Protein AF-0000000071984874 (afdb_homodimer)

pLDDT: mean 82.09, std 21.35, range [17.53, 97.88]

Sequence (1200 aa):
MAGIDLVTAKKVEKQVERGTRLKRLREREDSDIARLTERAEIPSQSSSSSSSPVSTTSSPARGFRSQRKKLKQSPSISVKDLNLISTWDREKLSVRQATSTFAATAQVLGMDIGSMAVSKSTVHRARIAGREQAAEKIVELRNQEIPERLVLHWDGKLLPSLSGDMEVRIAVLLTGEDDAEFLLGVPASSDSTGRNVAAVVLKEVDEAGVRDKIIAFCFDTTASNTGMVQGACIRIEQELGRSLLWLACRHHVHEVILKDVFEASLSSSSGPDIGIFKLLRDRWSFVDSSQRETVETSEDLVEFFATNDTASKLKDDALAFLKEALMSKNHPRENYEELLRLSYLFLSGEGPAKPFRRPGALHQARWMAKAIYCLKLQMLKSQLSLTGREKAGVERVALFVALVYCKQWHEAPISVKAPLNDVLFLEILKTYPDQTVAKAAEQALRRHLWYVSEENAGLAFFDSRIDVEEKKQMVKALDKPASKKELKRLEGKKMTTSSSLSSFVTSKTRSFFQKLDADEGFLAKDPALWEEDDRFKDARKRALGLRVVNDAAERGIALVQRYLGSTKSAAQEKYLLQLVHHHRKLVGREKKEDLQKKAFMAGIDLVTAKKVEKQVERGTRLKRLREREDSDIARLTERAEIPSQSSSSSSSPVSTTSSPARGFRSQRKKLKQSPSISVKDLNLISTWDREKLSVRQATSTFAATAQVLGMDIGSMAVSKSTVHRARIAGREQAAEKIVELRNQEIPERLVLHWDGKLLPSLSGDMEVRIAVLLTGEDDAEFLLGVPASSDSTGRNVAAVVLKEVDEAGVRDKIIAFCFDTTASNTGMVQGACIRIEQELGRSLLWLACRHHVHEVILKDVFEASLSSSSGPDIGIFKLLRDRWSFVDSSQRETVETSEDLVEFFATNDTASKLKDDALAFLKEALMSKNHPRENYEELLRLSYLFLSGEGPAKPFRRPGALHQARWMAKAIYCLKLQMLKSQLSLTGREKAGVERVALFVALVYCKQWHEAPISVKAPLNDVLFLEILKTYPDQTVAKAAEQALRRHLWYVSEENAGLAFFDSRIDVEEKKQMVKALDKPASKKELKRLEGKKMTTSSSLSSFVTSKTRSFFQKLDADEGFLAKDPALWEEDDRFKDARKRALGLRVVNDAAERGIALVQRYLGSTKSAAQEKYLLQLVHHHRKLVGREKKEDLQKKAF

Foldseek 3Di:
DDPPPVPVVVVVVVVVVVVVVVVVVVVVVVVVVVVVVVPVVPPPPPPPPPPPPDPPPPDPPPPPPPPPPPPPPDPQPALLDLQLLLVCLLVLPALVRSLVVVVVVCVVVPHDVVPHPGDSVRNVVSNLVSLVVLLVVLLVVCVVPPDLAKAKFKDWDWDQALVRRTWIWMWIWIFAFPGDIATLFTDTFRDLALQRNLVVNVVSCVVSVNLNSYAEYEYAPDCRQPPPPGHVVVSNCVVSPHDHAYQYALLNLLLQLLVLLLCLQQNDDPDQDPVVLVQCLVCVVVFDQVQWAACVNDPVSVVVLVVDVLLVVLLVVLLVVLVVVQVVVDDPDPLLNLLSLLLNVNSVHDDDRDGDDRQDDRGSSCCSSVLSSLSSCQTRVVVGDDDPSRNRSSVSSNSCSSRQSSVSNSCSFFLLCLLVSLLVSLLSLVSPPDVSSSVSSLVSSQVPAQCLAQANLLSPLLDPVDDQVLNLLLLVQLDAADDPDPDSGDHSVPDDNPDDSSNRYYVNNVVNCVSLVQDCVLSPDRSVCLVVDPSSVVSSSRSRSDGSHNVSNVVLVVLCNVCRNSDDDSVSSRSSSSSSVQLPVQAPDPDPVRVPDGSD/DDPPPVPVVVVVVVVVVVVVVVVVVVVVVVVVVVVVVVPVPPVPPPPPPPPPPDDDDDDPPPPPPPPPPPPPPPPQPALLDLQLLLVCLLVLHALVRSLVVVLVVCVVVPHDVVPHPGDSVRNVVSNLVSLVVLLVVLLVVCVVPPDLAKEKFKDWDWDQALVRRTWIWMWIWIFAFPGDIATLFTDTFRDLALQRNLVVNVVSCVVSVNLNSYAEYEYAPDCRQPPPPGHVVVSNCVVSPHDHAYQYALLNLLLQLLVLLLCLQQNDDPDLDPVVLVQCLVCVVVFDQVQWAACVNDPVSVVVLVVDVLLVVLLVVLLVVLVVVQVVVDDPDPLLNLLSLLLNVRSVHDDDRDGDDRQDDRGSSDCSSVLSSLSSCQGRVVVGDDDPSRNRSSVSSNSCSSRQSSVSNVCSFFLLCLLVSLLVSLLSLVSPPDVSSSVSSLVSSQVAAQCLAQANLLSPLLDPPDDQVLNLLLLVQLDAADDPDPDSGDHSVPDDNPDDSSNRYYVNNVVNCVSLVQDCVLSPDRSVCLVVDPSSVVSSSRSRSDGSHNVSNVVLVVLCNVCRNSDDDPVSSRSSSSSSVQLPVQAPDDDPVRVPDGSD

Radius of gyration: 37.87 Å; Cα contacts (8 Å, |Δi|>4): 1620; chains: 2; bounding box: 103×115×102 Å

Structure (mmCIF, N/CA/C/O backbone):
data_AF-0000000071984874-model_v1
#
loop_
_entity.id
_entity.type
_entity.pdbx_description
1 polymer 'Cc8K15.2-like protein'
#
loop_
_atom_site.group_PDB
_atom_site.id
_atom_site.type_symbol
_atom_site.label_atom_id
_atom_site.label_alt_id
_atom_site.label_comp_id
_atom_site.label_asym_id
_atom_site.label_entity_id
_atom_site.label_seq_id
_atom_site.pdbx_PDB_ins_code
_atom_site.Cartn_x
_atom_site.Cartn_y
_atom_site.Cartn_z
_atom_site.occupancy
_atom_site.B_iso_or_equiv
_atom_site.auth_seq_id
_atom_site.auth_comp_id
_atom_site.auth_asym_id
_atom_site.auth_atom_id
_atom_site.pdbx_PDB_model_num
ATOM 1 N N . MET A 1 1 ? 9.469 -42.438 19.969 1 21.84 1 MET A N 1
ATOM 2 C CA . MET A 1 1 ? 8.195 -42.125 20.625 1 21.84 1 MET A CA 1
ATOM 3 C C . MET A 1 1 ? 8.336 -40.969 21.609 1 21.84 1 MET A C 1
ATOM 5 O O . MET A 1 1 ? 8.609 -41.188 22.781 1 21.84 1 MET A O 1
ATOM 9 N N . ALA A 1 2 ? 8.969 -39.906 21.047 1 27.22 2 ALA A N 1
ATOM 10 C CA . ALA A 1 2 ? 9.594 -38.781 21.703 1 27.22 2 ALA A CA 1
ATOM 11 C C . ALA A 1 2 ? 8.57 -37.969 22.484 1 27.22 2 ALA A C 1
ATOM 13 O O . ALA A 1 2 ? 7.422 -37.812 22.047 1 27.22 2 ALA A O 1
ATOM 14 N N . GLY A 1 3 ? 8.656 -38.062 23.781 1 28.64 3 GLY A N 1
ATOM 15 C CA . GLY A 1 3 ? 7.883 -37.469 24.859 1 28.64 3 GLY A CA 1
ATOM 16 C C . GLY A 1 3 ? 7.582 -36 24.641 1 28.64 3 GLY A C 1
ATOM 17 O O . GLY A 1 3 ? 8.492 -35.219 24.375 1 28.64 3 GLY A O 1
ATOM 18 N N . ILE A 1 4 ? 6.352 -35.812 24.047 1 33 4 ILE A N 1
ATOM 19 C CA . ILE A 1 4 ? 5.609 -34.562 23.781 1 33 4 ILE A CA 1
ATOM 20 C C . ILE A 1 4 ? 5.621 -33.688 25.031 1 33 4 ILE A C 1
ATOM 22 O O . ILE A 1 4 ? 5.125 -34.094 26.078 1 33 4 ILE A O 1
ATOM 26 N N . ASP A 1 5 ? 6.715 -32.969 25.125 1 34.09 5 ASP A N 1
ATOM 27 C CA . ASP A 1 5 ? 6.852 -32.219 26.359 1 34.09 5 ASP A CA 1
ATOM 28 C C . ASP A 1 5 ? 5.543 -31.516 26.703 1 34.09 5 ASP A C 1
ATOM 30 O O . ASP A 1 5 ? 4.91 -30.891 25.859 1 34.09 5 ASP A O 1
ATOM 34 N N . LEU A 1 6 ? 4.75 -31.891 27.75 1 38.03 6 LEU A N 1
ATOM 35 C CA . LEU A 1 6 ? 3.463 -31.594 28.375 1 38.03 6 LEU A CA 1
ATOM 36 C C . LEU A 1 6 ? 3.264 -30.094 28.531 1 38.03 6 LEU A C 1
ATOM 38 O O . LEU A 1 6 ? 2.146 -29.594 28.391 1 38.03 6 LEU A O 1
ATOM 42 N N . VAL A 1 7 ? 4.387 -29.406 28.75 1 40.31 7 VAL A N 1
ATOM 43 C CA . VAL A 1 7 ? 4.227 -28.031 29.219 1 40.31 7 VAL A CA 1
ATOM 44 C C . VAL A 1 7 ? 3.814 -27.141 28.047 1 40.31 7 VAL A C 1
ATOM 46 O O . VAL A 1 7 ? 2.904 -26.312 28.172 1 40.31 7 VAL A O 1
ATOM 49 N N . THR A 1 8 ? 4.453 -27.312 26.938 1 38.38 8 THR A N 1
ATOM 50 C CA . THR A 1 8 ? 4.188 -26.484 25.766 1 38.38 8 THR A CA 1
ATOM 51 C C . THR A 1 8 ? 2.818 -26.812 25.172 1 38.38 8 THR A C 1
ATOM 53 O O . THR A 1 8 ? 2.178 -25.953 24.578 1 38.38 8 THR A O 1
ATOM 56 N N . ALA A 1 9 ? 2.244 -28 25.359 1 40.56 9 ALA A N 1
ATOM 57 C CA . ALA A 1 9 ? 0.902 -28.406 24.953 1 40.56 9 ALA A CA 1
ATOM 58 C C . ALA A 1 9 ? -0.162 -27.594 25.703 1 40.56 9 ALA A C 1
ATOM 60 O O . ALA A 1 9 ? -1.155 -27.172 25.109 1 40.56 9 ALA A O 1
ATOM 61 N N . LYS A 1 10 ? 0.079 -27.312 26.953 1 43.75 10 LYS A N 1
ATOM 62 C CA . LYS A 1 10 ? -0.886 -26.594 27.797 1 43.75 10 LYS A CA 1
ATOM 63 C C . LYS A 1 10 ? -1 -25.141 27.375 1 43.75 10 LYS A C 1
ATOM 65 O O . LYS A 1 10 ? -2.09 -24.562 27.406 1 43.75 10 LYS A O 1
ATOM 70 N N . LYS A 1 11 ? 0.144 -24.547 26.969 1 43.69 11 LYS A N 1
ATOM 71 C CA . LYS A 1 11 ? 0.11 -23.141 26.594 1 43.69 11 LYS A CA 1
ATOM 72 C C . LYS A 1 11 ? -0.64 -22.938 25.281 1 43.69 11 LYS A C 1
ATOM 74 O O . LYS A 1 11 ? -1.42 -22 25.156 1 43.69 11 LYS A O 1
ATOM 79 N N . VAL A 1 12 ? -0.533 -23.875 24.344 1 41.84 12 VAL A N 1
ATOM 80 C CA . VAL A 1 12 ? -1.27 -23.812 23.078 1 41.84 12 VAL A CA 1
ATOM 81 C C . VAL A 1 12 ? -2.754 -24.062 23.344 1 41.84 12 VAL A C 1
ATOM 83 O O . VAL A 1 12 ? -3.611 -23.391 22.766 1 41.84 12 VAL A O 1
ATOM 86 N N . GLU A 1 13 ? -3.133 -24.891 24.266 1 44.94 13 GLU A N 1
ATOM 87 C CA . GLU A 1 13 ? -4.523 -25.141 24.625 1 44.94 13 GLU A CA 1
ATOM 88 C C . GLU A 1 13 ? -5.184 -23.906 25.203 1 44.94 13 GLU A C 1
ATOM 90 O O . GLU A 1 13 ? -6.32 -23.578 24.859 1 44.94 13 GLU A O 1
ATOM 95 N N . LYS A 1 14 ? -4.434 -23.172 26.031 1 47.44 14 LYS A N 1
ATOM 96 C CA . LYS A 1 14 ? -5.016 -21.984 26.641 1 47.44 14 LYS A CA 1
ATOM 97 C C . LYS A 1 14 ? -5.238 -20.891 25.609 1 47.44 14 LYS A C 1
ATOM 99 O O . LYS A 1 14 ? -6.227 -20.156 25.672 1 47.44 14 LYS A O 1
ATOM 104 N N . GLN A 1 15 ? -4.34 -20.812 24.703 1 45.12 15 GLN A N 1
ATOM 105 C CA . GLN A 1 15 ? -4.512 -19.812 23.656 1 45.12 15 GLN A CA 1
ATOM 106 C C . GLN A 1 15 ? -5.648 -20.188 22.703 1 45.12 15 GLN A C 1
ATOM 108 O O . GLN A 1 15 ? -6.438 -19.328 22.312 1 45.12 15 GLN A O 1
ATOM 113 N N . VAL A 1 16 ? -5.883 -21.438 22.359 1 45.66 16 VAL A N 1
ATOM 114 C CA . VAL A 1 16 ? -7.035 -21.922 21.609 1 45.66 16 VAL A CA 1
ATOM 115 C C . VAL A 1 16 ? -8.305 -21.75 22.438 1 45.66 16 VAL A C 1
ATOM 117 O O . VAL A 1 16 ? -9.336 -21.312 21.922 1 45.66 16 VAL A O 1
ATOM 120 N N . GLU A 1 17 ? -8.273 -22 23.75 1 46.44 17 GLU A N 1
ATOM 121 C CA . GLU A 1 17 ? -9.438 -21.797 24.609 1 46.44 17 GLU A CA 1
ATOM 122 C C . GLU A 1 17 ? -9.82 -20.312 24.672 1 46.44 17 GLU A C 1
ATOM 124 O O . GLU A 1 17 ? -11.008 -19.984 24.625 1 46.44 17 GLU A O 1
ATOM 129 N N . ARG A 1 18 ? -8.805 -19.438 24.781 1 45.62 18 ARG A N 1
ATOM 130 C CA . ARG A 1 18 ? -9.109 -18.016 24.812 1 45.62 18 ARG A CA 1
ATOM 131 C C . ARG A 1 18 ? -9.703 -17.562 23.469 1 45.62 18 ARG A C 1
ATOM 133 O O . ARG A 1 18 ? -10.648 -16.766 23.453 1 45.62 18 ARG A O 1
ATOM 140 N N . GLY A 1 19 ? -9.273 -18.109 22.406 1 40.03 19 GLY A N 1
ATOM 141 C CA . GLY A 1 19 ? -9.852 -17.812 21.109 1 40.03 19 GLY A CA 1
ATOM 142 C C . GLY A 1 19 ? -11.25 -18.391 20.938 1 40.03 19 GLY A C 1
ATOM 143 O O . GLY A 1 19 ? -12.133 -17.734 20.391 1 40.03 19 GLY A O 1
ATOM 144 N N . THR A 1 20 ? -11.492 -19.547 21.422 1 47.06 20 THR A N 1
ATOM 145 C CA . THR A 1 20 ? -12.82 -20.141 21.375 1 47.06 20 THR A CA 1
ATOM 146 C C . THR A 1 20 ? -13.773 -19.391 22.297 1 47.06 20 THR A C 1
ATOM 148 O O . THR A 1 20 ? -14.945 -19.203 21.969 1 47.06 20 THR A O 1
ATOM 151 N N . ARG A 1 21 ? -13.32 -18.953 23.516 1 42.84 21 ARG A N 1
ATOM 152 C CA . ARG A 1 21 ? -14.18 -18.188 24.391 1 42.84 21 ARG A CA 1
ATOM 153 C C . ARG A 1 21 ? -14.531 -16.828 23.781 1 42.84 21 ARG A C 1
ATOM 155 O O . ARG A 1 21 ? -15.672 -16.391 23.844 1 42.84 21 ARG A O 1
ATOM 162 N N . LEU A 1 22 ? -13.609 -16.234 23.156 1 41.69 22 LEU A N 1
ATOM 163 C CA . LEU A 1 22 ? -13.906 -14.961 22.5 1 41.69 22 LEU A CA 1
ATOM 164 C C . LEU A 1 22 ? -14.836 -15.172 21.312 1 41.69 22 LEU A C 1
ATOM 166 O O . LEU A 1 22 ? -15.758 -14.383 21.078 1 41.69 22 LEU A O 1
ATOM 170 N N . LYS A 1 23 ? -14.82 -16.328 20.609 1 41.91 23 LYS A N 1
ATOM 171 C CA . LYS A 1 23 ? -15.781 -16.672 19.562 1 41.91 23 LYS A CA 1
ATOM 172 C C . LYS A 1 23 ? -17.156 -16.969 20.172 1 41.91 23 LYS A C 1
ATOM 174 O O . LYS A 1 23 ? -18.172 -16.516 19.641 1 41.91 23 LYS A O 1
ATOM 179 N N . ARG A 1 24 ? -17.219 -17.703 21.219 1 45.06 24 ARG A N 1
ATOM 180 C CA . ARG A 1 24 ? -18.5 -18 21.812 1 45.06 24 ARG A CA 1
ATOM 181 C C . ARG A 1 24 ? -19.172 -16.719 22.344 1 45.06 24 ARG A C 1
ATOM 183 O O . ARG A 1 24 ? -20.375 -16.562 22.25 1 45.06 24 ARG A O 1
ATOM 190 N N . LEU A 1 25 ? -18.391 -15.812 22.891 1 43 25 LEU A N 1
ATOM 191 C CA . LEU A 1 25 ? -18.969 -14.562 23.359 1 43 25 LEU A CA 1
ATOM 192 C C . LEU A 1 25 ? -19.453 -13.719 22.188 1 43 25 LEU A C 1
ATOM 194 O O . LEU A 1 25 ? -20.547 -13.141 22.234 1 43 25 LEU A O 1
ATOM 198 N N . ARG A 1 26 ? -18.812 -13.844 21.062 1 40.53 26 ARG A N 1
ATOM 199 C CA . ARG A 1 26 ? -19.281 -13.141 19.875 1 40.53 26 ARG A CA 1
ATOM 200 C C . ARG A 1 26 ? -20.516 -13.812 19.297 1 40.53 26 ARG A C 1
ATOM 202 O O . ARG A 1 26 ? -21.453 -13.141 18.875 1 40.53 26 ARG A O 1
ATOM 209 N N . GLU A 1 27 ? -20.578 -15.062 19.266 1 43.62 27 GLU A N 1
ATOM 210 C CA . GLU A 1 27 ? -21.781 -15.781 18.812 1 43.62 27 GLU A CA 1
ATOM 211 C C . GLU A 1 27 ? -22.969 -15.453 19.703 1 43.62 27 GLU A C 1
ATOM 213 O O . GLU A 1 27 ? -24.094 -15.305 19.203 1 43.62 27 GLU A O 1
ATOM 218 N N . ARG A 1 28 ? -22.781 -15.352 21 1 42.75 28 ARG A N 1
ATOM 219 C CA . ARG A 1 28 ? -23.906 -14.992 21.875 1 42.75 28 ARG A CA 1
ATOM 220 C C . ARG A 1 28 ? -24.328 -13.555 21.641 1 42.75 28 ARG A C 1
ATOM 222 O O . ARG A 1 28 ? -25.531 -13.258 21.609 1 42.75 28 ARG A O 1
ATOM 229 N N . GLU A 1 29 ? -23.375 -12.719 21.406 1 38.5 29 GLU A N 1
ATOM 230 C CA . GLU A 1 29 ? -23.719 -11.32 21.188 1 38.5 29 GLU A CA 1
ATOM 231 C C . GLU A 1 29 ? -24.328 -11.117 19.797 1 38.5 29 GLU A C 1
ATOM 233 O O . GLU A 1 29 ? -25.312 -10.383 19.656 1 38.5 29 GLU A O 1
ATOM 238 N N . ASP A 1 30 ? -23.922 -11.859 18.828 1 37.34 30 ASP A N 1
ATOM 239 C CA . ASP A 1 30 ? -24.578 -11.836 17.531 1 37.34 30 ASP A CA 1
ATOM 240 C C . ASP A 1 30 ? -25.984 -12.422 17.609 1 37.34 30 ASP A C 1
ATOM 242 O O . ASP A 1 30 ? -26.906 -11.922 16.969 1 37.34 30 ASP A O 1
ATOM 246 N N . SER A 1 31 ? -26.203 -13.398 18.391 1 39.19 31 SER A N 1
ATOM 247 C CA . SER A 1 31 ? -27.562 -13.914 18.562 1 39.19 31 SER A CA 1
ATOM 248 C C . SER A 1 31 ? -28.453 -12.906 19.266 1 39.19 31 SER A C 1
ATOM 250 O O . SER A 1 31 ? -29.625 -12.742 18.922 1 39.19 31 SER A O 1
ATOM 252 N N . ASP A 1 32 ? -27.891 -12.195 20.266 1 36.44 32 ASP A N 1
ATOM 253 C CA . ASP A 1 32 ? -28.719 -11.227 20.969 1 36.44 32 ASP A CA 1
ATOM 254 C C . ASP A 1 32 ? -28.969 -9.984 20.109 1 36.44 32 ASP A C 1
ATOM 256 O O . ASP A 1 32 ? -30.062 -9.43 20.109 1 36.44 32 ASP A O 1
ATOM 260 N N . ILE A 1 33 ? -28.031 -9.578 19.375 1 32.69 33 ILE A N 1
ATOM 261 C CA . ILE A 1 33 ? -28.25 -8.43 18.5 1 32.69 33 ILE A CA 1
ATOM 262 C C . ILE A 1 33 ? -29.172 -8.82 17.359 1 32.69 33 ILE A C 1
ATOM 264 O O . ILE A 1 33 ? -30.031 -8.047 16.953 1 32.69 33 ILE A O 1
ATOM 268 N N . ALA A 1 34 ? -29.125 -10.062 16.859 1 31.3 34 ALA A N 1
ATOM 269 C CA . ALA A 1 34 ? -30.125 -10.461 15.867 1 31.3 34 ALA A CA 1
ATOM 270 C C . ALA A 1 34 ? -31.531 -10.297 16.422 1 31.3 34 ALA A C 1
ATOM 272 O O . ALA A 1 34 ? -32.438 -9.898 15.703 1 31.3 34 ALA A O 1
ATOM 273 N N . ARG A 1 35 ? -31.734 -10.555 17.672 1 32.22 35 ARG A N 1
ATOM 274 C CA . ARG A 1 35 ? -33.094 -10.438 18.25 1 32.22 35 ARG A CA 1
ATOM 275 C C . ARG A 1 35 ? -33.531 -8.977 18.297 1 32.22 35 ARG A C 1
ATOM 277 O O . ARG A 1 35 ? -34.688 -8.672 18.078 1 32.22 35 ARG A O 1
ATOM 284 N N . LEU A 1 36 ? -32.562 -8.117 18.75 1 28.44 36 LEU A N 1
ATOM 285 C CA . LEU A 1 36 ? -33.031 -6.754 18.938 1 28.44 36 LEU A CA 1
ATOM 286 C C . LEU A 1 36 ? -33.281 -6.07 17.594 1 28.44 36 LEU A C 1
ATOM 288 O O . LEU A 1 36 ? -34.219 -5.277 17.438 1 28.44 36 LEU A O 1
ATOM 292 N N . THR A 1 37 ? -32.5 -6.398 16.562 1 26.14 37 THR A N 1
ATOM 293 C CA . THR A 1 37 ? -32.75 -5.719 15.305 1 26.14 37 THR A CA 1
ATOM 294 C C . THR A 1 37 ? -34.062 -6.23 14.68 1 26.14 37 THR A C 1
ATOM 296 O O . THR A 1 37 ? -34.562 -5.652 13.711 1 26.14 37 THR A O 1
ATOM 299 N N . GLU A 1 38 ? -34.594 -7.41 15.047 1 26.81 38 GLU A N 1
ATOM 300 C CA . GLU A 1 38 ? -35.906 -7.781 14.508 1 26.81 38 GLU A CA 1
ATOM 301 C C . GLU A 1 38 ? -36.969 -6.742 14.867 1 26.81 38 GLU A C 1
ATOM 303 O O . GLU A 1 38 ? -37.844 -6.453 14.062 1 26.81 38 GLU A O 1
ATOM 308 N N . ARG A 1 39 ? -37 -6.395 16.203 1 24.59 39 ARG A N 1
ATOM 309 C CA . ARG A 1 39 ? -38.25 -5.715 16.609 1 24.59 39 ARG A CA 1
ATOM 310 C C . ARG A 1 39 ? -38.312 -4.305 16.031 1 24.59 39 ARG A C 1
ATOM 312 O O . ARG A 1 39 ? -39.344 -3.662 16.062 1 24.59 39 ARG A O 1
ATOM 319 N N . ALA A 1 40 ? -37.188 -3.615 15.969 1 23.25 40 ALA A N 1
ATOM 320 C CA . ALA A 1 40 ? -37.438 -2.189 15.773 1 23.25 40 ALA A CA 1
ATOM 321 C C . ALA A 1 40 ? -37.938 -1.901 14.352 1 23.25 40 ALA A C 1
ATOM 323 O O . ALA A 1 40 ? -37.156 -1.425 13.516 1 23.25 40 ALA A O 1
ATOM 324 N N . GLU A 1 41 ? -38.5 -2.984 13.633 1 21.66 41 GLU A N 1
ATOM 325 C CA . GLU A 1 41 ? -39.188 -2.74 12.367 1 21.66 41 GLU A CA 1
ATOM 326 C C . GLU A 1 41 ? -40.312 -1.728 12.539 1 21.66 41 GLU A C 1
ATOM 328 O O . GLU A 1 41 ? -41.406 -2.068 13.031 1 21.66 41 GLU A O 1
ATOM 333 N N . ILE A 1 42 ? -40.062 -0.592 13.219 1 20.69 42 ILE A N 1
ATOM 334 C CA . ILE A 1 42 ? -41.25 0.249 13.32 1 20.69 42 ILE A CA 1
ATOM 335 C C . ILE A 1 42 ? -41.875 0.438 11.938 1 20.69 42 ILE A C 1
ATOM 337 O O . ILE A 1 42 ? -41.188 0.792 10.984 1 20.69 42 ILE A O 1
ATOM 341 N N . PRO A 1 43 ? -43.062 -0.109 11.742 1 19.78 43 PRO A N 1
ATOM 342 C CA . PRO A 1 43 ? -43.938 -0.054 10.586 1 19.78 43 PRO A CA 1
ATOM 343 C C . PRO A 1 43 ? -44.25 1.375 10.133 1 19.78 43 PRO A C 1
ATOM 345 O O . PRO A 1 43 ? -44.781 2.17 10.906 1 19.78 43 PRO A O 1
ATOM 348 N N . SER A 1 44 ? -43.188 2.227 9.828 1 19.17 44 SER A N 1
ATOM 349 C CA . SER A 1 44 ? -43.688 3.545 9.422 1 19.17 44 SER A CA 1
ATOM 350 C C . SER A 1 44 ? -44.844 3.432 8.453 1 19.17 44 SER A C 1
ATOM 352 O O . SER A 1 44 ? -44.75 2.764 7.422 1 19.17 44 SER A O 1
ATOM 354 N N . GLN A 1 45 ? -46.062 3.402 8.977 1 17.92 45 GLN A N 1
ATOM 355 C CA . GLN A 1 45 ? -47.406 3.426 8.406 1 17.92 45 GLN A CA 1
ATOM 356 C C . GLN A 1 45 ? -47.562 4.555 7.391 1 17.92 45 GLN A C 1
ATOM 358 O O . GLN A 1 45 ? -47.438 5.73 7.738 1 17.92 45 GLN A O 1
ATOM 363 N N . SER A 1 46 ? -46.875 4.449 6.23 1 18.52 46 SER A N 1
ATOM 364 C CA . SER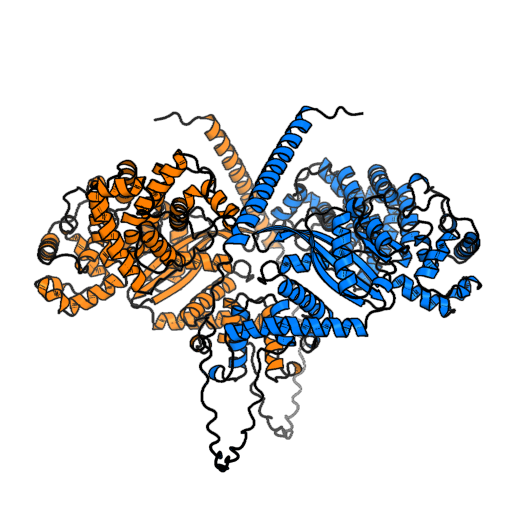 A 1 46 ? -47.156 5.371 5.133 1 18.52 46 SER A CA 1
ATOM 365 C C . SER A 1 46 ? -48.656 5.477 4.859 1 18.52 46 SER A C 1
ATOM 367 O O . SER A 1 46 ? -49.312 4.461 4.641 1 18.52 46 SER A O 1
ATOM 369 N N . SER A 1 47 ? -49.312 6.434 5.559 1 17.64 47 SER A N 1
ATOM 370 C CA . SER A 1 47 ? -50.719 6.785 5.391 1 17.64 47 SER A CA 1
ATOM 371 C C . SER A 1 47 ? -51.062 6.996 3.92 1 17.64 47 SER A C 1
ATOM 373 O O . SER A 1 47 ? -50.312 7.633 3.186 1 17.64 47 SER A O 1
ATOM 375 N N . SER A 1 48 ? -51.875 6.113 3.32 1 18.61 48 SER A N 1
ATOM 376 C CA . SER A 1 48 ? -52.469 5.832 2.023 1 18.61 48 SER A CA 1
ATOM 377 C C . SER A 1 48 ? -53.375 6.98 1.573 1 18.61 48 SER A C 1
ATOM 379 O O . SER A 1 48 ? -54.062 6.867 0.563 1 18.61 48 SER A O 1
ATOM 381 N N . SER A 1 49 ? -53.156 8.328 1.966 1 17.83 49 SER A N 1
ATOM 382 C CA . SER A 1 49 ? -54.375 9.078 1.674 1 17.83 49 SER A CA 1
ATOM 383 C C . SER A 1 49 ? -54.719 9.047 0.184 1 17.83 49 SER A C 1
ATOM 385 O O . SER A 1 49 ? -53.812 9.148 -0.653 1 17.83 49 SER A O 1
ATOM 387 N N . SER A 1 50 ? -55.906 8.5 -0.23 1 18.59 50 SER A N 1
ATOM 388 C CA . SER A 1 50 ? -56.688 8.109 -1.397 1 18.59 50 SER A CA 1
ATOM 389 C C . SER A 1 50 ? -57.125 9.328 -2.215 1 18.59 50 SER A C 1
ATOM 391 O O . SER A 1 50 ? -57.844 9.195 -3.199 1 18.59 50 SER A O 1
ATOM 393 N N . SER A 1 51 ? -56.5 10.578 -2.098 1 18.52 51 SER A N 1
ATOM 394 C CA . SER A 1 51 ? -57.438 11.555 -2.633 1 18.52 51 SER A CA 1
ATOM 395 C C . SER A 1 51 ? -57.719 11.305 -4.113 1 18.52 51 SER A C 1
ATOM 397 O O . SER A 1 51 ? -56.844 10.867 -4.848 1 18.52 51 SER A O 1
ATOM 399 N N . SER A 1 52 ? -59.031 11.203 -4.504 1 19.67 52 SER A N 1
ATOM 400 C CA . SER A 1 52 ? -59.875 10.867 -5.652 1 19.67 52 SER A CA 1
ATOM 401 C C . SER A 1 52 ? -59.719 11.883 -6.777 1 19.67 52 SER A C 1
ATOM 403 O O . SER A 1 52 ? -60.375 11.781 -7.816 1 19.67 52 SER A O 1
ATOM 405 N N . PRO A 1 53 ? -58.469 12.398 -7.113 1 20.17 53 PRO A N 1
ATOM 406 C CA . PRO A 1 53 ? -58.719 13.562 -7.969 1 20.17 53 PRO A CA 1
ATOM 407 C C . PRO A 1 53 ? -59.562 13.219 -9.203 1 20.17 53 PRO A C 1
ATOM 409 O O . PRO A 1 53 ? -59.594 12.062 -9.633 1 20.17 53 PRO A O 1
ATOM 412 N N . VAL A 1 54 ? -60.562 14.086 -9.516 1 20.95 54 VAL A N 1
ATOM 413 C CA . VAL A 1 54 ? -61.688 14.273 -10.461 1 20.95 54 VAL A CA 1
ATOM 414 C C . VAL A 1 54 ? -61.125 14.25 -11.891 1 20.95 54 VAL A C 1
ATOM 416 O O . VAL A 1 54 ? -60 14.703 -12.148 1 20.95 54 VAL A O 1
ATOM 419 N N . SER A 1 55 ? -61.812 13.445 -12.828 1 20.23 55 SER A N 1
ATOM 420 C CA . SER A 1 55 ? -61.719 12.867 -14.164 1 20.23 55 SER A CA 1
ATOM 421 C C . SER A 1 55 ? -61.75 13.945 -15.242 1 20.23 55 SER A C 1
ATOM 423 O O . SER A 1 55 ? -61.719 13.641 -16.438 1 20.23 55 SER A O 1
ATOM 425 N N . THR A 1 56 ? -61.531 15.312 -14.883 1 21.27 56 THR A N 1
ATOM 426 C CA . THR A 1 56 ? -62.156 16.125 -15.93 1 21.27 56 THR A CA 1
ATOM 427 C C . THR A 1 56 ? -61.5 15.859 -17.281 1 21.27 56 THR A C 1
ATOM 429 O O . THR A 1 56 ? -60.281 15.711 -17.359 1 21.27 56 THR A O 1
ATOM 432 N N . THR A 1 57 ? -62.281 15.492 -18.359 1 21.47 57 THR A N 1
ATOM 433 C CA . THR A 1 57 ? -62.25 14.953 -19.719 1 21.47 57 THR A CA 1
ATOM 434 C C . THR A 1 57 ? -61.625 15.953 -20.688 1 21.47 57 THR A C 1
ATOM 436 O O . THR A 1 57 ? -61.469 15.656 -21.875 1 21.47 57 THR A O 1
ATOM 439 N N . SER A 1 58 ? -61.062 17.156 -20.203 1 21.05 58 SER A N 1
ATOM 440 C CA . SER A 1 58 ? -61.156 18.156 -21.266 1 21.05 58 SER A CA 1
ATOM 441 C C . SER A 1 58 ? -60.312 17.766 -22.469 1 21.05 58 SER A C 1
ATOM 443 O O . SER A 1 58 ? -59.312 17.031 -22.328 1 21.05 58 SER A O 1
ATOM 445 N N . SER A 1 59 ? -60.875 17.969 -23.719 1 22.75 59 SER A N 1
ATOM 446 C CA . SER A 1 59 ? -60.594 17.656 -25.109 1 22.75 59 SER A CA 1
ATOM 447 C C . SER A 1 59 ? -59.312 18.281 -25.578 1 22.75 59 SER A C 1
ATOM 449 O O . SER A 1 59 ? -59.156 19.5 -25.547 1 22.75 59 SER A O 1
ATOM 451 N N . PRO A 1 60 ? -58.156 17.625 -25.234 1 22.11 60 PRO A N 1
ATOM 452 C CA . PRO A 1 60 ? -56.875 18.344 -25.391 1 22.11 60 PRO A CA 1
ATOM 453 C C . PRO A 1 60 ? -56.625 18.75 -26.844 1 22.11 60 PRO A C 1
ATOM 455 O O . PRO A 1 60 ? -56.906 17.984 -27.766 1 22.11 60 PRO A O 1
ATOM 458 N N . ALA A 1 61 ? -56.906 20.062 -27.125 1 23.05 61 ALA A N 1
ATOM 459 C CA . ALA A 1 61 ? -56.688 20.766 -28.391 1 23.05 61 ALA A CA 1
ATOM 460 C C . ALA A 1 61 ? -55.375 20.359 -29.031 1 23.05 61 ALA A C 1
ATOM 462 O O . ALA A 1 61 ? -54.375 20.125 -28.344 1 23.05 61 ALA A O 1
ATOM 463 N N . ARG A 1 62 ? -55.312 19.875 -30.281 1 25.69 62 ARG A N 1
ATOM 464 C CA . ARG A 1 62 ? -54.375 19.297 -31.25 1 25.69 62 ARG A CA 1
ATOM 465 C C . ARG A 1 62 ? -53.156 20.172 -31.438 1 25.69 62 ARG A C 1
ATOM 467 O O . ARG A 1 62 ? -53.188 21.125 -32.219 1 25.69 62 ARG A O 1
ATOM 474 N N . GLY A 1 63 ? -52.688 20.844 -30.344 1 21.53 63 GLY A N 1
ATOM 475 C CA . GLY A 1 63 ? -51.719 21.906 -30.609 1 21.53 63 GLY A CA 1
ATOM 476 C C . GLY A 1 63 ? -50.531 21.453 -31.422 1 21.53 63 GLY A C 1
ATOM 477 O O . GLY A 1 63 ? -50.156 20.281 -31.391 1 21.53 63 GLY A O 1
ATOM 478 N N . PHE A 1 64 ? -50.219 22.172 -32.625 1 22.77 64 PHE A N 1
ATOM 479 C CA . PHE A 1 64 ? -49.25 22.062 -33.688 1 22.77 64 PHE A CA 1
ATOM 480 C C . PHE A 1 64 ? -47.844 21.891 -33.094 1 22.77 64 PHE A C 1
ATOM 482 O O . PHE A 1 64 ? -47.344 22.766 -32.375 1 22.77 64 PHE A O 1
ATOM 489 N N . ARG A 1 65 ? -47.531 20.688 -32.75 1 24.52 65 ARG A N 1
ATOM 490 C CA . ARG A 1 65 ? -46.25 20.25 -32.219 1 24.52 65 ARG A CA 1
ATOM 491 C C . ARG A 1 65 ? -45.125 20.609 -33.188 1 24.52 65 ARG A C 1
ATOM 493 O O . ARG A 1 65 ? -45.031 20.062 -34.281 1 24.52 65 ARG A O 1
ATOM 500 N N . SER A 1 66 ? -44.812 21.922 -33.312 1 23.86 66 SER A N 1
ATOM 501 C CA . SER A 1 66 ? -43.719 22.297 -34.188 1 23.86 66 SER A CA 1
ATOM 502 C C . SER A 1 66 ? -42.531 21.344 -34.031 1 23.86 66 SER A C 1
ATOM 504 O O . SER A 1 66 ? -42.219 20.891 -32.938 1 23.86 66 SER A O 1
ATOM 506 N N . GLN A 1 67 ? -42.312 20.594 -35.094 1 25.14 67 GLN A N 1
ATOM 507 C CA . GLN A 1 67 ? -41.25 19.625 -35.281 1 25.14 67 GLN A CA 1
ATOM 508 C C . GLN A 1 67 ? -39.875 20.203 -34.906 1 25.14 67 GLN A C 1
ATOM 510 O O . GLN A 1 67 ? -39.312 20.969 -35.656 1 25.14 67 GLN A O 1
ATOM 515 N N . ARG A 1 68 ? -39.719 20.672 -33.781 1 28.22 68 ARG A N 1
ATOM 516 C CA . ARG A 1 68 ? -38.375 21.156 -33.469 1 28.22 68 ARG A CA 1
ATOM 517 C C . ARG A 1 68 ? -37.312 20.156 -33.969 1 28.22 68 ARG A C 1
ATOM 519 O O . ARG A 1 68 ? -37.375 18.969 -33.625 1 28.22 68 ARG A O 1
ATOM 526 N N . LYS A 1 69 ? -36.688 20.375 -35.062 1 28.38 69 LYS A N 1
ATOM 527 C CA . LYS A 1 69 ? -35.562 19.688 -35.719 1 28.38 69 LYS A CA 1
ATOM 528 C C . LYS A 1 69 ? -34.625 19.109 -34.656 1 28.38 69 LYS A C 1
ATOM 530 O O . LYS A 1 69 ? -34.156 19.828 -33.781 1 28.38 69 LYS A O 1
ATOM 535 N N . LYS A 1 70 ? -34.688 17.922 -34.5 1 30.78 70 LYS A N 1
ATOM 536 C CA . LYS A 1 70 ? -33.812 17.094 -33.656 1 30.78 70 LYS A CA 1
ATOM 537 C C . LYS A 1 70 ? -32.344 17.391 -33.938 1 30.78 70 LYS A C 1
ATOM 539 O O . LYS A 1 70 ? -31.828 17.094 -35 1 30.78 70 LYS A O 1
ATOM 544 N N . LEU A 1 71 ? -31.875 18.562 -33.719 1 29.41 71 LEU A N 1
ATOM 545 C CA . LEU A 1 71 ? -30.453 18.797 -33.938 1 29.41 71 LEU A CA 1
ATOM 546 C C . LEU A 1 71 ? -29.641 17.562 -33.594 1 29.41 71 LEU A C 1
ATOM 548 O O . LEU A 1 71 ? -29.906 16.906 -32.562 1 29.41 71 LEU A O 1
ATOM 552 N N . LYS A 1 72 ? -29.016 16.922 -34.562 1 32.38 72 LYS A N 1
ATOM 553 C CA . LYS A 1 72 ? -28.109 15.781 -34.5 1 32.38 72 LYS A CA 1
ATOM 554 C C . LYS A 1 72 ? -27.281 15.797 -33.219 1 32.38 72 LYS A C 1
ATOM 556 O O . LYS A 1 72 ? -26.547 16.75 -32.969 1 32.38 72 LYS A O 1
ATOM 561 N N . GLN A 1 73 ? -27.797 15.328 -32.188 1 33.97 73 GLN A N 1
ATOM 562 C CA . GLN A 1 73 ? -27.156 15.227 -30.891 1 33.97 73 GLN A CA 1
ATOM 563 C C . GLN A 1 73 ? -25.719 14.742 -31.016 1 33.97 73 GLN A C 1
ATOM 565 O O . GLN A 1 73 ? -25.438 13.797 -31.75 1 33.97 73 GLN A O 1
ATOM 570 N N . SER A 1 74 ? -24.781 15.555 -31.156 1 38.62 74 SER A N 1
ATOM 571 C CA . SER A 1 74 ? -23.375 15.195 -31.172 1 38.62 74 SER A CA 1
ATOM 572 C C . SER A 1 74 ? -23.125 13.875 -30.453 1 38.62 74 SER A C 1
ATOM 574 O O . SER A 1 74 ? -23.781 13.57 -29.453 1 38.62 74 SER A O 1
ATOM 576 N N . PRO A 1 75 ? -22.656 12.828 -31.062 1 41.62 75 PRO A N 1
ATOM 577 C CA . PRO A 1 75 ? -22.438 11.523 -30.453 1 41.62 75 PRO A CA 1
ATOM 578 C C . PRO A 1 75 ? -22.016 11.625 -28.984 1 41.62 75 PRO A C 1
ATOM 580 O O . PRO A 1 75 ? -21.094 12.375 -28.656 1 41.62 75 PRO A O 1
ATOM 583 N N . SER A 1 76 ? -22.859 11.609 -28.031 1 48.38 76 SER A N 1
ATOM 584 C CA . SER A 1 76 ? -22.703 11.719 -26.594 1 48.38 76 SER A CA 1
ATOM 585 C C . SER A 1 76 ? -21.5 10.93 -26.094 1 48.38 76 SER A C 1
ATOM 587 O O . SER A 1 76 ? -21.469 9.703 -26.203 1 48.38 76 SER A O 1
ATOM 589 N N . ILE A 1 77 ? -20.312 11.289 -26.344 1 56.34 77 ILE A N 1
ATOM 590 C CA . ILE A 1 77 ? -19.047 10.828 -25.766 1 56.34 77 ILE A CA 1
ATOM 591 C C . ILE A 1 77 ? -19.281 10.398 -24.328 1 56.34 77 ILE A C 1
ATOM 593 O O . ILE A 1 77 ? -19.672 11.211 -23.484 1 56.34 77 ILE A O 1
ATOM 597 N N . SER A 1 78 ? -19.734 8.961 -24.031 1 69.62 78 SER A N 1
ATOM 598 C CA . SER A 1 78 ? -20.312 8.562 -22.75 1 69.62 78 SER A CA 1
ATOM 599 C C . SER A 1 78 ? -19.297 7.797 -21.906 1 69.62 78 SER A C 1
ATOM 601 O O . SER A 1 78 ? -18.531 6.988 -22.422 1 69.62 78 SER A O 1
ATOM 603 N N . VAL A 1 79 ? -18.906 8.141 -20.781 1 83.38 79 VAL A N 1
ATOM 604 C CA . VAL A 1 79 ? -18.172 7.473 -19.703 1 83.38 79 VAL A CA 1
ATOM 605 C C . VAL A 1 79 ? -18.766 6.082 -19.469 1 83.38 79 VAL A C 1
ATOM 607 O O . VAL A 1 79 ? -18.172 5.27 -18.75 1 83.38 79 VAL A O 1
ATOM 610 N N . LYS A 1 80 ? -19.734 5.645 -20.453 1 87.5 80 LYS A N 1
ATOM 611 C CA . LYS A 1 80 ? -20.422 4.375 -20.234 1 87.5 80 LYS A CA 1
ATOM 612 C C . LYS A 1 80 ? -19.828 3.273 -21.109 1 87.5 80 LYS A C 1
ATOM 614 O O . LYS A 1 80 ? -20.312 2.137 -21.078 1 87.5 80 LYS A O 1
ATOM 619 N N . ASP A 1 81 ? -18.828 3.566 -21.781 1 92 81 ASP A N 1
ATOM 620 C CA . ASP A 1 81 ? -18.188 2.562 -22.625 1 92 81 ASP A CA 1
ATOM 621 C C . ASP A 1 81 ? -17.578 1.449 -21.781 1 92 81 ASP A C 1
ATOM 623 O O . ASP A 1 81 ? -16.812 1.72 -20.844 1 92 81 ASP A O 1
ATOM 627 N N . LEU A 1 82 ? -17.859 0.234 -22.156 1 93.12 82 LEU A N 1
ATOM 628 C CA . LEU A 1 82 ? -17.453 -0.911 -21.344 1 93.12 82 LEU A CA 1
ATOM 629 C C . LEU A 1 82 ? -15.945 -1.102 -21.375 1 93.12 82 LEU A C 1
ATOM 631 O O . LEU A 1 82 ? -15.344 -1.525 -20.391 1 93.12 82 LEU A O 1
ATOM 635 N N . ASN A 1 83 ? -15.406 -0.847 -22.5 1 92.44 83 ASN A N 1
ATOM 636 C CA . ASN A 1 83 ? -13.961 -1.007 -22.594 1 92.44 83 ASN A CA 1
ATOM 637 C C . ASN A 1 83 ? -13.227 0.031 -21.75 1 92.44 83 ASN A C 1
ATOM 639 O O . ASN A 1 83 ? -12.188 -0.266 -21.172 1 92.44 83 ASN A O 1
ATOM 643 N N . LEU A 1 84 ? -13.75 1.193 -21.719 1 94.25 84 LEU A N 1
ATOM 644 C CA . LEU A 1 84 ? -13.188 2.238 -20.875 1 94.25 84 LEU A CA 1
ATOM 645 C C . LEU A 1 84 ? -13.305 1.869 -19.406 1 94.25 84 LEU A C 1
ATOM 647 O O . LEU A 1 84 ? -12.328 1.971 -18.641 1 94.25 84 LEU A O 1
ATOM 651 N N . ILE A 1 85 ? -14.414 1.441 -19 1 94.94 85 ILE A N 1
ATOM 652 C CA . ILE A 1 85 ? -14.664 1.044 -17.625 1 94.94 85 ILE A CA 1
ATOM 653 C C . ILE A 1 85 ? -13.758 -0.123 -17.25 1 94.94 85 ILE A C 1
ATOM 655 O O . ILE A 1 85 ? -13.188 -0.146 -16.156 1 94.94 85 ILE A O 1
ATOM 659 N N . SER A 1 86 ? -13.602 -1.072 -18.172 1 94.75 86 SER A N 1
ATOM 660 C CA . SER A 1 86 ? -12.734 -2.223 -17.938 1 94.75 86 SER A CA 1
ATOM 661 C C . SER A 1 86 ? -11.289 -1.789 -17.703 1 94.75 86 SER A C 1
ATOM 663 O O . SER A 1 86 ? -10.586 -2.359 -16.875 1 94.75 86 SER A O 1
ATOM 665 N N . THR A 1 87 ? -10.914 -0.848 -18.469 1 94 87 THR A N 1
ATOM 666 C CA . THR A 1 87 ? -9.555 -0.34 -18.312 1 94 87 THR A CA 1
ATOM 667 C C . THR A 1 87 ? -9.367 0.328 -16.953 1 94 87 THR A C 1
ATOM 669 O O . THR A 1 87 ? -8.352 0.125 -16.297 1 94 87 THR A O 1
ATOM 672 N N . TRP A 1 88 ? -10.352 1.16 -16.594 1 95.19 88 TRP A N 1
ATOM 673 C CA . TRP A 1 88 ? -10.297 1.819 -15.289 1 95.19 88 TRP A CA 1
ATOM 674 C C . TRP A 1 88 ? -10.188 0.796 -14.164 1 95.19 88 TRP A C 1
ATOM 676 O O . TRP A 1 88 ? -9.391 0.967 -13.242 1 95.19 88 TRP A O 1
ATOM 686 N N . ASP A 1 89 ? -10.914 -0.211 -14.195 1 94.44 89 ASP A N 1
ATOM 687 C CA . ASP A 1 89 ? -10.938 -1.23 -13.156 1 94.44 89 ASP A CA 1
ATOM 688 C C . ASP A 1 89 ? -9.656 -2.062 -13.172 1 94.44 89 ASP A C 1
ATOM 690 O O . ASP A 1 89 ? -9.094 -2.369 -12.117 1 94.44 89 ASP A O 1
ATOM 694 N N . ARG A 1 90 ? -9.227 -2.473 -14.352 1 93.88 90 ARG A N 1
ATOM 695 C CA . ARG A 1 90 ? -7.992 -3.24 -14.477 1 93.88 90 ARG A CA 1
ATOM 696 C C . ARG A 1 90 ? -6.816 -2.486 -13.859 1 93.88 90 ARG A C 1
ATOM 698 O O . ARG A 1 90 ? -5.977 -3.082 -13.18 1 93.88 90 ARG A O 1
ATOM 705 N N . GLU A 1 91 ? -6.824 -1.197 -14.172 1 93.19 91 GLU A N 1
ATOM 706 C CA . GLU A 1 91 ? -5.723 -0.372 -13.688 1 93.19 91 GLU A CA 1
ATOM 707 C C . GLU A 1 91 ? -5.961 0.086 -12.25 1 93.19 91 GLU A C 1
ATOM 709 O O . GLU A 1 91 ? -5.168 0.851 -11.703 1 93.19 91 GLU A O 1
ATOM 714 N N . LYS A 1 92 ? -7.035 -0.321 -11.664 1 93.19 92 LYS A N 1
ATOM 715 C CA . LYS A 1 92 ? -7.383 -0.052 -10.273 1 93.19 92 LYS A CA 1
ATOM 716 C C . LYS A 1 92 ? -7.453 1.448 -10 1 93.19 92 LYS A C 1
ATOM 718 O O . LYS A 1 92 ? -6.934 1.929 -8.992 1 93.19 92 LYS A O 1
ATOM 723 N N . LEU A 1 93 ? -8.016 2.166 -10.891 1 93.81 93 LEU A N 1
ATOM 724 C CA . LEU A 1 93 ? -8.211 3.598 -10.68 1 93.81 93 LEU A CA 1
ATOM 725 C C . LEU A 1 93 ? -9.406 3.857 -9.773 1 93.81 93 LEU A C 1
ATOM 727 O O . LEU A 1 93 ? -10.438 3.199 -9.898 1 93.81 93 LEU A O 1
ATOM 731 N N . SER A 1 94 ? -9.227 4.789 -8.805 1 91.25 94 SER A N 1
ATOM 732 C CA . SER A 1 94 ? -10.383 5.254 -8.047 1 91.25 94 SER A CA 1
ATOM 733 C C . SER A 1 94 ? -11.344 6.047 -8.938 1 91.25 94 SER A C 1
ATOM 735 O O . SER A 1 94 ? -10.992 6.418 -10.055 1 91.25 94 SER A O 1
ATOM 737 N N . VAL A 1 95 ? -12.516 6.238 -8.406 1 91.25 95 VAL A N 1
ATOM 738 C CA . VAL A 1 95 ? -13.492 7.012 -9.164 1 91.25 95 VAL A CA 1
ATOM 739 C C . VAL A 1 95 ? -12.953 8.414 -9.43 1 91.25 95 VAL A C 1
ATOM 741 O O . VAL A 1 95 ? -13.117 8.953 -10.531 1 91.25 95 VAL A O 1
ATOM 744 N N . ARG A 1 96 ? -12.32 8.961 -8.5 1 89.06 96 ARG A N 1
ATOM 745 C CA . ARG A 1 96 ? -11.75 10.297 -8.641 1 89.06 96 ARG A CA 1
ATOM 746 C C . ARG A 1 96 ? -10.633 10.305 -9.672 1 89.06 96 ARG A C 1
ATOM 748 O O . ARG A 1 96 ? -10.555 11.211 -10.508 1 89.06 96 ARG A O 1
ATOM 755 N N . GLN A 1 97 ? -9.797 9.328 -9.617 1 92.44 97 GLN A N 1
ATOM 756 C CA . GLN A 1 97 ? -8.703 9.219 -10.578 1 92.44 97 GLN A CA 1
ATOM 757 C C . GLN A 1 97 ? -9.227 9.07 -12 1 92.44 97 GLN A C 1
ATOM 759 O O . GLN A 1 97 ? -8.734 9.719 -12.922 1 92.44 97 GLN A O 1
ATOM 764 N N . ALA A 1 98 ? -10.211 8.211 -12.078 1 93.56 98 ALA A N 1
ATOM 765 C CA . ALA A 1 98 ? -10.805 7.98 -13.398 1 93.56 98 ALA A CA 1
ATOM 766 C C . ALA A 1 98 ? -11.414 9.258 -13.953 1 93.56 98 ALA A C 1
ATOM 768 O O . ALA A 1 98 ? -11.227 9.586 -15.125 1 93.56 98 ALA A O 1
ATOM 769 N N . THR A 1 99 ? -12.086 10.031 -13.109 1 92 99 THR A N 1
ATOM 770 C CA . THR A 1 99 ? -12.758 11.258 -13.531 1 92 99 THR A CA 1
ATOM 771 C C . THR A 1 99 ? -11.742 12.32 -13.938 1 92 99 THR A C 1
ATOM 773 O O . THR A 1 99 ? -11.867 12.93 -15 1 92 99 THR A O 1
ATOM 776 N N . SER A 1 100 ? -10.734 12.5 -13.109 1 91.81 100 SER A N 1
ATOM 777 C CA . SER A 1 100 ? -9.734 13.531 -13.367 1 91.81 100 SER A CA 1
ATOM 778 C C . SER A 1 100 ? -8.914 13.211 -14.617 1 91.81 100 SER A C 1
ATOM 780 O O . SER A 1 100 ? -8.633 14.102 -15.422 1 91.81 100 SER A O 1
ATOM 782 N N . THR A 1 101 ? -8.547 11.961 -14.773 1 92.44 101 THR A N 1
ATOM 783 C CA . THR A 1 101 ? -7.738 11.562 -15.922 1 92.44 101 THR A CA 1
ATOM 784 C C . THR A 1 101 ? -8.562 11.633 -17.203 1 92.44 101 THR A C 1
ATOM 786 O O . THR A 1 101 ? -8.047 12.031 -18.25 1 92.44 101 THR A O 1
ATOM 789 N N . PHE A 1 102 ? -9.805 11.234 -17.141 1 92.62 102 PHE A N 1
ATOM 790 C CA . PHE A 1 102 ? -10.68 11.32 -18.297 1 92.62 102 PHE A CA 1
ATOM 791 C C . PHE A 1 102 ? -10.844 12.766 -18.75 1 92.62 102 PHE A C 1
ATOM 793 O O . PHE A 1 102 ? -10.719 13.07 -19.938 1 92.62 102 PHE A O 1
ATOM 800 N N . ALA A 1 103 ? -11.117 13.633 -17.781 1 90.75 103 ALA A N 1
ATOM 801 C CA . ALA A 1 103 ? -11.328 15.047 -18.078 1 90.75 103 ALA A CA 1
ATOM 802 C C . ALA A 1 103 ? -10.078 15.672 -18.688 1 90.75 103 ALA A C 1
ATOM 804 O O . ALA A 1 103 ? -10.164 16.391 -19.688 1 90.75 103 ALA A O 1
ATOM 805 N N . ALA A 1 104 ? -8.93 15.391 -18.109 1 91.38 104 ALA A N 1
ATOM 806 C CA . ALA A 1 104 ? -7.676 15.953 -18.609 1 91.38 104 ALA A CA 1
ATOM 807 C C . ALA A 1 104 ? -7.379 15.469 -20.016 1 91.38 104 ALA A C 1
ATOM 809 O O . ALA A 1 104 ? -6.926 16.25 -20.875 1 91.38 104 ALA A O 1
ATOM 810 N N . THR A 1 105 ? -7.613 14.172 -20.25 1 92.38 105 THR A N 1
ATOM 811 C CA . THR A 1 105 ? -7.375 13.617 -21.578 1 92.38 105 THR A CA 1
ATOM 812 C C . THR A 1 105 ? -8.328 14.227 -22.594 1 92.38 105 THR A C 1
ATOM 814 O O . THR A 1 105 ? -7.914 14.586 -23.703 1 92.38 105 THR A O 1
ATOM 817 N N . ALA A 1 106 ? -9.57 14.328 -22.219 1 91.12 106 ALA A N 1
ATOM 818 C CA . ALA A 1 106 ? -10.57 14.914 -23.109 1 91.12 106 ALA A CA 1
ATOM 819 C C . ALA A 1 106 ? -10.195 16.344 -23.484 1 91.12 106 ALA A C 1
ATOM 821 O O . ALA A 1 106 ? -10.32 16.75 -24.641 1 91.12 106 ALA A O 1
ATOM 822 N N . GLN A 1 107 ? -9.75 17.062 -22.531 1 89.06 107 GLN A N 1
ATOM 823 C CA . GLN A 1 107 ? -9.367 18.453 -22.766 1 89.06 107 GLN A CA 1
ATOM 824 C C . GLN A 1 107 ? -8.203 18.547 -23.75 1 89.06 107 GLN A C 1
ATOM 826 O O . GLN A 1 107 ? -8.203 19.391 -24.641 1 89.06 107 GLN A O 1
ATOM 831 N N . VAL A 1 108 ? -7.27 17.703 -23.562 1 89.69 108 VAL A N 1
ATOM 832 C CA . VAL A 1 108 ? -6.086 17.719 -24.422 1 89.69 108 VAL A CA 1
ATOM 833 C C . VAL A 1 108 ? -6.465 17.312 -25.844 1 89.69 108 VAL A C 1
ATOM 835 O O . VAL A 1 108 ? -5.855 17.766 -26.812 1 89.69 108 VAL A O 1
ATOM 838 N N . LEU A 1 109 ? -7.457 16.5 -25.906 1 89.19 109 LEU A N 1
ATOM 839 C CA . LEU A 1 109 ? -7.902 16.031 -27.219 1 89.19 109 LEU A CA 1
ATOM 840 C C . LEU A 1 109 ? -8.891 17.016 -27.844 1 89.19 109 LEU A C 1
ATOM 842 O O . LEU A 1 109 ? -9.461 16.734 -28.891 1 89.19 109 LEU A O 1
ATOM 846 N N . GLY A 1 110 ? -9.109 18.109 -27.203 1 85.31 110 GLY A N 1
ATOM 847 C CA . GLY A 1 110 ? -9.867 19.203 -27.797 1 85.31 110 GLY A CA 1
ATOM 848 C C . GLY A 1 110 ? -11.344 19.156 -27.469 1 85.31 110 GLY A C 1
ATOM 849 O O . GLY A 1 110 ? -12.148 19.844 -28.094 1 85.31 110 GLY A O 1
ATOM 850 N N . MET A 1 111 ? -11.68 18.359 -26.547 1 87.25 111 MET A N 1
ATOM 851 C CA . MET A 1 111 ? -13.094 18.25 -26.172 1 87.25 111 MET A CA 1
ATOM 852 C C . MET A 1 111 ? -13.43 19.219 -25.047 1 87.25 111 MET A C 1
ATOM 854 O O . MET A 1 111 ? -12.586 19.516 -24.203 1 87.25 111 MET A O 1
ATOM 858 N N . ASP A 1 112 ? -14.609 19.672 -25.062 1 84.06 112 ASP A N 1
ATOM 859 C CA . ASP A 1 112 ? -15.094 20.547 -24.016 1 84.06 112 ASP A CA 1
ATOM 860 C C . ASP A 1 112 ? -15.766 19.766 -22.891 1 84.06 112 ASP A C 1
ATOM 862 O O . ASP A 1 112 ? -16.844 19.203 -23.078 1 84.06 112 ASP A O 1
ATOM 866 N N . ILE A 1 113 ? -15.172 19.828 -21.75 1 83.31 113 ILE A N 1
ATOM 867 C CA . ILE A 1 113 ? -15.648 19.062 -20.609 1 83.31 113 ILE A CA 1
ATOM 868 C C . ILE A 1 113 ? -16.969 19.641 -20.125 1 83.31 113 ILE A C 1
ATOM 870 O O . ILE A 1 113 ? -17.812 18.906 -19.594 1 83.31 113 ILE A O 1
ATOM 874 N N . GLY A 1 114 ? -17.125 20.906 -20.297 1 80.62 114 GLY A N 1
ATOM 875 C CA . GLY A 1 114 ? -18.359 21.547 -19.875 1 80.62 114 GLY A CA 1
ATOM 876 C C . GLY A 1 114 ? -19.578 20.969 -20.547 1 80.62 114 GLY A C 1
ATOM 877 O O . GLY A 1 114 ? -20.656 20.891 -19.938 1 80.62 114 GLY A O 1
ATOM 878 N N . SER A 1 115 ? -19.391 20.422 -21.734 1 81.5 115 SER A N 1
ATOM 879 C CA . SER A 1 115 ? -20.516 19.906 -22.5 1 81.5 115 SER A CA 1
ATOM 880 C C . SER A 1 115 ? -20.672 18.406 -22.312 1 81.5 115 SER A C 1
ATOM 882 O O . SER A 1 115 ? -21.625 17.797 -22.797 1 81.5 115 SER A O 1
ATOM 884 N N . MET A 1 116 ? -19.781 17.922 -21.578 1 83.44 116 MET A N 1
ATOM 885 C CA . MET A 1 116 ? -19.797 16.484 -21.375 1 83.44 116 MET A CA 1
ATOM 886 C C . MET A 1 116 ? -20.391 16.125 -20.016 1 83.44 116 MET A C 1
ATOM 888 O O . MET A 1 116 ? -20.281 16.891 -19.062 1 83.44 116 MET A O 1
ATOM 892 N N . ALA A 1 117 ? -21.078 15.023 -19.953 1 81.62 117 ALA A N 1
ATOM 893 C CA . ALA A 1 117 ? -21.578 14.508 -18.688 1 81.62 117 ALA A CA 1
ATOM 894 C C . ALA A 1 117 ? -20.484 13.75 -17.938 1 81.62 117 ALA A C 1
ATOM 896 O O . ALA A 1 117 ? -20.469 12.516 -17.953 1 81.62 117 ALA A O 1
ATOM 897 N N . VAL A 1 118 ? -19.609 14.508 -17.406 1 84.75 118 VAL A N 1
ATOM 898 C CA . VAL A 1 118 ? -18.5 13.875 -16.688 1 84.75 118 VAL A CA 1
ATOM 899 C C . VAL A 1 118 ? -18.406 14.445 -15.273 1 84.75 118 VAL A C 1
ATOM 901 O O . VAL A 1 118 ? -18.188 15.648 -15.102 1 84.75 118 VAL A O 1
ATOM 904 N N . SER A 1 119 ? -18.812 13.695 -14.328 1 86.12 119 SER A N 1
ATOM 905 C CA . SER A 1 119 ? -18.656 14.008 -12.906 1 86.12 119 SER A CA 1
ATOM 906 C C . SER A 1 119 ? -18.312 12.766 -12.102 1 86.12 119 SER A C 1
ATOM 908 O O . SER A 1 119 ? -18.406 11.641 -12.609 1 86.12 119 SER A O 1
ATOM 910 N N . LYS A 1 120 ? -17.875 13.008 -10.945 1 88.19 120 LYS A N 1
ATOM 911 C CA . LYS A 1 120 ? -17.562 11.875 -10.07 1 88.19 120 LYS A CA 1
ATOM 912 C C . LYS A 1 120 ? -18.75 10.945 -9.922 1 88.19 120 LYS A C 1
ATOM 914 O O . LYS A 1 120 ? -18.609 9.719 -10.023 1 88.19 120 LYS A O 1
ATOM 919 N N . SER A 1 121 ? -19.906 11.539 -9.766 1 88.19 121 SER A N 1
ATOM 920 C CA . SER A 1 121 ? -21.125 10.758 -9.578 1 88.19 121 SER A CA 1
ATOM 921 C C . SER A 1 121 ? -21.5 10 -10.852 1 88.19 121 SER A C 1
ATOM 923 O O . SER A 1 121 ? -21.906 8.844 -10.797 1 88.19 121 SER A O 1
ATOM 925 N N . THR A 1 122 ? -21.328 10.648 -11.961 1 88.44 122 THR A N 1
ATOM 926 C CA . THR A 1 122 ? -21.656 10.016 -13.234 1 88.44 122 THR A CA 1
ATOM 927 C C . THR A 1 122 ? -20.703 8.844 -13.508 1 88.44 122 THR A C 1
ATOM 929 O O . THR A 1 122 ? -21.141 7.781 -13.953 1 88.44 122 THR A O 1
ATOM 932 N N . VAL A 1 123 ? -19.438 9.055 -13.32 1 91.38 123 VAL A N 1
ATOM 933 C CA . VAL A 1 123 ? -18.438 8.016 -13.539 1 91.38 123 VAL A CA 1
ATOM 934 C C . VAL A 1 123 ? -18.703 6.852 -12.578 1 91.38 123 VAL A C 1
ATOM 936 O O . VAL A 1 123 ? -18.578 5.684 -12.969 1 91.38 123 VAL A O 1
ATOM 939 N N . HIS A 1 124 ? -19.016 7.18 -11.367 1 92.69 124 HIS A N 1
ATOM 940 C CA . HIS A 1 124 ? -19.312 6.156 -10.367 1 92.69 124 HIS A CA 1
ATOM 941 C C . HIS A 1 124 ? -20.484 5.281 -10.812 1 92.69 124 HIS A C 1
ATOM 943 O O . HIS A 1 124 ? -20.391 4.051 -10.773 1 92.69 124 HIS A O 1
ATOM 949 N N . ARG A 1 125 ? -21.547 5.859 -11.281 1 92.31 125 ARG A N 1
ATOM 950 C CA . ARG A 1 125 ? -22.734 5.129 -11.727 1 92.31 125 ARG A CA 1
ATOM 951 C C . ARG A 1 125 ? -22.438 4.316 -12.984 1 92.31 125 ARG A C 1
ATOM 953 O O . ARG A 1 125 ? -22.891 3.18 -13.117 1 92.31 125 ARG A O 1
ATOM 960 N N . ALA A 1 126 ? -21.75 4.965 -13.844 1 93.44 126 ALA A N 1
ATOM 961 C CA . ALA A 1 126 ? -21.391 4.277 -15.078 1 93.44 126 ALA A CA 1
ATOM 962 C C . ALA A 1 126 ? -20.562 3.023 -14.781 1 93.44 126 ALA A C 1
ATOM 964 O O . ALA A 1 126 ? -20.766 1.985 -15.422 1 93.44 126 ALA A O 1
ATOM 965 N N . ARG A 1 127 ? -19.672 3.084 -13.844 1 93.81 127 ARG A N 1
ATOM 966 C CA . ARG A 1 127 ? -18.812 1.957 -13.492 1 93.81 127 ARG A CA 1
ATOM 967 C C . ARG A 1 127 ? -19.625 0.825 -12.867 1 93.81 127 ARG A C 1
ATOM 969 O O . ARG A 1 127 ? -19.422 -0.346 -13.195 1 93.81 127 ARG A O 1
ATOM 976 N N . ILE A 1 128 ? -20.531 1.18 -12.008 1 94.5 128 ILE A N 1
ATOM 977 C CA . ILE A 1 128 ? -21.359 0.177 -11.359 1 94.5 128 ILE A CA 1
ATOM 978 C C . ILE A 1 128 ? -22.219 -0.535 -12.406 1 94.5 128 ILE A C 1
ATOM 980 O O . ILE A 1 128 ? -22.234 -1.767 -12.477 1 94.5 128 ILE A O 1
ATOM 984 N N . ALA A 1 129 ? -22.859 0.244 -13.219 1 94.62 129 ALA A N 1
ATOM 985 C CA . ALA A 1 129 ? -23.719 -0.312 -14.266 1 94.62 129 ALA A CA 1
ATOM 986 C C . ALA A 1 129 ? -22.891 -1.065 -15.305 1 94.62 129 ALA A C 1
ATOM 988 O O . ALA A 1 129 ? -23.297 -2.115 -15.797 1 94.62 129 ALA A O 1
ATOM 989 N N . GLY A 1 130 ? -21.781 -0.486 -15.625 1 95.12 130 GLY A N 1
ATOM 990 C CA . GLY A 1 130 ? -20.906 -1.107 -16.609 1 95.12 130 GLY A CA 1
ATOM 991 C C . GLY A 1 130 ? -20.391 -2.463 -16.172 1 95.12 130 GLY A C 1
ATOM 992 O O . GLY A 1 130 ? -20.297 -3.387 -16.984 1 95.12 130 GLY A O 1
ATOM 993 N N . ARG A 1 131 ? -20.078 -2.613 -14.938 1 94.38 131 ARG A N 1
ATOM 994 C CA . ARG A 1 131 ? -19.594 -3.887 -14.406 1 94.38 131 ARG A CA 1
ATOM 995 C C . ARG A 1 131 ? -20.672 -4.961 -14.508 1 94.38 131 ARG A C 1
ATOM 997 O O . ARG A 1 131 ? -20.391 -6.102 -14.875 1 94.38 131 ARG A O 1
ATOM 1004 N N . GLU A 1 132 ? -21.844 -4.582 -14.18 1 94.31 132 GLU A N 1
ATOM 1005 C CA . GLU A 1 132 ? -22.953 -5.516 -14.266 1 94.31 132 GLU A CA 1
ATOM 1006 C C . GLU A 1 132 ? -23.203 -5.953 -15.711 1 94.31 132 GLU A C 1
ATOM 1008 O O . GLU A 1 132 ? -23.375 -7.145 -15.977 1 94.31 132 GLU A O 1
ATOM 1013 N N . GLN A 1 133 ? -23.188 -4.996 -16.562 1 94.94 133 GLN A N 1
ATOM 1014 C CA . GLN A 1 133 ? -23.375 -5.293 -17.984 1 94.94 133 GLN A CA 1
ATOM 1015 C C . GLN A 1 133 ? -22.266 -6.18 -18.516 1 94.94 133 GLN A C 1
ATOM 1017 O O . GLN A 1 133 ? -22.516 -7.113 -19.281 1 94.94 133 GLN A O 1
ATOM 1022 N N . ALA A 1 134 ? -21.078 -5.816 -18.172 1 94.75 134 ALA A N 1
ATOM 1023 C CA . ALA A 1 134 ? -19.922 -6.602 -18.609 1 94.75 134 ALA A CA 1
ATOM 1024 C C . ALA A 1 134 ? -20 -8.039 -18.094 1 94.75 134 ALA A C 1
ATOM 1026 O O . ALA A 1 134 ? -19.672 -8.984 -18.812 1 94.75 134 ALA A O 1
ATOM 1027 N N . ALA A 1 135 ? -20.406 -8.195 -16.875 1 92.62 135 ALA A N 1
ATOM 1028 C CA . ALA A 1 135 ? -20.547 -9.523 -16.281 1 92.62 135 ALA A CA 1
ATOM 1029 C C . ALA A 1 135 ? -21.562 -10.359 -17.062 1 92.62 135 ALA A C 1
ATOM 1031 O O . ALA A 1 135 ? -21.344 -11.547 -17.297 1 92.62 135 ALA A O 1
ATOM 1032 N N . GLU A 1 136 ? -22.625 -9.75 -17.422 1 92.88 136 GLU A N 1
ATOM 1033 C CA . GLU A 1 136 ? -23.641 -10.438 -18.219 1 92.88 136 GLU A CA 1
ATOM 1034 C C . GLU A 1 136 ? -23.094 -10.859 -19.578 1 92.88 136 GLU A C 1
ATOM 1036 O O . GLU A 1 136 ? -23.328 -11.984 -20.031 1 92.88 136 GLU A O 1
ATOM 1041 N N . LYS A 1 137 ? -22.406 -9.992 -20.125 1 93.38 137 LYS A N 1
ATOM 1042 C CA . LYS A 1 137 ? -21.828 -10.297 -21.438 1 93.38 137 LYS A CA 1
ATOM 1043 C C . LYS A 1 137 ? -20.797 -11.406 -21.328 1 93.38 137 LYS A C 1
ATOM 1045 O O . LYS A 1 137 ? -20.672 -12.242 -22.234 1 93.38 137 LYS A O 1
ATOM 1050 N N . ILE A 1 138 ? -20.047 -11.383 -20.297 1 92.06 138 ILE A N 1
ATOM 1051 C CA . ILE A 1 138 ? -19.016 -12.391 -20.094 1 92.06 138 ILE A CA 1
ATOM 1052 C C . ILE A 1 138 ? -19.656 -13.766 -19.922 1 92.06 138 ILE A C 1
ATOM 1054 O O . ILE A 1 138 ? -19.172 -14.758 -20.453 1 92.06 138 ILE A O 1
ATOM 1058 N N . VAL A 1 139 ? -20.734 -13.805 -19.203 1 90.38 139 VAL A N 1
ATOM 1059 C CA . VAL A 1 139 ? -21.453 -15.055 -19.016 1 90.38 139 VAL A CA 1
ATOM 1060 C C . VAL A 1 139 ? -22 -15.539 -20.359 1 90.38 139 VAL A C 1
ATOM 1062 O O . VAL A 1 139 ? -21.922 -16.734 -20.672 1 90.38 139 VAL A O 1
ATOM 1065 N N . GLU A 1 140 ? -22.438 -14.656 -21.141 1 90.69 140 GLU A N 1
ATOM 1066 C CA . GLU A 1 140 ? -22.953 -15.008 -22.469 1 90.69 140 GLU A CA 1
ATOM 1067 C C . GLU A 1 140 ? -21.844 -15.555 -23.359 1 90.69 140 GLU A C 1
ATOM 1069 O O . GLU A 1 140 ? -22.016 -16.562 -24.031 1 90.69 140 GLU A O 1
ATOM 1074 N N . LEU A 1 141 ? -20.766 -14.875 -23.312 1 88 141 LEU A N 1
ATOM 1075 C CA . LEU A 1 141 ? -19.625 -15.297 -24.109 1 88 141 LEU A CA 1
ATOM 1076 C C . LEU A 1 141 ? -19.109 -16.656 -23.625 1 88 141 LEU A C 1
ATOM 1078 O O . LEU A 1 141 ? -18.75 -17.5 -24.453 1 88 141 LEU A O 1
ATOM 1082 N N . ARG A 1 142 ? -19.062 -16.859 -22.391 1 86.75 142 ARG A N 1
ATOM 1083 C CA . ARG A 1 142 ? -18.641 -18.141 -21.812 1 86.75 142 ARG A CA 1
ATOM 1084 C C . ARG A 1 142 ? -19.547 -19.281 -22.281 1 86.75 142 ARG A C 1
ATOM 1086 O O . ARG A 1 142 ? -19.078 -20.328 -22.703 1 86.75 142 ARG A O 1
ATOM 1093 N N . ASN A 1 143 ? -20.812 -19.047 -22.25 1 88.06 143 ASN A N 1
ATOM 1094 C CA . ASN A 1 143 ? -21.766 -20.078 -22.609 1 88.06 143 ASN A CA 1
ATOM 1095 C C . ASN A 1 143 ? -21.641 -20.469 -24.078 1 88.06 143 ASN A C 1
ATOM 1097 O O . ASN A 1 143 ? -21.906 -21.625 -24.453 1 88.06 143 ASN A O 1
ATOM 1101 N N . GLN A 1 144 ? -21.156 -19.578 -24.781 1 87.31 144 GLN A N 1
ATOM 1102 C CA . GLN A 1 144 ? -21 -19.844 -26.203 1 87.31 144 GLN A CA 1
ATOM 1103 C C . GLN A 1 144 ? -19.688 -20.578 -26.484 1 87.31 144 GLN A C 1
ATOM 1105 O O . GLN A 1 144 ? -19.625 -21.422 -27.391 1 87.31 144 GLN A O 1
ATOM 1110 N N . GLU A 1 145 ? -18.719 -20.312 -25.656 1 85.75 145 GLU A N 1
ATOM 1111 C CA . GLU A 1 145 ? -17.375 -20.766 -26 1 85.75 145 GLU A CA 1
ATOM 1112 C C . GLU A 1 145 ? -16.906 -21.844 -25.031 1 85.75 145 GLU A C 1
ATOM 1114 O O . GLU A 1 145 ? -15.852 -22.453 -25.234 1 85.75 145 GLU A O 1
ATOM 1119 N N . ILE A 1 146 ? -17.656 -22.203 -24.109 1 88.62 146 ILE A N 1
ATOM 1120 C CA . ILE A 1 146 ? -17.172 -23.094 -23.047 1 88.62 146 ILE A CA 1
ATOM 1121 C C . ILE A 1 146 ? -16.984 -24.5 -23.594 1 88.62 146 ILE A C 1
ATOM 1123 O O . ILE A 1 146 ? -17.859 -25.031 -24.266 1 88.62 146 ILE A O 1
ATOM 1127 N N . PRO A 1 147 ? -15.844 -25.062 -23.391 1 91.38 147 PRO A N 1
ATOM 1128 C CA . PRO A 1 147 ? -15.578 -26.422 -23.859 1 91.38 147 PRO A CA 1
ATOM 1129 C C . PRO A 1 147 ? -16.453 -27.469 -23.156 1 91.38 147 PRO A C 1
ATOM 1131 O O . PRO A 1 147 ? -17.031 -27.188 -22.109 1 91.38 147 PRO A O 1
ATOM 1134 N N . GLU A 1 148 ? -16.469 -28.609 -23.766 1 91.38 148 GLU A N 1
ATOM 1135 C CA . GLU A 1 148 ? -17.312 -29.688 -23.25 1 91.38 148 GLU A CA 1
ATOM 1136 C C . GLU A 1 148 ? -16.656 -30.391 -22.078 1 91.38 148 GLU A C 1
ATOM 1138 O O . GLU A 1 148 ? -17.328 -31.078 -21.297 1 91.38 148 GLU A O 1
ATOM 1143 N N . ARG A 1 149 ? -15.469 -30.281 -22 1 94.5 149 ARG A N 1
ATOM 1144 C CA . ARG A 1 149 ? -14.703 -30.922 -20.922 1 94.5 149 ARG A CA 1
ATOM 1145 C C . ARG A 1 149 ? -13.93 -29.875 -20.125 1 94.5 149 ARG A C 1
ATOM 1147 O O . ARG A 1 149 ? -13.062 -29.188 -20.656 1 94.5 149 ARG A O 1
ATOM 1154 N N . LEU A 1 150 ? -14.211 -29.844 -18.812 1 96.06 150 LEU A N 1
ATOM 1155 C CA . LEU A 1 150 ? -13.648 -28.781 -18 1 96.06 150 LEU A CA 1
ATOM 1156 C C . LEU A 1 150 ? -12.898 -29.375 -16.797 1 96.06 150 LEU A C 1
ATOM 1158 O O . LEU A 1 150 ? -13.242 -30.438 -16.312 1 96.06 150 LEU A O 1
ATOM 1162 N N . VAL A 1 151 ? -11.844 -28.688 -16.438 1 97.75 151 VAL A N 1
ATOM 1163 C CA . VAL A 1 151 ? -11.133 -28.953 -15.195 1 97.75 151 VAL A CA 1
ATOM 1164 C C . VAL A 1 151 ? -11.477 -27.875 -14.156 1 97.75 151 VAL A C 1
ATOM 1166 O O . VAL A 1 151 ? -11.336 -26.688 -14.422 1 97.75 151 VAL A O 1
ATOM 1169 N N . LEU A 1 152 ? -11.93 -28.297 -13.023 1 97.81 152 LEU A N 1
ATOM 1170 C CA . LEU A 1 152 ? -12.312 -27.391 -11.938 1 97.81 152 LEU A CA 1
ATOM 1171 C C . LEU A 1 152 ? -11.125 -27.125 -11.023 1 97.81 152 LEU A C 1
ATOM 1173 O O . LEU A 1 152 ? -10.445 -28.047 -10.578 1 97.81 152 LEU A O 1
ATOM 1177 N N . HIS A 1 153 ? -10.844 -25.875 -10.828 1 97.88 153 HIS A N 1
ATOM 1178 C CA . HIS A 1 153 ? -9.758 -25.438 -9.953 1 97.88 153 HIS A CA 1
ATOM 1179 C C . HIS A 1 153 ? -10.297 -24.656 -8.766 1 97.88 153 HIS A C 1
ATOM 1181 O O . HIS A 1 153 ? -11.242 -23.875 -8.906 1 97.88 153 HIS A O 1
ATOM 1187 N N . TRP A 1 154 ? -9.648 -24.781 -7.574 1 97.06 154 TRP A N 1
ATOM 1188 C CA . TRP A 1 154 ? -9.945 -23.891 -6.461 1 97.06 154 TRP A CA 1
ATOM 1189 C C . TRP A 1 154 ? -8.727 -23.734 -5.559 1 97.06 154 TRP A C 1
ATOM 1191 O O . TRP A 1 154 ? -7.828 -24.562 -5.562 1 97.06 154 TRP A O 1
ATOM 1201 N N . ASP A 1 155 ? -8.586 -22.625 -4.977 1 93.81 155 ASP A N 1
ATOM 1202 C CA . ASP A 1 155 ? -7.559 -22.297 -3.994 1 93.81 155 ASP A CA 1
ATOM 1203 C C . ASP A 1 155 ? -8.078 -21.281 -2.967 1 93.81 155 ASP A C 1
ATOM 1205 O O . ASP A 1 155 ? -8.852 -20.391 -3.307 1 93.81 155 ASP A O 1
ATOM 1209 N N . GLY A 1 156 ? -7.707 -21.562 -1.69 1 91.06 156 GLY A N 1
ATOM 1210 C CA . GLY A 1 156 ? -8.188 -20.688 -0.627 1 91.06 156 GLY A CA 1
ATOM 1211 C C . GLY A 1 156 ? -7.082 -19.922 0.066 1 91.06 156 GLY A C 1
ATOM 1212 O O . GLY A 1 156 ? -5.949 -20.406 0.153 1 91.06 156 GLY A O 1
ATOM 1213 N N . LYS A 1 157 ? -7.418 -18.719 0.492 1 89.12 157 LYS A N 1
ATOM 1214 C CA . LYS A 1 157 ? -6.488 -17.891 1.268 1 89.12 157 LYS A CA 1
ATOM 1215 C C . LYS A 1 157 ? -7.23 -17.031 2.283 1 89.12 157 LYS A C 1
ATOM 1217 O O . LYS A 1 157 ? -8.352 -16.594 2.027 1 89.12 157 LYS A O 1
ATOM 1222 N N . LEU A 1 158 ? -6.609 -16.922 3.383 1 88.81 158 LEU A N 1
ATOM 1223 C CA . LEU A 1 158 ? -7.148 -16.016 4.398 1 88.81 158 LEU A CA 1
ATOM 1224 C C . LEU A 1 158 ? -6.863 -14.562 4.047 1 88.81 158 LEU A C 1
ATOM 1226 O O . LEU A 1 158 ? -5.703 -14.172 3.885 1 88.81 158 LEU A O 1
ATOM 1230 N N . LEU A 1 159 ? -7.926 -13.75 3.908 1 86.88 159 LEU A N 1
ATOM 1231 C CA . LEU A 1 159 ? -7.797 -12.352 3.533 1 86.88 159 LEU A CA 1
ATOM 1232 C C . LEU A 1 159 ? -8.703 -11.477 4.391 1 86.88 159 LEU A C 1
ATOM 1234 O O . LEU A 1 159 ? -9.703 -11.953 4.938 1 86.88 159 LEU A O 1
ATOM 1238 N N . PRO A 1 160 ? -8.305 -10.148 4.539 1 81 160 PRO A N 1
ATOM 1239 C CA . PRO A 1 160 ? -9.203 -9.25 5.27 1 81 160 PRO A CA 1
ATOM 1240 C C . PRO A 1 160 ? -10.5 -8.961 4.508 1 81 160 PRO A C 1
ATOM 1242 O O . PRO A 1 160 ? -10.477 -8.828 3.279 1 81 160 PRO A O 1
ATOM 1245 N N . SER A 1 161 ? -11.508 -8.977 5.199 1 76 161 SER A N 1
ATOM 1246 C CA . SER A 1 161 ? -12.812 -8.641 4.629 1 76 161 SER A CA 1
ATOM 1247 C C . SER A 1 161 ? -12.984 -7.133 4.5 1 76 161 SER A C 1
ATOM 1249 O O . SER A 1 161 ? -12.102 -6.363 4.891 1 76 161 SER A O 1
ATOM 1251 N N . LEU A 1 162 ? -14.102 -6.719 3.918 1 66.44 162 LEU A N 1
ATOM 1252 C CA . LEU A 1 162 ? -14.453 -5.309 3.803 1 66.44 162 LEU A CA 1
ATOM 1253 C C . LEU A 1 162 ? -14.617 -4.676 5.18 1 66.44 162 LEU A C 1
ATOM 1255 O O . LEU A 1 162 ? -14.383 -3.475 5.344 1 66.44 162 LEU A O 1
ATOM 1259 N N . SER A 1 163 ? -15.031 -5.5 6.156 1 63.53 163 SER A N 1
ATOM 1260 C CA . SER A 1 163 ? -15.234 -5.023 7.523 1 63.53 163 SER A CA 1
ATOM 1261 C C . SER A 1 163 ? -13.93 -5.066 8.32 1 63.53 163 SER A C 1
ATOM 1263 O O . SER A 1 163 ? -13.883 -4.598 9.461 1 63.53 163 SER A O 1
ATOM 1265 N N . GLY A 1 164 ? -12.859 -5.547 7.707 1 66.69 164 GLY A N 1
ATOM 1266 C CA . GLY A 1 164 ? -11.57 -5.617 8.383 1 66.69 164 GLY A CA 1
ATOM 1267 C C . GLY A 1 164 ? -11.281 -6.984 8.969 1 66.69 164 GLY A C 1
ATOM 1268 O O . GLY A 1 164 ? -10.133 -7.305 9.273 1 66.69 164 GLY A O 1
ATOM 1269 N N . ASP A 1 165 ? -12.273 -7.75 9.133 1 72.75 165 ASP A N 1
ATOM 1270 C CA . ASP A 1 165 ? -12.078 -9.094 9.68 1 72.75 165 ASP A CA 1
ATOM 1271 C C . ASP A 1 165 ? -11.453 -10.016 8.641 1 72.75 165 ASP A C 1
ATOM 1273 O O . ASP A 1 165 ? -11.586 -9.797 7.434 1 72.75 165 ASP A O 1
ATOM 1277 N N . MET A 1 166 ? -10.781 -11.008 9.172 1 83.56 166 MET A N 1
ATOM 1278 C CA . MET A 1 166 ? -10.156 -11.961 8.266 1 83.56 166 MET A CA 1
ATOM 1279 C C . MET A 1 166 ? -11.172 -13 7.793 1 83.56 166 MET A C 1
ATOM 1281 O O . MET A 1 166 ? -11.984 -13.484 8.578 1 83.56 166 MET A O 1
ATOM 1285 N N . GLU A 1 167 ? -11.234 -13.219 6.613 1 86.25 167 GLU A N 1
ATOM 1286 C CA . GLU A 1 167 ? -12.109 -14.227 6.031 1 86.25 167 GLU A CA 1
ATOM 1287 C C . GLU A 1 167 ? -11.367 -15.062 4.984 1 86.25 167 GLU A C 1
ATOM 1289 O O . GLU A 1 167 ? -10.375 -14.609 4.418 1 86.25 167 GLU A O 1
ATOM 1294 N N . VAL A 1 168 ? -11.883 -16.344 4.855 1 91.06 168 VAL A N 1
ATOM 1295 C CA . VAL A 1 168 ? -11.297 -17.219 3.842 1 91.06 168 VAL A CA 1
ATOM 1296 C C . VAL A 1 168 ? -11.961 -16.969 2.49 1 91.06 168 VAL A C 1
ATOM 1298 O O . VAL A 1 168 ? -13.188 -17 2.373 1 91.06 168 VAL A O 1
ATOM 1301 N N . ARG A 1 169 ? -11.102 -16.641 1.563 1 92.56 169 ARG A N 1
ATOM 1302 C CA . ARG A 1 169 ? -11.57 -16.484 0.192 1 92.56 169 ARG A CA 1
ATOM 1303 C C . ARG A 1 169 ? -11.133 -17.641 -0.684 1 92.56 169 ARG A C 1
ATOM 1305 O O . ARG A 1 169 ? -9.992 -18.109 -0.598 1 92.56 169 ARG A O 1
ATOM 1312 N N . ILE A 1 170 ? -12.062 -18.141 -1.488 1 94.75 170 ILE A N 1
ATOM 1313 C CA . ILE A 1 170 ? -11.773 -19.297 -2.342 1 94.75 170 ILE A CA 1
ATOM 1314 C C . ILE A 1 170 ? -11.961 -18.906 -3.807 1 94.75 170 ILE A C 1
ATOM 1316 O O . ILE A 1 170 ? -13.07 -18.578 -4.238 1 94.75 170 ILE A O 1
ATOM 1320 N N . ALA A 1 171 ? -10.875 -18.969 -4.531 1 95.38 171 ALA A N 1
ATOM 1321 C CA . ALA A 1 171 ? -10.969 -18.734 -5.969 1 95.38 171 ALA A CA 1
ATOM 1322 C C . ALA A 1 171 ? -11.43 -20 -6.699 1 95.38 171 ALA A C 1
ATOM 1324 O O . ALA A 1 171 ? -10.891 -21.078 -6.473 1 95.38 171 ALA A O 1
ATOM 1325 N N . VAL A 1 172 ? -12.406 -19.875 -7.48 1 96.44 172 VAL A N 1
ATOM 1326 C CA . VAL A 1 172 ? -12.945 -20.984 -8.25 1 96.44 172 VAL A CA 1
ATOM 1327 C C . VAL A 1 172 ? -12.828 -20.688 -9.742 1 96.44 172 VAL A C 1
ATOM 1329 O O . VAL A 1 172 ? -13.367 -19.688 -10.227 1 96.44 172 VAL A O 1
ATOM 1332 N N . LEU A 1 173 ? -12.148 -21.562 -10.445 1 96.12 173 LEU A N 1
ATOM 1333 C CA . LEU A 1 173 ? -11.906 -21.344 -11.867 1 96.12 173 LEU A CA 1
ATOM 1334 C C . LEU A 1 173 ? -12.164 -22.625 -12.664 1 96.12 173 LEU A C 1
ATOM 1336 O O . LEU A 1 173 ? -12.133 -23.719 -12.109 1 96.12 173 LEU A O 1
ATOM 1340 N N . LEU A 1 174 ? -12.445 -22.406 -13.914 1 95.31 174 LEU A N 1
ATOM 1341 C CA . LEU A 1 174 ? -12.578 -23.484 -14.891 1 95.31 174 LEU A CA 1
ATOM 1342 C C . LEU A 1 174 ? -11.562 -23.344 -16.016 1 95.31 174 LEU A C 1
ATOM 1344 O O . LEU A 1 174 ? -11.297 -22.219 -16.469 1 95.31 174 LEU A O 1
ATOM 1348 N N . THR A 1 175 ? -10.969 -24.469 -16.344 1 95.62 175 THR A N 1
ATOM 1349 C CA . THR A 1 175 ? -10.102 -24.484 -17.516 1 95.62 175 THR A CA 1
ATOM 1350 C C . THR A 1 175 ? -10.5 -25.609 -18.469 1 95.62 175 THR A C 1
ATOM 1352 O O . THR A 1 175 ? -11.227 -26.531 -18.078 1 95.62 175 THR A O 1
ATOM 1355 N N . GLY A 1 176 ? -10.141 -25.438 -19.719 1 92.31 176 GLY A N 1
ATOM 1356 C CA . GLY A 1 176 ? -10.461 -26.422 -20.734 1 92.31 176 GLY A CA 1
ATOM 1357 C C . GLY A 1 176 ? -9.523 -26.391 -21.922 1 92.31 176 GLY A C 1
ATOM 1358 O O . GLY A 1 176 ? -8.414 -25.859 -21.828 1 92.31 176 GLY A O 1
ATOM 1359 N N . GLU A 1 177 ? -9.969 -27.047 -22.953 1 89.62 177 GLU A N 1
ATOM 1360 C CA . GLU A 1 177 ? -9.188 -27.125 -24.172 1 89.62 177 GLU A CA 1
ATOM 1361 C C . GLU A 1 177 ? -8.945 -25.75 -24.766 1 89.62 177 GLU A C 1
ATOM 1363 O O . GLU A 1 177 ? -9.68 -24.797 -24.469 1 89.62 177 GLU A O 1
ATOM 1368 N N . ASP A 1 178 ? -7.832 -25.594 -25.5 1 85.38 178 ASP A N 1
ATOM 1369 C CA . ASP A 1 178 ? -7.477 -24.375 -26.234 1 85.38 178 ASP A CA 1
ATOM 1370 C C . ASP A 1 178 ? -7.277 -23.203 -25.281 1 85.38 178 ASP A C 1
ATOM 1372 O O . ASP A 1 178 ? -7.777 -22.094 -25.531 1 85.38 178 ASP A O 1
ATOM 1376 N N . ASP A 1 179 ? -6.785 -23.453 -24.172 1 84.69 179 ASP A N 1
ATOM 1377 C CA . ASP A 1 179 ? -6.371 -22.453 -23.172 1 84.69 179 ASP A CA 1
ATOM 1378 C C . ASP A 1 179 ? -7.57 -21.672 -22.656 1 84.69 179 ASP A C 1
ATOM 1380 O O . ASP A 1 179 ? -7.441 -20.5 -22.297 1 84.69 179 ASP A O 1
ATOM 1384 N N . ALA A 1 180 ? -8.727 -22.328 -22.656 1 90.38 180 ALA A N 1
ATOM 1385 C CA . ALA A 1 180 ? -9.922 -21.703 -22.078 1 90.38 180 ALA A CA 1
ATOM 1386 C C . ALA A 1 180 ? -9.789 -21.578 -20.562 1 90.38 180 ALA A C 1
ATOM 1388 O O . ALA A 1 180 ? -9.359 -22.531 -19.891 1 90.38 180 ALA A O 1
ATOM 1389 N N . GLU A 1 181 ? -9.992 -20.453 -20.062 1 92.31 181 GLU A N 1
ATOM 1390 C CA . GLU A 1 181 ? -9.945 -20.172 -18.641 1 92.31 181 GLU A CA 1
ATOM 1391 C C . GLU A 1 181 ? -11.047 -19.203 -18.219 1 92.31 181 GLU A C 1
ATOM 1393 O O . GLU A 1 181 ? -11.211 -18.156 -18.844 1 92.31 181 GLU A O 1
ATOM 1398 N N . PHE A 1 182 ? -11.82 -19.609 -17.234 1 92 182 PHE A N 1
ATOM 1399 C CA . PHE A 1 182 ? -12.93 -18.781 -16.797 1 92 182 PHE A CA 1
ATOM 1400 C C . PHE A 1 182 ? -12.93 -18.656 -15.273 1 92 182 PHE A C 1
ATOM 1402 O O . PHE A 1 182 ? -12.93 -19.656 -14.555 1 92 182 PHE A O 1
ATOM 1409 N N . LEU A 1 183 ? -12.914 -17.5 -14.828 1 93.44 183 LEU A N 1
ATOM 1410 C CA . LEU A 1 183 ? -13.07 -17.266 -13.398 1 93.44 183 LEU A CA 1
ATOM 1411 C C . LEU A 1 183 ? -14.547 -17.219 -13.016 1 93.44 183 LEU A C 1
ATOM 1413 O O . LEU A 1 183 ? -15.297 -16.375 -13.5 1 93.44 183 LEU A O 1
ATOM 1417 N N . LEU A 1 184 ? -14.953 -18.109 -12.211 1 92.81 184 LEU A N 1
ATOM 1418 C CA . LEU A 1 184 ? -16.344 -18.141 -11.781 1 92.81 184 LEU A CA 1
ATOM 1419 C C . LEU A 1 184 ? -16.578 -17.141 -10.641 1 92.81 184 LEU A C 1
ATOM 1421 O O . LEU A 1 184 ? -17.578 -16.422 -10.641 1 92.81 184 LEU A O 1
ATOM 1425 N N . GLY A 1 185 ? -15.688 -17.078 -9.703 1 91.38 185 GLY A N 1
ATOM 1426 C CA . GLY A 1 185 ? -15.781 -16.156 -8.586 1 91.38 185 GLY A CA 1
ATOM 1427 C C . GLY A 1 185 ? -14.766 -16.438 -7.496 1 91.38 185 GLY A C 1
ATOM 1428 O O . GLY A 1 185 ? -13.969 -17.375 -7.602 1 91.38 185 GLY A O 1
ATOM 1429 N N . VAL A 1 186 ? -14.703 -15.578 -6.543 1 92.25 186 VAL A N 1
ATOM 1430 C CA . VAL A 1 186 ? -13.859 -15.742 -5.359 1 92.25 186 VAL A CA 1
ATOM 1431 C C . VAL A 1 186 ? -14.688 -15.5 -4.102 1 92.25 186 VAL A C 1
ATOM 1433 O O . VAL A 1 186 ? -14.438 -14.555 -3.35 1 92.25 186 VAL A O 1
ATOM 1436 N N . PRO A 1 187 ? -15.539 -16.406 -3.863 1 91.19 187 PRO A N 1
ATOM 1437 C CA . PRO A 1 187 ? -16.453 -16.234 -2.73 1 91.19 187 PRO A CA 1
ATOM 1438 C C . PRO A 1 187 ? -15.758 -16.391 -1.382 1 91.19 187 PRO A C 1
ATOM 1440 O O . PRO A 1 187 ? -14.656 -16.938 -1.311 1 91.19 187 PRO A O 1
ATOM 1443 N N . ALA A 1 188 ? -16.453 -15.828 -0.388 1 89.19 188 ALA A N 1
ATOM 1444 C CA . ALA A 1 188 ? -15.984 -15.984 0.987 1 89.19 188 ALA A CA 1
ATOM 1445 C C . ALA A 1 188 ? -16.484 -17.297 1.59 1 89.19 188 ALA A C 1
ATOM 1447 O O . ALA A 1 188 ? -17.562 -17.766 1.236 1 89.19 188 ALA A O 1
ATOM 1448 N N . SER A 1 189 ? -15.625 -17.906 2.316 1 89 189 SER A N 1
ATOM 1449 C CA . SER A 1 189 ? -15.992 -19.109 3.057 1 89 189 SER A CA 1
ATOM 1450 C C . SER A 1 189 ? -15.852 -18.891 4.559 1 89 189 SER A C 1
ATOM 1452 O O . SER A 1 189 ? -15.023 -18.094 5.004 1 89 189 SER A O 1
ATOM 1454 N N . SER A 1 190 ? -16.703 -19.5 5.336 1 81.75 190 SER A N 1
ATOM 1455 C CA . SER A 1 190 ? -16.656 -19.391 6.789 1 81.75 190 SER A CA 1
ATOM 1456 C C . SER A 1 190 ? -15.344 -19.953 7.348 1 81.75 190 SER A C 1
ATOM 1458 O O . SER A 1 190 ? -14.773 -19.391 8.281 1 81.75 190 SER A O 1
ATOM 1460 N N . ASP A 1 191 ? -14.969 -21.078 6.781 1 84.38 191 ASP A N 1
ATOM 1461 C CA . ASP A 1 191 ? -13.688 -21.656 7.172 1 84.38 191 ASP A CA 1
ATOM 1462 C C . ASP A 1 191 ? -13.055 -22.422 6.012 1 84.38 191 ASP A C 1
ATOM 1464 O O . ASP A 1 191 ? -13.562 -22.391 4.891 1 84.38 191 ASP A O 1
ATOM 1468 N N . SER A 1 192 ? -11.953 -23.031 6.34 1 85.56 192 SER A N 1
ATOM 1469 C CA . SER A 1 192 ? -11.18 -23.703 5.297 1 85.56 192 SER A CA 1
ATOM 1470 C C . SER A 1 192 ? -11.375 -25.203 5.348 1 85.56 192 SER A C 1
ATOM 1472 O O . SER A 1 192 ? -10.555 -25.969 4.816 1 85.56 192 SER A O 1
ATOM 1474 N N . THR A 1 193 ? -12.461 -25.656 5.965 1 88.81 193 THR A N 1
ATOM 1475 C CA . THR A 1 193 ? -12.719 -27.094 6.035 1 88.81 193 THR A CA 1
ATOM 1476 C C . THR A 1 193 ? -13.164 -27.625 4.68 1 88.81 193 THR A C 1
ATOM 1478 O O . THR A 1 193 ? -13.766 -26.906 3.885 1 88.81 193 THR A O 1
ATOM 1481 N N . GLY A 1 194 ? -12.906 -28.938 4.508 1 91.88 194 GLY A N 1
ATOM 1482 C CA . GLY A 1 194 ? -13.273 -29.578 3.252 1 91.88 194 GLY A CA 1
ATOM 1483 C C . GLY A 1 194 ? -14.75 -29.453 2.93 1 91.88 194 GLY A C 1
ATOM 1484 O O . GLY A 1 194 ? -15.117 -29.219 1.775 1 91.88 194 GLY A O 1
ATOM 1485 N N . ARG A 1 195 ? -15.547 -29.531 3.896 1 92 195 ARG A N 1
ATOM 1486 C CA . ARG A 1 195 ? -16.984 -29.453 3.707 1 92 195 ARG A CA 1
ATOM 1487 C C . ARG A 1 195 ? -17.406 -28.062 3.205 1 92 195 ARG A C 1
ATOM 1489 O O . ARG A 1 195 ? -18.156 -27.953 2.242 1 92 195 ARG A O 1
ATOM 1496 N N . ASN A 1 196 ? -16.906 -27.094 3.848 1 93.19 196 ASN A N 1
ATOM 1497 C CA . ASN A 1 196 ? -17.281 -25.734 3.48 1 93.19 196 ASN A CA 1
ATOM 1498 C C . ASN A 1 196 ? -16.703 -25.328 2.131 1 93.19 196 ASN A C 1
ATOM 1500 O O . ASN A 1 196 ? -17.359 -24.641 1.341 1 93.19 196 ASN A O 1
ATOM 1504 N N . VAL A 1 197 ? -15.484 -25.75 1.922 1 94.94 197 VAL A N 1
ATOM 1505 C CA . VAL A 1 197 ? -14.859 -25.484 0.632 1 94.94 197 VAL A CA 1
ATOM 1506 C C . VAL A 1 197 ? -15.672 -26.125 -0.486 1 94.94 197 VAL A C 1
ATOM 1508 O O . VAL A 1 197 ? -15.969 -25.484 -1.497 1 94.94 197 VAL A O 1
ATOM 1511 N N . ALA A 1 198 ? -16.047 -27.344 -0.253 1 95.94 198 ALA A N 1
ATOM 1512 C CA . ALA A 1 198 ? -16.844 -28.062 -1.25 1 95.94 198 ALA A CA 1
ATOM 1513 C C . ALA A 1 198 ? -18.172 -27.344 -1.512 1 95.94 198 ALA A C 1
ATOM 1515 O O . ALA A 1 198 ? -18.594 -27.219 -2.662 1 95.94 198 ALA A O 1
ATOM 1516 N N . ALA A 1 199 ? -18.75 -26.891 -0.488 1 95.62 199 ALA A N 1
ATOM 1517 C CA . ALA A 1 199 ? -20.047 -26.219 -0.614 1 95.62 199 ALA A CA 1
ATOM 1518 C C . ALA A 1 199 ? -19.922 -24.938 -1.43 1 95.62 199 ALA A C 1
ATOM 1520 O O . ALA A 1 199 ? -20.75 -24.656 -2.297 1 95.62 199 ALA A O 1
ATOM 1521 N N . VAL A 1 200 ? -18.938 -24.188 -1.126 1 95.19 200 VAL A N 1
ATOM 1522 C CA . VAL A 1 200 ? -18.719 -22.906 -1.794 1 95.19 200 VAL A CA 1
ATOM 1523 C C . VAL A 1 200 ? -18.391 -23.141 -3.268 1 95.19 200 VAL A C 1
ATOM 1525 O O . VAL A 1 200 ? -18.906 -22.453 -4.145 1 95.19 200 VAL A O 1
ATOM 1528 N N . VAL A 1 201 ? -17.547 -24.094 -3.547 1 96.69 201 VAL A N 1
ATOM 1529 C CA . VAL A 1 201 ? -17.125 -24.422 -4.91 1 96.69 201 VAL A CA 1
ATOM 1530 C C . VAL A 1 201 ? -18.344 -24.875 -5.719 1 96.69 201 VAL A C 1
ATOM 1532 O O . VAL A 1 201 ? -18.562 -24.422 -6.84 1 96.69 201 VAL A O 1
ATOM 1535 N N . LEU A 1 202 ? -19.156 -25.734 -5.121 1 96.81 202 LEU A N 1
ATOM 1536 C CA . LEU A 1 202 ? -20.312 -26.297 -5.82 1 96.81 202 LEU A CA 1
ATOM 1537 C C . LEU A 1 202 ? -21.359 -25.219 -6.078 1 96.81 202 LEU A C 1
ATOM 1539 O O . LEU A 1 202 ? -22.047 -25.25 -7.102 1 96.81 202 LEU A O 1
ATOM 1543 N N . LYS A 1 203 ? -21.438 -24.328 -5.168 1 95.75 203 LYS A N 1
ATOM 1544 C CA . LYS A 1 203 ? -22.359 -23.234 -5.375 1 95.75 203 LYS A CA 1
ATOM 1545 C C . LYS A 1 203 ? -22 -22.438 -6.621 1 95.75 203 LYS A C 1
ATOM 1547 O O . LYS A 1 203 ? -22.875 -22.094 -7.426 1 95.75 203 LYS A O 1
ATOM 1552 N N . GLU A 1 204 ? -20.766 -22.125 -6.797 1 94.12 204 GLU A N 1
ATOM 1553 C CA . GLU A 1 204 ? -20.297 -21.375 -7.965 1 94.12 204 GLU A CA 1
ATOM 1554 C C . GLU A 1 204 ? -20.5 -22.188 -9.242 1 94.12 204 GLU A C 1
ATOM 1556 O O . GLU A 1 204 ? -20.875 -21.625 -10.281 1 94.12 204 GLU A O 1
ATOM 1561 N N . VAL A 1 205 ? -20.266 -23.453 -9.164 1 95.88 205 VAL A N 1
ATOM 1562 C CA . VAL A 1 205 ? -20.422 -24.344 -10.312 1 95.88 205 VAL A CA 1
ATOM 1563 C C . VAL A 1 205 ? -21.906 -24.406 -10.719 1 95.88 205 VAL A C 1
ATOM 1565 O O . VAL A 1 205 ? -22.219 -24.359 -11.906 1 95.88 205 VAL A O 1
ATOM 1568 N N . ASP A 1 206 ? -22.766 -24.5 -9.758 1 95.69 206 ASP A N 1
ATOM 1569 C CA . ASP A 1 206 ? -24.203 -24.562 -10.008 1 95.69 206 ASP A CA 1
ATOM 1570 C C . ASP A 1 206 ? -24.719 -23.266 -10.625 1 95.69 206 ASP A C 1
ATOM 1572 O O . ASP A 1 206 ? -25.516 -23.281 -11.562 1 95.69 206 ASP A O 1
ATOM 1576 N N . GLU A 1 207 ? -24.203 -22.203 -10.109 1 91.56 207 GLU A N 1
ATOM 1577 C CA . GLU A 1 207 ? -24.594 -20.906 -10.648 1 91.56 207 GLU A CA 1
ATOM 1578 C C . GLU A 1 207 ? -24.156 -20.75 -12.102 1 91.56 207 GLU A C 1
ATOM 1580 O O . GLU A 1 207 ? -24.844 -20.109 -12.898 1 91.56 207 GLU A O 1
ATOM 1585 N N . ALA A 1 208 ? -23.062 -21.344 -12.438 1 91.88 208 ALA A N 1
ATOM 1586 C CA . ALA A 1 208 ? -22.531 -21.266 -13.797 1 91.88 208 ALA A CA 1
ATOM 1587 C C . ALA A 1 208 ? -23.203 -22.266 -14.719 1 91.88 208 ALA A C 1
ATOM 1589 O O . ALA A 1 208 ? -23.109 -22.172 -15.945 1 91.88 208 ALA A O 1
ATOM 1590 N N . GLY A 1 209 ? -23.828 -23.281 -14.195 1 91.56 209 GLY A N 1
ATOM 1591 C CA . GLY A 1 209 ? -24.531 -24.281 -14.977 1 91.56 209 GLY A CA 1
ATOM 1592 C C . GLY A 1 209 ? -23.594 -25.203 -15.75 1 91.56 209 GLY A C 1
ATOM 1593 O O . GLY A 1 209 ? -23.875 -25.531 -16.906 1 91.56 209 GLY A O 1
ATOM 1594 N N . VAL A 1 210 ? -22.5 -25.594 -15.141 1 93.56 210 VAL A N 1
ATOM 1595 C CA . VAL A 1 210 ? -21.5 -26.359 -15.891 1 93.56 210 VAL A CA 1
ATOM 1596 C C . VAL A 1 210 ? -21.234 -27.688 -15.18 1 93.56 210 VAL A C 1
ATOM 1598 O O . VAL A 1 210 ? -20.172 -28.297 -15.375 1 93.56 210 VAL A O 1
ATOM 1601 N N . ARG A 1 211 ? -22.078 -28.172 -14.414 1 94.06 211 ARG A N 1
ATOM 1602 C CA . ARG A 1 211 ? -21.906 -29.375 -13.602 1 94.06 211 ARG A CA 1
ATOM 1603 C C . ARG A 1 211 ? -21.531 -30.578 -14.469 1 94.06 211 ARG A C 1
ATOM 1605 O O . ARG A 1 211 ? -20.656 -31.359 -14.117 1 94.06 211 ARG A O 1
ATOM 1612 N N . ASP A 1 212 ? -22.156 -30.656 -15.523 1 92.94 212 ASP A N 1
ATOM 1613 C CA . ASP A 1 212 ? -22.062 -31.859 -16.344 1 92.94 212 ASP A CA 1
ATOM 1614 C C . ASP A 1 212 ? -20.797 -31.828 -17.219 1 92.94 212 ASP A C 1
ATOM 1616 O O . ASP A 1 212 ? -20.375 -32.844 -17.75 1 92.94 212 ASP A O 1
ATOM 1620 N N . LYS A 1 213 ? -20.188 -30.75 -17.25 1 94.69 213 LYS A N 1
ATOM 1621 C CA . LYS A 1 213 ? -19.047 -30.609 -18.141 1 94.69 213 LYS A CA 1
ATOM 1622 C C . LYS A 1 213 ? -17.734 -30.812 -17.391 1 94.69 213 LYS A C 1
ATOM 1624 O O . LYS A 1 213 ? -16.672 -30.891 -18 1 94.69 213 LYS A O 1
ATOM 1629 N N . ILE A 1 214 ? -17.812 -30.953 -16.109 1 96.62 214 ILE A N 1
ATOM 1630 C CA . ILE A 1 214 ? -16.609 -31.109 -15.297 1 96.62 214 ILE A CA 1
ATOM 1631 C C . ILE A 1 214 ? -16.156 -32.562 -15.32 1 96.62 214 ILE A C 1
ATOM 1633 O O . ILE A 1 214 ? -16.906 -33.469 -14.93 1 96.62 214 ILE A O 1
ATOM 1637 N N . ILE A 1 215 ? -14.898 -32.781 -15.75 1 96.81 215 ILE A N 1
ATOM 1638 C CA . ILE A 1 215 ? -14.438 -34.188 -15.844 1 96.81 215 ILE A CA 1
ATOM 1639 C C . ILE A 1 215 ? -13.273 -34.406 -14.883 1 96.81 215 ILE A C 1
ATOM 1641 O O . ILE A 1 215 ? -12.891 -35.531 -14.617 1 96.81 215 ILE A O 1
ATOM 1645 N N . ALA A 1 216 ? -12.688 -33.312 -14.422 1 97.06 216 ALA A N 1
ATOM 1646 C CA . ALA A 1 216 ? -11.516 -33.406 -13.547 1 97.06 216 ALA A CA 1
ATOM 1647 C C . ALA A 1 216 ? -11.453 -32.219 -12.594 1 97.06 216 ALA A C 1
ATOM 1649 O O . ALA A 1 216 ? -12.133 -31.219 -12.797 1 97.06 216 ALA A O 1
ATOM 1650 N N . PHE A 1 217 ? -10.75 -32.312 -11.523 1 95.06 217 PHE A N 1
ATOM 1651 C CA . PHE A 1 217 ? -10.422 -31.141 -10.711 1 95.06 217 PHE A CA 1
ATOM 1652 C C . PHE A 1 217 ? -8.93 -31.094 -10.414 1 95.06 217 PHE A C 1
ATOM 1654 O O . PHE A 1 217 ? -8.266 -32.125 -10.375 1 95.06 217 PHE A O 1
ATOM 1661 N N . CYS A 1 218 ? -8.398 -29.984 -10.352 1 97.31 218 CYS A N 1
ATOM 1662 C CA . CYS A 1 218 ? -7.016 -29.688 -10 1 97.31 218 CYS A CA 1
ATOM 1663 C C . CYS A 1 218 ? -6.941 -28.906 -8.695 1 97.31 218 CYS A C 1
ATOM 1665 O O . CYS A 1 218 ? -7.602 -27.875 -8.547 1 97.31 218 CYS A O 1
ATOM 1667 N N . PHE A 1 219 ? -6.172 -29.359 -7.758 1 95.25 219 PHE A N 1
ATOM 1668 C CA . PHE A 1 219 ? -6.18 -28.828 -6.398 1 95.25 219 PHE A CA 1
ATOM 1669 C C . PHE A 1 219 ? -4.801 -28.969 -5.758 1 95.25 219 PHE A C 1
ATOM 1671 O O . PHE A 1 219 ? -3.969 -29.75 -6.227 1 95.25 219 PHE A O 1
ATOM 1678 N N . ASP A 1 220 ? -4.566 -28.188 -4.727 1 93.69 220 ASP A N 1
ATOM 1679 C CA . ASP A 1 220 ? -3.375 -28.375 -3.908 1 93.69 220 ASP A CA 1
ATOM 1680 C C . ASP A 1 220 ? -3.521 -29.609 -3.012 1 93.69 220 ASP A C 1
ATOM 1682 O O . ASP A 1 220 ? -4.629 -29.938 -2.588 1 93.69 220 ASP A O 1
ATOM 1686 N N . THR A 1 221 ? -2.484 -30.234 -2.674 1 92.88 221 THR A N 1
ATOM 1687 C CA . THR A 1 221 ? -2.543 -31.547 -2.037 1 92.88 221 THR A CA 1
ATOM 1688 C C . THR A 1 221 ? -2.613 -31.422 -0.52 1 92.88 221 THR A C 1
ATOM 1690 O O . THR A 1 221 ? -2.057 -32.25 0.209 1 92.88 221 THR A O 1
ATOM 1693 N N . THR A 1 222 ? -3.25 -30.438 -0.044 1 89.38 222 THR A N 1
ATOM 1694 C CA . THR A 1 222 ? -3.432 -30.266 1.394 1 89.38 222 THR A CA 1
ATOM 1695 C C . THR A 1 222 ? -4.469 -31.25 1.929 1 89.38 222 THR A C 1
ATOM 1697 O O . THR A 1 222 ? -5.273 -31.797 1.165 1 89.38 222 THR A O 1
ATOM 1700 N N . ALA A 1 223 ? -4.438 -31.469 3.213 1 88.31 223 ALA A N 1
ATOM 1701 C CA . ALA A 1 223 ? -5.363 -32.406 3.846 1 88.31 223 ALA A CA 1
ATOM 1702 C C . ALA A 1 223 ? -6.809 -31.938 3.686 1 88.31 223 ALA A C 1
ATOM 1704 O O . ALA A 1 223 ? -7.719 -32.75 3.543 1 88.31 223 ALA A O 1
ATOM 1705 N N . SER A 1 224 ? -7.012 -30.672 3.645 1 90.19 224 SER A N 1
ATOM 1706 C CA . SER A 1 224 ? -8.352 -30.125 3.494 1 90.19 224 SER A CA 1
ATOM 1707 C C . SER A 1 224 ? -8.945 -30.469 2.133 1 90.19 224 SER A C 1
ATOM 1709 O O . SER A 1 224 ? -10.164 -30.594 1.992 1 90.19 224 SER A O 1
ATOM 1711 N N . ASN A 1 225 ? -8.109 -30.672 1.186 1 93.19 225 ASN A N 1
ATOM 1712 C CA . ASN A 1 225 ? -8.578 -31 -0.154 1 93.19 225 ASN A CA 1
ATOM 1713 C C . ASN A 1 225 ? -8.641 -32.531 -0.371 1 93.19 225 ASN A C 1
ATOM 1715 O O . ASN A 1 225 ? -9.609 -33.031 -0.939 1 93.19 225 ASN A O 1
ATOM 1719 N N . THR A 1 226 ? -7.648 -33.25 0.168 1 90.94 226 THR A N 1
ATOM 1720 C CA . THR A 1 226 ? -7.473 -34.625 -0.269 1 90.94 226 THR A CA 1
ATOM 1721 C C . THR A 1 226 ? -7.855 -35.594 0.843 1 90.94 226 THR A C 1
ATOM 1723 O O . THR A 1 226 ? -7.723 -36.812 0.684 1 90.94 226 THR A O 1
ATOM 1726 N N . GLY A 1 227 ? -8.344 -35.125 1.926 1 86.62 227 GLY A N 1
ATOM 1727 C CA . GLY A 1 227 ? -8.758 -36.031 2.986 1 86.62 227 GLY A CA 1
ATOM 1728 C C . GLY A 1 227 ? -9.727 -37.094 2.514 1 86.62 227 GLY A C 1
ATOM 1729 O O . GLY A 1 227 ? -10.594 -36.844 1.679 1 86.62 227 GLY A O 1
ATOM 1730 N N . MET A 1 228 ? -9.641 -38.281 3.035 1 82.75 228 MET A N 1
ATOM 1731 C CA . MET A 1 228 ? -10.367 -39.438 2.545 1 82.75 228 MET A CA 1
ATOM 1732 C C . MET A 1 228 ? -11.844 -39.375 2.922 1 82.75 228 MET A C 1
ATOM 1734 O O . MET A 1 228 ? -12.688 -39.938 2.236 1 82.75 228 MET A O 1
ATOM 1738 N N . VAL A 1 229 ? -12.078 -38.688 3.924 1 83.31 229 VAL A N 1
ATOM 1739 C CA . VAL A 1 229 ? -13.461 -38.688 4.395 1 83.31 229 VAL A CA 1
ATOM 1740 C C . VAL A 1 229 ? -14.078 -37.312 4.242 1 83.31 229 VAL A C 1
ATOM 1742 O O . VAL A 1 229 ? -15.156 -37.156 3.654 1 83.31 229 VAL A O 1
ATOM 1745 N N . GLN A 1 230 ? -13.297 -36.344 4.617 1 88.5 230 GLN A N 1
ATOM 1746 C CA . GLN A 1 230 ? -13.898 -35.031 4.707 1 88.5 230 GLN A CA 1
ATOM 1747 C C . GLN A 1 230 ? -13.211 -34.031 3.76 1 88.5 230 GLN A C 1
ATOM 1749 O O . GLN A 1 230 ? -13.5 -32.844 3.785 1 88.5 230 GLN A O 1
ATOM 1754 N N . GLY A 1 231 ? -12.352 -34.562 2.92 1 92.38 231 GLY A N 1
ATOM 1755 C CA . GLY A 1 231 ? -11.664 -33.688 2 1 92.38 231 GLY A CA 1
ATOM 1756 C C . GLY A 1 231 ? -12.586 -33.062 0.966 1 92.38 231 GLY A C 1
ATOM 1757 O O . GLY A 1 231 ? -13.602 -33.656 0.597 1 92.38 231 GLY A O 1
ATOM 1758 N N . ALA A 1 232 ? -12.32 -31.891 0.496 1 95 232 ALA A N 1
ATOM 1759 C CA . ALA A 1 232 ? -13.141 -31.172 -0.476 1 95 232 ALA A CA 1
ATOM 1760 C C . ALA A 1 232 ? -13.344 -31.984 -1.742 1 95 232 ALA A C 1
ATOM 1762 O O . ALA A 1 232 ? -14.438 -32.031 -2.307 1 95 232 ALA A O 1
ATOM 1763 N N . CYS A 1 233 ? -12.336 -32.719 -2.188 1 94.94 233 CYS A N 1
ATOM 1764 C CA . CYS A 1 233 ? -12.391 -33.5 -3.418 1 94.94 233 CYS A CA 1
ATOM 1765 C C . CYS A 1 233 ? -13.461 -34.594 -3.324 1 94.94 233 CYS A C 1
ATOM 1767 O O . CYS A 1 233 ? -14.281 -34.75 -4.23 1 94.94 233 CYS A O 1
ATOM 1769 N N . ILE A 1 234 ? -13.445 -35.312 -2.258 1 93.75 234 ILE A N 1
ATOM 1770 C CA . ILE A 1 234 ? -14.383 -36.406 -2.092 1 93.75 234 ILE A CA 1
ATOM 1771 C C . ILE A 1 234 ? -15.805 -35.844 -1.992 1 93.75 234 ILE A C 1
ATOM 1773 O O . ILE A 1 234 ? -16.734 -36.438 -2.561 1 93.75 234 ILE A O 1
ATOM 1777 N N . ARG A 1 235 ? -15.945 -34.781 -1.35 1 94.94 235 ARG A N 1
ATOM 1778 C CA . ARG A 1 235 ? -17.266 -34.188 -1.169 1 94.94 235 ARG A CA 1
ATOM 1779 C C . ARG A 1 235 ? -17.812 -33.656 -2.49 1 94.94 235 ARG A C 1
ATOM 1781 O O . ARG A 1 235 ? -19 -33.812 -2.783 1 94.94 235 ARG A O 1
ATOM 1788 N N . ILE A 1 236 ? -16.984 -33.062 -3.23 1 95.19 236 ILE A N 1
ATOM 1789 C CA . ILE A 1 236 ? -17.406 -32.531 -4.527 1 95.19 236 ILE A CA 1
ATOM 1790 C C . ILE A 1 236 ? -17.812 -33.688 -5.438 1 95.19 236 ILE A C 1
ATOM 1792 O O . ILE A 1 236 ? -18.844 -33.625 -6.102 1 95.19 236 ILE A O 1
ATOM 1796 N N . GLU A 1 237 ? -17.016 -34.688 -5.441 1 93.69 237 GLU A N 1
ATOM 1797 C CA . GLU A 1 237 ? -17.297 -35.875 -6.258 1 93.69 237 GLU A CA 1
ATOM 1798 C C . GLU A 1 237 ? -18.625 -36.531 -5.848 1 93.69 237 GLU A C 1
ATOM 1800 O O . GLU A 1 237 ? -19.406 -36.938 -6.703 1 93.69 237 GLU A O 1
ATOM 1805 N N . GLN A 1 238 ? -18.859 -36.625 -4.609 1 93 238 GLN A N 1
ATOM 1806 C CA . GLN A 1 238 ? -20.094 -37.219 -4.094 1 93 238 GLN A CA 1
ATOM 1807 C C . GLN A 1 238 ? -21.297 -36.375 -4.5 1 93 238 GLN A C 1
ATOM 1809 O O . GLN A 1 238 ? -22.328 -36.906 -4.91 1 93 238 GLN A O 1
ATOM 1814 N N . GLU A 1 239 ? -21.156 -35.156 -4.391 1 93.38 239 GLU A N 1
ATOM 1815 C CA . GLU A 1 239 ? -22.266 -34.25 -4.711 1 93.38 239 GLU A CA 1
ATOM 1816 C C . GLU A 1 239 ? -22.531 -34.25 -6.211 1 93.38 239 GLU A C 1
ATOM 1818 O O . GLU A 1 239 ? -23.688 -34.031 -6.629 1 93.38 239 GLU A O 1
ATOM 1823 N N . LEU A 1 240 ? -21.5 -34.344 -6.984 1 93.88 240 LEU A N 1
ATOM 1824 C CA . LEU A 1 240 ? -21.688 -34.375 -8.43 1 93.88 240 LEU A CA 1
ATOM 1825 C C . LEU A 1 240 ? -22.219 -35.75 -8.875 1 93.88 240 LEU A C 1
ATOM 1827 O O . LEU A 1 240 ? -22.781 -35.875 -9.969 1 93.88 240 LEU A O 1
ATOM 1831 N N . GLY A 1 241 ? -22.016 -36.781 -8.156 1 91.56 241 GLY A N 1
ATOM 1832 C CA . GLY A 1 241 ? -22.594 -38.094 -8.398 1 91.56 241 GLY A CA 1
ATOM 1833 C C . GLY A 1 241 ? -21.828 -38.906 -9.438 1 91.56 241 GLY A C 1
ATOM 1834 O O . GLY A 1 241 ? -22.391 -39.781 -10.102 1 91.56 241 GLY A O 1
ATOM 1835 N N . ARG A 1 242 ? -20.656 -38.531 -9.703 1 91.56 242 ARG A N 1
ATOM 1836 C CA . ARG A 1 242 ? -19.828 -39.281 -10.648 1 91.56 242 ARG A CA 1
ATOM 1837 C C . ARG A 1 242 ? -18.344 -39.156 -10.289 1 91.56 242 ARG A C 1
ATOM 1839 O O . ARG A 1 242 ? -17.938 -38.25 -9.602 1 91.56 242 ARG A O 1
ATOM 1846 N N . SER A 1 243 ? -17.609 -40.156 -10.711 1 91.75 243 SER A N 1
ATOM 1847 C CA . SER A 1 243 ? -16.172 -40.156 -10.477 1 91.75 243 SER A CA 1
ATOM 1848 C C . SER A 1 243 ? -15.445 -39.219 -11.43 1 91.75 243 SER A C 1
ATOM 1850 O O . SER A 1 243 ? -15.758 -39.188 -12.617 1 91.75 243 SER A O 1
ATOM 1852 N N . LEU A 1 244 ? -14.516 -38.438 -10.852 1 95.12 244 LEU A N 1
ATOM 1853 C CA . LEU A 1 244 ? -13.75 -37.5 -11.641 1 95.12 244 LEU A CA 1
ATOM 1854 C C . LEU A 1 244 ? -12.258 -37.812 -11.586 1 95.12 244 LEU A C 1
ATOM 1856 O O . LEU A 1 244 ? -11.82 -38.594 -10.742 1 95.12 244 LEU A O 1
ATOM 1860 N N . LEU A 1 245 ? -11.523 -37.25 -12.516 1 96 245 LEU A N 1
ATOM 1861 C CA . LEU A 1 245 ? -10.07 -37.344 -12.469 1 96 245 LEU A CA 1
ATOM 1862 C C . LEU A 1 245 ? -9.492 -36.406 -11.414 1 96 245 LEU A C 1
ATOM 1864 O O . LEU A 1 245 ? -9.859 -35.219 -11.352 1 96 245 LEU A O 1
ATOM 1868 N N . TRP A 1 246 ? -8.625 -36.938 -10.602 1 96.19 246 TRP A N 1
ATOM 1869 C CA . TRP A 1 246 ? -7.934 -36.125 -9.602 1 96.19 246 TRP A CA 1
ATOM 1870 C C . TRP A 1 246 ? -6.562 -35.688 -10.109 1 96.19 246 TRP A C 1
ATOM 1872 O O . TRP A 1 246 ? -5.621 -36.5 -10.125 1 96.19 246 TRP A O 1
ATOM 1882 N N . LEU A 1 247 ? -6.516 -34.5 -10.453 1 97.25 247 LEU A N 1
ATOM 1883 C CA . LEU A 1 247 ? -5.262 -33.969 -10.977 1 97.25 247 LEU A CA 1
ATOM 1884 C C . LEU A 1 247 ? -4.59 -33.062 -9.945 1 97.25 247 LEU A C 1
ATOM 1886 O O . LEU A 1 247 ? -4.695 -31.828 -10.031 1 97.25 247 LEU A O 1
ATOM 1890 N N . ALA A 1 248 ? -3.861 -33.656 -9.094 1 96.94 248 ALA A N 1
ATOM 1891 C CA . ALA A 1 248 ? -3.172 -32.906 -8.047 1 96.94 248 ALA A CA 1
ATOM 1892 C C . ALA A 1 248 ? -2.18 -31.922 -8.656 1 96.94 248 ALA A C 1
ATOM 1894 O O . ALA A 1 248 ? -1.468 -32.25 -9.609 1 96.94 248 ALA A O 1
ATOM 1895 N N . CYS A 1 249 ? -2.182 -30.75 -8.086 1 97.19 249 CYS A N 1
ATOM 1896 C CA . CYS A 1 249 ? -1.31 -29.703 -8.625 1 97.19 249 CYS A CA 1
ATOM 1897 C C . CYS A 1 249 ? 0.153 -30.125 -8.539 1 97.19 249 CYS A C 1
ATOM 1899 O O . CYS A 1 249 ? 0.706 -30.25 -7.441 1 97.19 249 CYS A O 1
ATOM 1901 N N . ARG A 1 250 ? 0.79 -30.234 -9.617 1 97.19 250 ARG A N 1
ATOM 1902 C CA . ARG A 1 250 ? 2.174 -30.703 -9.664 1 97.19 250 ARG A CA 1
ATOM 1903 C C . ARG A 1 250 ? 3.123 -29.625 -9.133 1 97.19 250 ARG A C 1
ATOM 1905 O O . ARG A 1 250 ? 4.156 -29.953 -8.539 1 97.19 250 ARG A O 1
ATOM 1912 N N . HIS A 1 251 ? 2.779 -28.391 -9.367 1 95 251 HIS A N 1
ATOM 1913 C CA . HIS A 1 251 ? 3.596 -27.328 -8.789 1 95 251 HIS A CA 1
ATOM 1914 C C . HIS A 1 251 ? 3.59 -27.391 -7.266 1 95 251 HIS A C 1
ATOM 1916 O O . HIS A 1 251 ? 4.625 -27.172 -6.629 1 95 251 HIS A O 1
ATOM 1922 N N . HIS A 1 252 ? 2.457 -27.625 -6.738 1 94.56 252 HIS A N 1
ATOM 1923 C CA . HIS A 1 252 ? 2.375 -27.766 -5.289 1 94.56 252 HIS A CA 1
ATOM 1924 C C . HIS A 1 252 ? 3.229 -28.938 -4.805 1 94.56 252 HIS A C 1
ATOM 1926 O O . HIS A 1 252 ? 3.932 -28.812 -3.797 1 94.56 252 HIS A O 1
ATOM 1932 N N . VAL A 1 253 ? 3.191 -30.016 -5.484 1 95.62 253 VAL A N 1
ATOM 1933 C CA . VAL A 1 253 ? 3.975 -31.188 -5.129 1 95.62 253 VAL A CA 1
ATOM 1934 C C . VAL A 1 253 ? 5.461 -30.844 -5.152 1 95.62 253 VAL A C 1
ATOM 1936 O O . VAL A 1 253 ? 6.195 -31.172 -4.215 1 95.62 253 VAL A O 1
ATOM 1939 N N . HIS A 1 254 ? 5.852 -30.219 -6.188 1 95.94 254 HIS A N 1
ATOM 1940 C CA . HIS A 1 254 ? 7.27 -29.891 -6.312 1 95.94 254 HIS A CA 1
ATOM 1941 C C . HIS A 1 254 ? 7.684 -28.844 -5.281 1 95.94 254 HIS A C 1
ATOM 1943 O O . HIS A 1 254 ? 8.852 -28.797 -4.879 1 95.94 254 HIS A O 1
ATOM 1949 N N . GLU A 1 255 ? 6.77 -27.984 -4.875 1 94.56 255 GLU A N 1
ATOM 1950 C CA . GLU A 1 255 ? 7.066 -27.078 -3.768 1 94.56 255 GLU A CA 1
ATOM 1951 C C . GLU A 1 255 ? 7.312 -27.859 -2.475 1 94.56 255 GLU A C 1
ATOM 1953 O O . GLU A 1 255 ? 8.219 -27.531 -1.71 1 94.56 255 GLU A O 1
ATOM 1958 N N . VAL A 1 256 ? 6.543 -28.859 -2.238 1 94.12 256 VAL A N 1
ATOM 1959 C CA . VAL A 1 256 ? 6.695 -29.688 -1.048 1 94.12 256 VAL A CA 1
ATOM 1960 C C . VAL A 1 256 ? 8.039 -30.406 -1.092 1 94.12 256 VAL A C 1
ATOM 1962 O O . VAL A 1 256 ? 8.734 -30.5 -0.078 1 94.12 256 VAL A O 1
ATOM 1965 N N . ILE A 1 257 ? 8.383 -30.891 -2.225 1 96.12 257 ILE A N 1
ATOM 1966 C CA . ILE A 1 257 ? 9.656 -31.594 -2.389 1 96.12 257 ILE A CA 1
ATOM 1967 C C . ILE A 1 257 ? 10.812 -30.656 -2.062 1 96.12 257 ILE A C 1
ATOM 1969 O O . ILE A 1 257 ? 11.703 -31 -1.292 1 96.12 257 ILE A O 1
ATOM 1973 N N . LEU A 1 258 ? 10.742 -29.5 -2.656 1 95.44 258 LEU A N 1
ATOM 1974 C CA . LEU A 1 258 ? 11.812 -28.547 -2.412 1 95.44 258 LEU A CA 1
ATOM 1975 C C . LEU A 1 258 ? 11.852 -28.141 -0.943 1 95.44 258 LEU A C 1
ATOM 1977 O O . LEU A 1 258 ? 12.93 -27.906 -0.386 1 95.44 258 LEU A O 1
ATOM 1981 N N . LYS A 1 259 ? 10.719 -27.969 -0.34 1 93.06 259 LYS A N 1
ATOM 1982 C CA . LYS A 1 259 ? 10.648 -27.672 1.086 1 93.06 259 LYS A CA 1
ATOM 1983 C C . LYS A 1 259 ? 11.391 -28.719 1.91 1 93.06 259 LYS A C 1
ATOM 1985 O O . LYS A 1 259 ? 12.203 -28.391 2.773 1 93.06 259 LYS A O 1
ATOM 1990 N N . ASP A 1 260 ? 11.125 -29.953 1.642 1 94.25 260 ASP A N 1
ATOM 1991 C CA . ASP A 1 260 ? 11.742 -31.047 2.393 1 94.25 260 ASP A CA 1
ATOM 1992 C C . ASP A 1 260 ? 13.25 -31.078 2.166 1 94.25 260 ASP A C 1
ATOM 1994 O O . ASP A 1 260 ? 14.016 -31.344 3.096 1 94.25 260 ASP A O 1
ATOM 1998 N N . VAL A 1 261 ? 13.641 -30.812 0.979 1 95.62 261 VAL A N 1
ATOM 1999 C CA . VAL A 1 261 ? 15.062 -30.766 0.663 1 95.62 261 VAL A CA 1
ATOM 2000 C C . VAL A 1 261 ? 15.727 -29.625 1.418 1 95.62 261 VAL A C 1
ATOM 2002 O O . VAL A 1 261 ? 16.812 -29.781 1.973 1 95.62 261 VAL A O 1
ATOM 2005 N N . PHE A 1 262 ? 15.062 -28.516 1.398 1 92.19 262 PHE A N 1
ATOM 2006 C CA . PHE A 1 262 ? 15.578 -27.328 2.092 1 92.19 262 PHE A CA 1
ATOM 2007 C C . PHE A 1 262 ? 15.711 -27.594 3.586 1 92.19 262 PHE A C 1
ATOM 2009 O O . PHE A 1 262 ? 16.734 -27.281 4.191 1 92.19 262 PHE A O 1
ATOM 2016 N N . GLU A 1 263 ? 14.711 -28.172 4.133 1 90.44 263 GLU A N 1
ATOM 2017 C CA . GLU A 1 263 ? 14.703 -28.453 5.57 1 90.44 263 GLU A CA 1
ATOM 2018 C C . GLU A 1 263 ? 15.766 -29.469 5.945 1 90.44 263 GLU A C 1
ATOM 2020 O O . GLU A 1 263 ? 16.359 -29.391 7.016 1 90.44 263 GLU A O 1
ATOM 2025 N N . ALA A 1 264 ? 15.977 -30.406 5.098 1 93.06 264 ALA A N 1
ATOM 2026 C CA . ALA A 1 264 ? 17 -31.422 5.336 1 93.06 264 ALA A CA 1
ATOM 2027 C C . ALA A 1 264 ? 18.406 -30.828 5.238 1 93.06 264 ALA A C 1
ATOM 2029 O O . ALA A 1 264 ? 19.328 -31.297 5.891 1 93.06 264 ALA A O 1
ATOM 2030 N N . SER A 1 265 ? 18.516 -29.766 4.438 1 91.81 265 SER A N 1
ATOM 2031 C CA . SER A 1 265 ? 19.828 -29.188 4.164 1 91.81 265 SER A CA 1
ATOM 2032 C C . SER A 1 265 ? 20.141 -28.016 5.105 1 91.81 265 SER A C 1
ATOM 2034 O O . SER A 1 265 ? 21.281 -27.844 5.52 1 91.81 265 SER A O 1
ATOM 2036 N N . LEU A 1 266 ? 19.234 -26.984 5.352 1 85.25 266 LEU A N 1
ATOM 2037 C CA . LEU A 1 266 ? 19.469 -25.766 6.094 1 85.25 266 LEU A CA 1
ATOM 2038 C C . LEU A 1 266 ? 18.672 -25.75 7.391 1 85.25 266 LEU A C 1
ATOM 2040 O O . LEU A 1 266 ? 18.75 -24.781 8.164 1 85.25 266 LEU A O 1
ATOM 2044 N N . SER A 1 267 ? 18.25 -26.75 7.934 1 69.25 267 SER A N 1
ATOM 2045 C CA . SER A 1 267 ? 17.438 -26.875 9.148 1 69.25 267 SER A CA 1
ATOM 2046 C C . SER A 1 267 ? 16.188 -26 9.078 1 69.25 267 SER A C 1
ATOM 2048 O O . SER A 1 267 ? 16.156 -25.031 8.305 1 69.25 267 SER A O 1
ATOM 2050 N N . SER A 1 268 ? 15.234 -26.312 9.883 1 62.62 268 SER A N 1
ATOM 2051 C CA . SER A 1 268 ? 13.898 -25.734 9.852 1 62.62 268 SER A CA 1
ATOM 2052 C C . SER A 1 268 ? 13.922 -24.281 10.32 1 62.62 268 SER A C 1
ATOM 2054 O O . SER A 1 268 ? 14.633 -23.938 11.266 1 62.62 268 SER A O 1
ATOM 2056 N N . SER A 1 269 ? 13.742 -23.312 9.359 1 54.81 269 SER A N 1
ATOM 2057 C CA . SER A 1 269 ? 13.664 -21.906 9.75 1 54.81 269 SER A CA 1
ATOM 2058 C C . SER A 1 269 ? 12.383 -21.609 10.516 1 54.81 269 SER A C 1
ATOM 2060 O O . SER A 1 269 ? 11.289 -22 10.094 1 54.81 269 SER A O 1
ATOM 2062 N N . SER A 1 270 ? 12.469 -21.484 11.805 1 49.69 270 SER A N 1
ATOM 2063 C CA . SER A 1 270 ? 11.289 -21.188 12.617 1 49.69 270 SER A CA 1
ATOM 2064 C C . SER A 1 270 ? 10.609 -19.906 12.156 1 49.69 270 SER A C 1
ATOM 2066 O O . SER A 1 270 ? 9.453 -19.641 12.523 1 49.69 270 SER A O 1
ATOM 2068 N N . GLY A 1 271 ? 11.266 -18.891 11.523 1 50.38 271 GLY A N 1
ATOM 2069 C CA . GLY A 1 271 ? 10.609 -17.641 11.219 1 50.38 271 GLY A CA 1
ATOM 2070 C C . GLY A 1 271 ? 10.438 -17.391 9.734 1 50.38 271 GLY A C 1
ATOM 2071 O O . GLY A 1 271 ? 10.984 -18.125 8.914 1 50.38 271 GLY A O 1
ATOM 2072 N N . PRO A 1 272 ? 9.484 -16.594 9.414 1 51.38 272 PRO A N 1
ATOM 2073 C CA . PRO A 1 272 ? 9.156 -16.312 8.016 1 51.38 272 PRO A CA 1
ATOM 2074 C C . PRO A 1 272 ? 10.375 -15.906 7.184 1 51.38 272 PRO A C 1
ATOM 2076 O O . PRO A 1 272 ? 10.422 -16.172 5.984 1 51.38 272 PRO A O 1
ATOM 2079 N N . ASP A 1 273 ? 11.25 -15.211 7.785 1 56.53 273 ASP A N 1
ATOM 2080 C CA . ASP A 1 273 ? 12.422 -14.742 7.059 1 56.53 273 ASP A CA 1
ATOM 2081 C C . ASP A 1 273 ? 13.641 -15.609 7.352 1 56.53 273 ASP A C 1
ATOM 2083 O O . ASP A 1 273 ? 14.07 -15.719 8.5 1 56.53 273 ASP A O 1
ATOM 2087 N N . ILE A 1 274 ? 13.898 -16.531 6.398 1 69.25 274 ILE A N 1
ATOM 2088 C CA . ILE A 1 274 ? 15.156 -17.266 6.48 1 69.25 274 ILE A CA 1
ATOM 2089 C C . ILE A 1 274 ? 16.328 -16.297 6.543 1 69.25 274 ILE A C 1
ATOM 2091 O O . ILE A 1 274 ? 16.516 -15.469 5.641 1 69.25 274 ILE A O 1
ATOM 2095 N N . GLY A 1 275 ? 16.953 -16.188 7.68 1 77.12 275 GLY A N 1
ATOM 2096 C CA . GLY A 1 275 ? 18 -15.227 8 1 77.12 275 GLY A CA 1
ATOM 2097 C C . GLY A 1 275 ? 18.969 -14.984 6.855 1 77.12 275 GLY A C 1
ATOM 2098 O O . GLY A 1 275 ? 19.312 -13.844 6.551 1 77.12 275 GLY A O 1
ATOM 2099 N N . ILE A 1 276 ? 19.266 -16.094 6.211 1 83.88 276 ILE A N 1
ATOM 2100 C CA . ILE A 1 276 ? 20.281 -15.969 5.168 1 83.88 276 ILE A CA 1
ATOM 2101 C C . ILE A 1 276 ? 19.719 -15.211 3.973 1 83.88 276 ILE A C 1
ATOM 2103 O O . ILE A 1 276 ? 20.438 -14.484 3.287 1 83.88 276 ILE A O 1
ATOM 2107 N N . PHE A 1 277 ? 18.453 -15.391 3.744 1 86.19 277 PHE A N 1
ATOM 2108 C CA . PHE A 1 277 ? 17.828 -14.688 2.629 1 86.19 277 PHE A CA 1
ATOM 2109 C C . PHE A 1 277 ? 17.703 -13.195 2.93 1 86.19 277 PHE A C 1
ATOM 2111 O O . PHE A 1 277 ? 17.891 -12.359 2.047 1 86.19 277 PHE A O 1
ATOM 2118 N N . LYS A 1 278 ? 17.312 -12.93 4.133 1 81.56 278 LYS A N 1
ATOM 2119 C CA . LYS A 1 278 ? 17.266 -11.531 4.562 1 81.56 278 LYS A CA 1
ATOM 2120 C C . LYS A 1 278 ? 18.625 -10.859 4.422 1 81.56 278 LYS A C 1
ATOM 2122 O O . LYS A 1 278 ? 18.719 -9.703 4.023 1 81.56 278 LYS A O 1
ATOM 2127 N N . LEU A 1 279 ? 19.656 -11.57 4.781 1 84.19 279 LEU A N 1
ATOM 2128 C CA . LEU A 1 279 ? 21.016 -11.062 4.656 1 84.19 279 LEU A CA 1
ATOM 2129 C C . LEU A 1 279 ? 21.312 -10.68 3.211 1 84.19 279 LEU A C 1
ATOM 2131 O O . LEU A 1 279 ? 21.891 -9.617 2.953 1 84.19 279 LEU A O 1
ATOM 2135 N N . LEU A 1 280 ? 20.984 -11.562 2.312 1 86.75 280 LEU A N 1
ATOM 2136 C CA . LEU A 1 280 ? 21.219 -11.281 0.9 1 86.75 280 LEU A CA 1
ATOM 2137 C C . LEU A 1 280 ? 20.453 -10.047 0.453 1 86.75 280 LEU A C 1
ATOM 2139 O O . LEU A 1 280 ? 21 -9.211 -0.279 1 86.75 280 LEU A O 1
ATOM 2143 N N . ARG A 1 281 ? 19.203 -9.961 0.832 1 83.38 281 ARG A N 1
ATOM 2144 C CA . ARG A 1 281 ? 18.375 -8.828 0.447 1 83.38 281 ARG A CA 1
ATOM 2145 C C . ARG A 1 281 ? 18.938 -7.523 0.993 1 83.38 281 ARG A C 1
ATOM 2147 O O . ARG A 1 281 ? 19.016 -6.523 0.277 1 83.38 281 ARG A O 1
ATOM 2154 N N . ASP A 1 282 ? 19.312 -7.543 2.195 1 77.5 282 ASP A N 1
ATOM 2155 C CA . ASP A 1 282 ? 19.797 -6.344 2.873 1 77.5 282 ASP A CA 1
ATOM 2156 C C . ASP A 1 282 ? 21.156 -5.91 2.318 1 77.5 282 ASP A C 1
ATOM 2158 O O . ASP A 1 282 ? 21.453 -4.719 2.26 1 77.5 282 ASP A O 1
ATOM 2162 N N . ARG A 1 283 ? 21.969 -6.879 1.878 1 82.38 283 ARG A N 1
ATOM 2163 C CA . ARG A 1 283 ? 23.328 -6.582 1.436 1 82.38 283 ARG A CA 1
ATOM 2164 C C . ARG A 1 283 ? 23.406 -6.527 -0.086 1 82.38 283 ARG A C 1
ATOM 2166 O O . ARG A 1 283 ? 24.5 -6.531 -0.655 1 82.38 283 ARG A O 1
ATOM 2173 N N . TRP A 1 284 ? 22.281 -6.508 -0.699 1 85.06 284 TRP A N 1
ATOM 2174 C CA . TRP A 1 284 ? 22.25 -6.629 -2.152 1 85.06 284 TRP A CA 1
ATOM 2175 C C . TRP A 1 284 ? 23.016 -5.488 -2.811 1 85.06 284 TRP A C 1
ATOM 2177 O O . TRP A 1 284 ? 23.688 -5.684 -3.826 1 85.06 284 TRP A O 1
ATOM 2187 N N . SER A 1 285 ? 22.922 -4.293 -2.242 1 76.44 285 SER A N 1
ATOM 2188 C CA . SER A 1 285 ? 23.562 -3.121 -2.836 1 76.44 285 SER A CA 1
ATOM 2189 C C . SER A 1 285 ? 25.078 -3.197 -2.734 1 76.44 285 SER A C 1
ATOM 2191 O O . SER A 1 285 ? 25.797 -2.516 -3.473 1 76.44 285 SER A O 1
ATOM 2193 N N . PHE A 1 286 ? 25.578 -4.102 -1.938 1 79.56 286 PHE A N 1
ATOM 2194 C CA . PHE A 1 286 ? 27.016 -4.199 -1.705 1 79.56 286 PHE A CA 1
ATOM 2195 C C . PHE A 1 286 ? 27.609 -5.379 -2.461 1 79.56 286 PHE A C 1
ATOM 2197 O O . PHE A 1 286 ? 28.828 -5.547 -2.502 1 79.56 286 PHE A O 1
ATOM 2204 N N . VAL A 1 287 ? 26.75 -6.137 -3.035 1 83.5 287 VAL A N 1
ATOM 2205 C CA . VAL A 1 287 ? 27.203 -7.352 -3.697 1 83.5 287 VAL A CA 1
ATOM 2206 C C . VAL A 1 287 ? 27.484 -7.062 -5.168 1 83.5 287 VAL A C 1
ATOM 2208 O O . VAL A 1 287 ? 26.75 -6.332 -5.824 1 83.5 287 VAL A O 1
ATOM 2211 N N . ASP A 1 288 ? 28.609 -7.477 -5.609 1 83.19 288 ASP A N 1
ATOM 2212 C CA . ASP A 1 288 ? 28.969 -7.395 -7.02 1 83.19 288 ASP A CA 1
ATOM 2213 C C . ASP A 1 288 ? 28.578 -8.672 -7.762 1 83.19 288 ASP A C 1
ATOM 2215 O O . ASP A 1 288 ? 29.25 -9.695 -7.652 1 83.19 288 ASP A O 1
ATOM 2219 N N . SER A 1 289 ? 27.641 -8.57 -8.57 1 81.31 289 SER A N 1
ATOM 2220 C CA . SER A 1 289 ? 27.078 -9.727 -9.258 1 81.31 289 SER A CA 1
ATOM 2221 C C . SER A 1 289 ? 28.031 -10.234 -10.344 1 81.31 289 SER A C 1
ATOM 2223 O O . SER A 1 289 ? 27.875 -11.367 -10.82 1 81.31 289 SER A O 1
ATOM 2225 N N . SER A 1 290 ? 29 -9.477 -10.648 1 81.31 290 SER A N 1
ATOM 2226 C CA . SER A 1 290 ? 29.953 -9.891 -11.672 1 81.31 290 SER A CA 1
ATOM 2227 C C . SER A 1 290 ? 30.969 -10.891 -11.117 1 81.31 290 SER A C 1
ATOM 2229 O O . SER A 1 290 ? 31.547 -11.68 -11.867 1 81.31 290 SER A O 1
ATOM 2231 N N . GLN A 1 291 ? 31.188 -10.844 -9.844 1 85.38 291 GLN A N 1
ATOM 2232 C CA . GLN A 1 291 ? 32.094 -11.781 -9.203 1 85.38 291 GLN A CA 1
ATOM 2233 C C . GLN A 1 291 ? 31.344 -13.016 -8.695 1 85.38 291 GLN A C 1
ATOM 2235 O O . GLN A 1 291 ? 31.438 -13.359 -7.512 1 85.38 291 GLN A O 1
ATOM 2240 N N . ARG A 1 292 ? 30.688 -13.656 -9.586 1 89.31 292 ARG A N 1
ATOM 2241 C CA . ARG A 1 292 ? 29.906 -14.828 -9.227 1 89.31 292 ARG A CA 1
ATOM 2242 C C . ARG A 1 292 ? 30.719 -16.109 -9.367 1 89.31 292 ARG A C 1
ATOM 2244 O O . ARG A 1 292 ? 31.578 -16.203 -10.234 1 89.31 292 ARG A O 1
ATOM 2251 N N . GLU A 1 293 ? 30.422 -17.047 -8.508 1 91.19 293 GLU A N 1
ATOM 2252 C CA . GLU A 1 293 ? 31.047 -18.359 -8.531 1 91.19 293 GLU A CA 1
ATOM 2253 C C . GLU A 1 293 ? 30.156 -19.391 -9.227 1 91.19 293 GLU A C 1
ATOM 2255 O O . GLU A 1 293 ? 28.953 -19.469 -8.945 1 91.19 293 GLU A O 1
ATOM 2260 N N . THR A 1 294 ? 30.734 -20.094 -10.172 1 93.62 294 THR A N 1
ATOM 2261 C CA . THR A 1 294 ? 30.031 -21.156 -10.875 1 93.62 294 THR A CA 1
ATOM 2262 C C . THR A 1 294 ? 30.719 -22.5 -10.625 1 93.62 294 THR A C 1
ATOM 2264 O O . THR A 1 294 ? 31.719 -22.562 -9.906 1 93.62 294 THR A O 1
ATOM 2267 N N . VAL A 1 295 ? 30.141 -23.531 -11.141 1 94.31 295 VAL A N 1
ATOM 2268 C CA . VAL A 1 295 ? 30.688 -24.875 -10.953 1 94.31 295 VAL A CA 1
ATOM 2269 C C . VAL A 1 295 ? 32.125 -24.938 -11.469 1 94.31 295 VAL A C 1
ATOM 2271 O O . VAL A 1 295 ? 32.969 -25.609 -10.875 1 94.31 295 VAL A O 1
ATOM 2274 N N . GLU A 1 296 ? 32.5 -24.125 -12.477 1 91.12 296 GLU A N 1
ATOM 2275 C CA . GLU A 1 296 ? 33.812 -24.156 -13.078 1 91.12 296 GLU A CA 1
ATOM 2276 C C . GLU A 1 296 ? 34.812 -23.281 -12.312 1 91.12 296 GLU A C 1
ATOM 2278 O O . GLU A 1 296 ? 36.031 -23.5 -12.375 1 91.12 296 GLU A O 1
ATOM 2283 N N . THR A 1 297 ? 34.281 -22.344 -11.641 1 91.69 297 THR A N 1
ATOM 2284 C CA . THR A 1 297 ? 35.156 -21.406 -10.953 1 91.69 297 THR A CA 1
ATOM 2285 C C . THR A 1 297 ? 35.375 -21.844 -9.508 1 91.69 297 THR A C 1
ATOM 2287 O O . THR A 1 297 ? 36.281 -21.344 -8.836 1 91.69 297 THR A O 1
ATOM 2290 N N . SER A 1 298 ? 34.562 -22.734 -9.023 1 91.19 298 SER A N 1
ATOM 2291 C CA . SER A 1 298 ? 34.719 -23.25 -7.672 1 91.19 298 SER A CA 1
ATOM 2292 C C . SER A 1 298 ? 35.562 -24.531 -7.664 1 91.19 298 SER A C 1
ATOM 2294 O O . SER A 1 298 ? 35.125 -25.547 -8.227 1 91.19 298 SER A O 1
ATOM 2296 N N . GLU A 1 299 ? 36.594 -24.547 -6.957 1 89.94 299 GLU A N 1
ATOM 2297 C CA . GLU A 1 299 ? 37.5 -25.688 -6.922 1 89.94 299 GLU A CA 1
ATOM 2298 C C . GLU A 1 299 ? 36.812 -26.922 -6.348 1 89.94 299 GLU A C 1
ATOM 2300 O O . GLU A 1 299 ? 36.969 -28.031 -6.871 1 89.94 299 GLU A O 1
ATOM 2305 N N . ASP A 1 300 ? 36.094 -26.703 -5.352 1 91.25 300 ASP A N 1
ATOM 2306 C CA . ASP A 1 300 ? 35.406 -27.812 -4.688 1 91.25 300 ASP A CA 1
ATOM 2307 C C . ASP A 1 300 ? 34.375 -28.453 -5.613 1 91.25 300 ASP A C 1
ATOM 2309 O O . ASP A 1 300 ? 34.219 -29.672 -5.637 1 91.25 300 ASP A O 1
ATOM 2313 N N . LEU A 1 301 ? 33.719 -27.672 -6.383 1 94.69 301 LEU A N 1
ATOM 2314 C CA . LEU A 1 301 ? 32.688 -28.188 -7.262 1 94.69 301 LEU A CA 1
ATOM 2315 C C . LEU A 1 301 ? 33.281 -28.859 -8.492 1 94.69 301 LEU A C 1
ATOM 2317 O O . LEU A 1 301 ? 32.75 -29.844 -9 1 94.69 301 LEU A O 1
ATOM 2321 N N . VAL A 1 302 ? 34.375 -28.359 -8.922 1 94.44 302 VAL A N 1
ATOM 2322 C CA . VAL A 1 302 ? 35.094 -28.984 -10.039 1 94.44 302 VAL A CA 1
ATOM 2323 C C . VAL A 1 302 ? 35.5 -30.391 -9.656 1 94.44 302 VAL A C 1
ATOM 2325 O O . VAL A 1 302 ? 35.312 -31.344 -10.422 1 94.44 302 VAL A O 1
ATOM 2328 N N . GLU A 1 303 ? 36.031 -30.469 -8.523 1 93.81 303 GLU A N 1
ATOM 2329 C CA . GLU A 1 303 ? 36.469 -31.766 -8.023 1 93.81 303 GLU A CA 1
ATOM 2330 C C . GLU A 1 303 ? 35.281 -32.719 -7.84 1 93.81 303 GLU A C 1
ATOM 2332 O O . GLU A 1 303 ? 35.344 -33.906 -8.141 1 93.81 303 GLU A O 1
ATOM 2337 N N . PHE A 1 304 ? 34.219 -32.156 -7.398 1 94 304 PHE A N 1
ATOM 2338 C CA . PHE A 1 304 ? 33 -32.938 -7.164 1 94 304 PHE A CA 1
ATOM 2339 C C . PHE A 1 304 ? 32.5 -33.562 -8.461 1 94 304 PHE A C 1
ATOM 2341 O O . PHE A 1 304 ? 32.188 -34.75 -8.516 1 94 304 PHE A O 1
ATOM 2348 N N . PHE A 1 305 ? 32.438 -32.844 -9.523 1 95.12 305 PHE A N 1
ATOM 2349 C CA . PHE A 1 305 ? 31.891 -33.344 -10.789 1 95.12 305 PHE A CA 1
ATOM 2350 C C . PHE A 1 305 ? 32.906 -34.188 -11.516 1 95.12 305 PHE A C 1
ATOM 2352 O O . PHE A 1 305 ? 32.562 -35.062 -12.305 1 95.12 305 PHE A O 1
ATOM 2359 N N . ALA A 1 306 ? 34.188 -34 -11.188 1 93.5 306 ALA A N 1
ATOM 2360 C CA . ALA A 1 306 ? 35.25 -34.812 -11.789 1 93.5 306 ALA A CA 1
ATOM 2361 C C . ALA A 1 306 ? 35.281 -36.219 -11.18 1 93.5 306 ALA A C 1
ATOM 2363 O O . ALA A 1 306 ? 35.562 -37.188 -11.867 1 93.5 306 ALA A O 1
ATOM 2364 N N . THR A 1 307 ? 34.938 -36.312 -9.945 1 94.12 307 THR A N 1
ATOM 2365 C CA . THR A 1 307 ? 35.062 -37.594 -9.219 1 94.12 307 THR A CA 1
ATOM 2366 C C . THR A 1 307 ? 33.75 -38.344 -9.219 1 94.12 307 THR A C 1
ATOM 2368 O O . THR A 1 307 ? 33.719 -39.531 -8.875 1 94.12 307 THR A O 1
ATOM 2371 N N . ASN A 1 308 ? 32.75 -37.719 -9.562 1 94.56 308 ASN A N 1
ATOM 2372 C CA . ASN A 1 308 ? 31.438 -38.344 -9.539 1 94.56 308 ASN A CA 1
ATOM 2373 C C . ASN A 1 308 ? 30.828 -38.406 -10.938 1 94.56 308 ASN A C 1
ATOM 2375 O O . ASN A 1 308 ? 30.219 -37.469 -11.406 1 94.56 308 ASN A O 1
ATOM 2379 N N . ASP A 1 309 ? 30.734 -39.594 -11.445 1 93.31 309 ASP A N 1
ATOM 2380 C CA . ASP A 1 309 ? 30.281 -39.781 -12.812 1 93.31 309 ASP A CA 1
ATOM 2381 C C . ASP A 1 309 ? 28.781 -39.5 -12.938 1 93.31 309 ASP A C 1
ATOM 2383 O O . ASP A 1 309 ? 28.344 -38.938 -13.93 1 93.31 309 ASP A O 1
ATOM 2387 N N . THR A 1 310 ? 28.125 -39.906 -11.945 1 94.69 310 THR A N 1
ATOM 2388 C CA . THR A 1 310 ? 26.688 -39.656 -11.953 1 94.69 310 THR A CA 1
ATOM 2389 C C . THR A 1 310 ? 26.375 -38.188 -11.953 1 94.69 310 THR A C 1
ATOM 2391 O O . THR A 1 310 ? 25.5 -37.719 -12.695 1 94.69 310 THR A O 1
ATOM 2394 N N . ALA A 1 311 ? 27.078 -37.469 -11.141 1 95.69 311 ALA A N 1
ATOM 2395 C CA . ALA A 1 311 ? 26.875 -36.031 -11.07 1 95.69 311 ALA A CA 1
ATOM 2396 C C . ALA A 1 311 ? 27.219 -35.375 -12.391 1 95.69 311 ALA A C 1
ATOM 2398 O O . ALA A 1 311 ? 26.547 -34.438 -12.82 1 95.69 311 ALA A O 1
ATOM 2399 N N . SER A 1 312 ? 28.203 -35.812 -13 1 96.12 312 SER A N 1
ATOM 2400 C CA . SER A 1 312 ? 28.641 -35.25 -14.273 1 96.12 312 SER A CA 1
ATOM 2401 C C . SER A 1 312 ? 27.594 -35.5 -15.367 1 96.12 312 SER A C 1
ATOM 2403 O O . SER A 1 312 ? 27.312 -34.625 -16.172 1 96.12 312 SER A O 1
ATOM 2405 N N . LYS A 1 313 ? 27.078 -36.594 -15.32 1 96.06 313 LYS A N 1
ATOM 2406 C CA . LYS A 1 313 ? 26.031 -36.938 -16.297 1 96.06 313 LYS A CA 1
ATOM 2407 C C . LYS A 1 313 ? 24.797 -36.062 -16.078 1 96.06 313 LYS A C 1
ATOM 2409 O O . LYS A 1 313 ? 24.203 -35.562 -17.047 1 96.06 313 LYS A O 1
ATOM 2414 N N . LEU A 1 314 ? 24.453 -35.969 -14.867 1 96.75 314 LEU A N 1
ATOM 2415 C CA . LEU A 1 314 ? 23.297 -35.156 -14.539 1 96.75 314 LEU A CA 1
ATOM 2416 C C . LEU A 1 314 ? 23.531 -33.719 -14.969 1 96.75 314 LEU A C 1
ATOM 2418 O O . LEU A 1 314 ? 22.594 -33.031 -15.414 1 96.75 314 LEU A O 1
ATOM 2422 N N . LYS A 1 315 ? 24.734 -33.219 -14.758 1 97.06 315 LYS A N 1
ATOM 2423 C CA . LYS A 1 315 ? 25.078 -31.875 -15.164 1 97.06 315 LYS A CA 1
ATOM 2424 C C . LYS A 1 315 ? 24.922 -31.688 -16.672 1 97.06 315 LYS A C 1
ATOM 2426 O O . LYS A 1 315 ? 24.328 -30.703 -17.109 1 97.06 315 LYS A O 1
ATOM 2431 N N . ASP A 1 316 ? 25.344 -32.625 -17.422 1 96.31 316 ASP A N 1
ATOM 2432 C CA . ASP A 1 316 ? 25.234 -32.562 -18.875 1 96.31 316 ASP A CA 1
ATOM 2433 C C . ASP A 1 316 ? 23.781 -32.594 -19.328 1 96.31 316 ASP A C 1
ATOM 2435 O O . ASP A 1 316 ? 23.391 -31.812 -20.203 1 96.31 316 ASP A O 1
ATOM 2439 N N . ASP A 1 317 ? 23.094 -33.469 -18.672 1 96.19 317 ASP A N 1
ATOM 2440 C CA . ASP A 1 317 ? 21.672 -33.531 -19 1 96.19 317 ASP A CA 1
ATOM 2441 C C . ASP A 1 317 ? 20.953 -32.25 -18.641 1 96.19 317 ASP A C 1
ATOM 2443 O O . ASP A 1 317 ? 20.109 -31.766 -19.406 1 96.19 317 ASP A O 1
ATOM 2447 N N . ALA A 1 318 ? 21.266 -31.734 -17.516 1 97.19 318 ALA A N 1
ATOM 2448 C CA . ALA A 1 318 ? 20.656 -30.5 -17.062 1 97.19 318 ALA A CA 1
ATOM 2449 C C . ALA A 1 318 ? 21 -29.344 -17.984 1 97.19 318 ALA A C 1
ATOM 2451 O O . ALA A 1 318 ? 20.141 -28.531 -18.344 1 97.19 318 ALA A O 1
ATOM 2452 N N . LEU A 1 319 ? 22.25 -29.234 -18.375 1 96.62 319 LEU A N 1
ATOM 2453 C CA . LEU A 1 319 ? 22.688 -28.156 -19.266 1 96.62 319 LEU A CA 1
ATOM 2454 C C . LEU A 1 319 ? 21.969 -28.234 -20.609 1 96.62 319 LEU A C 1
ATOM 2456 O O . LEU A 1 319 ? 21.578 -27.203 -21.156 1 96.62 319 LEU A O 1
ATOM 2460 N N . ALA A 1 320 ? 21.828 -29.453 -21.062 1 95.56 320 ALA A N 1
ATOM 2461 C CA . ALA A 1 320 ? 21.125 -29.641 -22.328 1 95.56 320 ALA A CA 1
ATOM 2462 C C . ALA A 1 320 ? 19.688 -29.172 -22.234 1 95.56 320 ALA A C 1
ATOM 2464 O O . ALA A 1 320 ? 19.188 -28.469 -23.109 1 95.56 320 ALA A O 1
ATOM 2465 N N . PHE A 1 321 ? 19.109 -29.562 -21.25 1 94.62 321 PHE A N 1
ATOM 2466 C CA . PHE A 1 321 ? 17.719 -29.172 -21.031 1 94.62 321 PHE A CA 1
ATOM 2467 C C . PHE A 1 321 ? 17.594 -27.656 -20.875 1 94.62 321 PHE A C 1
ATOM 2469 O O . PHE A 1 321 ? 16.719 -27.031 -21.484 1 94.62 321 PHE A O 1
ATOM 2476 N N . LEU A 1 322 ? 18.406 -27.125 -19.984 1 94.94 322 LEU A N 1
ATOM 2477 C CA . LEU A 1 322 ? 18.328 -25.703 -19.688 1 94.94 322 LEU A CA 1
ATOM 2478 C C . LEU A 1 322 ? 18.562 -24.859 -20.938 1 94.94 322 LEU A C 1
ATOM 2480 O O . LEU A 1 322 ? 17.891 -23.859 -21.156 1 94.94 322 LEU A O 1
ATOM 2484 N N . LYS A 1 323 ? 19.469 -25.266 -21.734 1 93.19 323 LYS A N 1
ATOM 2485 C CA . LYS A 1 323 ? 19.734 -24.578 -22.984 1 93.19 323 LYS A CA 1
ATOM 2486 C C . LYS A 1 323 ? 18.5 -24.562 -23.891 1 93.19 323 LYS A C 1
ATOM 2488 O O . LYS A 1 323 ? 18.125 -23.516 -24.422 1 93.19 323 LYS A O 1
ATOM 2493 N N . GLU A 1 324 ? 17.875 -25.656 -23.922 1 92.38 324 GLU A N 1
ATOM 2494 C CA . GLU A 1 324 ? 16.672 -25.781 -24.75 1 92.38 324 GLU A CA 1
ATOM 2495 C C . GLU A 1 324 ? 15.516 -24.969 -24.172 1 92.38 324 GLU A C 1
ATOM 2497 O O . GLU A 1 324 ? 14.797 -24.297 -24.922 1 92.38 324 GLU A O 1
ATOM 2502 N N . ALA A 1 325 ? 15.336 -25.109 -22.922 1 91.94 325 ALA A N 1
ATOM 2503 C CA . ALA A 1 325 ? 14.242 -24.422 -22.25 1 91.94 325 ALA A CA 1
ATOM 2504 C C . ALA A 1 325 ? 14.391 -22.906 -22.391 1 91.94 325 ALA A C 1
ATOM 2506 O O . ALA A 1 325 ? 13.406 -22.188 -22.547 1 91.94 325 ALA A O 1
ATOM 2507 N N . LEU A 1 326 ? 15.57 -22.391 -22.297 1 89.62 326 LEU A N 1
ATOM 2508 C CA . LEU A 1 326 ? 15.828 -20.969 -22.391 1 89.62 326 LEU A CA 1
ATOM 2509 C C . LEU A 1 326 ? 15.656 -20.469 -23.812 1 89.62 326 LEU A C 1
ATOM 2511 O O . LEU A 1 326 ? 15.289 -19.297 -24.031 1 89.62 326 LEU A O 1
ATOM 2515 N N . MET A 1 327 ? 15.82 -21.281 -24.75 1 85.62 327 MET A N 1
ATOM 2516 C CA . MET A 1 327 ? 15.672 -20.906 -26.156 1 85.62 327 MET A CA 1
ATOM 2517 C C . MET A 1 327 ? 14.195 -20.828 -26.547 1 85.62 327 MET A C 1
ATOM 2519 O O . MET A 1 327 ? 13.828 -20.094 -27.453 1 85.62 327 MET A O 1
ATOM 2523 N N . SER A 1 328 ? 13.352 -21.609 -25.938 1 79.38 328 SER A N 1
ATOM 2524 C CA . SER A 1 328 ? 11.93 -21.656 -26.281 1 79.38 328 SER A CA 1
ATOM 2525 C C . SER A 1 328 ? 11.234 -20.359 -25.891 1 79.38 328 SER A C 1
ATOM 2527 O O . SER A 1 328 ? 10.172 -20.031 -26.438 1 79.38 328 SER A O 1
ATOM 2529 N N . LYS A 1 329 ? 11.734 -19.25 -25.531 1 66.69 329 LYS A N 1
ATOM 2530 C CA . LYS A 1 329 ? 11.383 -17.859 -25.219 1 66.69 329 LYS A CA 1
ATOM 2531 C C . LYS A 1 329 ? 9.992 -17.781 -24.594 1 66.69 329 LYS A C 1
ATOM 2533 O O . LYS A 1 329 ? 9.531 -16.688 -24.25 1 66.69 329 LYS A O 1
ATOM 2538 N N . ASN A 1 330 ? 9.164 -18.828 -24.406 1 68.62 330 ASN A N 1
ATOM 2539 C CA . ASN A 1 330 ? 7.797 -18.688 -23.906 1 68.62 330 ASN A CA 1
ATOM 2540 C C . ASN A 1 330 ? 7.703 -19.062 -22.422 1 68.62 330 ASN A C 1
ATOM 2542 O O . ASN A 1 330 ? 7.426 -20.219 -22.094 1 68.62 330 ASN A O 1
ATOM 2546 N N . HIS A 1 331 ? 8.031 -18.078 -21.625 1 75.75 331 HIS A N 1
ATOM 2547 C CA . HIS A 1 331 ? 7.902 -18.328 -20.188 1 75.75 331 HIS A CA 1
ATOM 2548 C C . HIS A 1 331 ? 6.695 -17.609 -19.609 1 75.75 331 HIS A C 1
ATOM 2550 O O . HIS A 1 331 ? 6.488 -16.422 -19.859 1 75.75 331 HIS A O 1
ATOM 2556 N N . PRO A 1 332 ? 5.941 -18.453 -18.891 1 68.88 332 PRO A N 1
ATOM 2557 C CA . PRO A 1 332 ? 4.723 -17.859 -18.344 1 68.88 332 PRO A CA 1
ATOM 2558 C C . PRO A 1 332 ? 5.004 -16.75 -17.328 1 68.88 332 PRO A C 1
ATOM 2560 O O . PRO A 1 332 ? 4.203 -15.836 -17.172 1 68.88 332 PRO A O 1
ATOM 2563 N N . ARG A 1 333 ? 6.145 -16.828 -16.547 1 76.81 333 ARG A N 1
ATOM 2564 C CA . ARG A 1 333 ? 6.496 -15.875 -15.508 1 76.81 333 ARG A CA 1
ATOM 2565 C C . ARG A 1 333 ? 7.977 -15.516 -15.578 1 76.81 333 ARG A C 1
ATOM 2567 O O . ARG A 1 333 ? 8.812 -16.344 -15.945 1 76.81 333 ARG A O 1
ATOM 2574 N N . GLU A 1 334 ? 8.266 -14.391 -15.141 1 78.94 334 GLU A N 1
ATOM 2575 C CA . GLU A 1 334 ? 9.641 -13.906 -15.148 1 78.94 334 GLU A CA 1
ATOM 2576 C C . GLU A 1 334 ? 10.5 -14.68 -14.156 1 78.94 334 GLU A C 1
ATOM 2578 O O . GLU A 1 334 ? 11.688 -14.914 -14.406 1 78.94 334 GLU A O 1
ATOM 2583 N N . ASN A 1 335 ? 9.891 -15.109 -13.133 1 84.69 335 ASN A N 1
ATOM 2584 C CA . ASN A 1 335 ? 10.656 -15.82 -12.125 1 84.69 335 ASN A CA 1
ATOM 2585 C C . ASN A 1 335 ? 11.039 -17.219 -12.594 1 84.69 335 ASN A C 1
ATOM 2587 O O . ASN A 1 335 ? 12.07 -17.75 -12.18 1 84.69 335 ASN A O 1
ATOM 2591 N N . TYR A 1 336 ? 10.227 -17.797 -13.484 1 86.75 336 TYR A N 1
ATOM 2592 C CA . TYR A 1 336 ? 10.57 -19.094 -14.039 1 86.75 336 TYR A CA 1
ATOM 2593 C C . TYR A 1 336 ? 11.789 -18.984 -14.953 1 86.75 336 TYR A C 1
ATOM 2595 O O . TYR A 1 336 ? 12.711 -19.797 -14.867 1 86.75 336 TYR A O 1
ATOM 2603 N N . GLU A 1 337 ? 11.727 -17.953 -15.711 1 88.62 337 GLU A N 1
ATOM 2604 C CA . GLU A 1 337 ? 12.867 -17.719 -16.594 1 88.62 337 GLU A CA 1
ATOM 2605 C C . GLU A 1 337 ? 14.141 -17.453 -15.781 1 88.62 337 GLU A C 1
ATOM 2607 O O . GLU A 1 337 ? 15.219 -17.922 -16.141 1 88.62 337 GLU A O 1
ATOM 2612 N N . GLU A 1 338 ? 13.977 -16.703 -14.742 1 90.56 338 GLU A N 1
ATOM 2613 C CA . GLU A 1 338 ? 15.133 -16.406 -13.906 1 90.56 338 GLU A CA 1
ATOM 2614 C C . GLU A 1 338 ? 15.703 -17.672 -13.281 1 90.56 338 GLU A C 1
ATOM 2616 O O . GLU A 1 338 ? 16.922 -17.828 -13.18 1 90.56 338 GLU A O 1
ATOM 2621 N N . LEU A 1 339 ? 14.883 -18.531 -12.859 1 92.5 339 LEU A N 1
ATOM 2622 C CA . LEU A 1 339 ? 15.328 -19.797 -12.281 1 92.5 339 LEU A CA 1
ATOM 2623 C C . LEU A 1 339 ? 16.141 -20.594 -13.289 1 92.5 339 LEU A C 1
ATOM 2625 O O . LEU A 1 339 ? 17.219 -21.109 -12.953 1 92.5 339 LEU A O 1
ATOM 2629 N N . LEU A 1 340 ? 15.625 -20.672 -14.484 1 93.19 340 LEU A N 1
ATOM 2630 C CA . LEU A 1 340 ? 16.328 -21.391 -15.547 1 93.19 340 LEU A CA 1
ATOM 2631 C C . LEU A 1 340 ? 17.672 -20.75 -15.844 1 93.19 340 LEU A C 1
ATOM 2633 O O . LEU A 1 340 ? 18.688 -21.438 -15.938 1 93.19 340 LEU A O 1
ATOM 2637 N N . ARG A 1 341 ? 17.672 -19.516 -15.891 1 92.69 341 ARG A N 1
ATOM 2638 C CA . ARG A 1 341 ? 18.875 -18.781 -16.234 1 92.69 341 ARG A CA 1
ATOM 2639 C C . ARG A 1 341 ? 19.938 -18.938 -15.148 1 92.69 341 ARG A C 1
ATOM 2641 O O . ARG A 1 341 ? 21.109 -19.172 -15.445 1 92.69 341 ARG A O 1
ATOM 2648 N N . LEU A 1 342 ? 19.516 -18.719 -13.977 1 93.88 342 LEU A N 1
ATOM 2649 C CA . LEU A 1 342 ? 20.469 -18.828 -12.867 1 93.88 342 LEU A CA 1
ATOM 2650 C C . LEU A 1 342 ? 21.016 -20.25 -12.766 1 93.88 342 LEU A C 1
ATOM 2652 O O . LEU A 1 342 ? 22.203 -20.438 -12.477 1 93.88 342 LEU A O 1
ATOM 2656 N N . SER A 1 343 ? 20.188 -21.25 -12.977 1 96.25 343 SER A N 1
ATOM 2657 C CA . SER A 1 343 ? 20.641 -22.641 -12.961 1 96.25 343 SER A CA 1
ATOM 2658 C C . SER A 1 343 ? 21.656 -22.906 -14.07 1 96.25 343 SER A C 1
ATOM 2660 O O . SER A 1 343 ? 22.672 -23.562 -13.852 1 96.25 343 SER A O 1
ATOM 2662 N N . TYR A 1 344 ? 21.344 -22.391 -15.211 1 95.56 344 TYR A N 1
ATOM 2663 C CA . TYR A 1 344 ? 22.234 -22.531 -16.344 1 95.56 344 TYR A CA 1
ATOM 2664 C C . TYR A 1 344 ? 23.578 -21.875 -16.078 1 95.56 344 TYR A C 1
ATOM 2666 O O . TYR A 1 344 ? 24.641 -22.453 -16.359 1 95.56 344 TYR A O 1
ATOM 2674 N N . LEU A 1 345 ? 23.516 -20.734 -15.484 1 94 345 LEU A N 1
ATOM 2675 C CA . LEU A 1 345 ? 24.734 -19.984 -15.164 1 94 345 LEU A CA 1
ATOM 2676 C C . LEU A 1 345 ? 25.531 -20.688 -14.078 1 94 345 LEU A C 1
ATOM 2678 O O . LEU A 1 345 ? 26.766 -20.781 -14.172 1 94 345 LEU A O 1
ATOM 2682 N N . PHE A 1 346 ? 24.906 -21.125 -13.117 1 95.81 346 PHE A N 1
ATOM 2683 C CA . PHE A 1 346 ? 25.562 -21.812 -12.016 1 95.81 346 PHE A CA 1
ATOM 2684 C C . PHE A 1 346 ? 26.328 -23.047 -12.508 1 95.81 346 PHE A C 1
ATOM 2686 O O . PHE A 1 346 ? 27.438 -23.312 -12.062 1 95.81 346 PHE A O 1
ATOM 2693 N N . LEU A 1 347 ? 25.703 -23.75 -13.484 1 96.31 347 LEU A N 1
ATOM 2694 C CA . LEU A 1 347 ? 26.312 -24.953 -14.031 1 96.31 347 LEU A CA 1
ATOM 2695 C C . LEU A 1 347 ? 27.328 -24.625 -15.117 1 96.31 347 LEU A C 1
ATOM 2697 O O . LEU A 1 347 ? 27.781 -25.5 -15.844 1 96.31 347 LEU A O 1
ATOM 2701 N N . SER A 1 348 ? 27.656 -23.281 -15.305 1 93.56 348 SER A N 1
ATOM 2702 C CA . SER A 1 348 ? 28.656 -22.75 -16.219 1 93.56 348 SER A CA 1
ATOM 2703 C C . SER A 1 348 ? 28.203 -22.859 -17.672 1 93.56 348 SER A C 1
ATOM 2705 O O . SER A 1 348 ? 29 -23.172 -18.547 1 93.56 348 SER A O 1
ATOM 2707 N N . GLY A 1 349 ? 26.859 -22.719 -17.766 1 91.12 349 GLY A N 1
ATOM 2708 C CA . GLY A 1 349 ? 26.344 -22.656 -19.125 1 91.12 349 GLY A CA 1
ATOM 2709 C C . GLY A 1 349 ? 26.906 -21.5 -19.922 1 91.12 349 GLY A C 1
ATOM 2710 O O . GLY A 1 349 ? 27.234 -20.453 -19.359 1 91.12 349 GLY A O 1
ATOM 2711 N N . GLU A 1 350 ? 26.969 -21.719 -21.297 1 80.44 350 GLU A N 1
ATOM 2712 C CA . GLU A 1 350 ? 27.531 -20.703 -22.188 1 80.44 350 GLU A CA 1
ATOM 2713 C C . GLU A 1 350 ? 26.516 -19.625 -22.531 1 80.44 350 GLU A C 1
ATOM 2715 O O . GLU A 1 350 ? 25.328 -19.922 -22.719 1 80.44 350 GLU A O 1
ATOM 2720 N N . GLY A 1 351 ? 26.906 -18.359 -22.375 1 68.81 351 GLY A N 1
ATOM 2721 C CA . GLY A 1 351 ? 26.031 -17.297 -22.859 1 68.81 351 GLY A CA 1
ATOM 2722 C C . GLY A 1 351 ? 26.156 -16.016 -22.062 1 68.81 351 GLY A C 1
ATOM 2723 O O . GLY A 1 351 ? 26.844 -15.977 -21.031 1 68.81 351 GLY A O 1
ATOM 2724 N N . PRO A 1 352 ? 25.578 -14.984 -22.719 1 64.75 352 PRO A N 1
ATOM 2725 C CA . PRO A 1 352 ? 25.672 -13.688 -22.047 1 64.75 352 PRO A CA 1
ATOM 2726 C C . PRO A 1 352 ? 24.953 -13.672 -20.703 1 64.75 352 PRO A C 1
ATOM 2728 O O . PRO A 1 352 ? 23.844 -14.211 -20.578 1 64.75 352 PRO A O 1
ATOM 2731 N N . ALA A 1 353 ? 25.703 -13.43 -19.719 1 64.12 353 ALA A N 1
ATOM 2732 C CA . ALA A 1 353 ? 25.125 -13.414 -18.375 1 64.12 353 ALA A CA 1
ATOM 2733 C C . ALA A 1 353 ? 24.312 -12.141 -18.141 1 64.12 353 ALA A C 1
ATOM 2735 O O . ALA A 1 353 ? 24.828 -11.031 -18.328 1 64.12 353 ALA A O 1
ATOM 2736 N N . LYS A 1 354 ? 23.031 -12.266 -18.219 1 70.25 354 LYS A N 1
ATOM 2737 C CA . LYS A 1 354 ? 22.234 -11.133 -17.766 1 70.25 354 LYS A CA 1
ATOM 2738 C C . LYS A 1 354 ? 22.453 -10.836 -16.297 1 70.25 354 LYS A C 1
ATOM 2740 O O . LYS A 1 354 ? 22.766 -11.734 -15.516 1 70.25 354 LYS A O 1
ATOM 2745 N N . PRO A 1 355 ? 22.422 -9.562 -16.016 1 72.69 355 PRO A N 1
ATOM 2746 C CA . PRO A 1 355 ? 22.609 -9.203 -14.609 1 72.69 355 PRO A CA 1
ATOM 2747 C C . PRO A 1 355 ? 21.547 -9.828 -13.703 1 72.69 355 PRO A C 1
ATOM 2749 O O . PRO A 1 355 ? 20.438 -10.109 -14.156 1 72.69 355 PRO A O 1
ATOM 2752 N N . PHE A 1 356 ? 22.047 -10.133 -12.547 1 81.19 356 PHE A N 1
ATOM 2753 C CA . PHE A 1 356 ? 21.125 -10.648 -11.531 1 81.19 356 PHE A CA 1
ATOM 2754 C C . PHE A 1 356 ? 20.047 -9.633 -11.203 1 81.19 356 PHE A C 1
ATOM 2756 O O . PHE A 1 356 ? 20.328 -8.438 -11.094 1 81.19 356 PHE A O 1
ATOM 2763 N N . ARG A 1 357 ? 18.906 -10.055 -11.164 1 81.56 357 ARG A N 1
ATOM 2764 C CA . ARG A 1 357 ? 17.828 -9.211 -10.648 1 81.56 357 ARG A CA 1
ATOM 2765 C C . ARG A 1 357 ? 17.859 -9.148 -9.125 1 81.56 357 ARG A C 1
ATOM 2767 O O . ARG A 1 357 ? 18.219 -10.133 -8.469 1 81.56 357 ARG A O 1
ATOM 2774 N N . ARG A 1 358 ? 17.484 -8.086 -8.617 1 81.69 358 ARG A N 1
ATOM 2775 C CA . ARG A 1 358 ? 17.375 -7.957 -7.168 1 81.69 358 ARG A CA 1
ATOM 2776 C C . ARG A 1 358 ? 16.391 -8.977 -6.605 1 81.69 358 ARG A C 1
ATOM 2778 O O . ARG A 1 358 ? 15.336 -9.227 -7.199 1 81.69 358 ARG A O 1
ATOM 2785 N N . PRO A 1 359 ? 16.859 -9.578 -5.508 1 79.31 359 PRO A N 1
ATOM 2786 C CA . PRO A 1 359 ? 15.961 -10.57 -4.918 1 79.31 359 PRO A CA 1
ATOM 2787 C C . PRO A 1 359 ? 14.625 -9.969 -4.5 1 79.31 359 PRO A C 1
ATOM 2789 O O . PRO A 1 359 ? 14.586 -8.859 -3.951 1 79.31 359 PRO A O 1
ATOM 2792 N N . GLY A 1 360 ? 13.562 -10.586 -4.867 1 72.62 360 GLY A N 1
ATOM 2793 C CA . GLY A 1 360 ? 12.219 -10.102 -4.59 1 72.62 360 GLY A CA 1
ATOM 2794 C C . GLY A 1 360 ? 11.742 -10.438 -3.188 1 72.62 360 GLY A C 1
ATOM 2795 O O . GLY A 1 360 ? 12.531 -10.867 -2.342 1 72.62 360 GLY A O 1
ATOM 2796 N N . ALA A 1 361 ? 10.484 -10.102 -2.893 1 65.94 361 ALA A N 1
ATOM 2797 C CA . ALA A 1 361 ? 9.875 -10.383 -1.597 1 65.94 361 ALA A CA 1
ATOM 2798 C C . ALA A 1 361 ? 9.766 -11.883 -1.355 1 65.94 361 ALA A C 1
ATOM 2800 O O . ALA A 1 361 ? 9.609 -12.664 -2.301 1 65.94 361 ALA A O 1
ATOM 2801 N N . LEU A 1 362 ? 10.078 -12.281 -0.135 1 67.56 362 LEU A N 1
ATOM 2802 C CA . LEU A 1 362 ? 10.016 -13.688 0.227 1 67.56 362 LEU A CA 1
ATOM 2803 C C . LEU A 1 362 ? 8.664 -14.031 0.853 1 67.56 362 LEU A C 1
ATOM 2805 O O . LEU A 1 362 ? 8.164 -13.297 1.706 1 67.56 362 LEU A O 1
ATOM 2809 N N . HIS A 1 363 ? 7.988 -14.812 0.166 1 63.84 363 HIS A N 1
ATOM 2810 C CA . HIS A 1 363 ? 6.777 -15.359 0.765 1 63.84 363 HIS A CA 1
ATOM 2811 C C . HIS A 1 363 ? 7.027 -16.766 1.312 1 63.84 363 HIS A C 1
ATOM 2813 O O . HIS A 1 363 ? 7.789 -17.531 0.73 1 63.84 363 HIS A O 1
ATOM 2819 N N . GLN A 1 364 ? 6.547 -17.094 2.371 1 57.22 364 GLN A N 1
ATOM 2820 C CA . GLN A 1 364 ? 6.793 -18.359 3.057 1 57.22 364 GLN A CA 1
ATOM 2821 C C . GLN A 1 364 ? 6.406 -19.547 2.178 1 57.22 364 GLN A C 1
ATOM 2823 O O . GLN A 1 364 ? 7.098 -20.562 2.162 1 57.22 364 GLN A O 1
ATOM 2828 N N . ALA A 1 365 ? 5.43 -19.359 1.431 1 57.94 365 ALA A N 1
ATOM 2829 C CA . ALA A 1 365 ? 4.875 -20.531 0.742 1 57.94 365 ALA A CA 1
ATOM 2830 C C . ALA A 1 365 ? 5.426 -20.641 -0.677 1 57.94 365 ALA A C 1
ATOM 2832 O O . ALA A 1 365 ? 5.117 -21.594 -1.396 1 57.94 365 ALA A O 1
ATOM 2833 N N . ARG A 1 366 ? 6.23 -19.781 -1.029 1 71.5 366 ARG A N 1
ATOM 2834 C CA . ARG A 1 366 ? 6.723 -19.812 -2.402 1 71.5 366 ARG A CA 1
ATOM 2835 C C . ARG A 1 366 ? 8.172 -20.297 -2.451 1 71.5 366 ARG A C 1
ATOM 2837 O O . ARG A 1 366 ? 9.094 -19.484 -2.477 1 71.5 366 ARG A O 1
ATOM 2844 N N . TRP A 1 367 ? 8.312 -21.578 -2.576 1 77.38 367 TRP A N 1
ATOM 2845 C CA . TRP A 1 367 ? 9.625 -22.203 -2.459 1 77.38 367 TRP A CA 1
ATOM 2846 C C . TRP A 1 367 ? 10.438 -22.016 -3.734 1 77.38 367 TRP A C 1
ATOM 2848 O O . TRP A 1 367 ? 11.672 -22.062 -3.705 1 77.38 367 TRP A O 1
ATOM 2858 N N . MET A 1 368 ? 9.734 -21.797 -4.793 1 82.88 368 MET A N 1
ATOM 2859 C CA . MET A 1 368 ? 10.469 -21.5 -6.02 1 82.88 368 MET A CA 1
ATOM 2860 C C . MET A 1 368 ? 11.305 -20.234 -5.867 1 82.88 368 MET A C 1
ATOM 2862 O O . MET A 1 368 ? 12.445 -20.172 -6.34 1 82.88 368 MET A O 1
ATOM 2866 N N . ALA A 1 369 ? 10.766 -19.312 -5.176 1 86.38 369 ALA A N 1
ATOM 2867 C CA . ALA A 1 369 ? 11.523 -18.094 -4.887 1 86.38 369 ALA A CA 1
ATOM 2868 C C . ALA A 1 369 ? 12.75 -18.406 -4.031 1 86.38 369 ALA A C 1
ATOM 2870 O O . ALA A 1 369 ? 13.82 -17.828 -4.219 1 86.38 369 ALA A O 1
ATOM 2871 N N . LYS A 1 370 ? 12.594 -19.328 -3.176 1 88.31 370 LYS A N 1
ATOM 2872 C CA . LYS A 1 370 ? 13.703 -19.719 -2.312 1 88.31 370 LYS A CA 1
ATOM 2873 C C . LYS A 1 370 ? 14.797 -20.422 -3.111 1 88.31 370 LYS A C 1
ATOM 2875 O O . LYS A 1 370 ? 15.984 -20.312 -2.781 1 88.31 370 LYS A O 1
ATOM 2880 N N . ALA A 1 371 ? 14.32 -21.141 -4.152 1 93.25 371 ALA A N 1
ATOM 2881 C CA . ALA A 1 371 ? 15.297 -21.75 -5.051 1 93.25 371 ALA A CA 1
ATOM 2882 C C . ALA A 1 371 ? 16.172 -20.688 -5.723 1 93.25 371 ALA A C 1
ATOM 2884 O O . ALA A 1 371 ? 17.391 -20.844 -5.809 1 93.25 371 ALA A O 1
ATOM 2885 N N . ILE A 1 372 ? 15.562 -19.672 -6.121 1 92.31 372 ILE A N 1
ATOM 2886 C CA . ILE A 1 372 ? 16.266 -18.562 -6.758 1 92.31 372 ILE A CA 1
ATOM 2887 C C . ILE A 1 372 ? 17.25 -17.938 -5.762 1 92.31 372 ILE A C 1
ATOM 2889 O O . ILE A 1 372 ? 18.391 -17.656 -6.098 1 92.31 372 ILE A O 1
ATOM 2893 N N . TYR A 1 373 ? 16.812 -17.812 -4.547 1 91.56 373 TYR A N 1
ATOM 2894 C CA . TYR A 1 373 ? 17.656 -17.266 -3.494 1 91.56 373 TYR A CA 1
ATOM 2895 C C . TYR A 1 373 ? 18.875 -18.156 -3.258 1 91.56 373 TYR A C 1
ATOM 2897 O O . TYR A 1 373 ? 20 -17.656 -3.113 1 91.56 373 TYR A O 1
ATOM 2905 N N . CYS A 1 374 ? 18.672 -19.406 -3.271 1 93.38 374 CYS A N 1
ATOM 2906 C CA . CYS A 1 374 ? 19.75 -20.344 -3.006 1 93.38 374 CYS A CA 1
ATOM 2907 C C . CYS A 1 374 ? 20.781 -20.312 -4.129 1 93.38 374 CYS A C 1
ATOM 2909 O O . CYS A 1 374 ? 22 -20.375 -3.871 1 93.38 374 CYS A O 1
ATOM 2911 N N . LEU A 1 375 ? 20.328 -20.219 -5.301 1 95.19 375 LEU A N 1
ATOM 2912 C CA . LEU A 1 375 ? 21.234 -20.125 -6.438 1 95.19 375 LEU A CA 1
ATOM 2913 C C . LEU A 1 375 ? 22.062 -18.844 -6.375 1 95.19 375 LEU A C 1
ATOM 2915 O O . LEU A 1 375 ? 23.281 -18.891 -6.578 1 95.19 375 LEU A O 1
ATOM 2919 N N . LYS A 1 376 ? 21.406 -17.781 -6.09 1 93.75 376 LYS A N 1
ATOM 2920 C CA . LYS A 1 376 ? 22.125 -16.516 -5.969 1 93.75 376 LYS A CA 1
ATOM 2921 C C . LYS A 1 376 ? 23.125 -16.547 -4.816 1 93.75 376 LYS A C 1
ATOM 2923 O O . LYS A 1 376 ? 24.266 -16.109 -4.957 1 93.75 376 LYS A O 1
ATOM 2928 N N . LEU A 1 377 ? 22.688 -17.078 -3.709 1 93 377 LEU A N 1
ATOM 2929 C CA . LEU A 1 377 ? 23.562 -17.188 -2.541 1 93 377 LEU A CA 1
ATOM 2930 C C . LEU A 1 377 ? 24.781 -18.031 -2.846 1 93 377 LEU A C 1
ATOM 2932 O O . LEU A 1 377 ? 25.906 -17.688 -2.451 1 93 377 LEU A O 1
ATOM 2936 N N . GLN A 1 378 ? 24.547 -19.109 -3.496 1 94.62 378 GLN A N 1
ATOM 2937 C CA . GLN A 1 378 ? 25.641 -20.016 -3.834 1 94.62 378 GLN A CA 1
ATOM 2938 C C . GLN A 1 378 ? 26.672 -19.328 -4.738 1 94.62 378 GLN A C 1
ATOM 2940 O O . GLN A 1 378 ? 27.875 -19.469 -4.539 1 94.62 378 GLN A O 1
ATOM 2945 N N . MET A 1 379 ? 26.188 -18.562 -5.637 1 94.12 379 MET A N 1
ATOM 2946 C CA . MET A 1 379 ? 27.078 -17.922 -6.605 1 94.12 379 MET A CA 1
ATOM 2947 C C . MET A 1 379 ? 27.781 -16.719 -6 1 94.12 379 MET A C 1
ATOM 2949 O O . MET A 1 379 ? 28.828 -16.281 -6.488 1 94.12 379 MET A O 1
ATOM 2953 N N . LEU A 1 380 ? 27.172 -16.172 -4.969 1 92.94 380 LEU A N 1
ATOM 2954 C CA . LEU A 1 380 ? 27.734 -14.961 -4.367 1 92.94 380 LEU A CA 1
ATOM 2955 C C . LEU A 1 380 ? 28.234 -15.242 -2.955 1 92.94 380 LEU A C 1
ATOM 2957 O O . LEU A 1 380 ? 28.438 -14.312 -2.17 1 92.94 380 LEU A O 1
ATOM 2961 N N . LYS A 1 381 ? 28.422 -16.406 -2.557 1 90.06 381 LYS A N 1
ATOM 2962 C CA . LYS A 1 381 ? 28.703 -16.828 -1.188 1 90.06 381 LYS A CA 1
ATOM 2963 C C . LYS A 1 381 ? 30.016 -16.219 -0.681 1 90.06 381 LYS A C 1
ATOM 2965 O O . LYS A 1 381 ? 30.172 -15.984 0.519 1 90.06 381 LYS A O 1
ATOM 2970 N N . SER A 1 382 ? 30.938 -15.961 -1.536 1 88.38 382 SER A N 1
ATOM 2971 C CA . SER A 1 382 ? 32.219 -15.422 -1.127 1 88.38 382 SER A CA 1
ATOM 2972 C C . SER A 1 382 ? 32.094 -13.977 -0.658 1 88.38 382 SER A C 1
ATOM 2974 O O . SER A 1 382 ? 32.969 -13.484 0.079 1 88.38 382 SER A O 1
ATOM 2976 N N . GLN A 1 383 ? 31.078 -13.391 -1.077 1 90.56 383 GLN A N 1
ATOM 2977 C CA . GLN A 1 383 ? 30.891 -11.984 -0.757 1 90.56 383 GLN A CA 1
ATOM 2978 C C . GLN A 1 383 ? 30 -11.805 0.473 1 90.56 383 GLN A C 1
ATOM 2980 O O . GLN A 1 383 ? 29.797 -10.688 0.939 1 90.56 383 GLN A O 1
ATOM 2985 N N . LEU A 1 384 ? 29.484 -12.906 0.979 1 90.25 384 LEU A N 1
ATOM 2986 C CA . LEU A 1 384 ? 28.562 -12.859 2.105 1 90.25 384 LEU A CA 1
ATOM 2987 C C . LEU A 1 384 ? 29.125 -13.617 3.303 1 90.25 384 LEU A C 1
ATOM 2989 O O . LEU A 1 384 ? 29.891 -14.562 3.137 1 90.25 384 LEU A O 1
ATOM 2993 N N . SER A 1 385 ? 28.797 -13.125 4.469 1 87.75 385 SER A N 1
ATOM 2994 C CA . SER A 1 385 ? 29.25 -13.797 5.68 1 87.75 385 SER A CA 1
ATOM 2995 C C . SER A 1 385 ? 28.297 -14.938 6.066 1 87.75 385 SER A C 1
ATOM 2997 O O . SER A 1 385 ? 27.359 -14.727 6.832 1 87.75 385 SER A O 1
ATOM 2999 N N . LEU A 1 386 ? 28.656 -16.125 5.543 1 88.75 386 LEU A N 1
ATOM 3000 C CA . LEU A 1 386 ? 27.859 -17.312 5.859 1 88.75 386 LEU A CA 1
ATOM 3001 C C . LEU A 1 386 ? 28.641 -18.297 6.715 1 88.75 386 LEU A C 1
ATOM 3003 O O . LEU A 1 386 ? 29.875 -18.359 6.613 1 88.75 386 LEU A O 1
ATOM 3007 N N . THR A 1 387 ? 27.938 -19 7.539 1 87.56 387 THR A N 1
ATOM 3008 C CA . THR A 1 387 ? 28.562 -20.047 8.32 1 87.56 387 THR A CA 1
ATOM 3009 C C . THR A 1 387 ? 28.875 -21.266 7.445 1 87.56 387 THR A C 1
ATOM 3011 O O . THR A 1 387 ? 28.312 -21.406 6.359 1 87.56 387 THR A O 1
ATOM 3014 N N . GLY A 1 388 ? 29.812 -22.047 7.922 1 87.94 388 GLY A N 1
ATOM 3015 C CA . GLY A 1 388 ? 30.141 -23.25 7.176 1 87.94 388 GLY A CA 1
ATOM 3016 C C . GLY A 1 388 ? 28.938 -24.141 6.906 1 87.94 388 GLY A C 1
ATOM 3017 O O . GLY A 1 388 ? 28.781 -24.672 5.805 1 87.94 388 GLY A O 1
ATOM 3018 N N . ARG A 1 389 ? 28.125 -24.219 7.898 1 87.75 389 ARG A N 1
ATOM 3019 C CA . ARG A 1 389 ? 26.922 -25.031 7.766 1 87.75 389 ARG A CA 1
ATOM 3020 C C . ARG A 1 389 ? 25.969 -24.438 6.734 1 87.75 389 ARG A C 1
ATOM 3022 O O . ARG A 1 389 ? 25.359 -25.156 5.945 1 87.75 389 ARG A O 1
ATOM 3029 N N . GLU A 1 390 ? 25.812 -23.172 6.766 1 90.12 390 GLU A N 1
ATOM 3030 C CA . GLU A 1 390 ? 24.938 -22.469 5.824 1 90.12 390 GLU A CA 1
ATOM 3031 C C . GLU A 1 390 ? 25.469 -22.594 4.398 1 90.12 390 GLU A C 1
ATOM 3033 O O . GLU A 1 390 ? 24.703 -22.797 3.459 1 90.12 390 GLU A O 1
ATOM 3038 N N . LYS A 1 391 ? 26.734 -22.516 4.289 1 91.75 391 LYS A N 1
ATOM 3039 C CA . LYS A 1 391 ? 27.359 -22.641 2.973 1 91.75 391 LYS A CA 1
ATOM 3040 C C . LYS A 1 391 ? 27.125 -24.031 2.385 1 91.75 391 LYS A C 1
ATOM 3042 O O . LYS A 1 391 ? 26.734 -24.156 1.22 1 91.75 391 LYS A O 1
ATOM 3047 N N . ALA A 1 392 ? 27.297 -24.938 3.213 1 92.5 392 ALA A N 1
ATOM 3048 C CA . ALA A 1 392 ? 27.109 -26.312 2.764 1 92.5 392 ALA A CA 1
ATOM 3049 C C . ALA A 1 392 ? 25.656 -26.578 2.412 1 92.5 392 ALA A C 1
ATOM 3051 O O . ALA A 1 392 ? 25.359 -27.266 1.426 1 92.5 392 ALA A O 1
ATOM 3052 N N . GLY A 1 393 ? 24.812 -26.109 3.246 1 93.19 393 GLY A N 1
ATOM 3053 C CA . GLY A 1 393 ? 23.391 -26.297 3.004 1 93.19 393 GLY A CA 1
ATOM 3054 C C . GLY A 1 393 ? 22.906 -25.625 1.728 1 93.19 393 GLY A C 1
ATOM 3055 O O . GLY A 1 393 ? 22.172 -26.219 0.95 1 93.19 393 GLY A O 1
ATOM 3056 N N . VAL A 1 394 ? 23.344 -24.422 1.486 1 94.25 394 VAL A N 1
ATOM 3057 C CA . VAL A 1 394 ? 22.969 -23.672 0.294 1 94.25 394 VAL A CA 1
ATOM 3058 C C . VAL A 1 394 ? 23.516 -24.375 -0.95 1 94.25 394 VAL A C 1
ATOM 3060 O O . VAL A 1 394 ? 22.844 -24.438 -1.979 1 94.25 394 VAL A O 1
ATOM 3063 N N . GLU A 1 395 ? 24.641 -24.844 -0.829 1 95.12 395 GLU A N 1
ATOM 3064 C CA . GLU A 1 395 ? 25.266 -25.547 -1.946 1 95.12 395 GLU A CA 1
ATOM 3065 C C . GLU A 1 395 ? 24.484 -26.812 -2.311 1 95.12 395 GLU A C 1
ATOM 3067 O O . GLU A 1 395 ? 24.219 -27.062 -3.488 1 95.12 395 GLU A O 1
ATOM 3072 N N . ARG A 1 396 ? 24.078 -27.547 -1.312 1 95.56 396 ARG A N 1
ATOM 3073 C CA . ARG A 1 396 ? 23.297 -28.766 -1.529 1 95.56 396 ARG A CA 1
ATOM 3074 C C . ARG A 1 396 ? 21.984 -28.469 -2.256 1 95.56 396 ARG A C 1
ATOM 3076 O O . ARG A 1 396 ? 21.641 -29.141 -3.227 1 95.56 396 ARG A O 1
ATOM 3083 N N . VAL A 1 397 ? 21.344 -27.438 -1.811 1 95.94 397 VAL A N 1
ATOM 3084 C CA . VAL A 1 397 ? 20.062 -27.094 -2.398 1 95.94 397 VAL A CA 1
ATOM 3085 C C . VAL A 1 397 ? 20.266 -26.562 -3.816 1 95.94 397 VAL A C 1
ATOM 3087 O O . VAL A 1 397 ? 19.516 -26.906 -4.73 1 95.94 397 VAL A O 1
ATOM 3090 N N . ALA A 1 398 ? 21.266 -25.734 -3.963 1 97.06 398 ALA A N 1
ATOM 3091 C CA . ALA A 1 398 ? 21.531 -25.156 -5.277 1 97.06 398 ALA A CA 1
ATOM 3092 C C . ALA A 1 398 ? 21.859 -26.25 -6.297 1 97.06 398 ALA A C 1
ATOM 3094 O O . ALA A 1 398 ? 21.375 -26.203 -7.434 1 97.06 398 ALA A O 1
ATOM 3095 N N . LEU A 1 399 ? 22.609 -27.172 -5.883 1 97.5 399 LEU A N 1
ATOM 3096 C CA . LEU A 1 399 ? 22.953 -28.281 -6.762 1 97.5 399 LEU A CA 1
ATOM 3097 C C . LEU A 1 399 ? 21.719 -29.109 -7.105 1 97.5 399 LEU A C 1
ATOM 3099 O O . LEU A 1 399 ? 21.5 -29.438 -8.273 1 97.5 399 LEU A O 1
ATOM 3103 N N . PHE A 1 400 ? 20.953 -29.359 -6.172 1 97.75 400 PHE A N 1
ATOM 3104 C CA . PHE A 1 400 ? 19.734 -30.125 -6.395 1 97.75 400 PHE A CA 1
ATOM 3105 C C . PHE A 1 400 ? 18.812 -29.391 -7.363 1 97.75 400 PHE A C 1
ATOM 3107 O O . PHE A 1 400 ? 18.234 -30.016 -8.266 1 97.75 400 PHE A O 1
ATOM 3114 N N . VAL A 1 401 ? 18.672 -28.109 -7.137 1 97.69 401 VAL A N 1
ATOM 3115 C CA . VAL A 1 401 ? 17.781 -27.297 -7.961 1 97.69 401 VAL A CA 1
ATOM 3116 C C . VAL A 1 401 ? 18.281 -27.281 -9.406 1 97.69 401 VAL A C 1
ATOM 3118 O O . VAL A 1 401 ? 17.516 -27.531 -10.336 1 97.69 401 VAL A O 1
ATOM 3121 N N . ALA A 1 402 ? 19.516 -27.078 -9.586 1 97.56 402 ALA A N 1
ATOM 3122 C CA . ALA A 1 402 ? 20.078 -26.906 -10.922 1 97.56 402 ALA A CA 1
ATOM 3123 C C . ALA A 1 402 ? 20.141 -28.234 -11.664 1 97.56 402 ALA A C 1
ATOM 3125 O O . ALA A 1 402 ? 19.891 -28.281 -12.875 1 97.56 402 ALA A O 1
ATOM 3126 N N . LEU A 1 403 ? 20.391 -29.312 -10.969 1 97.44 403 LEU A N 1
ATOM 3127 C CA . LEU A 1 403 ? 20.656 -30.594 -11.617 1 97.44 403 LEU A CA 1
ATOM 3128 C C . LEU A 1 403 ? 19.344 -31.312 -11.945 1 97.44 403 LEU A C 1
ATOM 3130 O O . LEU A 1 403 ? 19.25 -32 -12.961 1 97.44 403 LEU A O 1
ATOM 3134 N N . VAL A 1 404 ? 18.375 -31.188 -10.992 1 96.25 404 VAL A N 1
ATOM 3135 C CA . VAL A 1 404 ? 17.266 -32.094 -11.18 1 96.25 404 VAL A CA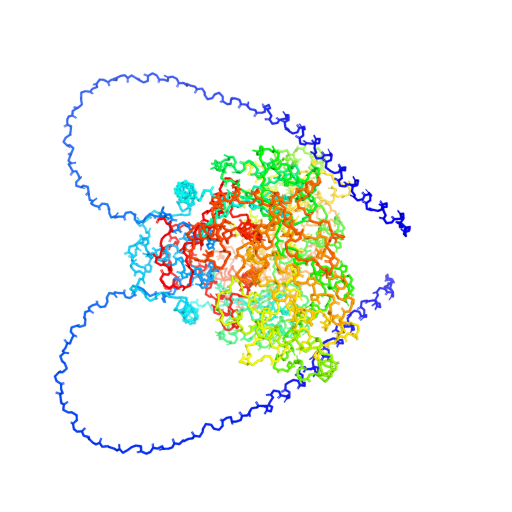 1
ATOM 3136 C C . VAL A 1 404 ? 15.945 -31.344 -11.031 1 96.25 404 VAL A C 1
ATOM 3138 O O . VAL A 1 404 ? 15.031 -31.516 -11.836 1 96.25 404 VAL A O 1
ATOM 3141 N N . TYR A 1 405 ? 15.789 -30.469 -10.102 1 96 405 TYR A N 1
ATOM 3142 C CA . TYR A 1 405 ? 14.531 -29.844 -9.703 1 96 405 TYR A CA 1
ATOM 3143 C C . TYR A 1 405 ? 14.023 -28.906 -10.797 1 96 405 TYR A C 1
ATOM 3145 O O . TYR A 1 405 ? 12.82 -28.844 -11.062 1 96 405 TYR A O 1
ATOM 3153 N N . CYS A 1 406 ? 14.844 -28.172 -11.438 1 95 406 CYS A N 1
ATOM 3154 C CA . CYS A 1 406 ? 14.469 -27.172 -12.43 1 95 406 CYS A CA 1
ATOM 3155 C C . CYS A 1 406 ? 13.68 -27.797 -13.57 1 95 406 CYS A C 1
ATOM 3157 O O . CYS A 1 406 ? 12.68 -27.25 -14.016 1 95 406 CYS A O 1
ATOM 3159 N N . LYS A 1 407 ? 14.125 -28.875 -14.008 1 95.06 407 LYS A N 1
ATOM 3160 C CA . LYS A 1 407 ? 13.438 -29.562 -15.094 1 95.06 407 LYS A CA 1
ATOM 3161 C C . LYS A 1 407 ? 12.047 -30.016 -14.656 1 95.06 407 LYS A C 1
ATOM 3163 O O . LYS A 1 407 ? 11.07 -29.844 -15.398 1 95.06 407 LYS A O 1
ATOM 3168 N N . GLN A 1 408 ? 12.008 -30.641 -13.492 1 95.5 408 GLN A N 1
ATOM 3169 C CA . GLN A 1 408 ? 10.727 -31.109 -12.969 1 95.5 408 GLN A CA 1
ATOM 3170 C C . GLN A 1 408 ? 9.734 -29.953 -12.844 1 95.5 408 GLN A C 1
ATOM 3172 O O . GLN A 1 408 ? 8.555 -30.109 -13.188 1 95.5 408 GLN A O 1
ATOM 3177 N N . TRP A 1 409 ? 10.195 -28.844 -12.375 1 94.56 409 TRP A N 1
ATOM 3178 C CA . TRP A 1 409 ? 9.352 -27.656 -12.203 1 94.56 409 TRP A CA 1
ATOM 3179 C C . TRP A 1 409 ? 8.867 -27.125 -13.547 1 94.56 409 TRP A C 1
ATOM 3181 O O . TRP A 1 409 ? 7.688 -26.812 -13.711 1 94.56 409 TRP A O 1
ATOM 3191 N N . HIS A 1 410 ? 9.727 -27.062 -14.5 1 93.88 410 HIS A N 1
ATOM 3192 C CA . HIS A 1 410 ? 9.438 -26.5 -15.812 1 93.88 410 HIS A CA 1
ATOM 3193 C C . HIS A 1 410 ? 8.422 -27.359 -16.562 1 93.88 410 HIS A C 1
ATOM 3195 O O . HIS A 1 410 ? 7.574 -26.828 -17.281 1 93.88 410 HIS A O 1
ATOM 3201 N N . GLU A 1 411 ? 8.484 -28.609 -16.375 1 94.94 411 GLU A N 1
ATOM 3202 C CA . GLU A 1 411 ? 7.629 -29.516 -17.141 1 94.94 411 GLU A CA 1
ATOM 3203 C C . GLU A 1 411 ? 6.371 -29.875 -16.344 1 94.94 411 GLU A C 1
ATOM 3205 O O . GLU A 1 411 ? 5.512 -30.609 -16.828 1 94.94 411 GLU A O 1
ATOM 3210 N N . ALA A 1 412 ? 6.254 -29.328 -15.203 1 95.5 412 ALA A N 1
ATOM 3211 C CA . ALA A 1 412 ? 5.152 -29.656 -14.305 1 95.5 412 ALA A CA 1
ATOM 3212 C C . ALA A 1 412 ? 3.805 -29.391 -14.969 1 95.5 412 ALA A C 1
ATOM 3214 O O . ALA A 1 412 ? 2.85 -30.156 -14.781 1 95.5 412 ALA A O 1
ATOM 3215 N N . PRO A 1 413 ? 3.668 -28.391 -15.781 1 94.69 413 PRO A N 1
ATOM 3216 C CA . PRO A 1 413 ? 2.352 -28.062 -16.344 1 94.69 413 PRO A CA 1
ATOM 3217 C C . PRO A 1 413 ? 1.947 -29 -17.484 1 94.69 413 PRO A C 1
ATOM 3219 O O . PRO A 1 413 ? 0.79 -28.984 -17.906 1 94.69 413 PRO A O 1
ATOM 3222 N N . ILE A 1 414 ? 2.811 -29.812 -17.969 1 95.56 414 ILE A N 1
ATOM 3223 C CA . ILE A 1 414 ? 2.518 -30.688 -19.094 1 95.56 414 ILE A CA 1
ATOM 3224 C C . ILE A 1 414 ? 1.9 -31.984 -18.594 1 95.56 414 ILE A C 1
ATOM 3226 O O . ILE A 1 414 ? 2.611 -32.875 -18.109 1 95.56 414 ILE A O 1
ATOM 3230 N N . SER A 1 415 ? 0.654 -32.156 -18.859 1 97.44 415 SER A N 1
ATOM 3231 C CA . SER A 1 415 ? -0.129 -33.25 -18.25 1 97.44 415 SER A CA 1
ATOM 3232 C C . SER A 1 415 ? 0.353 -34.594 -18.734 1 97.44 415 SER A C 1
ATOM 3234 O O . SER A 1 415 ? 0.592 -35.5 -17.922 1 97.44 415 SER A O 1
ATOM 3236 N N . VAL A 1 416 ? 0.615 -34.781 -20 1 97.62 416 VAL A N 1
ATOM 3237 C CA . VAL A 1 416 ? 0.897 -36.062 -20.594 1 97.62 416 VAL A CA 1
ATOM 3238 C C . VAL A 1 416 ? 2.262 -36.562 -20.109 1 97.62 416 VAL A C 1
ATOM 3240 O O . VAL A 1 416 ? 2.516 -37.781 -20.078 1 97.62 416 VAL A O 1
ATOM 3243 N N . LYS A 1 417 ? 3.092 -35.719 -19.625 1 97.44 417 LYS A N 1
ATOM 3244 C CA . LYS A 1 417 ? 4.441 -36.094 -19.203 1 97.44 417 LYS A CA 1
ATOM 3245 C C . LYS A 1 417 ? 4.473 -36.438 -17.734 1 97.44 417 LYS A C 1
ATOM 3247 O O . LYS A 1 417 ? 5.473 -36.969 -17.234 1 97.44 417 LYS A O 1
ATOM 3252 N N . ALA A 1 418 ? 3.426 -36.25 -17.031 1 97.62 418 ALA A N 1
ATOM 3253 C CA . ALA A 1 418 ? 3.406 -36.312 -15.57 1 97.62 418 ALA A CA 1
ATOM 3254 C C . ALA A 1 418 ? 3.758 -37.719 -15.078 1 97.62 418 ALA A C 1
ATOM 3256 O O . ALA A 1 418 ? 4.656 -37.875 -14.25 1 97.62 418 ALA A O 1
ATOM 3257 N N . PRO A 1 419 ? 3.129 -38.781 -15.641 1 96.12 419 PRO A N 1
ATOM 3258 C CA . PRO A 1 419 ? 3.424 -40.125 -15.117 1 96.12 419 PRO A CA 1
ATOM 3259 C C . PRO A 1 419 ? 4.883 -40.5 -15.312 1 96.12 419 PRO A C 1
ATOM 3261 O O . PRO A 1 419 ? 5.539 -40.938 -14.359 1 96.12 419 PRO A O 1
ATOM 3264 N N . LEU A 1 420 ? 5.371 -40.344 -16.5 1 96.12 420 LEU A N 1
ATOM 3265 C CA . LEU A 1 420 ? 6.746 -40.75 -16.781 1 96.12 420 LEU A CA 1
ATOM 3266 C C . LEU A 1 420 ? 7.727 -39.906 -15.984 1 96.12 420 LEU A C 1
ATOM 3268 O O . LEU A 1 420 ? 8.75 -40.406 -15.508 1 96.12 420 LEU A O 1
ATOM 3272 N N . ASN A 1 421 ? 7.461 -38.625 -15.891 1 95.81 421 ASN A N 1
ATOM 3273 C CA . ASN A 1 421 ? 8.328 -37.75 -15.109 1 95.81 421 ASN A CA 1
ATOM 3274 C C . ASN A 1 421 ? 8.445 -38.219 -13.664 1 95.81 421 ASN A C 1
ATOM 3276 O O . ASN A 1 421 ? 9.523 -38.125 -13.07 1 95.81 421 ASN A O 1
ATOM 3280 N N . ASP A 1 422 ? 7.359 -38.656 -13.102 1 94.69 422 ASP A N 1
ATOM 3281 C CA . ASP A 1 422 ? 7.391 -39.156 -11.727 1 94.69 422 ASP A CA 1
ATOM 3282 C C . ASP A 1 422 ? 8.25 -40.406 -11.602 1 94.69 422 ASP A C 1
ATOM 3284 O O . ASP A 1 422 ? 9.055 -40.531 -10.672 1 94.69 422 ASP A O 1
ATOM 3288 N N . VAL A 1 423 ? 8.164 -41.25 -12.547 1 93.38 423 VAL A N 1
ATOM 3289 C CA . VAL A 1 423 ? 8.945 -42.469 -12.547 1 93.38 423 VAL A CA 1
ATOM 3290 C C . VAL A 1 423 ? 10.43 -42.156 -12.727 1 93.38 423 VAL A C 1
ATOM 3292 O O . VAL A 1 423 ? 11.273 -42.656 -11.977 1 93.38 423 VAL A O 1
ATOM 3295 N N . LEU A 1 424 ? 10.688 -41.375 -13.719 1 93.31 424 LEU A N 1
ATOM 3296 C CA . LEU A 1 424 ? 12.07 -41 -14.008 1 93.31 424 LEU A CA 1
ATOM 3297 C C . LEU A 1 424 ? 12.695 -40.25 -12.836 1 93.31 424 LEU A C 1
ATOM 3299 O O . LEU A 1 424 ? 13.875 -40.438 -12.539 1 93.31 424 LEU A O 1
ATOM 3303 N N . PHE A 1 425 ? 11.891 -39.375 -12.219 1 94.75 425 PHE A N 1
ATOM 3304 C CA . PHE A 1 425 ? 12.391 -38.625 -11.086 1 94.75 425 PHE A CA 1
ATOM 3305 C C . PHE A 1 425 ? 12.781 -39.531 -9.938 1 94.75 425 PHE A C 1
ATOM 3307 O O . PHE A 1 425 ? 13.82 -39.344 -9.305 1 94.75 425 PHE A O 1
ATOM 3314 N N . LEU A 1 426 ? 12 -40.5 -9.703 1 92.75 426 LEU A N 1
ATOM 3315 C CA . LEU A 1 426 ? 12.312 -41.469 -8.664 1 92.75 426 LEU A CA 1
ATOM 3316 C C . LEU A 1 426 ? 13.602 -42.219 -8.984 1 92.75 426 LEU A C 1
ATOM 3318 O O . LEU A 1 426 ? 14.406 -42.5 -8.086 1 92.75 426 LEU A O 1
ATOM 3322 N N . GLU A 1 427 ? 13.805 -42.562 -10.227 1 92.06 427 GLU A N 1
ATOM 3323 C CA . GLU A 1 427 ? 15.016 -43.25 -10.656 1 92.06 427 GLU A CA 1
ATOM 3324 C C . GLU A 1 427 ? 16.25 -42.375 -10.453 1 92.06 427 GLU A C 1
ATOM 3326 O O . GLU A 1 427 ? 17.297 -42.844 -10.008 1 92.06 427 GLU A O 1
ATOM 3331 N N . ILE A 1 428 ? 16.094 -41.156 -10.797 1 94.62 428 ILE A N 1
ATOM 3332 C CA . ILE A 1 428 ? 17.203 -40.219 -10.648 1 94.62 428 ILE A CA 1
ATOM 3333 C C . ILE A 1 428 ? 17.562 -40.062 -9.172 1 94.62 428 ILE A C 1
ATOM 3335 O O . ILE A 1 428 ? 18.734 -40.031 -8.805 1 94.62 428 ILE A O 1
ATOM 3339 N N . LEU A 1 429 ? 16.547 -40.031 -8.336 1 95.06 429 LEU A N 1
ATOM 3340 C CA . LEU A 1 429 ? 16.766 -39.812 -6.91 1 95.06 429 LEU A CA 1
ATOM 3341 C C . LEU A 1 429 ? 17.469 -41 -6.293 1 95.06 429 LEU A C 1
ATOM 3343 O O . LEU A 1 429 ? 18.234 -40.875 -5.344 1 95.06 429 LEU A O 1
ATOM 3347 N N . LYS A 1 430 ? 17.359 -42.125 -6.863 1 91.12 430 LYS A N 1
ATOM 3348 C CA . LYS A 1 430 ? 18.016 -43.312 -6.359 1 91.12 430 LYS A CA 1
ATOM 3349 C C . LYS A 1 430 ? 19.531 -43.25 -6.574 1 91.12 430 LYS A C 1
ATOM 3351 O O . LYS A 1 430 ? 20.297 -43.781 -5.766 1 91.12 430 LYS A O 1
ATOM 3356 N N . THR A 1 431 ? 19.891 -42.656 -7.609 1 92.5 431 THR A N 1
ATOM 3357 C CA . THR A 1 431 ? 21.312 -42.656 -7.957 1 92.5 431 THR A CA 1
ATOM 3358 C C . THR A 1 431 ? 21.922 -41.281 -7.668 1 92.5 431 THR A C 1
ATOM 3360 O O . THR A 1 431 ? 23.109 -41.062 -7.957 1 92.5 431 THR A O 1
ATOM 3363 N N . TYR A 1 432 ? 21.156 -40.438 -7.098 1 95.75 432 TYR A N 1
ATOM 3364 C CA . TYR A 1 432 ? 21.641 -39.094 -6.836 1 95.75 432 TYR A CA 1
ATOM 3365 C C . TYR A 1 432 ? 22.781 -39.094 -5.828 1 95.75 432 TYR A C 1
ATOM 3367 O O . TYR A 1 432 ? 22.734 -39.844 -4.848 1 95.75 432 TYR A O 1
ATOM 3375 N N . PRO A 1 433 ? 23.812 -38.312 -6.051 1 94.5 433 PRO A N 1
ATOM 3376 C CA . PRO A 1 433 ? 25.031 -38.438 -5.246 1 94.5 433 PRO A CA 1
ATOM 3377 C C . PRO A 1 433 ? 24.797 -38.062 -3.777 1 94.5 433 PRO A C 1
ATOM 3379 O O . PRO A 1 433 ? 25.375 -38.719 -2.887 1 94.5 433 PRO A O 1
ATOM 3382 N N . ASP A 1 434 ? 24.047 -37.062 -3.461 1 95.31 434 ASP A N 1
ATOM 3383 C CA . ASP A 1 434 ? 23.766 -36.656 -2.09 1 95.31 434 ASP A CA 1
ATOM 3384 C C . ASP A 1 434 ? 22.578 -37.438 -1.526 1 95.31 434 ASP A C 1
ATOM 3386 O O . ASP A 1 434 ? 21.422 -37.062 -1.771 1 95.31 434 ASP A O 1
ATOM 3390 N N . GLN A 1 435 ? 22.828 -38.281 -0.622 1 94.75 435 GLN A N 1
ATOM 3391 C CA . GLN A 1 435 ? 21.797 -39.219 -0.157 1 94.75 435 GLN A CA 1
ATOM 3392 C C . GLN A 1 435 ? 20.812 -38.531 0.789 1 94.75 435 GLN A C 1
ATOM 3394 O O . GLN A 1 435 ? 19.641 -38.906 0.853 1 94.75 435 GLN A O 1
ATOM 3399 N N . THR A 1 436 ? 21.297 -37.594 1.442 1 94.75 436 THR A N 1
ATOM 3400 C CA . THR A 1 436 ? 20.406 -36.844 2.338 1 94.75 436 THR A CA 1
ATOM 3401 C C . THR A 1 436 ? 19.328 -36.094 1.549 1 94.75 436 THR A C 1
ATOM 3403 O O . THR A 1 436 ? 18.141 -36.188 1.887 1 94.75 436 THR A O 1
ATOM 3406 N N . VAL A 1 437 ? 19.766 -35.469 0.549 1 96.62 437 VAL A N 1
ATOM 3407 C CA . VAL A 1 437 ? 18.859 -34.719 -0.315 1 96.62 437 VAL A CA 1
ATOM 3408 C C . VAL A 1 437 ? 17.938 -35.688 -1.063 1 96.62 437 VAL A C 1
ATOM 3410 O O . VAL A 1 437 ? 16.734 -35.438 -1.158 1 96.62 437 VAL A O 1
ATOM 3413 N N . ALA A 1 438 ? 18.484 -36.75 -1.501 1 97 438 ALA A N 1
ATOM 3414 C CA . ALA A 1 438 ? 17.719 -37.719 -2.271 1 97 438 ALA A CA 1
ATOM 3415 C C . ALA A 1 438 ? 16.625 -38.344 -1.427 1 97 438 ALA A C 1
ATOM 3417 O O . ALA A 1 438 ? 15.492 -38.5 -1.889 1 97 438 ALA A O 1
ATOM 3418 N N . LYS A 1 439 ? 16.969 -38.688 -0.254 1 96.25 439 LYS A N 1
ATOM 3419 C CA . LYS A 1 439 ? 16 -39.312 0.636 1 96.25 439 LYS A CA 1
ATOM 3420 C C . LYS A 1 439 ? 14.844 -38.375 0.962 1 96.25 439 LYS A C 1
ATOM 3422 O O . LYS A 1 439 ? 13.688 -38.781 0.987 1 96.25 439 LYS A O 1
ATOM 3427 N N . ALA A 1 440 ? 15.203 -37.188 1.207 1 96.56 440 ALA A N 1
ATOM 3428 C CA . ALA A 1 440 ? 14.18 -36.188 1.509 1 96.56 440 ALA A CA 1
ATOM 3429 C C . ALA A 1 440 ? 13.234 -36 0.325 1 96.56 440 ALA A C 1
ATOM 3431 O O . ALA A 1 440 ? 12.016 -35.969 0.493 1 96.56 440 ALA A O 1
ATOM 3432 N N . ALA A 1 441 ? 13.797 -35.875 -0.811 1 97.19 441 ALA A N 1
ATOM 3433 C CA . ALA A 1 441 ? 13.008 -35.656 -2.023 1 97.19 441 ALA A CA 1
ATOM 3434 C C . ALA A 1 441 ? 12.156 -36.906 -2.336 1 97.19 441 ALA A C 1
ATOM 3436 O O . ALA A 1 441 ? 10.992 -36.781 -2.709 1 97.19 441 ALA A O 1
ATOM 3437 N N . GLU A 1 442 ? 12.727 -38.031 -2.182 1 95.69 442 GLU A N 1
ATOM 3438 C CA . GLU A 1 442 ? 12.031 -39.281 -2.473 1 95.69 442 GLU A CA 1
ATOM 3439 C C . GLU A 1 442 ? 10.844 -39.469 -1.538 1 95.69 442 GLU A C 1
ATOM 3441 O O . GLU A 1 442 ? 9.758 -39.875 -1.978 1 95.69 442 GLU A O 1
ATOM 3446 N N . GLN A 1 443 ? 11.086 -39.25 -0.343 1 94.75 443 GLN A N 1
ATOM 3447 C CA . GLN A 1 443 ? 10.008 -39.406 0.63 1 94.75 443 GLN A CA 1
ATOM 3448 C C . GLN A 1 443 ? 8.836 -38.469 0.311 1 94.75 443 GLN A C 1
ATOM 3450 O O . GLN A 1 443 ? 7.676 -38.875 0.392 1 94.75 443 GLN A O 1
ATOM 3455 N N . ALA A 1 444 ? 9.148 -37.281 -0.003 1 94.62 444 ALA A N 1
ATOM 3456 C CA . ALA A 1 444 ? 8.102 -36.312 -0.364 1 94.62 444 ALA A CA 1
ATOM 3457 C C . ALA A 1 444 ? 7.355 -36.781 -1.614 1 94.62 444 ALA A C 1
ATOM 3459 O O . ALA A 1 444 ? 6.125 -36.719 -1.663 1 94.62 444 ALA A O 1
ATOM 3460 N N . LEU A 1 445 ? 8.086 -37.188 -2.594 1 94.69 445 LEU A N 1
ATOM 3461 C CA . LEU A 1 445 ? 7.492 -37.625 -3.852 1 94.69 445 LEU A CA 1
ATOM 3462 C C . LEU A 1 445 ? 6.594 -38.844 -3.635 1 94.69 445 LEU A C 1
ATOM 3464 O O . LEU A 1 445 ? 5.492 -38.906 -4.184 1 94.69 445 LEU A O 1
ATOM 3468 N N . ARG A 1 446 ? 7.008 -39.75 -2.834 1 92.88 446 ARG A N 1
ATOM 3469 C CA . ARG A 1 446 ? 6.277 -40.969 -2.596 1 92.88 446 ARG A CA 1
ATOM 3470 C C . ARG A 1 446 ? 4.934 -40.688 -1.926 1 92.88 446 ARG A C 1
ATOM 3472 O O . ARG A 1 446 ? 3.979 -41.469 -2.102 1 92.88 446 ARG A O 1
ATOM 3479 N N . ARG A 1 447 ? 4.883 -39.656 -1.276 1 91.75 447 ARG A N 1
ATOM 3480 C CA . ARG A 1 447 ? 3.635 -39.281 -0.618 1 91.75 447 ARG A CA 1
ATOM 3481 C C . ARG A 1 447 ? 2.686 -38.594 -1.592 1 91.75 447 ARG A C 1
ATOM 3483 O O . ARG A 1 447 ? 1.504 -38.406 -1.292 1 91.75 447 ARG A O 1
ATOM 3490 N N . HIS A 1 448 ? 3.146 -38.312 -2.83 1 93.81 448 HIS A N 1
ATOM 3491 C CA . HIS A 1 448 ? 2.35 -37.531 -3.752 1 93.81 448 HIS A CA 1
ATOM 3492 C C . HIS A 1 448 ? 2.361 -38.125 -5.156 1 93.81 448 HIS A C 1
ATOM 3494 O O . HIS A 1 448 ? 2.508 -37.406 -6.145 1 93.81 448 HIS A O 1
ATOM 3500 N N . LEU A 1 449 ? 2.27 -39.375 -5.191 1 93.31 449 LEU A N 1
ATOM 3501 C CA . LEU A 1 449 ? 2.268 -40.062 -6.477 1 93.31 449 LEU A CA 1
ATOM 3502 C C . LEU A 1 449 ? 0.854 -40.156 -7.043 1 93.31 449 LEU A C 1
ATOM 3504 O O . LEU A 1 449 ? 0.273 -41.25 -7.113 1 93.31 449 LEU A O 1
ATOM 3508 N N . TRP A 1 450 ? 0.435 -39.094 -7.57 1 94.69 450 TRP A N 1
ATOM 3509 C CA . TRP A 1 450 ? -0.942 -38.969 -8.039 1 94.69 450 TRP A CA 1
ATOM 3510 C C . TRP A 1 450 ? -1.065 -39.375 -9.5 1 94.69 450 TRP A C 1
ATOM 3512 O O . TRP A 1 450 ? -2.141 -39.781 -9.945 1 94.69 450 TRP A O 1
ATOM 3522 N N . TYR A 1 451 ? -0.002 -39.375 -10.266 1 96.06 451 TYR A N 1
ATOM 3523 C CA . TYR A 1 451 ? -0.107 -39.5 -11.719 1 96.06 451 TYR A CA 1
ATOM 3524 C C . TYR A 1 451 ? 0.343 -40.875 -12.188 1 96.06 451 TYR A C 1
ATOM 3526 O O . TYR A 1 451 ? 0.274 -41.188 -13.375 1 96.06 451 TYR A O 1
ATOM 3534 N N . VAL A 1 452 ? 0.792 -41.688 -11.25 1 93.25 452 VAL A N 1
ATOM 3535 C CA . VAL A 1 452 ? 1.073 -43.094 -11.539 1 93.25 452 VAL A CA 1
ATOM 3536 C C . VAL A 1 452 ? 0.007 -43.969 -10.906 1 93.25 452 VAL A C 1
ATOM 3538 O O . VAL A 1 452 ? 0.265 -45.156 -10.594 1 93.25 452 VAL A O 1
ATOM 3541 N N . SER A 1 453 ? -1.079 -43.438 -10.641 1 92.25 453 SER A N 1
ATOM 3542 C CA . SER A 1 453 ? -2.25 -44.219 -10.227 1 92.25 453 SER A CA 1
ATOM 3543 C C . SER A 1 453 ? -2.861 -44.969 -11.406 1 92.25 453 SER A C 1
ATOM 3545 O O . SER A 1 453 ? -2.578 -44.656 -12.562 1 92.25 453 SER A O 1
ATOM 3547 N N . GLU A 1 454 ? -3.762 -45.844 -11.094 1 92.69 454 GLU A N 1
ATOM 3548 C CA . GLU A 1 454 ? -4.359 -46.688 -12.125 1 92.69 454 GLU A CA 1
ATOM 3549 C C . GLU A 1 454 ? -5.164 -45.844 -13.117 1 92.69 454 GLU A C 1
ATOM 3551 O O . GLU A 1 454 ? -5.207 -46.156 -14.305 1 92.69 454 GLU A O 1
ATOM 3556 N N . GLU A 1 455 ? -5.719 -44.812 -12.648 1 94 455 GLU A N 1
ATOM 3557 C CA . GLU A 1 455 ? -6.551 -43.969 -13.508 1 94 455 GLU A CA 1
ATOM 3558 C C . GLU A 1 455 ? -5.703 -42.969 -14.273 1 94 455 GLU A C 1
ATOM 3560 O O . GLU A 1 455 ? -5.758 -42.906 -15.508 1 94 455 GLU A O 1
ATOM 3565 N N . ASN A 1 456 ? -4.867 -42.219 -13.586 1 96 456 ASN A N 1
ATOM 3566 C CA . ASN A 1 456 ? -4.125 -41.125 -14.203 1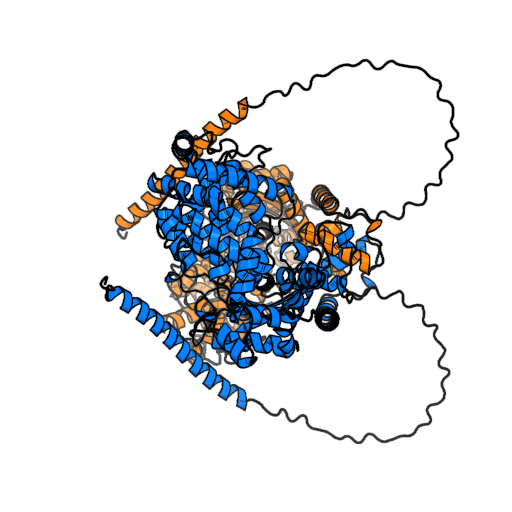 96 456 ASN A CA 1
ATOM 3567 C C . ASN A 1 456 ? -2.963 -41.625 -15.047 1 96 456 ASN A C 1
ATOM 3569 O O . ASN A 1 456 ? -2.391 -40.906 -15.844 1 96 456 ASN A O 1
ATOM 3573 N N . ALA A 1 457 ? -2.658 -42.906 -14.953 1 95.25 457 ALA A N 1
ATOM 3574 C CA . ALA A 1 457 ? -1.629 -43.5 -15.797 1 95.25 457 ALA A CA 1
ATOM 3575 C C . ALA A 1 457 ? -2.012 -43.438 -17.266 1 95.25 457 ALA A C 1
ATOM 3577 O O . ALA A 1 457 ? -1.154 -43.562 -18.141 1 95.25 457 ALA A O 1
ATOM 3578 N N . GLY A 1 458 ? -3.301 -43.25 -17.469 1 96.62 458 GLY A N 1
ATOM 3579 C CA . GLY A 1 458 ? -3.787 -43.094 -18.828 1 96.62 458 GLY A CA 1
ATOM 3580 C C . GLY A 1 458 ? -3.113 -41.938 -19.562 1 96.62 458 GLY A C 1
ATOM 3581 O O . GLY A 1 458 ? -2.99 -41.969 -20.781 1 96.62 458 GLY A O 1
ATOM 3582 N N . LEU A 1 459 ? -2.637 -40.969 -18.875 1 97.75 459 LEU A N 1
ATOM 3583 C CA . LEU A 1 459 ? -1.941 -39.812 -19.469 1 97.75 459 LEU A CA 1
ATOM 3584 C C . LEU A 1 459 ? -0.688 -40.281 -20.203 1 97.75 459 LEU A C 1
ATOM 3586 O O . LEU A 1 459 ? -0.322 -39.688 -21.234 1 97.75 459 LEU A O 1
ATOM 3590 N N . ALA A 1 460 ? -0.078 -41.344 -19.766 1 97.25 460 ALA A N 1
ATOM 3591 C CA . ALA A 1 460 ? 1.2 -41.812 -20.281 1 97.25 460 ALA A CA 1
ATOM 3592 C C . ALA A 1 460 ? 1.055 -42.312 -21.703 1 97.25 460 ALA A C 1
ATOM 3594 O O . ALA A 1 460 ? 2.023 -42.344 -22.469 1 97.25 460 ALA A O 1
ATOM 3595 N N . PHE A 1 461 ? -0.144 -42.75 -22.062 1 97.69 461 PHE A N 1
ATOM 3596 C CA . PHE A 1 461 ? -0.378 -43.281 -23.406 1 97.69 461 PHE A CA 1
ATOM 3597 C C . PHE A 1 461 ? -0.077 -42.219 -24.469 1 97.69 461 PHE A C 1
ATOM 3599 O O . PHE A 1 461 ? 0.172 -42.562 -25.625 1 97.69 461 PHE A O 1
ATOM 3606 N N . PHE A 1 462 ? -0.089 -41.031 -24.078 1 97.69 462 PHE A N 1
ATOM 3607 C CA . PHE A 1 462 ? 0.013 -39.938 -25.047 1 97.69 462 PHE A CA 1
ATOM 3608 C C . PHE A 1 462 ? 1.378 -39.281 -24.969 1 97.69 462 PHE A C 1
ATOM 3610 O O . PHE A 1 462 ? 1.604 -38.25 -25.594 1 97.69 462 PHE A O 1
ATOM 3617 N N . ASP A 1 463 ? 2.248 -39.75 -24.125 1 97.12 463 ASP A N 1
ATOM 3618 C CA . ASP A 1 463 ? 3.617 -39.25 -24.031 1 97.12 463 ASP A CA 1
ATOM 3619 C C . ASP A 1 463 ? 4.484 -39.812 -25.156 1 97.12 463 ASP A C 1
ATOM 3621 O O . ASP A 1 463 ? 4.707 -41 -25.25 1 97.12 463 ASP A O 1
ATOM 3625 N N . SER A 1 464 ? 5.051 -38.969 -25.938 1 94.31 464 SER A N 1
ATOM 3626 C CA . SER A 1 464 ? 5.809 -39.375 -27.125 1 94.31 464 SER A CA 1
ATOM 3627 C C . SER A 1 464 ? 7.16 -39.969 -26.734 1 94.31 464 SER A C 1
ATOM 3629 O O . SER A 1 464 ? 7.797 -40.625 -27.547 1 94.31 464 SER A O 1
ATOM 3631 N N . ARG A 1 465 ? 7.629 -39.812 -25.547 1 93.38 465 ARG A N 1
ATOM 3632 C CA . ARG A 1 465 ? 8.93 -40.281 -25.109 1 93.38 465 ARG A CA 1
ATOM 3633 C C . ARG A 1 465 ? 8.898 -41.781 -24.828 1 93.38 465 ARG A C 1
ATOM 3635 O O . ARG A 1 465 ? 9.938 -42.438 -24.766 1 93.38 465 ARG A O 1
ATOM 3642 N N . ILE A 1 466 ? 7.695 -42.281 -24.609 1 95.94 466 ILE A N 1
ATOM 3643 C CA . ILE A 1 466 ? 7.551 -43.719 -24.281 1 95.94 466 ILE A CA 1
ATOM 3644 C C . ILE A 1 466 ? 7.684 -44.531 -25.562 1 95.94 466 ILE A C 1
ATOM 3646 O O . ILE A 1 466 ? 7.055 -44.25 -26.578 1 95.94 466 ILE A O 1
ATOM 3650 N N . ASP A 1 467 ? 8.469 -45.562 -25.469 1 94.56 467 ASP A N 1
ATOM 3651 C CA . ASP A 1 467 ? 8.758 -46.375 -26.672 1 94.56 467 ASP A CA 1
ATOM 3652 C C . ASP A 1 467 ? 7.578 -47.25 -27.031 1 94.56 467 ASP A C 1
ATOM 3654 O O . ASP A 1 467 ? 6.684 -47.469 -26.219 1 94.56 467 ASP A O 1
ATOM 3658 N N . VAL A 1 468 ? 7.664 -47.781 -28.25 1 95.94 468 VAL A N 1
ATOM 3659 C CA . VAL A 1 468 ? 6.562 -48.562 -28.828 1 95.94 468 VAL A CA 1
ATOM 3660 C C . VAL A 1 468 ? 6.348 -49.844 -28.062 1 95.94 468 VAL A C 1
ATOM 3662 O O . VAL A 1 468 ? 5.211 -50.25 -27.828 1 95.94 468 VAL A O 1
ATOM 3665 N N . GLU A 1 469 ? 7.406 -50.469 -27.672 1 95.12 469 GLU A N 1
ATOM 3666 C CA . GLU A 1 469 ? 7.312 -51.75 -26.953 1 95.12 469 GLU A CA 1
ATOM 3667 C C . GLU A 1 469 ? 6.609 -51.594 -25.609 1 95.12 469 GLU A C 1
ATOM 3669 O O . GLU A 1 469 ? 5.785 -52.406 -25.219 1 95.12 469 GLU A O 1
ATOM 3674 N N . GLU A 1 470 ? 6.992 -50.531 -24.891 1 95.56 470 GLU A N 1
ATOM 3675 C CA . GLU A 1 470 ? 6.336 -50.25 -23.625 1 95.56 470 GLU A CA 1
ATOM 3676 C C . GLU A 1 470 ? 4.859 -49.938 -23.828 1 95.56 470 GLU A C 1
ATOM 3678 O O . GLU A 1 470 ? 4.016 -50.344 -23.016 1 95.56 470 GLU A O 1
ATOM 3683 N N . LYS A 1 471 ? 4.516 -49.219 -24.844 1 96.75 471 LYS A N 1
ATOM 3684 C CA . LYS A 1 471 ? 3.121 -48.906 -25.141 1 96.75 471 LYS A CA 1
ATOM 3685 C C . LYS A 1 471 ? 2.32 -50.188 -25.438 1 96.75 471 LYS A C 1
ATOM 3687 O O . LYS A 1 471 ? 1.155 -50.281 -25.047 1 96.75 471 LYS A O 1
ATOM 3692 N N . LYS A 1 472 ? 2.963 -51.094 -26.141 1 96.38 472 LYS A N 1
ATOM 3693 C CA . LYS A 1 472 ? 2.309 -52.375 -26.391 1 96.38 472 LYS A CA 1
ATOM 3694 C C . LYS A 1 472 ? 1.99 -53.094 -25.094 1 96.38 472 LYS A C 1
ATOM 3696 O O . LYS A 1 472 ? 0.903 -53.656 -24.922 1 96.38 472 LYS A O 1
ATOM 3701 N N . GLN A 1 473 ? 3 -53.031 -24.25 1 96.12 473 GLN A N 1
ATOM 3702 C CA . GLN A 1 473 ? 2.801 -53.656 -22.938 1 96.12 473 GLN A CA 1
ATOM 3703 C C . GLN A 1 473 ? 1.685 -52.969 -22.156 1 96.12 473 GLN A C 1
ATOM 3705 O O . GLN A 1 473 ? 0.917 -53.594 -21.453 1 96.12 473 GLN A O 1
ATOM 3710 N N . MET A 1 474 ? 1.584 -51.688 -22.25 1 96.69 474 MET A N 1
ATOM 3711 C CA . MET A 1 474 ? 0.538 -50.906 -21.594 1 96.69 474 MET A CA 1
ATOM 3712 C C . MET A 1 474 ? -0.84 -51.281 -22.125 1 96.69 474 MET A C 1
ATOM 3714 O O . MET A 1 474 ? -1.79 -51.438 -21.344 1 96.69 474 MET A O 1
ATOM 3718 N N . VAL A 1 475 ? -0.951 -51.469 -23.453 1 96.94 475 VAL A N 1
ATOM 3719 C CA . VAL A 1 475 ? -2.221 -51.844 -24.062 1 96.94 475 VAL A CA 1
ATOM 3720 C C . VAL A 1 475 ? -2.643 -53.219 -23.531 1 96.94 475 VAL A C 1
ATOM 3722 O O . VAL A 1 475 ? -3.809 -53.438 -23.188 1 96.94 475 VAL A O 1
ATOM 3725 N N . LYS A 1 476 ? -1.698 -54.094 -23.469 1 95.94 476 LYS A N 1
ATOM 3726 C CA . LYS A 1 476 ? -1.981 -55.406 -22.953 1 95.94 476 LYS A CA 1
ATOM 3727 C C . LYS A 1 476 ? -2.412 -55.344 -21.484 1 95.94 476 LYS A C 1
ATOM 3729 O O . LYS A 1 476 ? -3.273 -56.125 -21.062 1 95.94 476 LYS A O 1
ATOM 3734 N N . ALA A 1 477 ? -1.814 -54.469 -20.781 1 95.62 477 ALA A N 1
ATOM 3735 C CA . ALA A 1 477 ? -2.062 -54.344 -19.344 1 95.62 477 ALA A CA 1
ATOM 3736 C C . ALA A 1 477 ? -3.475 -53.844 -19.078 1 95.62 477 ALA A C 1
ATOM 3738 O O . ALA A 1 477 ? -3.986 -53.969 -17.969 1 95.62 477 ALA A O 1
ATOM 3739 N N . LEU A 1 478 ? -4.125 -53.219 -20.078 1 95.81 478 LEU A N 1
ATOM 3740 C CA . LEU A 1 478 ? -5.488 -52.719 -19.938 1 95.81 478 LEU A CA 1
ATOM 3741 C C . LEU A 1 478 ? -6.449 -53.875 -19.609 1 95.81 478 LEU A C 1
ATOM 3743 O O . LEU A 1 478 ? -7.555 -53.625 -19.125 1 95.81 478 LEU A O 1
ATOM 3747 N N . ASP A 1 479 ? -6.023 -55.062 -19.859 1 93.69 479 ASP A N 1
ATOM 3748 C CA . ASP A 1 479 ? -6.883 -56.219 -19.641 1 93.69 479 ASP A CA 1
ATOM 3749 C C . ASP A 1 479 ? -6.664 -56.781 -18.234 1 93.69 479 ASP A C 1
ATOM 3751 O O . ASP A 1 479 ? -7.426 -57.656 -17.797 1 93.69 479 ASP A O 1
ATOM 3755 N N . LYS A 1 480 ? -5.664 -56.312 -17.594 1 93.56 480 LYS A N 1
ATOM 3756 C CA . LYS A 1 480 ? -5.418 -56.75 -16.219 1 93.56 480 LYS A CA 1
ATOM 3757 C C . LYS A 1 480 ? -6.465 -56.188 -15.258 1 93.56 480 LYS A C 1
ATOM 3759 O O . LYS A 1 480 ? -6.875 -55.031 -15.398 1 93.56 480 LYS A O 1
ATOM 3764 N N . PRO A 1 481 ? -6.805 -56.969 -14.297 1 91.38 481 PRO A N 1
ATOM 3765 C CA . PRO A 1 481 ? -7.828 -56.5 -13.359 1 91.38 481 PRO A CA 1
ATOM 3766 C C . PRO A 1 481 ? -7.332 -55.344 -12.477 1 91.38 481 PRO A C 1
ATOM 3768 O O . PRO A 1 481 ? -6.16 -55.312 -12.102 1 91.38 481 PRO A O 1
ATOM 3771 N N . ALA A 1 482 ? -8.297 -54.5 -12.133 1 88.38 482 ALA A N 1
ATOM 3772 C CA . ALA A 1 482 ? -8 -53.344 -11.266 1 88.38 482 ALA A CA 1
ATOM 3773 C C . ALA A 1 482 ? -7.746 -53.812 -9.828 1 88.38 482 ALA A C 1
ATOM 3775 O O . ALA A 1 482 ? -8.148 -54.906 -9.438 1 88.38 482 ALA A O 1
ATOM 3776 N N . SER A 1 483 ? -6.988 -52.969 -9.172 1 81.75 483 SER A N 1
ATOM 3777 C CA . SER A 1 483 ? -6.773 -53.219 -7.75 1 81.75 483 SER A CA 1
ATOM 3778 C C . SER A 1 483 ? -8.07 -53.094 -6.961 1 81.75 483 SER A C 1
ATOM 3780 O O . SER A 1 483 ? -8.977 -52.375 -7.363 1 81.75 483 SER A O 1
ATOM 3782 N N . LYS A 1 484 ? -8.141 -53.875 -5.926 1 72.69 484 LYS A N 1
ATOM 3783 C CA . LYS A 1 484 ? -9.344 -53.906 -5.098 1 72.69 484 LYS A CA 1
ATOM 3784 C C . LYS A 1 484 ? -9.602 -52.594 -4.418 1 72.69 484 LYS A C 1
ATOM 3786 O O . LYS A 1 484 ? -10.758 -52.156 -4.27 1 72.69 484 LYS A O 1
ATOM 3791 N N . LYS A 1 485 ? -8.508 -51.875 -4.043 1 69 485 LYS A N 1
ATOM 3792 C CA . LYS A 1 485 ? -8.672 -50.594 -3.385 1 69 485 LYS A CA 1
ATOM 3793 C C . LYS A 1 485 ? -8.617 -49.438 -4.398 1 69 485 LYS A C 1
ATOM 3795 O O . LYS A 1 485 ? -7.707 -49.375 -5.223 1 69 485 LYS A O 1
ATOM 3800 N N . GLU A 1 486 ? -9.758 -48.781 -4.504 1 66.06 486 GLU A N 1
ATOM 3801 C CA . GLU A 1 486 ? -9.852 -47.656 -5.445 1 66.06 486 GLU A CA 1
ATOM 3802 C C . GLU A 1 486 ? -9.141 -46.438 -4.906 1 66.06 486 GLU A C 1
ATOM 3804 O O . GLU A 1 486 ? -9.781 -45.531 -4.363 1 66.06 486 GLU A O 1
ATOM 3809 N N . LEU A 1 487 ? -7.797 -46.469 -5.07 1 76.25 487 LEU A N 1
ATOM 3810 C CA . LEU A 1 487 ? -7.051 -45.344 -4.539 1 76.25 487 LEU A CA 1
ATOM 3811 C C . LEU A 1 487 ? -6.762 -44.312 -5.637 1 76.25 487 LEU A C 1
ATOM 3813 O O . LEU A 1 487 ? -6.465 -44.688 -6.773 1 76.25 487 LEU A O 1
ATOM 3817 N N . LYS A 1 488 ? -6.988 -43.094 -5.285 1 82 488 LYS A N 1
ATOM 3818 C CA . LYS A 1 488 ? -6.715 -42 -6.215 1 82 488 LYS A CA 1
ATOM 3819 C C . LYS A 1 488 ? -5.219 -41.688 -6.273 1 82 488 LYS A C 1
ATOM 3821 O O . LYS A 1 488 ? -4.746 -41.062 -7.227 1 82 488 LYS A O 1
ATOM 3826 N N . ARG A 1 489 ? -4.551 -42.125 -5.301 1 80.94 489 ARG A N 1
ATOM 3827 C CA . ARG A 1 489 ? -3.104 -41.938 -5.207 1 80.94 489 ARG A CA 1
ATOM 3828 C C . ARG A 1 489 ? -2.412 -43.281 -4.91 1 80.94 489 ARG A C 1
ATOM 3830 O O . ARG A 1 489 ? -2.918 -44.094 -4.133 1 80.94 489 ARG A O 1
ATOM 3837 N N . LEU A 1 490 ? -1.229 -43.406 -5.586 1 78.25 490 LEU A N 1
ATOM 3838 C CA . LEU A 1 490 ? -0.475 -44.625 -5.328 1 78.25 490 LEU A CA 1
ATOM 3839 C C . LEU A 1 490 ? 0.191 -44.562 -3.955 1 78.25 490 LEU A C 1
ATOM 3841 O O . LEU A 1 490 ? 0.737 -43.531 -3.564 1 78.25 490 LEU A O 1
ATOM 3845 N N . GLU A 1 491 ? 0.066 -45.656 -3.293 1 74.88 491 GLU A N 1
ATOM 3846 C CA . GLU A 1 491 ? 0.818 -45.75 -2.047 1 74.88 491 GLU A CA 1
ATOM 3847 C C . GLU A 1 491 ? 2.316 -45.875 -2.314 1 74.88 491 GLU A C 1
ATOM 3849 O O . GLU A 1 491 ? 2.744 -46.688 -3.148 1 74.88 491 GLU A O 1
ATOM 3854 N N . GLY A 1 492 ? 3.045 -45.094 -1.759 1 71.44 492 GLY A N 1
ATOM 3855 C CA . GLY A 1 492 ? 4.473 -44.969 -2.002 1 71.44 492 GLY A CA 1
ATOM 3856 C C . GLY A 1 492 ? 5.211 -46.281 -1.961 1 71.44 492 GLY A C 1
ATOM 3857 O O . GLY A 1 492 ? 6.137 -46.531 -2.742 1 71.44 492 GLY A O 1
ATOM 3858 N N . LYS A 1 493 ? 4.762 -47.094 -1.118 1 66.12 493 LYS A N 1
ATOM 3859 C CA . LYS A 1 493 ? 5.445 -48.375 -0.92 1 66.12 493 LYS A CA 1
ATOM 3860 C C . LYS A 1 493 ? 5.316 -49.281 -2.152 1 66.12 493 LYS A C 1
ATOM 3862 O O . LYS A 1 493 ? 6.145 -50.156 -2.373 1 66.12 493 LYS A O 1
ATOM 3867 N N . LYS A 1 494 ? 4.418 -48.969 -2.93 1 67 494 LYS A N 1
ATOM 3868 C CA . LYS A 1 494 ? 4.145 -49.844 -4.078 1 67 494 LYS A CA 1
ATOM 3869 C C . LYS A 1 494 ? 5.023 -49.469 -5.27 1 67 494 LYS A C 1
ATOM 3871 O O . LYS A 1 494 ? 5.156 -50.25 -6.215 1 67 494 LYS A O 1
ATOM 3876 N N . MET A 1 495 ? 5.438 -48.375 -5.098 1 70.56 495 MET A N 1
ATOM 3877 C CA . MET A 1 495 ? 6.328 -47.969 -6.188 1 70.56 495 MET A CA 1
ATOM 3878 C C . MET A 1 495 ? 7.738 -48.531 -5.957 1 70.56 495 MET A C 1
ATOM 3880 O O . MET A 1 495 ? 8.391 -48.156 -4.973 1 70.56 495 MET A O 1
ATOM 3884 N N . THR A 1 496 ? 7.914 -49.656 -6.668 1 64.44 496 THR A N 1
ATOM 3885 C CA . THR A 1 496 ? 9.25 -50.219 -6.555 1 64.44 496 THR A CA 1
ATOM 3886 C C . THR A 1 496 ? 10.164 -49.719 -7.652 1 64.44 496 THR A C 1
ATOM 3888 O O . THR A 1 496 ? 9.703 -49.031 -8.586 1 64.44 496 THR A O 1
ATOM 3891 N N . THR A 1 497 ? 11.516 -49.906 -7.414 1 57.81 497 THR A N 1
ATOM 3892 C CA . THR A 1 497 ? 12.57 -49.375 -8.289 1 57.81 497 THR A CA 1
ATOM 3893 C C . THR A 1 497 ? 12.43 -49.969 -9.695 1 57.81 497 THR A C 1
ATOM 3895 O O . THR A 1 497 ? 12.938 -49.406 -10.656 1 57.81 497 THR A O 1
ATOM 3898 N N . SER A 1 498 ? 11.734 -50.969 -9.852 1 58.31 498 SER A N 1
ATOM 3899 C CA . SER A 1 498 ? 11.719 -51.656 -11.141 1 58.31 498 SER A CA 1
ATOM 3900 C C . SER A 1 498 ? 10.375 -51.5 -11.844 1 58.31 498 SER A C 1
ATOM 3902 O O . SER A 1 498 ? 10.102 -52.156 -12.844 1 58.31 498 SER A O 1
ATOM 3904 N N . SER A 1 499 ? 9.719 -50.5 -11.391 1 70.31 499 SER A N 1
ATOM 3905 C CA . SER A 1 499 ? 8.367 -50.406 -11.938 1 70.31 499 SER A CA 1
ATOM 3906 C C . SER A 1 499 ? 8.375 -49.656 -13.281 1 70.31 499 SER A C 1
ATOM 3908 O O . SER A 1 499 ? 9.031 -48.625 -13.43 1 70.31 499 SER A O 1
ATOM 3910 N N . SER A 1 500 ? 7.922 -50.312 -14.258 1 83.81 500 SER A N 1
ATOM 3911 C CA . SER A 1 500 ? 7.645 -49.719 -15.555 1 83.81 500 SER A CA 1
ATOM 3912 C C . SER A 1 500 ? 6.246 -49.125 -15.602 1 83.81 500 SER A C 1
ATOM 3914 O O . SER A 1 500 ? 5.438 -49.344 -14.695 1 83.81 500 SER A O 1
ATOM 3916 N N . LEU A 1 501 ? 6.016 -48.219 -16.438 1 91.5 501 LEU A N 1
ATOM 3917 C CA . LEU A 1 501 ? 4.73 -47.531 -16.547 1 91.5 501 LEU A CA 1
ATOM 3918 C C . LEU A 1 501 ? 3.602 -48.531 -16.75 1 91.5 501 LEU A C 1
ATOM 3920 O O . LEU A 1 501 ? 2.49 -48.344 -16.25 1 91.5 501 LEU A O 1
ATOM 3924 N N . SER A 1 502 ? 3.902 -49.625 -17.438 1 92.38 502 SER A N 1
ATOM 3925 C CA . SER A 1 502 ? 2.896 -50.656 -17.719 1 92.38 502 SER A CA 1
ATOM 3926 C C . SER A 1 502 ? 2.393 -51.312 -16.438 1 92.38 502 SER A C 1
ATOM 3928 O O . SER A 1 502 ? 1.27 -51.812 -16.391 1 92.38 502 SER A O 1
ATOM 3930 N N . SER A 1 503 ? 3.217 -51.25 -15.438 1 90.38 503 SER A N 1
ATOM 3931 C CA . SER A 1 503 ? 2.844 -51.875 -14.164 1 90.38 503 SER A CA 1
ATOM 3932 C C . SER A 1 503 ? 1.725 -51.094 -13.484 1 90.38 503 SER A C 1
ATOM 3934 O O . SER A 1 503 ? 1.041 -51.625 -12.602 1 90.38 503 SER A O 1
ATOM 3936 N N . PHE A 1 504 ? 1.495 -49.906 -13.938 1 92.12 504 PHE A N 1
ATOM 3937 C CA . PHE A 1 504 ? 0.489 -49.062 -13.297 1 92.12 504 PHE A CA 1
ATOM 3938 C C . PHE A 1 504 ? -0.802 -49.062 -14.102 1 92.12 504 PHE A C 1
ATOM 3940 O O . PHE A 1 504 ? -1.802 -48.469 -13.672 1 92.12 504 PHE A O 1
ATOM 3947 N N . VAL A 1 505 ? -0.757 -49.656 -15.211 1 94.62 505 VAL A N 1
ATOM 3948 C CA . VAL A 1 505 ? -1.915 -49.688 -16.094 1 94.62 505 VAL A CA 1
ATOM 3949 C C . VAL A 1 505 ? -2.766 -50.938 -15.789 1 94.62 505 VAL A C 1
ATOM 3951 O O . VAL A 1 505 ? -2.238 -52.031 -15.625 1 94.62 505 VAL A O 1
ATOM 3954 N N . THR A 1 506 ? -4.02 -50.75 -15.656 1 94.44 506 THR A N 1
ATOM 3955 C CA . THR A 1 506 ? -4.996 -51.812 -15.43 1 94.44 506 THR A CA 1
ATOM 3956 C C . THR A 1 506 ? -6.289 -51.531 -16.188 1 94.44 506 THR A C 1
ATOM 3958 O O . THR A 1 506 ? -6.359 -50.562 -16.969 1 94.44 506 THR A O 1
ATOM 3961 N N . SER A 1 507 ? -7.312 -52.312 -15.961 1 94 507 SER A N 1
ATOM 3962 C CA . SER A 1 507 ? -8.617 -52.094 -16.594 1 94 507 SER A CA 1
ATOM 3963 C C . SER A 1 507 ? -9.242 -50.781 -16.125 1 94 507 SER A C 1
ATOM 3965 O O . SER A 1 507 ? -10.039 -50.188 -16.844 1 94 507 SER A O 1
ATOM 3967 N N . LYS A 1 508 ? -8.812 -50.344 -15 1 93.94 508 LYS A N 1
ATOM 3968 C CA . LYS A 1 508 ? -9.32 -49.094 -14.469 1 93.94 508 LYS A CA 1
ATOM 3969 C C . LYS A 1 508 ? -8.812 -47.906 -15.289 1 93.94 508 LYS A C 1
ATOM 3971 O O . LYS A 1 508 ? -9.422 -46.812 -15.281 1 93.94 508 LYS A O 1
ATOM 3976 N N . THR A 1 509 ? -7.727 -48.094 -15.953 1 95.44 509 THR A N 1
ATOM 3977 C CA . THR A 1 509 ? -7.152 -47.031 -16.781 1 95.44 509 THR A CA 1
ATOM 3978 C C . THR A 1 509 ? -8.109 -46.656 -17.922 1 95.44 509 THR A C 1
ATOM 3980 O O . THR A 1 509 ? -8.078 -45.531 -18.406 1 95.44 509 THR A O 1
ATOM 3983 N N . ARG A 1 510 ? -9.016 -47.5 -18.25 1 94.44 510 ARG A N 1
ATOM 3984 C CA . ARG A 1 510 ? -9.992 -47.219 -19.312 1 94.44 510 ARG A CA 1
ATOM 3985 C C . ARG A 1 510 ? -10.953 -46.125 -18.891 1 94.44 510 ARG A C 1
ATOM 3987 O O . ARG A 1 510 ? -11.484 -45.406 -19.734 1 94.44 510 ARG A O 1
ATOM 3994 N N . SER A 1 511 ? -11.117 -46.062 -17.594 1 93.94 511 SER A N 1
ATOM 3995 C CA . SER A 1 511 ? -11.969 -45 -17.094 1 93.94 511 SER A CA 1
ATOM 3996 C C . SER A 1 511 ? -11.422 -43.625 -17.469 1 93.94 511 SER A C 1
ATOM 3998 O O . SER A 1 511 ? -12.188 -42.656 -17.656 1 93.94 511 SER A O 1
ATOM 4000 N N . PHE A 1 512 ? -10.133 -43.5 -17.531 1 96.25 512 PHE A N 1
ATOM 4001 C CA . PHE A 1 512 ? -9.492 -42.25 -17.969 1 96.25 512 PHE A CA 1
ATOM 4002 C C . PHE A 1 512 ? -9.938 -41.875 -19.391 1 96.25 512 PHE A C 1
ATOM 4004 O O . PHE A 1 512 ? -10.32 -40.75 -19.656 1 96.25 512 PHE A O 1
ATOM 4011 N N . PHE A 1 513 ? -9.938 -42.844 -20.25 1 96.44 513 PHE A N 1
ATOM 4012 C CA . PHE A 1 513 ? -10.328 -42.625 -21.641 1 96.44 513 PHE A CA 1
ATOM 4013 C C . PHE A 1 513 ? -11.812 -42.281 -21.75 1 96.44 513 PHE A C 1
ATOM 4015 O O . PHE A 1 513 ? -12.211 -41.438 -22.562 1 96.44 513 PHE A O 1
ATOM 4022 N N . GLN A 1 514 ? -12.57 -42.938 -20.938 1 95.19 514 GLN A N 1
ATOM 4023 C CA . GLN A 1 514 ? -14.008 -42.688 -20.938 1 95.19 514 GLN A CA 1
ATOM 4024 C C . GLN A 1 514 ? -14.312 -41.25 -20.484 1 95.19 514 GLN A C 1
ATOM 4026 O O . GLN A 1 514 ? -15.109 -40.562 -21.109 1 95.19 514 GLN A O 1
ATOM 4031 N N . LYS A 1 515 ? -13.656 -40.875 -19.453 1 94.81 515 LYS A N 1
ATOM 4032 C CA . LYS A 1 515 ? -13.875 -39.531 -18.938 1 94.81 515 LYS A CA 1
ATOM 4033 C C . LYS A 1 515 ? -13.391 -38.469 -19.906 1 94.81 515 LYS A C 1
ATOM 4035 O O . LYS A 1 515 ? -13.969 -37.375 -20 1 94.81 515 LYS A O 1
ATOM 4040 N N . LEU A 1 516 ? -12.336 -38.812 -20.609 1 95.5 516 LEU A N 1
ATOM 4041 C CA . LEU A 1 516 ? -11.789 -37.938 -21.625 1 95.5 516 LEU A CA 1
ATOM 4042 C C . LEU A 1 516 ? -12.656 -37.938 -22.875 1 95.5 516 LEU A C 1
ATOM 4044 O O . LEU A 1 516 ? -12.453 -37.156 -23.797 1 95.5 516 LEU A O 1
ATOM 4048 N N . ASP A 1 517 ? -13.641 -38.812 -22.938 1 93.75 517 ASP A N 1
ATOM 4049 C CA . ASP A 1 517 ? -14.445 -39.031 -24.125 1 93.75 517 ASP A CA 1
ATOM 4050 C C . ASP A 1 517 ? -13.562 -39.344 -25.344 1 93.75 517 ASP A C 1
ATOM 4052 O O . ASP A 1 517 ? -13.727 -38.75 -26.406 1 93.75 517 ASP A O 1
ATOM 4056 N N . ALA A 1 518 ? -12.594 -40.125 -25.047 1 94.81 518 ALA A N 1
ATOM 4057 C CA . ALA A 1 518 ? -11.672 -40.5 -26.109 1 94.81 518 ALA A CA 1
ATOM 4058 C C . ALA A 1 518 ? -12.156 -41.781 -26.828 1 94.81 518 ALA A C 1
ATOM 4060 O O . ALA A 1 518 ? -12.664 -42.688 -26.188 1 94.81 518 ALA A O 1
ATOM 4061 N N . ASP A 1 519 ? -12.016 -41.75 -28.188 1 94.25 519 ASP A N 1
ATOM 4062 C CA . ASP A 1 519 ? -12.281 -42.969 -28.953 1 94.25 519 ASP A CA 1
ATOM 4063 C C . ASP A 1 519 ? -11.164 -44 -28.781 1 94.25 519 ASP A C 1
ATOM 4065 O O . ASP A 1 519 ? -10.047 -43.781 -29.266 1 94.25 519 ASP A O 1
ATOM 4069 N N . GLU A 1 520 ? -11.508 -45.156 -28.156 1 93.88 520 GLU A N 1
ATOM 4070 C CA . GLU A 1 520 ? -10.5 -46.156 -27.828 1 93.88 520 GLU A CA 1
ATOM 4071 C C . GLU A 1 520 ? -10.117 -47 -29.047 1 93.88 520 GLU A C 1
ATOM 4073 O O . GLU A 1 520 ? -9.297 -47.906 -28.953 1 93.88 520 GLU A O 1
ATOM 4078 N N . GLY A 1 521 ? -10.625 -46.656 -30.172 1 93.88 521 GLY A N 1
ATOM 4079 C CA . GLY A 1 521 ? -10.328 -47.406 -31.375 1 93.88 521 GLY A CA 1
ATOM 4080 C C . GLY A 1 521 ? -8.859 -47.375 -31.734 1 93.88 521 GLY A C 1
ATOM 4081 O O . GLY A 1 521 ? -8.375 -48.312 -32.406 1 93.88 521 GLY A O 1
ATOM 4082 N N . PHE A 1 522 ? -8.148 -46.438 -31.25 1 95.25 522 PHE A N 1
ATOM 4083 C CA . PHE A 1 522 ? -6.73 -46.344 -31.594 1 95.25 522 PHE A CA 1
ATOM 4084 C C . PHE A 1 522 ? -5.93 -47.406 -30.859 1 95.25 522 PHE A C 1
ATOM 4086 O O . PHE A 1 522 ? -4.844 -47.781 -31.312 1 95.25 522 PHE A O 1
ATOM 4093 N N . LEU A 1 523 ? -6.484 -47.969 -29.797 1 95.69 523 LEU A N 1
ATOM 4094 C CA . LEU A 1 523 ? -5.801 -48.969 -28.984 1 95.69 523 LEU A CA 1
ATOM 4095 C C . LEU A 1 523 ? -5.691 -50.312 -29.734 1 95.69 523 LEU A C 1
ATOM 4097 O O . LEU A 1 523 ? -4.867 -51.156 -29.391 1 95.69 523 LEU A O 1
ATOM 4101 N N . ALA A 1 524 ? -6.504 -50.469 -30.719 1 94 524 ALA A N 1
ATOM 4102 C CA . ALA A 1 524 ? -6.512 -51.688 -31.5 1 94 524 ALA A CA 1
ATOM 4103 C C . ALA A 1 524 ? -5.391 -51.688 -32.531 1 94 524 ALA A C 1
ATOM 4105 O O . ALA A 1 524 ? -4.996 -52.75 -33.031 1 94 524 ALA A O 1
ATOM 4106 N N . LYS A 1 525 ? -4.914 -50.562 -32.75 1 95.06 525 LYS A N 1
ATOM 4107 C CA . LYS A 1 525 ? -3.836 -50.406 -33.719 1 95.06 525 LYS A CA 1
ATOM 4108 C C . LYS A 1 525 ? -2.471 -50.531 -33.062 1 95.06 525 LYS A C 1
ATOM 4110 O O . LYS A 1 525 ? -2.355 -50.344 -31.844 1 95.06 525 LYS A O 1
ATOM 4115 N N . ASP A 1 526 ? -1.509 -50.812 -33.906 1 95.44 526 ASP A N 1
ATOM 4116 C CA . ASP A 1 526 ? -0.134 -50.812 -33.406 1 95.44 526 ASP A CA 1
ATOM 4117 C C . ASP A 1 526 ? 0.28 -49.406 -32.969 1 95.44 526 ASP A C 1
ATOM 4119 O O . ASP A 1 526 ? 0.044 -48.438 -33.656 1 95.44 526 ASP A O 1
ATOM 4123 N N . PRO A 1 527 ? 0.879 -49.344 -31.766 1 96 527 PRO A N 1
ATOM 4124 C CA . PRO A 1 527 ? 1.274 -48.062 -31.25 1 96 527 PRO A CA 1
ATOM 4125 C C . PRO A 1 527 ? 2.189 -47.281 -32.188 1 96 527 PRO A C 1
ATOM 4127 O O . PRO A 1 527 ? 2.234 -46.062 -32.156 1 96 527 PRO A O 1
ATOM 4130 N N . ALA A 1 528 ? 2.877 -47.938 -33.031 1 94.94 528 ALA A N 1
ATOM 4131 C CA . ALA A 1 528 ? 3.752 -47.281 -34.031 1 94.94 528 ALA A CA 1
ATOM 4132 C C . ALA A 1 528 ? 2.947 -46.438 -35 1 94.94 528 ALA A C 1
ATOM 4134 O O . ALA A 1 528 ? 3.48 -45.5 -35.625 1 94.94 528 ALA A O 1
ATOM 4135 N N . LEU A 1 529 ? 1.67 -46.75 -35.125 1 95.62 529 LEU A N 1
ATOM 4136 C CA . LEU A 1 529 ? 0.827 -46.094 -36.094 1 95.62 529 LEU A CA 1
ATOM 4137 C C . LEU A 1 529 ? -0.096 -45.062 -35.438 1 95.62 529 LEU A C 1
ATOM 4139 O O . LEU A 1 529 ? -0.914 -44.438 -36.094 1 95.62 529 LEU A O 1
ATOM 4143 N N . TRP A 1 530 ? 0.039 -44.906 -34.125 1 96.44 530 TRP A N 1
ATOM 4144 C CA . TRP A 1 530 ? -0.875 -44.062 -33.375 1 96.44 530 TRP A CA 1
ATOM 4145 C C . TRP A 1 530 ? -0.803 -42.625 -33.875 1 96.44 530 TRP A C 1
ATOM 4147 O O . TRP A 1 530 ? -1.826 -41.938 -33.969 1 96.44 530 TRP A O 1
ATOM 4157 N N . GLU A 1 531 ? 0.358 -42.125 -34.219 1 93.94 531 GLU A N 1
ATOM 4158 C CA . GLU A 1 531 ? 0.57 -40.75 -34.625 1 93.94 531 GLU A CA 1
ATOM 4159 C C . GLU A 1 531 ? -0.185 -40.406 -35.906 1 93.94 531 GLU A C 1
ATOM 4161 O O . GLU A 1 531 ? -0.451 -39.25 -36.188 1 93.94 531 GLU A O 1
ATOM 4166 N N . GLU A 1 532 ? -0.565 -41.406 -36.625 1 94.25 532 GLU A N 1
ATOM 4167 C CA . GLU A 1 532 ? -1.293 -41.188 -37.875 1 94.25 532 GLU A CA 1
ATOM 4168 C C . GLU A 1 532 ? -2.795 -41.375 -37.656 1 94.25 532 GLU A C 1
ATOM 4170 O O . GLU A 1 532 ? -3.588 -41.031 -38.562 1 94.25 532 GLU A O 1
ATOM 4175 N N . ASP A 1 533 ? -3.168 -41.844 -36.531 1 95.75 533 ASP A N 1
ATOM 4176 C CA . ASP A 1 533 ? -4.574 -42.094 -36.25 1 95.75 533 ASP A CA 1
ATOM 4177 C C . ASP A 1 533 ? -5.254 -40.844 -35.719 1 95.75 533 ASP A C 1
ATOM 4179 O O . ASP A 1 533 ? -4.797 -40.25 -34.719 1 95.75 533 ASP A O 1
ATOM 4183 N N . ASP A 1 534 ? -6.359 -40.469 -36.312 1 95.62 534 ASP A N 1
ATOM 4184 C CA . ASP A 1 534 ? -7.062 -39.25 -35.969 1 95.62 534 ASP A CA 1
ATOM 4185 C C . ASP A 1 534 ? -7.664 -39.344 -34.562 1 95.62 534 ASP A C 1
ATOM 4187 O O . ASP A 1 534 ? -7.754 -38.375 -33.844 1 95.62 534 ASP A O 1
ATOM 4191 N N . ARG A 1 535 ? -8.078 -40.5 -34.219 1 96.06 535 ARG A N 1
ATOM 4192 C CA . ARG A 1 535 ? -8.641 -40.688 -32.875 1 96.06 535 ARG A CA 1
ATOM 4193 C C . ARG A 1 535 ? -7.586 -40.469 -31.797 1 96.06 535 ARG A C 1
ATOM 4195 O O . ARG A 1 535 ? -7.879 -39.875 -30.766 1 96.06 535 ARG A O 1
ATOM 4202 N N . PHE A 1 536 ? -6.414 -40.938 -32.125 1 96.69 536 PHE A N 1
ATOM 4203 C CA . PHE A 1 536 ? -5.301 -40.75 -31.203 1 96.69 536 PHE A CA 1
ATOM 4204 C C . PHE A 1 536 ? -4.949 -39.281 -31.078 1 96.69 536 PHE A C 1
ATOM 4206 O O . PHE A 1 536 ? -4.738 -38.781 -29.969 1 96.69 536 PHE A O 1
ATOM 4213 N N . LYS A 1 537 ? -4.918 -38.562 -32.156 1 96.5 537 LYS A N 1
ATOM 4214 C CA . LYS A 1 537 ? -4.574 -37.156 -32.156 1 96.5 537 LYS A CA 1
ATOM 4215 C C . LYS A 1 537 ? -5.594 -36.344 -31.359 1 96.5 537 LYS A C 1
ATOM 4217 O O . LYS A 1 537 ? -5.223 -35.438 -30.609 1 96.5 537 LYS A O 1
ATOM 4222 N N . ASP A 1 538 ? -6.773 -36.688 -31.578 1 95.75 538 ASP A N 1
ATOM 4223 C CA . ASP A 1 538 ? -7.84 -36 -30.859 1 95.75 538 ASP A CA 1
ATOM 4224 C C . ASP A 1 538 ? -7.746 -36.25 -29.359 1 95.75 538 ASP A C 1
ATOM 4226 O O . ASP A 1 538 ? -7.863 -35.312 -28.547 1 95.75 538 ASP A O 1
ATOM 4230 N N . ALA A 1 539 ? -7.527 -37.5 -29 1 96.69 539 ALA A N 1
ATOM 4231 C CA . ALA A 1 539 ? -7.395 -37.844 -27.594 1 96.69 539 ALA A CA 1
ATOM 4232 C C . ALA A 1 539 ? -6.18 -37.188 -26.969 1 96.69 539 ALA A C 1
ATOM 4234 O O . ALA A 1 539 ? -6.238 -36.719 -25.812 1 96.69 539 ALA A O 1
ATOM 4235 N N . ARG A 1 540 ? -5.16 -37.156 -27.703 1 96.5 540 ARG A N 1
ATOM 4236 C CA . ARG A 1 540 ? -3.941 -36.5 -27.219 1 96.5 540 ARG A CA 1
ATOM 4237 C C . ARG A 1 540 ? -4.16 -35.031 -26.984 1 96.5 540 ARG A C 1
ATOM 4239 O O . ARG A 1 540 ? -3.691 -34.469 -25.984 1 96.5 540 ARG A O 1
ATOM 4246 N N . LYS A 1 541 ? -4.801 -34.406 -27.859 1 94.81 541 LYS A N 1
ATOM 4247 C CA . LYS A 1 541 ? -5.125 -33 -27.703 1 94.81 541 LYS A CA 1
ATOM 4248 C C . LYS A 1 541 ? -5.926 -32.75 -26.422 1 94.81 541 LYS A C 1
ATOM 4250 O O . LYS A 1 541 ? -5.648 -31.812 -25.688 1 94.81 541 LYS A O 1
ATOM 4255 N N . ARG A 1 542 ? -6.84 -33.562 -26.172 1 95.5 542 ARG A N 1
ATOM 4256 C CA . ARG A 1 542 ? -7.672 -33.469 -24.969 1 95.5 542 ARG A CA 1
ATOM 4257 C C . ARG A 1 542 ? -6.852 -33.688 -23.703 1 95.5 542 ARG A C 1
ATOM 4259 O O . ARG A 1 542 ? -7.027 -33 -22.703 1 95.5 542 ARG A O 1
ATOM 4266 N N . ALA A 1 543 ? -5.977 -34.688 -23.797 1 96.75 543 ALA A N 1
ATOM 4267 C CA . ALA A 1 543 ? -5.129 -35 -22.641 1 96.75 543 ALA A CA 1
ATOM 4268 C C . ALA A 1 543 ? -4.176 -33.844 -22.344 1 96.75 543 ALA A C 1
ATOM 4270 O O . ALA A 1 543 ? -3.939 -33.531 -21.172 1 96.75 543 ALA A O 1
ATOM 4271 N N . LEU A 1 544 ? -3.707 -33.219 -23.359 1 94.81 544 LEU A N 1
ATOM 4272 C CA . LEU A 1 544 ? -2.799 -32.094 -23.219 1 94.81 544 LEU A CA 1
ATOM 4273 C C . LEU A 1 544 ? -3.535 -30.875 -22.672 1 94.81 544 LEU A C 1
ATOM 4275 O O . LEU A 1 544 ? -2.924 -30 -22.062 1 94.81 544 LEU A O 1
ATOM 4279 N N . GLY A 1 545 ? -4.773 -30.844 -22.891 1 93.25 545 GLY A N 1
ATOM 4280 C CA . GLY A 1 545 ? -5.594 -29.719 -22.453 1 93.25 545 GLY A CA 1
ATOM 4281 C C . GLY A 1 545 ? -5.922 -29.766 -20.969 1 93.25 545 GLY A C 1
ATOM 4282 O O . GLY A 1 545 ? -6.355 -28.766 -20.391 1 93.25 545 GLY A O 1
ATOM 4283 N N . LEU A 1 546 ? -5.645 -30.891 -20.344 1 95.69 546 LEU A N 1
ATOM 4284 C CA . LEU A 1 546 ? -5.887 -31.016 -18.906 1 95.69 546 LEU A CA 1
ATOM 4285 C C . LEU A 1 546 ? -4.832 -30.266 -18.109 1 95.69 546 LEU A C 1
ATOM 4287 O O . LEU A 1 546 ? -3.639 -30.562 -18.219 1 95.69 546 LEU A O 1
ATOM 4291 N N . ARG A 1 547 ? -5.266 -29.328 -17.344 1 95.62 547 ARG A N 1
ATOM 4292 C CA . ARG A 1 547 ? -4.32 -28.594 -16.516 1 95.62 547 ARG A CA 1
ATOM 4293 C C . ARG A 1 547 ? -4.008 -29.375 -15.234 1 95.62 547 ARG A C 1
ATOM 4295 O O . ARG A 1 547 ? -4.918 -29.766 -14.492 1 95.62 547 ARG A O 1
ATOM 4302 N N . VAL A 1 548 ? -2.723 -29.578 -15.062 1 97.19 548 VAL A N 1
ATOM 4303 C CA . VAL A 1 548 ? -2.295 -30.375 -13.922 1 97.19 548 VAL A CA 1
ATOM 4304 C C . VAL A 1 548 ? -1.587 -29.484 -12.906 1 97.19 548 VAL A C 1
ATOM 4306 O O . VAL A 1 548 ? -0.887 -29.984 -12.016 1 97.19 548 VAL A O 1
ATOM 4309 N N . VAL A 1 549 ? -1.681 -28.203 -13.109 1 95.69 549 VAL A N 1
ATOM 4310 C CA . VAL A 1 549 ? -1.204 -27.219 -12.141 1 95.69 549 VAL A CA 1
ATOM 4311 C C . VAL A 1 549 ? -2.342 -26.281 -11.766 1 95.69 549 VAL A C 1
ATOM 4313 O O . VAL A 1 549 ? -3.24 -26.031 -12.57 1 95.69 549 VAL A O 1
ATOM 4316 N N . ASN A 1 550 ? -2.264 -25.75 -10.562 1 95.19 550 ASN A N 1
ATOM 4317 C CA . ASN A 1 550 ? -3.354 -24.953 -10.023 1 95.19 550 ASN A CA 1
ATOM 4318 C C . ASN A 1 550 ? -3.027 -23.453 -10.07 1 95.19 550 ASN A C 1
ATOM 4320 O O . ASN A 1 550 ? -3.523 -22.688 -9.242 1 95.19 550 ASN A O 1
ATOM 4324 N N . ASP A 1 551 ? -2.221 -23.016 -10.977 1 89.94 551 ASP A N 1
ATOM 4325 C CA . ASP A 1 551 ? -1.76 -21.625 -11.094 1 89.94 551 ASP A CA 1
ATOM 4326 C C . ASP A 1 551 ? -2.93 -20.672 -11.344 1 89.94 551 ASP A C 1
ATOM 4328 O O . ASP A 1 551 ? -2.906 -19.531 -10.898 1 89.94 551 ASP A O 1
ATOM 4332 N N . ALA A 1 552 ? -3.883 -21.203 -12.078 1 89.88 552 ALA A N 1
ATOM 4333 C CA . ALA A 1 552 ? -5.047 -20.391 -12.398 1 89.88 552 ALA A CA 1
ATOM 4334 C C . ALA A 1 552 ? -5.762 -19.922 -11.125 1 89.88 552 ALA A C 1
ATOM 4336 O O . ALA A 1 552 ? -6.125 -18.75 -11 1 89.88 552 ALA A O 1
ATOM 4337 N N . ALA A 1 553 ? -5.941 -20.859 -10.25 1 92 553 ALA A N 1
ATOM 4338 C CA . ALA A 1 553 ? -6.609 -20.516 -8.992 1 92 553 ALA A CA 1
ATOM 4339 C C . ALA A 1 553 ? -5.754 -19.578 -8.148 1 92 553 ALA A C 1
ATOM 4341 O O . ALA A 1 553 ? -6.281 -18.688 -7.48 1 92 553 ALA A O 1
ATOM 4342 N N . GLU A 1 554 ? -4.516 -19.766 -8.219 1 88.94 554 GLU A N 1
ATOM 4343 C CA . GLU A 1 554 ? -3.605 -18.875 -7.496 1 88.94 554 GLU A CA 1
ATOM 4344 C C . GLU A 1 554 ? -3.682 -17.453 -8.031 1 88.94 554 GLU A C 1
ATOM 4346 O O . GLU A 1 554 ? -3.613 -16.484 -7.266 1 88.94 554 GLU A O 1
ATOM 4351 N N . ARG A 1 555 ? -3.773 -17.375 -9.25 1 87.38 555 ARG A N 1
ATOM 4352 C CA . ARG A 1 555 ? -3.938 -16.062 -9.867 1 87.38 555 ARG A CA 1
ATOM 4353 C C . ARG A 1 555 ? -5.27 -15.43 -9.469 1 87.38 555 ARG A C 1
ATOM 4355 O O . ARG A 1 555 ? -5.367 -14.211 -9.32 1 87.38 555 ARG A O 1
ATOM 4362 N N . GLY A 1 556 ? -6.258 -16.297 -9.375 1 89.81 556 GLY A N 1
ATOM 4363 C CA . GLY A 1 556 ? -7.535 -15.805 -8.883 1 89.81 556 GLY A CA 1
ATOM 4364 C C . GLY A 1 556 ? -7.449 -15.195 -7.492 1 89.81 556 GLY A C 1
ATOM 4365 O O . GLY A 1 556 ? -8.016 -14.133 -7.234 1 89.81 556 GLY A O 1
ATOM 4366 N N . ILE A 1 557 ? -6.699 -15.867 -6.695 1 89.69 557 ILE A N 1
ATOM 4367 C CA . ILE A 1 557 ? -6.5 -15.383 -5.336 1 89.69 557 ILE A CA 1
ATOM 4368 C C . ILE A 1 557 ? -5.711 -14.078 -5.367 1 89.69 557 ILE A C 1
ATOM 4370 O O . ILE A 1 557 ? -6.031 -13.133 -4.637 1 89.69 557 ILE A O 1
ATOM 4374 N N . ALA A 1 558 ? -4.73 -14.062 -6.141 1 88.12 558 ALA A N 1
ATOM 4375 C CA . ALA A 1 558 ? -3.928 -12.852 -6.281 1 88.12 558 ALA A CA 1
ATOM 4376 C C . ALA A 1 558 ? -4.781 -11.68 -6.758 1 88.12 558 ALA A C 1
ATOM 4378 O O . ALA A 1 558 ? -4.551 -10.539 -6.359 1 88.12 558 ALA A O 1
ATOM 4379 N N . LEU A 1 559 ? -5.691 -12 -7.594 1 90.31 559 LEU A N 1
ATOM 4380 C CA . LEU A 1 559 ? -6.586 -10.984 -8.133 1 90.31 559 LEU A CA 1
ATOM 4381 C C . LEU A 1 559 ? -7.418 -10.352 -7.02 1 90.31 559 LEU A C 1
ATOM 4383 O O . LEU A 1 559 ? -7.527 -9.125 -6.941 1 90.31 559 LEU A O 1
ATOM 4387 N N . VAL A 1 560 ? -7.98 -11.133 -6.207 1 88.88 560 VAL A N 1
ATOM 4388 C CA . VAL A 1 560 ? -8.812 -10.609 -5.133 1 88.88 560 VAL A CA 1
ATOM 4389 C C . VAL A 1 560 ? -7.953 -9.82 -4.152 1 88.88 560 VAL A C 1
ATOM 4391 O O . VAL A 1 560 ? -8.375 -8.781 -3.641 1 88.88 560 VAL A O 1
ATOM 4394 N N . GLN A 1 561 ? -6.785 -10.328 -3.918 1 88.56 561 GLN A N 1
ATOM 4395 C CA . GLN A 1 561 ? -5.879 -9.625 -3.014 1 88.56 561 GLN A CA 1
ATOM 4396 C C . GLN A 1 561 ? -5.559 -8.227 -3.529 1 88.56 561 GLN A C 1
ATOM 4398 O O . GLN A 1 561 ? -5.484 -7.273 -2.752 1 88.56 561 GLN A O 1
ATOM 4403 N N . ARG A 1 562 ? -5.352 -8.117 -4.75 1 88.5 562 ARG A N 1
ATOM 4404 C CA . ARG A 1 562 ? -4.984 -6.855 -5.379 1 88.5 562 ARG A CA 1
ATOM 4405 C C . ARG A 1 562 ? -6.141 -5.859 -5.32 1 88.5 562 ARG A C 1
ATOM 4407 O O . ARG A 1 562 ? -5.918 -4.652 -5.223 1 88.5 562 ARG A O 1
ATOM 4414 N N . TYR A 1 563 ? -7.316 -6.316 -5.379 1 89.75 563 TYR A N 1
ATOM 4415 C CA . TYR A 1 563 ? -8.453 -5.418 -5.531 1 89.75 563 TYR A CA 1
ATOM 4416 C C . TYR A 1 563 ? -9.266 -5.34 -4.246 1 89.75 563 TYR A C 1
ATOM 4418 O O . TYR A 1 563 ? -10.422 -4.906 -4.254 1 89.75 563 TYR A O 1
ATOM 4426 N N . LEU A 1 564 ? -8.625 -5.777 -3.205 1 84.19 564 LEU A N 1
ATOM 4427 C CA . LEU A 1 564 ? -9.273 -5.688 -1.903 1 84.19 564 LEU A CA 1
ATOM 4428 C C . LEU A 1 564 ? -9.641 -4.246 -1.578 1 84.19 564 LEU A C 1
ATOM 4430 O O . LEU A 1 564 ? -8.812 -3.344 -1.708 1 84.19 564 LEU A O 1
ATOM 4434 N N . GLY A 1 565 ? -10.914 -4.004 -1.226 1 77.5 565 GLY A N 1
ATOM 4435 C CA . GLY A 1 565 ? -11.352 -2.688 -0.792 1 77.5 565 GLY A CA 1
ATOM 4436 C C . GLY A 1 565 ? -11.766 -1.789 -1.942 1 77.5 565 GLY A C 1
ATOM 4437 O O . GLY A 1 565 ? -12.195 -0.653 -1.727 1 77.5 565 GLY A O 1
ATOM 4438 N N . SER A 1 566 ? -11.625 -2.238 -3.16 1 84.25 566 SER A N 1
ATOM 4439 C CA . SER A 1 566 ? -11.93 -1.422 -4.332 1 84.25 566 SER A CA 1
ATOM 4440 C C . SER A 1 566 ? -13.438 -1.228 -4.484 1 84.25 566 SER A C 1
ATOM 4442 O O . SER A 1 566 ? -13.883 -0.316 -5.188 1 84.25 566 SER A O 1
ATOM 4444 N N . THR A 1 567 ? -14.188 -2.117 -3.951 1 84.94 567 THR A N 1
ATOM 4445 C CA . THR A 1 567 ? -15.641 -2.01 -4.016 1 84.94 567 THR A CA 1
ATOM 4446 C C . THR A 1 567 ? -16.266 -2.17 -2.627 1 84.94 567 THR A C 1
ATOM 4448 O O . THR A 1 567 ? -15.602 -2.652 -1.702 1 84.94 567 THR A O 1
ATOM 4451 N N . LYS A 1 568 ? -17.562 -1.722 -2.529 1 77.81 568 LYS A N 1
ATOM 4452 C CA . LYS A 1 568 ? -18.219 -1.754 -1.229 1 77.81 568 LYS A CA 1
ATOM 4453 C C . LYS A 1 568 ? -19.172 -2.947 -1.123 1 77.81 568 LYS A C 1
ATOM 4455 O O . LYS A 1 568 ? -19.594 -3.314 -0.026 1 77.81 568 LYS A O 1
ATOM 4460 N N . SER A 1 569 ? -19.516 -3.516 -2.252 1 84.31 569 SER A N 1
ATOM 4461 C CA . SER A 1 569 ? -20.453 -4.633 -2.229 1 84.31 569 SER A CA 1
ATOM 4462 C C . SER A 1 569 ? -19.812 -5.895 -2.805 1 84.31 569 SER A C 1
ATOM 4464 O O . SER A 1 569 ? -18.969 -5.82 -3.689 1 84.31 569 SER A O 1
ATOM 4466 N N . ALA A 1 570 ? -20.328 -7.051 -2.258 1 82.69 570 ALA A N 1
ATOM 4467 C CA . ALA A 1 570 ? -19.828 -8.352 -2.688 1 82.69 570 ALA A CA 1
ATOM 4468 C C . ALA A 1 570 ? -20.156 -8.609 -4.156 1 82.69 570 ALA A C 1
ATOM 4470 O O . ALA A 1 570 ? -19.344 -9.188 -4.891 1 82.69 570 ALA A O 1
ATOM 4471 N N . ALA A 1 571 ? -21.297 -8.172 -4.586 1 86.88 571 ALA A N 1
ATOM 4472 C CA . ALA A 1 571 ? -21.688 -8.375 -5.977 1 86.88 571 ALA A CA 1
ATOM 4473 C C . ALA A 1 571 ? -20.781 -7.605 -6.93 1 86.88 571 ALA A C 1
ATOM 4475 O O . ALA A 1 571 ? -20.312 -8.148 -7.934 1 86.88 571 ALA A O 1
ATOM 4476 N N . GLN A 1 572 ? -20.531 -6.402 -6.531 1 91.44 572 GLN A N 1
ATOM 4477 C CA . GLN A 1 572 ? -19.656 -5.57 -7.355 1 91.44 572 GLN A CA 1
ATOM 4478 C C . GLN A 1 572 ? -18.234 -6.117 -7.383 1 91.44 572 GLN A C 1
ATOM 4480 O O . GLN A 1 572 ? -17.547 -6.004 -8.398 1 91.44 572 GLN A O 1
ATOM 4485 N N . GLU A 1 573 ? -17.875 -6.695 -6.289 1 90.81 573 GLU A N 1
ATOM 4486 C CA . GLU A 1 573 ? -16.547 -7.301 -6.25 1 90.81 573 GLU A CA 1
ATOM 4487 C C . GLU A 1 573 ? -16.438 -8.469 -7.223 1 90.81 573 GLU A C 1
ATOM 4489 O O . GLU A 1 573 ? -15.453 -8.594 -7.953 1 90.81 573 GLU A O 1
ATOM 4494 N N . LYS A 1 574 ? -17.438 -9.312 -7.18 1 89.88 574 LYS A N 1
ATOM 4495 C CA . LYS A 1 574 ? -17.469 -10.438 -8.109 1 89.88 574 LYS A CA 1
ATOM 4496 C C . LYS A 1 574 ? -17.406 -9.961 -9.555 1 89.88 574 LYS A C 1
ATOM 4498 O O . LYS A 1 574 ? -16.609 -10.477 -10.352 1 89.88 574 LYS A O 1
ATOM 4503 N N . TYR A 1 575 ? -18.25 -8.961 -9.914 1 93.44 575 TYR A N 1
ATOM 4504 C CA . TYR A 1 575 ? -18.266 -8.414 -11.266 1 93.44 575 TYR A CA 1
ATOM 4505 C C . TYR A 1 575 ? -16.906 -7.836 -11.641 1 93.44 575 TYR A C 1
ATOM 4507 O O . TYR A 1 575 ? -16.422 -8.039 -12.758 1 93.44 575 TYR A O 1
ATOM 4515 N N . LEU A 1 576 ? -16.359 -7.133 -10.695 1 94.5 576 LEU A N 1
ATOM 4516 C CA . LEU A 1 576 ? -15.062 -6.496 -10.906 1 94.5 576 LEU A CA 1
ATOM 4517 C C . LEU A 1 576 ? -13.992 -7.535 -11.227 1 94.5 576 LEU A C 1
ATOM 4519 O O . LEU A 1 576 ? -13.227 -7.375 -12.18 1 94.5 576 LEU A O 1
ATOM 4523 N N . LEU A 1 577 ? -13.953 -8.57 -10.5 1 93.44 577 LEU A N 1
ATOM 4524 C CA . LEU A 1 577 ? -12.93 -9.594 -10.672 1 93.44 577 LEU A CA 1
ATOM 4525 C C . LEU A 1 577 ? -13.094 -10.312 -12.008 1 93.44 577 LEU A C 1
ATOM 4527 O O . LEU A 1 577 ? -12.117 -10.57 -12.703 1 93.44 577 LEU A O 1
ATOM 4531 N N . GLN A 1 578 ? -14.281 -10.617 -12.336 1 92.31 578 GLN A N 1
ATOM 4532 C CA . GLN A 1 578 ? -14.555 -11.258 -13.617 1 92.31 578 GLN A CA 1
ATOM 4533 C C . GLN A 1 578 ? -14.172 -10.344 -14.781 1 92.31 578 GLN A C 1
ATOM 4535 O O . GLN A 1 578 ? -13.562 -10.789 -15.758 1 92.31 578 GLN A O 1
ATOM 4540 N N . LEU A 1 579 ? -14.523 -9.117 -14.609 1 93.69 579 LEU A N 1
ATOM 4541 C CA . LEU A 1 579 ? -14.234 -8.125 -15.641 1 93.69 579 LEU A CA 1
ATOM 4542 C C . LEU A 1 579 ? -12.734 -7.988 -15.852 1 93.69 579 LEU A C 1
ATOM 4544 O O . LEU A 1 579 ? -12.258 -8.016 -16.984 1 93.69 579 LEU A O 1
ATOM 4548 N N . VAL A 1 580 ? -12.016 -7.809 -14.781 1 93.62 580 VAL A N 1
ATOM 4549 C CA . VAL A 1 580 ? -10.578 -7.613 -14.867 1 93.62 580 VAL A CA 1
ATOM 4550 C C . VAL A 1 580 ? -9.922 -8.867 -15.445 1 93.62 580 VAL A C 1
ATOM 4552 O O . VAL A 1 580 ? -9.039 -8.773 -16.312 1 93.62 580 VAL A O 1
ATOM 4555 N N . HIS A 1 581 ? -10.344 -10.008 -14.938 1 92.62 581 HIS A N 1
ATOM 4556 C CA . HIS A 1 581 ? -9.812 -11.266 -15.453 1 92.62 581 HIS A CA 1
ATOM 4557 C C . HIS A 1 581 ? -10.039 -11.383 -16.953 1 92.62 581 HIS A C 1
ATOM 4559 O O . HIS A 1 581 ? -9.109 -11.719 -17.703 1 92.62 581 HIS A O 1
ATOM 4565 N N . HIS A 1 582 ? -11.211 -11.117 -17.438 1 91.06 582 HIS A N 1
ATOM 4566 C CA . HIS A 1 582 ? -11.57 -11.188 -18.859 1 91.06 582 HIS A CA 1
ATOM 4567 C C . HIS A 1 582 ? -10.773 -10.188 -19.672 1 91.06 582 HIS A C 1
ATOM 4569 O O . HIS A 1 582 ? -10.25 -10.523 -20.734 1 91.06 582 HIS A O 1
ATOM 4575 N N . HIS A 1 583 ? -10.734 -9.039 -19.188 1 91.81 583 HIS A N 1
ATOM 4576 C CA . HIS A 1 583 ? -10.031 -7.977 -19.891 1 91.81 583 HIS A CA 1
ATOM 4577 C C . HIS A 1 583 ? -8.547 -8.297 -20.031 1 91.81 583 HIS A C 1
ATOM 4579 O O . HIS A 1 583 ? -7.949 -8.055 -21.078 1 91.81 583 HIS A O 1
ATOM 4585 N N . ARG A 1 584 ? -7.895 -8.82 -19.047 1 88.5 584 ARG A N 1
ATOM 4586 C CA . ARG A 1 584 ? -6.473 -9.156 -19.047 1 88.5 584 ARG A CA 1
ATOM 4587 C C . ARG A 1 584 ? -6.172 -10.258 -20.062 1 88.5 584 ARG A C 1
ATOM 4589 O O . ARG A 1 584 ? -5.086 -10.289 -20.641 1 88.5 584 ARG A O 1
ATOM 4596 N N . LYS A 1 585 ? -7.074 -11.094 -20.188 1 85.5 585 LYS A N 1
ATOM 4597 C CA . LYS A 1 585 ? -6.895 -12.211 -21.125 1 85.5 585 LYS A CA 1
ATOM 4598 C C . LYS A 1 585 ? -6.902 -11.719 -22.578 1 85.5 585 LYS A C 1
ATOM 4600 O O . LYS A 1 585 ? -6.18 -12.258 -23.422 1 85.5 585 LYS A O 1
ATOM 4605 N N . LEU A 1 586 ? -7.633 -10.688 -22.844 1 85.88 586 LEU A N 1
ATOM 4606 C CA . LEU A 1 586 ? -7.887 -10.312 -24.219 1 85.88 586 LEU A CA 1
ATOM 4607 C C . LEU A 1 586 ? -7.039 -9.117 -24.625 1 85.88 586 LEU A C 1
ATOM 4609 O O . LEU A 1 586 ? -6.691 -8.961 -25.797 1 85.88 586 LEU A O 1
ATOM 4613 N N . VAL A 1 587 ? -6.863 -8.258 -23.672 1 85.06 587 VAL A N 1
ATOM 4614 C CA . VAL A 1 587 ? -6.195 -7.008 -24.016 1 85.06 587 VAL A CA 1
ATOM 4615 C C . VAL A 1 587 ? -4.832 -6.949 -23.328 1 85.06 587 VAL A C 1
ATOM 4617 O O . VAL A 1 587 ? -4.75 -6.934 -22.094 1 85.06 587 VAL A O 1
ATOM 4620 N N . GLY A 1 588 ? -3.805 -6.918 -24.156 1 77.12 588 GLY A N 1
ATOM 4621 C CA . GLY A 1 588 ? -2.463 -6.758 -23.625 1 77.12 588 GLY A CA 1
ATOM 4622 C C . GLY A 1 588 ? -2.148 -5.332 -23.203 1 77.12 588 GLY A C 1
ATOM 4623 O O . GLY A 1 588 ? -2.922 -4.414 -23.484 1 77.12 588 GLY A O 1
ATOM 4624 N N . ARG A 1 589 ? -0.997 -5.055 -22.438 1 68.69 589 ARG A N 1
ATOM 4625 C CA . ARG A 1 589 ? -0.719 -3.736 -21.875 1 68.69 589 ARG A CA 1
ATOM 4626 C C . ARG A 1 589 ? 0.498 -3.105 -22.547 1 68.69 589 ARG A C 1
ATOM 4628 O O . ARG A 1 589 ? 0.825 -1.945 -22.281 1 68.69 589 ARG A O 1
ATOM 4635 N N . GLU A 1 590 ? 1.162 -3.791 -23.312 1 64.94 590 GLU A N 1
ATOM 4636 C CA . GLU A 1 590 ? 2.496 -3.293 -23.625 1 64.94 590 GLU A CA 1
ATOM 4637 C C . GLU A 1 590 ? 2.578 -2.832 -25.078 1 64.94 590 GLU A C 1
ATOM 4639 O O . GLU A 1 590 ? 3.119 -1.762 -25.375 1 64.94 590 GLU A O 1
ATOM 4644 N N . LYS A 1 591 ? 1.918 -3.555 -25.906 1 75.06 591 LYS A N 1
ATOM 4645 C CA . LYS A 1 591 ? 2.062 -3.258 -27.328 1 75.06 591 LYS A CA 1
ATOM 4646 C C . LYS A 1 591 ? 0.906 -2.396 -27.828 1 75.06 591 LYS A C 1
ATOM 4648 O O . LYS A 1 591 ? -0.212 -2.49 -27.312 1 75.06 591 LYS A O 1
ATOM 4653 N N . LYS A 1 592 ? 1.278 -1.553 -28.734 1 77.69 592 LYS A N 1
ATOM 4654 C CA . LYS A 1 592 ? 0.292 -0.654 -29.328 1 77.69 592 LYS A CA 1
ATOM 4655 C C . LYS A 1 592 ? -0.877 -1.435 -29.922 1 77.69 592 LYS A C 1
ATOM 4657 O O . LYS A 1 592 ? -2.029 -1.006 -29.812 1 77.69 592 LYS A O 1
ATOM 4662 N N . GLU A 1 593 ? -0.522 -2.504 -30.484 1 80.44 593 GLU A N 1
ATOM 4663 C CA . GLU A 1 593 ? -1.559 -3.346 -31.078 1 80.44 593 GLU A CA 1
ATOM 4664 C C . GLU A 1 593 ? -2.541 -3.838 -30.016 1 80.44 593 GLU A C 1
ATOM 4666 O O . GLU A 1 593 ? -3.74 -3.945 -30.281 1 80.44 593 GLU A O 1
ATOM 4671 N N . ASP A 1 594 ? -2 -4.012 -28.875 1 83.94 594 ASP A N 1
ATOM 4672 C CA . ASP A 1 594 ? -2.832 -4.512 -27.781 1 83.94 594 ASP A CA 1
ATOM 4673 C C . ASP A 1 594 ? -3.746 -3.412 -27.25 1 83.94 594 ASP A C 1
ATOM 4675 O O . ASP A 1 594 ? -4.875 -3.686 -26.844 1 83.94 594 ASP A O 1
ATOM 4679 N N . LEU A 1 595 ? -3.264 -2.262 -27.359 1 83.12 595 LEU A N 1
ATOM 4680 C CA . LEU A 1 595 ? -4.02 -1.141 -26.812 1 83.12 595 LEU A CA 1
ATOM 4681 C C . LEU A 1 595 ? -5.23 -0.823 -27.688 1 83.12 595 LEU A C 1
ATOM 4683 O O . LEU A 1 595 ? -6.168 -0.162 -27.234 1 83.12 595 LEU A O 1
ATOM 4687 N N . GLN A 1 596 ? -5.199 -1.354 -28.844 1 83.31 596 GLN A N 1
ATOM 4688 C CA . GLN A 1 596 ? -6.293 -1.088 -29.781 1 83.31 596 GLN A CA 1
ATOM 4689 C C . GLN A 1 596 ? -7.395 -2.133 -29.641 1 83.31 596 GLN A C 1
ATOM 4691 O O . GLN A 1 596 ? -8.523 -1.91 -30.078 1 83.31 596 GLN A O 1
ATOM 4696 N N . LYS A 1 597 ? -7.062 -3.16 -29.047 1 84.31 597 LYS A N 1
ATOM 4697 C CA . LYS A 1 597 ? -8.023 -4.254 -28.938 1 84.31 597 LYS A CA 1
ATOM 4698 C C . LYS A 1 597 ? -9.133 -3.906 -27.938 1 84.31 597 LYS A C 1
ATOM 4700 O O . LYS A 1 597 ? -8.922 -3.131 -27.016 1 84.31 597 LYS A O 1
ATOM 4705 N N . LYS A 1 598 ? -10.297 -4.473 -28.25 1 85.5 598 LYS A N 1
ATOM 4706 C CA . LYS A 1 598 ? -11.461 -4.293 -27.375 1 85.5 598 LYS A CA 1
ATOM 4707 C C . LYS A 1 598 ? -11.914 -5.621 -26.781 1 85.5 598 LYS A C 1
ATOM 4709 O O . LYS A 1 598 ? -11.875 -6.652 -27.453 1 85.5 598 LYS A O 1
ATOM 4714 N N . ALA A 1 599 ? -12.188 -5.574 -25.516 1 86.69 599 ALA A N 1
ATOM 4715 C CA . ALA A 1 599 ? -12.672 -6.785 -24.844 1 86.69 599 ALA A CA 1
ATOM 4716 C C . ALA A 1 599 ? -14.164 -6.977 -25.078 1 86.69 599 ALA A C 1
ATOM 4718 O O . ALA A 1 599 ? -14.68 -8.086 -24.953 1 86.69 599 ALA A O 1
ATOM 4719 N N . PHE A 1 600 ? -14.773 -5.918 -25.344 1 87.62 600 PHE A N 1
ATOM 4720 C CA . PHE A 1 600 ? -16.203 -5.945 -25.578 1 87.62 600 PHE A CA 1
ATOM 4721 C C . PHE A 1 600 ? -16.562 -5.207 -26.859 1 87.62 600 PHE A C 1
ATOM 4723 O O . PHE A 1 600 ? -15.844 -4.289 -27.266 1 87.62 600 PHE A O 1
ATOM 4730 N N . MET B 1 1 ? 16.109 11.562 42.562 1 21.97 1 MET B N 1
ATOM 4731 C CA . MET B 1 1 ? 17.328 11.305 41.812 1 21.97 1 MET B CA 1
ATOM 4732 C C . MET B 1 1 ? 17.5 9.812 41.531 1 21.97 1 MET B C 1
ATOM 4734 O O . MET B 1 1 ? 18.328 9.164 42.156 1 21.97 1 MET B O 1
ATOM 4738 N N . ALA B 1 2 ? 16.359 9.18 41.219 1 27.59 2 ALA B N 1
ATOM 4739 C CA . ALA B 1 2 ? 16.156 7.742 41.344 1 27.59 2 ALA B CA 1
ATOM 4740 C C . ALA B 1 2 ? 17.094 6.969 40.438 1 27.59 2 ALA B C 1
ATOM 4742 O O . ALA B 1 2 ? 17.5 7.465 39.375 1 27.59 2 ALA B O 1
ATOM 4743 N N . GLY B 1 3 ? 17.891 6.172 41.062 1 29.41 3 GLY B N 1
ATOM 4744 C CA . GLY B 1 3 ? 18.969 5.32 40.562 1 29.41 3 GLY B CA 1
ATOM 4745 C C . GLY B 1 3 ? 18.625 4.578 39.312 1 29.41 3 GLY B C 1
ATOM 4746 O O . GLY B 1 3 ? 17.547 3.986 39.188 1 29.41 3 GLY B O 1
ATOM 4747 N N . ILE B 1 4 ? 19.141 5.211 38.219 1 33.41 4 ILE B N 1
ATOM 4748 C CA . ILE B 1 4 ? 19.156 4.812 36.812 1 33.41 4 ILE B CA 1
ATOM 4749 C C . ILE B 1 4 ? 19.578 3.346 36.688 1 33.41 4 ILE B C 1
ATOM 4751 O O . ILE B 1 4 ? 20.672 2.965 37.125 1 33.41 4 ILE B O 1
ATOM 4755 N N . ASP B 1 5 ? 18.562 2.523 36.906 1 34.62 5 ASP B N 1
ATOM 4756 C CA . ASP B 1 5 ? 18.938 1.112 37 1 34.62 5 ASP B CA 1
ATOM 4757 C C . ASP B 1 5 ? 19.938 0.744 35.906 1 34.62 5 ASP B C 1
ATOM 4759 O O . ASP B 1 5 ? 19.766 1.09 34.75 1 34.62 5 ASP B O 1
ATOM 4763 N N . LEU B 1 6 ? 21.25 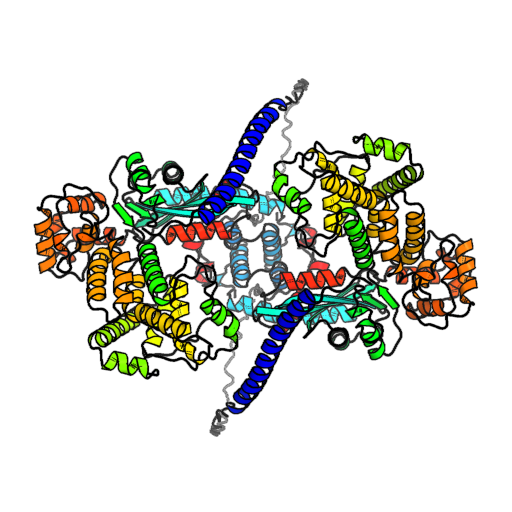0.467 36.188 1 38.28 6 LEU B N 1
ATOM 4764 C CA . LEU B 1 6 ? 22.516 0.178 35.531 1 38.28 6 LEU B CA 1
ATOM 4765 C C . LEU B 1 6 ? 22.328 -0.882 34.438 1 38.28 6 LEU B C 1
ATOM 4767 O O . LEU B 1 6 ? 22.984 -0.831 33.406 1 38.28 6 LEU B O 1
ATOM 4771 N N . VAL B 1 7 ? 21.391 -1.767 34.75 1 39.75 7 VAL B N 1
ATOM 4772 C CA . VAL B 1 7 ? 21.391 -2.959 33.906 1 39.75 7 VAL B CA 1
ATOM 4773 C C . VAL B 1 7 ? 20.812 -2.621 32.531 1 39.75 7 VAL B C 1
ATOM 4775 O O . VAL B 1 7 ? 21.359 -3.02 31.5 1 39.75 7 VAL B O 1
ATOM 4778 N N . THR B 1 8 ? 19.719 -1.887 32.531 1 37.94 8 THR B N 1
ATOM 4779 C CA . THR B 1 8 ? 19.047 -1.547 31.297 1 37.94 8 THR B CA 1
ATOM 4780 C C . THR B 1 8 ? 19.859 -0.552 30.484 1 37.94 8 THR B C 1
ATOM 4782 O O . THR B 1 8 ? 19.766 -0.518 29.266 1 37.94 8 THR B O 1
ATOM 4785 N N . ALA B 1 9 ? 20.719 0.26 31.062 1 40.41 9 ALA B N 1
ATOM 4786 C CA . ALA B 1 9 ? 21.641 1.178 30.406 1 40.41 9 ALA B CA 1
ATOM 4787 C C . ALA B 1 9 ? 22.688 0.414 29.594 1 40.41 9 ALA B C 1
ATOM 4789 O O . ALA B 1 9 ? 23.016 0.815 28.469 1 40.41 9 ALA B O 1
ATOM 4790 N N . LYS B 1 10 ? 23.109 -0.707 30.078 1 42.56 10 LYS B N 1
ATOM 4791 C CA . LYS B 1 10 ? 24.141 -1.51 29.422 1 42.56 10 LYS B CA 1
ATOM 4792 C C . LYS B 1 10 ? 23.594 -2.178 28.156 1 42.56 10 LYS B C 1
ATOM 4794 O O . LYS B 1 10 ? 24.297 -2.303 27.156 1 42.56 10 LYS B O 1
ATOM 4799 N N . LYS B 1 11 ? 22.328 -2.566 28.25 1 42.94 11 LYS B N 1
ATOM 4800 C CA . LYS B 1 11 ? 21.75 -3.238 27.094 1 42.94 11 LYS B CA 1
ATOM 4801 C C . LYS B 1 11 ? 21.531 -2.26 25.938 1 42.94 11 LYS B C 1
ATOM 4803 O O . LYS B 1 11 ? 21.797 -2.586 24.781 1 42.94 11 LYS B O 1
ATOM 4808 N N . VAL B 1 12 ? 21.156 -1.041 26.266 1 40.66 12 VAL B N 1
ATOM 4809 C CA . VAL B 1 12 ? 21 -0.002 25.25 1 40.66 12 VAL B CA 1
ATOM 4810 C C . VAL B 1 12 ? 22.375 0.384 24.703 1 40.66 12 VAL B C 1
ATOM 4812 O O . VAL B 1 12 ? 22.547 0.566 23.5 1 40.66 12 VAL B O 1
ATOM 4815 N N . GLU B 1 13 ? 23.391 0.396 25.5 1 44.25 13 GLU B N 1
ATOM 4816 C CA . GLU B 1 13 ? 24.766 0.69 25.062 1 44.25 13 GLU B CA 1
ATOM 4817 C C . GLU B 1 13 ? 25.266 -0.368 24.094 1 44.25 13 GLU B C 1
ATOM 4819 O O . GLU B 1 13 ? 25.875 -0.039 23.078 1 44.25 13 GLU B O 1
ATOM 4824 N N . LYS B 1 14 ? 24.938 -1.617 24.406 1 45.41 14 LYS B N 1
ATOM 4825 C CA . LYS B 1 14 ? 25.406 -2.682 23.531 1 45.41 14 LYS B CA 1
ATOM 4826 C C . LYS B 1 14 ? 24.703 -2.639 22.172 1 45.41 14 LYS B C 1
ATOM 4828 O O . LYS B 1 14 ? 25.297 -2.914 21.141 1 45.41 14 LYS B O 1
ATOM 4833 N N . GLN B 1 15 ? 23.469 -2.291 22.188 1 45.12 15 GLN B N 1
ATOM 4834 C CA . GLN B 1 15 ? 22.75 -2.186 20.922 1 45.12 15 GLN B CA 1
ATOM 4835 C C . GLN B 1 15 ? 23.203 -0.967 20.125 1 45.12 15 GLN B C 1
ATOM 4837 O O . GLN B 1 15 ? 23.359 -1.041 18.906 1 45.12 15 GLN B O 1
ATOM 4842 N N . VAL B 1 16 ? 23.516 0.19 20.719 1 44.91 16 VAL B N 1
ATOM 4843 C CA . VAL B 1 16 ? 24.125 1.351 20.062 1 44.91 16 VAL B CA 1
ATOM 4844 C C . VAL B 1 16 ? 25.531 1.003 19.594 1 44.91 16 VAL B C 1
ATOM 4846 O O . VAL B 1 16 ? 25.922 1.353 18.484 1 44.91 16 VAL B O 1
ATOM 4849 N N . GLU B 1 17 ? 26.297 0.253 20.391 1 46.09 17 GLU B N 1
ATOM 4850 C CA . GLU B 1 17 ? 27.641 -0.161 19.984 1 46.09 17 GLU B CA 1
ATOM 4851 C C . GLU B 1 17 ? 27.578 -1.094 18.781 1 46.09 17 GLU B C 1
ATOM 4853 O O . GLU B 1 17 ? 28.391 -0.974 17.859 1 46.09 17 GLU B O 1
ATOM 4858 N N . ARG B 1 18 ? 26.625 -2.021 18.781 1 45.31 18 ARG B N 1
ATOM 4859 C CA . ARG B 1 18 ? 26.484 -2.904 17.625 1 45.31 18 ARG B CA 1
ATOM 4860 C C . ARG B 1 18 ? 26.062 -2.125 16.391 1 45.31 18 ARG B C 1
ATOM 4862 O O . ARG B 1 18 ? 26.547 -2.377 15.289 1 45.31 18 ARG B O 1
ATOM 4869 N N . GLY B 1 19 ? 25.266 -1.139 16.531 1 39.53 19 GLY B N 1
ATOM 4870 C CA . GLY B 1 19 ? 24.906 -0.267 15.422 1 39.53 19 GLY B CA 1
ATOM 4871 C C . GLY B 1 19 ? 26.047 0.614 14.953 1 39.53 19 GLY B C 1
ATOM 4872 O O . GLY B 1 19 ? 26.25 0.791 13.758 1 39.53 19 GLY B O 1
ATOM 4873 N N . THR B 1 20 ? 26.828 1.13 15.844 1 46.53 20 THR B N 1
ATOM 4874 C CA . THR B 1 20 ? 28 1.921 15.492 1 46.53 20 THR B CA 1
ATOM 4875 C C . THR B 1 20 ? 29.047 1.047 14.828 1 46.53 20 THR B C 1
ATOM 4877 O O . THR B 1 20 ? 29.719 1.479 13.883 1 46.53 20 THR B O 1
ATOM 4880 N N . ARG B 1 21 ? 29.281 -0.197 15.336 1 42.72 21 ARG B N 1
ATOM 4881 C CA . ARG B 1 21 ? 30.25 -1.085 14.703 1 42.72 21 ARG B CA 1
ATOM 4882 C C . ARG B 1 21 ? 29.797 -1.465 13.289 1 42.72 21 ARG B C 1
ATOM 4884 O O . ARG B 1 21 ? 30.609 -1.498 12.367 1 42.72 21 ARG B O 1
ATOM 4891 N N . LEU B 1 22 ? 28.562 -1.67 13.125 1 40.91 22 LEU B N 1
ATOM 4892 C CA . LEU B 1 22 ? 28.062 -1.98 11.781 1 40.91 22 LEU B CA 1
ATOM 4893 C C . LEU B 1 22 ? 28.156 -0.759 10.875 1 40.91 22 LEU B C 1
ATOM 4895 O O . LEU B 1 22 ? 28.5 -0.879 9.695 1 40.91 22 LEU B O 1
ATOM 4899 N N . LYS B 1 23 ? 28.047 0.504 11.344 1 42.38 23 LYS B N 1
ATOM 4900 C CA . LYS B 1 23 ? 28.297 1.721 10.578 1 42.38 23 LYS B CA 1
ATOM 4901 C C . LYS B 1 23 ? 29.781 1.874 10.266 1 42.38 23 LYS B C 1
ATOM 4903 O O . LYS B 1 23 ? 30.141 2.227 9.141 1 42.38 23 LYS B O 1
ATOM 4908 N N . ARG B 1 24 ? 30.625 1.621 11.195 1 45.22 24 ARG B N 1
ATOM 4909 C CA . ARG B 1 24 ? 32.062 1.762 10.93 1 45.22 24 ARG B CA 1
ATOM 4910 C C . ARG B 1 24 ? 32.531 0.746 9.898 1 45.22 24 ARG B C 1
ATOM 4912 O O . ARG B 1 24 ? 33.375 1.059 9.047 1 45.22 24 ARG B O 1
ATOM 4919 N N . LEU B 1 25 ? 32.031 -0.452 9.938 1 43 25 LEU B N 1
ATOM 4920 C CA . LEU B 1 25 ? 32.375 -1.436 8.922 1 43 25 LEU B CA 1
ATOM 4921 C C . LEU B 1 25 ? 31.844 -1.034 7.559 1 43 25 LEU B C 1
ATOM 4923 O O . LEU B 1 25 ? 32.531 -1.141 6.547 1 43 25 LEU B O 1
ATOM 4927 N N . ARG B 1 26 ? 30.75 -0.336 7.527 1 40.16 26 ARG B N 1
ATOM 4928 C CA . ARG B 1 26 ? 30.219 0.157 6.262 1 40.16 26 ARG B CA 1
ATOM 4929 C C . ARG B 1 26 ? 31.016 1.366 5.77 1 40.16 26 ARG B C 1
ATOM 4931 O O . ARG B 1 26 ? 31.297 1.481 4.578 1 40.16 26 ARG B O 1
ATOM 4938 N N . GLU B 1 27 ? 31.375 2.244 6.574 1 44.25 27 GLU B N 1
ATOM 4939 C CA . GLU B 1 27 ? 32.219 3.377 6.211 1 44.25 27 GLU B CA 1
ATOM 4940 C C . GLU B 1 27 ? 33.562 2.908 5.676 1 44.25 27 GLU B C 1
ATOM 4942 O O . GLU B 1 27 ? 34.094 3.482 4.723 1 44.25 27 GLU B O 1
ATOM 4947 N N . ARG B 1 28 ? 34.125 1.896 6.266 1 42.19 28 ARG B N 1
ATOM 4948 C CA . ARG B 1 28 ? 35.406 1.385 5.734 1 42.19 28 ARG B CA 1
ATOM 4949 C C . ARG B 1 28 ? 35.188 0.711 4.383 1 42.19 28 ARG B C 1
ATOM 4951 O O . ARG B 1 28 ? 36 0.865 3.473 1 42.19 28 ARG B O 1
ATOM 4958 N N . GLU B 1 29 ? 34.125 0.014 4.254 1 38.12 29 GLU B N 1
ATOM 4959 C CA . GLU B 1 29 ? 33.875 -0.674 2.99 1 38.12 29 GLU B CA 1
ATOM 4960 C C . GLU B 1 29 ? 33.5 0.311 1.892 1 38.12 29 GLU B C 1
ATOM 4962 O O . GLU B 1 29 ? 33.938 0.192 0.754 1 38.12 29 GLU B O 1
ATOM 4967 N N . ASP B 1 30 ? 32.812 1.377 2.182 1 37.5 30 ASP B N 1
ATOM 4968 C CA . ASP B 1 30 ? 32.531 2.443 1.224 1 37.5 30 ASP B CA 1
ATOM 4969 C C . ASP B 1 30 ? 33.812 3.182 0.845 1 37.5 30 ASP B C 1
ATOM 4971 O O . ASP B 1 30 ? 34 3.555 -0.315 1 37.5 30 ASP B O 1
ATOM 4975 N N . SER B 1 31 ? 34.719 3.371 1.696 1 38.84 31 SER B N 1
ATOM 4976 C CA . SER B 1 31 ? 36 3.99 1.342 1 38.84 31 SER B CA 1
ATOM 4977 C C . SER B 1 31 ? 36.812 3.086 0.428 1 38.84 31 SER B C 1
ATOM 4979 O O . SER B 1 31 ? 37.469 3.562 -0.505 1 38.84 31 SER B O 1
ATOM 4981 N N . ASP B 1 32 ? 36.75 1.764 0.656 1 35.53 32 ASP B N 1
ATOM 4982 C CA . ASP B 1 32 ? 37.562 0.88 -0.195 1 35.53 32 ASP B CA 1
ATOM 4983 C C . ASP B 1 32 ? 36.906 0.704 -1.562 1 35.53 32 ASP B C 1
ATOM 4985 O O . ASP B 1 32 ? 37.594 0.655 -2.584 1 35.53 32 ASP B O 1
ATOM 4989 N N . ILE B 1 33 ? 35.625 0.709 -1.655 1 32.09 33 ILE B N 1
ATOM 4990 C CA . ILE B 1 33 ? 34.969 0.58 -2.953 1 32.09 33 ILE B CA 1
ATOM 4991 C C . ILE B 1 33 ? 35.125 1.889 -3.73 1 32.09 33 ILE B C 1
ATOM 4993 O O . ILE B 1 33 ? 35.281 1.879 -4.949 1 32.09 33 ILE B O 1
ATOM 4997 N N . ALA B 1 34 ? 35.156 3.082 -3.133 1 31.86 34 ALA B N 1
ATOM 4998 C CA . ALA B 1 34 ? 35.438 4.301 -3.881 1 31.86 34 ALA B CA 1
ATOM 4999 C C . ALA B 1 34 ? 36.781 4.207 -4.582 1 31.86 34 ALA B C 1
ATOM 5001 O O . ALA B 1 34 ? 36.938 4.691 -5.703 1 31.86 34 ALA B O 1
ATOM 5002 N N . ARG B 1 35 ? 37.719 3.57 -4.031 1 31.8 35 ARG B N 1
ATOM 5003 C CA . ARG B 1 35 ? 39.031 3.48 -4.66 1 31.8 35 ARG B CA 1
ATOM 5004 C C . ARG B 1 35 ? 39 2.592 -5.898 1 31.8 35 ARG B C 1
ATOM 5006 O O . ARG B 1 35 ? 39.656 2.869 -6.895 1 31.8 35 ARG B O 1
ATOM 5013 N N . LEU B 1 36 ? 38.25 1.451 -5.77 1 27 36 LEU B N 1
ATOM 5014 C CA . LEU B 1 36 ? 38.344 0.531 -6.895 1 27 36 LEU B CA 1
ATOM 5015 C C . LEU B 1 36 ? 37.531 1.038 -8.086 1 27 36 LEU B C 1
ATOM 5017 O O . LEU B 1 36 ? 37.906 0.82 -9.234 1 27 36 LEU B O 1
ATOM 5021 N N . THR B 1 37 ? 36.469 1.753 -7.887 1 26.31 37 THR B N 1
ATOM 5022 C CA . THR B 1 37 ? 35.75 2.201 -9.07 1 26.31 37 THR B CA 1
ATOM 5023 C C . THR B 1 37 ? 36.531 3.275 -9.812 1 26.31 37 THR B C 1
ATOM 5025 O O . THR B 1 37 ? 36.156 3.648 -10.938 1 26.31 37 THR B O 1
ATOM 5028 N N . GLU B 1 38 ? 37.5 3.955 -9.258 1 25.97 38 GLU B N 1
ATOM 5029 C CA . GLU B 1 38 ? 38.281 4.875 -10.078 1 25.97 38 GLU B CA 1
ATOM 5030 C C . GLU B 1 38 ? 38.969 4.148 -11.242 1 25.97 38 GLU B C 1
ATOM 5032 O O . GLU B 1 38 ? 39.094 4.707 -12.328 1 25.97 38 GLU B O 1
ATOM 5037 N N . ARG B 1 39 ? 39.594 2.969 -11 1 24.53 39 ARG B N 1
ATOM 5038 C CA . ARG B 1 39 ? 40.5 2.475 -12.023 1 24.53 39 ARG B CA 1
ATOM 5039 C C . ARG B 1 39 ? 39.75 1.99 -13.25 1 24.53 39 ARG B C 1
ATOM 5041 O O . ARG B 1 39 ? 40.312 1.828 -14.328 1 24.53 39 ARG B O 1
ATOM 5048 N N . ALA B 1 40 ? 38.594 1.307 -13.047 1 23.44 40 ALA B N 1
ATOM 5049 C CA . ALA B 1 40 ? 38.25 0.537 -14.234 1 23.44 40 ALA B CA 1
ATOM 5050 C C . ALA B 1 40 ? 37.688 1.445 -15.328 1 23.44 40 ALA B C 1
ATOM 5052 O O . ALA B 1 40 ? 36.5 1.442 -15.609 1 23.44 40 ALA B O 1
ATOM 5053 N N . GLU B 1 41 ? 38.062 2.795 -15.273 1 21.81 41 GLU B N 1
ATOM 5054 C CA . GLU B 1 41 ? 37.75 3.662 -16.406 1 21.81 41 GLU B CA 1
ATOM 5055 C C . GLU B 1 41 ? 38.438 3.182 -17.672 1 21.81 41 GLU B C 1
ATOM 5057 O O . GLU B 1 41 ? 39.625 3.43 -17.875 1 21.81 41 GLU B O 1
ATOM 5062 N N . ILE B 1 42 ? 38.375 1.869 -18 1 20.69 42 ILE B N 1
ATOM 5063 C CA . ILE B 1 42 ? 39.094 1.569 -19.219 1 20.69 42 ILE B CA 1
ATOM 5064 C C . ILE B 1 42 ? 38.656 2.494 -20.344 1 20.69 42 ILE B C 1
ATOM 5066 O O . ILE B 1 42 ? 37.438 2.623 -20.594 1 20.69 42 ILE B O 1
ATOM 5070 N N . PRO B 1 43 ? 39.531 3.348 -20.766 1 19.84 43 PRO B N 1
ATOM 5071 C CA . PRO B 1 43 ? 39.438 4.328 -21.844 1 19.84 43 PRO B CA 1
ATOM 5072 C C . PRO B 1 43 ? 39.031 3.699 -23.188 1 19.84 43 PRO B C 1
ATOM 5074 O O . PRO B 1 43 ? 39.75 2.834 -23.688 1 19.84 43 PRO B O 1
ATOM 5077 N N . SER B 1 44 ? 37.844 2.961 -23.25 1 18.72 44 SER B N 1
ATOM 5078 C CA . SER B 1 44 ? 37.625 2.396 -24.578 1 18.72 44 SER B CA 1
ATOM 5079 C C . SER B 1 44 ? 37.906 3.426 -25.672 1 18.72 44 SER B C 1
ATOM 5081 O O . SER B 1 44 ? 37.312 4.512 -25.672 1 18.72 44 SER B O 1
ATOM 5083 N N . GLN B 1 45 ? 39.156 3.504 -26.094 1 17.91 45 GLN B N 1
ATOM 5084 C CA . GLN B 1 45 ? 39.781 4.25 -27.172 1 17.91 45 GLN B CA 1
ATOM 5085 C C . GLN B 1 45 ? 39.062 4.047 -28.5 1 17.91 45 GLN B C 1
ATOM 5087 O O . GLN B 1 45 ? 39.031 2.938 -29.031 1 17.91 45 GLN B O 1
ATOM 5092 N N . SER B 1 46 ? 37.75 4.52 -28.531 1 18.23 46 SER B N 1
ATOM 5093 C CA . SER B 1 46 ? 37.094 4.508 -29.828 1 18.23 46 SER B CA 1
ATOM 5094 C C . SER B 1 46 ? 37.969 5.105 -30.906 1 18.23 46 SER B C 1
ATOM 5096 O O . SER B 1 46 ? 38.5 6.211 -30.75 1 18.23 46 SER B O 1
ATOM 5098 N N . SER B 1 47 ? 38.719 4.223 -31.578 1 17.53 47 SER B N 1
ATOM 5099 C CA . SER B 1 47 ? 39.594 4.477 -32.719 1 17.53 47 SER B CA 1
ATOM 5100 C C . SER B 1 47 ? 38.906 5.281 -33.781 1 17.53 47 SER B C 1
ATOM 5102 O O . SER B 1 47 ? 37.781 4.973 -34.156 1 17.53 47 SER B O 1
ATOM 5104 N N . SER B 1 48 ? 39.219 6.562 -33.906 1 18.53 48 SER B N 1
ATOM 5105 C CA . SER B 1 48 ? 38.938 7.707 -34.75 1 18.53 48 SER B CA 1
ATOM 5106 C C . SER B 1 48 ? 39.188 7.391 -36.219 1 18.53 48 SER B C 1
ATOM 5108 O O . SER B 1 48 ? 39.188 8.289 -37.062 1 18.53 48 SER B O 1
ATOM 5110 N N . SER B 1 49 ? 38.906 6.078 -36.719 1 17.84 49 SER B N 1
ATOM 5111 C CA . SER B 1 49 ? 39.469 6.027 -38.062 1 17.84 49 SER B CA 1
ATOM 5112 C C . SER B 1 49 ? 38.875 7.09 -38.969 1 17.84 49 SER B C 1
ATOM 5114 O O . SER B 1 49 ? 37.656 7.34 -38.906 1 17.84 49 SER B O 1
ATOM 5116 N N . SER B 1 50 ? 39.719 7.996 -39.531 1 18.41 50 SER B N 1
ATOM 5117 C CA . SER B 1 50 ? 39.75 9.242 -40.281 1 18.41 50 SER B CA 1
ATOM 5118 C C . SER B 1 50 ? 39.25 9.047 -41.719 1 18.41 50 SER B C 1
ATOM 5120 O O . SER B 1 50 ? 39.312 9.969 -42.531 1 18.41 50 SER B O 1
ATOM 5122 N N . SER B 1 51 ? 38.438 7.934 -42.062 1 18.22 51 SER B N 1
ATOM 5123 C CA . SER B 1 51 ? 38.562 7.82 -43.5 1 18.22 51 SER B CA 1
ATOM 5124 C C . SER B 1 51 ? 37.969 9.039 -44.219 1 18.22 51 SER B C 1
ATOM 5126 O O . SER B 1 51 ? 37 9.617 -43.75 1 18.22 51 SER B O 1
ATOM 5128 N N . SER B 1 52 ? 38.812 9.664 -45.094 1 19.19 52 SER B N 1
ATOM 5129 C CA . SER B 1 52 ? 38.844 10.883 -45.875 1 19.19 52 SER B CA 1
ATOM 5130 C C . SER B 1 52 ? 37.781 10.875 -46.969 1 19.19 52 SER B C 1
ATOM 5132 O O . SER B 1 52 ? 37.75 11.781 -47.812 1 19.19 52 SER B O 1
ATOM 5134 N N . PRO B 1 53 ? 36.469 10.57 -46.625 1 19.64 53 PRO B N 1
ATOM 5135 C CA . PRO B 1 53 ? 35.75 10.398 -47.906 1 19.64 53 PRO B CA 1
ATOM 5136 C C . PRO B 1 53 ? 35.844 11.617 -48.812 1 19.64 53 PRO B C 1
ATOM 5138 O O . PRO B 1 53 ? 36.094 12.734 -48.344 1 19.64 53 PRO B O 1
ATOM 5141 N N . VAL B 1 54 ? 36.188 11.383 -50.125 1 20.11 54 VAL B N 1
ATOM 5142 C CA . VAL B 1 54 ? 36.469 12.117 -51.344 1 20.11 54 VAL B CA 1
ATOM 5143 C C . VAL B 1 54 ? 35.281 13.031 -51.688 1 20.11 54 VAL B C 1
ATOM 5145 O O . VAL B 1 54 ? 34.125 12.672 -51.438 1 20.11 54 VAL B O 1
ATOM 5148 N N . SER B 1 55 ? 35.562 14.367 -52.031 1 19.31 55 SER B N 1
ATOM 5149 C CA . SER B 1 55 ? 34.938 15.672 -52.188 1 19.31 55 SER B CA 1
ATOM 5150 C C . SER B 1 55 ? 34 15.703 -53.375 1 19.31 55 SER B C 1
ATOM 5152 O O . SER B 1 55 ? 33.406 16.734 -53.688 1 19.31 55 SER B O 1
ATOM 5154 N N . THR B 1 56 ? 33.562 14.508 -53.969 1 20.16 56 THR B N 1
ATOM 5155 C CA . THR B 1 56 ? 33.25 14.852 -55.375 1 20.16 56 THR B CA 1
ATOM 5156 C C . THR B 1 56 ? 32.125 15.883 -55.438 1 20.16 56 THR B C 1
ATOM 5158 O O . THR B 1 56 ? 31.219 15.875 -54.594 1 20.16 56 THR B O 1
ATOM 5161 N N . THR B 1 57 ? 32.25 16.938 -56.375 1 20.28 57 THR B N 1
ATOM 5162 C CA . THR B 1 57 ? 31.781 18.281 -56.719 1 20.28 57 THR B CA 1
ATOM 5163 C C . THR B 1 57 ? 30.359 18.234 -57.281 1 20.28 57 THR B C 1
ATOM 5165 O O . THR B 1 57 ? 29.734 19.281 -57.469 1 20.28 57 THR B O 1
ATOM 5168 N N . SER B 1 58 ? 29.75 17.031 -57.531 1 20.77 58 SER B N 1
ATOM 5169 C CA . SER B 1 58 ? 28.891 17.203 -58.688 1 20.77 58 SER B CA 1
ATOM 5170 C C . SER B 1 58 ? 27.734 18.156 -58.406 1 20.77 58 SER B C 1
ATOM 5172 O O . SER B 1 58 ? 27.359 18.328 -57.219 1 20.77 58 SER B O 1
ATOM 5174 N N . SER B 1 59 ? 27.375 18.938 -59.469 1 21.59 59 SER B N 1
ATOM 5175 C CA . SER B 1 59 ? 26.516 20.094 -59.719 1 21.59 59 SER B CA 1
ATOM 5176 C C . SER B 1 59 ? 25.078 19.812 -59.344 1 21.59 59 SER B C 1
ATOM 5178 O O . SER B 1 59 ? 24.578 18.703 -59.562 1 21.59 59 SER B O 1
ATOM 5180 N N . PRO B 1 60 ? 24.5 20.719 -58.5 1 21.78 60 PRO B N 1
ATOM 5181 C CA . PRO B 1 60 ? 23.266 20.641 -57.719 1 21.78 60 PRO B CA 1
ATOM 5182 C C . PRO B 1 60 ? 22.016 20.641 -58.562 1 21.78 60 PRO B C 1
ATOM 5184 O O . PRO B 1 60 ? 21.719 21.625 -59.25 1 21.78 60 PRO B O 1
ATOM 5187 N N . ALA B 1 61 ? 21.969 19.656 -59.594 1 21.59 61 ALA B N 1
ATOM 5188 C CA . ALA B 1 61 ? 20.828 19.781 -60.5 1 21.59 61 ALA B CA 1
ATOM 5189 C C . ALA B 1 61 ? 19.562 20.141 -59.719 1 21.59 61 ALA B C 1
ATOM 5191 O O . ALA B 1 61 ? 19.328 19.625 -58.625 1 21.59 61 ALA B O 1
ATOM 5192 N N . ARG B 1 62 ? 18.922 21.234 -60.031 1 25.36 62 ARG B N 1
ATOM 5193 C CA . ARG B 1 62 ? 17.812 22.047 -59.562 1 25.36 62 ARG B CA 1
ATOM 5194 C C . ARG B 1 62 ? 16.531 21.203 -59.438 1 25.36 62 ARG B C 1
ATOM 5196 O O . ARG B 1 62 ? 15.844 20.969 -60.438 1 25.36 62 ARG B O 1
ATOM 5203 N N . GLY B 1 63 ? 16.656 19.938 -59.062 1 20.7 63 GLY B N 1
ATOM 5204 C CA . GLY B 1 63 ? 15.516 19.062 -59.219 1 20.7 63 GLY B CA 1
ATOM 5205 C C . GLY B 1 63 ? 14.234 19.594 -58.625 1 20.7 63 GLY B C 1
ATOM 5206 O O . GLY B 1 63 ? 14.273 20.344 -57.656 1 20.7 63 GLY B O 1
ATOM 5207 N N . PHE B 1 64 ? 13.133 19.75 -59.5 1 22.05 64 PHE B N 1
ATOM 5208 C CA . PHE B 1 64 ? 11.758 20.219 -59.344 1 22.05 64 PHE B CA 1
ATOM 5209 C C . PHE B 1 64 ? 11.133 19.625 -58.094 1 22.05 64 PHE B C 1
ATOM 5211 O O . PHE B 1 64 ? 10.977 18.406 -57.969 1 22.05 64 PHE B O 1
ATOM 5218 N N . ARG B 1 65 ? 11.445 20.25 -57 1 24.23 65 ARG B N 1
ATOM 5219 C CA . ARG B 1 65 ? 10.922 19.938 -55.688 1 24.23 65 ARG B CA 1
ATOM 5220 C C . ARG B 1 65 ? 9.398 19.969 -55.688 1 24.23 65 ARG B C 1
ATOM 5222 O O . ARG B 1 65 ? 8.789 21.031 -55.844 1 24.23 65 ARG B O 1
ATOM 5229 N N . SER B 1 66 ? 8.766 19.016 -56.406 1 23.2 66 SER B N 1
ATOM 5230 C CA . SER B 1 66 ? 7.309 19.031 -56.375 1 23.2 66 SER B CA 1
ATOM 5231 C C . SER B 1 66 ? 6.801 19.328 -54.969 1 23.2 66 SER B C 1
ATOM 5233 O O . SER B 1 66 ? 7.379 18.875 -53.969 1 23.2 66 SER B O 1
ATOM 5235 N N . GLN B 1 67 ? 6.23 20.547 -54.844 1 24.31 67 GLN B N 1
ATOM 5236 C CA . GLN B 1 67 ? 5.617 21.078 -53.656 1 24.31 67 GLN B CA 1
ATOM 5237 C C . GLN B 1 67 ? 4.699 20.047 -53 1 24.31 67 GLN B C 1
ATOM 5239 O O . GLN B 1 67 ? 3.576 19.844 -53.438 1 24.31 67 GLN B O 1
ATOM 5244 N N . ARG B 1 68 ? 5.164 18.984 -52.688 1 27.56 68 ARG B N 1
ATOM 5245 C CA . ARG B 1 68 ? 4.238 18.078 -52 1 27.56 68 ARG B CA 1
ATOM 5246 C C . ARG B 1 68 ? 3.43 18.828 -50.938 1 27.56 68 ARG B C 1
ATOM 5248 O O . ARG B 1 68 ? 4 19.5 -50.062 1 27.56 68 ARG B O 1
ATOM 5255 N N . LYS B 1 69 ? 2.262 19.25 -51.25 1 27.05 69 LYS B N 1
ATOM 5256 C CA . LYS B 1 69 ? 1.229 19.844 -50.406 1 27.05 69 LYS B CA 1
ATOM 5257 C C . LYS B 1 69 ? 1.328 19.328 -48.969 1 27.05 69 LYS B C 1
ATOM 5259 O O . LYS B 1 69 ? 1.349 18.125 -48.719 1 27.05 69 LYS B O 1
ATOM 5264 N N . LYS B 1 70 ? 1.832 20.078 -48.156 1 29.97 70 LYS B N 1
ATOM 5265 C CA . LYS B 1 70 ? 1.933 19.922 -46.688 1 29.97 70 LYS B CA 1
ATOM 5266 C C . LYS B 1 70 ? 0.604 19.469 -46.094 1 29.97 70 LYS B C 1
ATOM 5268 O O . LYS B 1 70 ? -0.369 20.234 -46.094 1 29.97 70 LYS B O 1
ATOM 5273 N N . LEU B 1 71 ? 0.097 18.391 -46.5 1 29.3 71 LEU B N 1
ATOM 5274 C CA . LEU B 1 71 ? -1.163 18 -45.875 1 29.3 71 LEU B CA 1
ATOM 5275 C C . LEU B 1 71 ? -1.217 18.438 -44.406 1 29.3 71 LEU B C 1
ATOM 5277 O O . LEU B 1 71 ? -0.226 18.312 -43.688 1 29.3 71 LEU B O 1
ATOM 5281 N N . LYS B 1 72 ? -2.051 19.391 -44.094 1 32.09 72 LYS B N 1
ATOM 5282 C CA . LYS B 1 72 ? -2.389 19.922 -42.781 1 32.09 72 LYS B CA 1
ATOM 5283 C C . LYS B 1 72 ? -2.262 18.844 -41.688 1 32.09 72 LYS B C 1
ATOM 5285 O O . LYS B 1 72 ? -2.922 17.797 -41.781 1 32.09 72 LYS B O 1
ATOM 5290 N N . GLN B 1 73 ? -1.123 18.641 -41.219 1 34.06 73 GLN B N 1
ATOM 5291 C CA . GLN B 1 73 ? -0.776 17.703 -40.188 1 34.06 73 GLN B CA 1
ATOM 5292 C C . GLN B 1 73 ? -1.819 17.719 -39.062 1 34.06 73 GLN B C 1
ATOM 5294 O O . GLN B 1 73 ? -2.227 18.781 -38.594 1 34.06 73 GLN B O 1
ATOM 5299 N N . SER B 1 74 ? -2.812 16.984 -39.094 1 38.31 74 SER B N 1
ATOM 5300 C CA . SER B 1 74 ? -3.807 16.875 -38.031 1 38.31 74 SER B CA 1
ATOM 5301 C C . SER B 1 74 ? -3.213 17.25 -36.688 1 38.31 74 SER B C 1
ATOM 5303 O O . SER B 1 74 ? -2.041 16.969 -36.438 1 38.31 74 SER B O 1
ATOM 5305 N N . PRO B 1 75 ? -3.625 18.281 -36 1 41.75 75 PRO B N 1
ATOM 5306 C CA . PRO B 1 75 ? -3.07 18.719 -34.719 1 41.75 75 PRO B CA 1
ATOM 5307 C C . PRO B 1 75 ? -2.555 17.562 -33.875 1 41.75 75 PRO B C 1
ATOM 5309 O O . PRO B 1 75 ? -3.268 16.578 -33.688 1 41.75 75 PRO B O 1
ATOM 5312 N N . SER B 1 76 ? -1.361 17.141 -33.938 1 48.44 76 SER B N 1
ATOM 5313 C CA . SER B 1 76 ? -0.661 16.062 -33.25 1 48.44 76 SER B CA 1
ATOM 5314 C C . SER B 1 76 ? -1.092 15.969 -31.781 1 48.44 76 SER B C 1
ATOM 5316 O O . SER B 1 76 ? -0.85 16.891 -31 1 48.44 76 SER B O 1
ATOM 5318 N N . ILE B 1 77 ? -2.262 15.594 -31.453 1 56.5 77 ILE B N 1
ATOM 5319 C CA . ILE B 1 77 ? -2.773 15.211 -30.141 1 56.5 77 ILE B CA 1
ATOM 5320 C C . ILE B 1 77 ? -1.649 14.602 -29.297 1 56.5 77 ILE B C 1
ATOM 5322 O O . ILE B 1 77 ? -1.081 13.578 -29.672 1 56.5 77 ILE B O 1
ATOM 5326 N N . SER B 1 78 ? -0.762 15.523 -28.469 1 69.62 78 SER B N 1
ATOM 5327 C CA . SER B 1 78 ? 0.536 15.109 -27.938 1 69.62 78 SER B CA 1
ATOM 5328 C C . SER B 1 78 ? 0.446 14.773 -26.453 1 69.62 78 SER B C 1
ATOM 5330 O O . SER B 1 78 ? -0.234 15.469 -25.688 1 69.62 78 SER B O 1
ATOM 5332 N N . VAL B 1 79 ? 0.696 13.656 -25.938 1 83.44 79 VAL B N 1
ATOM 5333 C CA . VAL B 1 79 ? 0.918 13.18 -24.578 1 83.44 79 VAL B CA 1
ATOM 5334 C C . VAL B 1 79 ? 1.887 14.117 -23.844 1 83.44 79 VAL B C 1
ATOM 5336 O O . VAL B 1 79 ? 2.062 14.016 -22.641 1 83.44 79 VAL B O 1
ATOM 5339 N N . LYS B 1 80 ? 2.209 15.344 -24.562 1 87.44 80 LYS B N 1
ATOM 5340 C CA . LYS B 1 80 ? 3.209 16.234 -23.984 1 87.44 80 LYS B CA 1
ATOM 5341 C C . LYS B 1 80 ? 2.549 17.422 -23.281 1 87.44 80 LYS B C 1
ATOM 5343 O O . LYS B 1 80 ? 3.234 18.312 -22.766 1 87.44 80 LYS B O 1
ATOM 5348 N N . ASP B 1 81 ? 1.309 17.422 -23.203 1 91.81 81 ASP B N 1
ATOM 5349 C CA . ASP B 1 81 ? 0.602 18.5 -22.516 1 91.81 81 ASP B CA 1
ATOM 5350 C C . ASP B 1 81 ? 0.913 18.5 -21.031 1 91.81 81 ASP B C 1
ATOM 5352 O O . ASP B 1 81 ? 0.782 17.469 -20.359 1 91.81 81 ASP B O 1
ATOM 5356 N N . LEU B 1 82 ? 1.255 19.656 -20.516 1 93.19 82 LEU B N 1
ATOM 5357 C CA . LEU B 1 82 ? 1.72 19.766 -19.141 1 93.19 82 LEU B CA 1
ATOM 5358 C C . LEU B 1 82 ? 0.581 19.5 -18.156 1 93.19 82 LEU B C 1
ATOM 5360 O O . LEU B 1 82 ? 0.8 18.938 -17.078 1 93.19 82 LEU B O 1
ATOM 5364 N N . ASN B 1 83 ? -0.558 19.953 -18.516 1 92.19 83 ASN B N 1
ATOM 5365 C CA . ASN B 1 83 ? -1.686 19.734 -17.625 1 92.19 83 ASN B CA 1
ATOM 5366 C C . ASN B 1 83 ? -2.053 18.25 -17.547 1 92.19 83 ASN B C 1
ATOM 5368 O O . ASN B 1 83 ? -2.439 17.766 -16.484 1 92.19 83 ASN B O 1
ATOM 5372 N N . LEU B 1 84 ? -1.935 17.609 -18.625 1 94.25 84 LEU B N 1
ATOM 5373 C CA . LEU B 1 84 ? -2.174 16.172 -18.641 1 94.25 84 LEU B CA 1
ATOM 5374 C C . LEU B 1 84 ? -1.136 15.43 -17.797 1 94.25 84 LEU B C 1
ATOM 5376 O O . LEU B 1 84 ? -1.485 14.586 -16.969 1 94.25 84 LEU B O 1
ATOM 5380 N N . ILE B 1 85 ? 0.064 15.742 -17.969 1 94.88 85 ILE B N 1
ATOM 5381 C CA . ILE B 1 85 ? 1.161 15.133 -17.219 1 94.88 85 ILE B CA 1
ATOM 5382 C C . ILE B 1 85 ? 0.995 15.414 -15.734 1 94.88 85 ILE B C 1
ATOM 5384 O O . ILE B 1 85 ? 1.187 14.523 -14.906 1 94.88 85 ILE B O 1
ATOM 5388 N N . SER B 1 86 ? 0.611 16.641 -15.406 1 94.69 86 SER B N 1
ATOM 5389 C CA . SER B 1 86 ? 0.39 17.016 -14.016 1 94.69 86 SER B CA 1
ATOM 5390 C C . SER B 1 86 ? -0.715 16.188 -13.383 1 94.69 86 SER B C 1
ATOM 5392 O O . SER B 1 86 ? -0.619 15.797 -12.211 1 94.69 86 SER B O 1
ATOM 5394 N N . THR B 1 87 ? -1.7 15.961 -14.141 1 93.88 87 THR B N 1
ATOM 5395 C CA . THR B 1 87 ? -2.803 15.148 -13.641 1 93.88 87 THR B CA 1
ATOM 5396 C C . THR B 1 87 ? -2.344 13.711 -13.391 1 93.88 87 THR B C 1
ATOM 5398 O O . THR B 1 87 ? -2.695 13.117 -12.367 1 93.88 87 THR B O 1
ATOM 5401 N N . TRP B 1 88 ? -1.598 13.172 -14.359 1 95.19 88 TRP B N 1
ATOM 5402 C CA . TRP B 1 88 ? -1.073 11.82 -14.195 1 95.19 88 TRP B CA 1
ATOM 5403 C C . TRP B 1 88 ? -0.235 11.711 -12.922 1 95.19 88 TRP B C 1
ATOM 5405 O O . TRP B 1 88 ? -0.361 10.742 -12.172 1 95.19 88 TRP B O 1
ATOM 5415 N N . ASP B 1 89 ? 0.582 12.609 -12.672 1 94.44 89 ASP B N 1
ATOM 5416 C CA . ASP B 1 89 ? 1.479 12.586 -11.523 1 94.44 89 ASP B CA 1
ATOM 5417 C C . ASP B 1 89 ? 0.712 12.812 -10.227 1 94.44 89 ASP B C 1
ATOM 5419 O O . ASP B 1 89 ? 0.974 12.148 -9.219 1 94.44 89 ASP B O 1
ATOM 5423 N N . ARG B 1 90 ? -0.185 13.789 -10.219 1 93.88 90 ARG B N 1
ATOM 5424 C CA . ARG B 1 90 ? -0.997 14.047 -9.031 1 93.88 90 ARG B CA 1
ATOM 5425 C C . ARG B 1 90 ? -1.753 12.797 -8.602 1 93.88 90 ARG B C 1
ATOM 5427 O O . ARG B 1 90 ? -1.858 12.508 -7.406 1 93.88 90 ARG B O 1
ATOM 5434 N N . GLU B 1 91 ? -2.279 12.141 -9.625 1 93.25 91 GLU B N 1
ATOM 5435 C CA . GLU B 1 91 ? -3.08 10.953 -9.344 1 93.25 91 GLU B CA 1
ATOM 5436 C C . GLU B 1 91 ? -2.197 9.727 -9.148 1 93.25 91 GLU B C 1
ATOM 5438 O O . GLU B 1 91 ? -2.701 8.617 -8.961 1 93.25 91 GLU B O 1
ATOM 5443 N N . LYS B 1 92 ? -0.912 9.883 -9.227 1 93.19 92 LYS B N 1
ATOM 5444 C CA . LYS B 1 92 ? 0.081 8.844 -8.984 1 93.19 92 LYS B CA 1
ATOM 5445 C C . LYS B 1 92 ? -0.117 7.664 -9.938 1 93.19 92 LYS B C 1
ATOM 5447 O O . LYS B 1 92 ? -0.067 6.508 -9.516 1 93.19 92 LYS B O 1
ATOM 5452 N N . LEU B 1 93 ? -0.389 7.945 -11.141 1 93.75 93 LEU B N 1
ATOM 5453 C CA . LEU B 1 93 ? -0.511 6.887 -12.141 1 93.75 93 LEU B CA 1
ATOM 5454 C C . LEU B 1 93 ? 0.864 6.41 -12.594 1 93.75 93 LEU B C 1
ATOM 5456 O O . LEU B 1 93 ? 1.774 7.219 -12.789 1 93.75 93 LEU B O 1
ATOM 5460 N N . SER B 1 94 ? 1.019 5.074 -12.711 1 91.31 94 SER B N 1
ATOM 5461 C CA . SER B 1 94 ? 2.221 4.559 -13.359 1 91.31 94 SER B CA 1
ATOM 5462 C C . SER B 1 94 ? 2.234 4.895 -14.844 1 91.31 94 SER B C 1
ATOM 5464 O O . SER B 1 94 ? 1.219 5.316 -15.398 1 91.31 94 SER B O 1
ATOM 5466 N N . VAL B 1 95 ? 3.383 4.723 -15.406 1 91.31 95 VAL B N 1
ATOM 5467 C CA . VAL B 1 95 ? 3.496 4.992 -16.844 1 91.31 95 VAL B CA 1
ATOM 5468 C C . VAL B 1 95 ? 2.547 4.078 -17.609 1 91.31 95 VAL B C 1
ATOM 5470 O O . VAL B 1 95 ? 1.894 4.512 -18.562 1 91.31 95 VAL B O 1
ATOM 5473 N N . ARG B 1 96 ? 2.443 2.9 -17.219 1 89 96 ARG B N 1
ATOM 5474 C CA . ARG B 1 96 ? 1.559 1.941 -17.875 1 89 96 ARG B CA 1
ATOM 5475 C C . ARG B 1 96 ? 0.097 2.34 -17.703 1 89 96 ARG B C 1
ATOM 5477 O O . ARG B 1 96 ? -0.687 2.277 -18.641 1 89 96 ARG B O 1
ATOM 5484 N N . GLN B 1 97 ? -0.254 2.729 -16.531 1 92.44 97 GLN B N 1
ATOM 5485 C CA . GLN B 1 97 ? -1.62 3.162 -16.25 1 92.44 97 GLN B CA 1
ATOM 5486 C C . GLN B 1 97 ? -1.991 4.383 -17.094 1 92.44 97 GLN B C 1
ATOM 5488 O O . GLN B 1 97 ? -3.08 4.441 -17.672 1 92.44 97 GLN B O 1
ATOM 5493 N N . ALA B 1 98 ? -1.043 5.285 -17.094 1 93.62 98 ALA B N 1
ATOM 5494 C CA . ALA B 1 98 ? -1.282 6.504 -17.859 1 93.62 98 ALA B CA 1
ATOM 5495 C C . ALA B 1 98 ? -1.475 6.195 -19.344 1 93.62 98 ALA B C 1
ATOM 5497 O O . ALA B 1 98 ? -2.385 6.727 -19.984 1 93.62 98 ALA B O 1
ATOM 5498 N N . THR B 1 99 ? -0.682 5.281 -19.875 1 92.25 99 THR B N 1
ATOM 5499 C CA . THR B 1 99 ? -0.736 4.926 -21.297 1 92.25 99 THR B CA 1
ATOM 5500 C C . THR B 1 99 ? -2.047 4.219 -21.625 1 92.25 99 THR B C 1
ATOM 5502 O O . THR B 1 99 ? -2.723 4.57 -22.594 1 92.25 99 THR B O 1
ATOM 5505 N N . SER B 1 100 ? -2.387 3.248 -20.797 1 91.94 100 SER B N 1
ATOM 5506 C CA . SER B 1 100 ? -3.59 2.459 -21.047 1 91.94 100 SER B CA 1
ATOM 5507 C C . SER B 1 100 ? -4.848 3.312 -20.922 1 91.94 100 SER B C 1
ATOM 5509 O O . SER B 1 100 ? -5.77 3.191 -21.734 1 91.94 100 SER B O 1
ATOM 5511 N N . THR B 1 101 ? -4.895 4.156 -19.922 1 92.5 101 THR B N 1
ATOM 5512 C CA . THR B 1 101 ? -6.07 4.992 -19.703 1 92.5 101 THR B CA 1
ATOM 5513 C C . THR B 1 101 ? -6.191 6.051 -20.797 1 92.5 101 THR B C 1
ATOM 5515 O O . THR B 1 101 ? -7.301 6.363 -21.234 1 92.5 101 THR B O 1
ATOM 5518 N N . PHE B 1 102 ? -5.074 6.613 -21.203 1 92.69 102 PHE B N 1
ATOM 5519 C CA . PHE B 1 102 ? -5.09 7.59 -22.297 1 92.69 102 PHE B CA 1
ATOM 5520 C C . PHE B 1 102 ? -5.613 6.965 -23.578 1 92.69 102 PHE B C 1
ATOM 5522 O O . PHE B 1 102 ? -6.469 7.539 -24.25 1 92.69 102 PHE B O 1
ATOM 5529 N N . ALA B 1 103 ? -5.074 5.789 -23.891 1 90.88 103 ALA B N 1
ATOM 5530 C CA . ALA B 1 103 ? -5.465 5.098 -25.109 1 90.88 103 ALA B CA 1
ATOM 5531 C C . ALA B 1 103 ? -6.949 4.75 -25.094 1 90.88 103 ALA B C 1
ATOM 5533 O O . ALA B 1 103 ? -7.656 4.973 -26.078 1 90.88 103 ALA B O 1
ATOM 5534 N N . ALA B 1 104 ? -7.434 4.23 -23.984 1 91.56 104 ALA B N 1
ATOM 5535 C CA . ALA B 1 104 ? -8.836 3.848 -23.875 1 91.56 104 ALA B CA 1
ATOM 5536 C C . ALA B 1 104 ? -9.75 5.062 -24.016 1 91.56 104 ALA B C 1
ATOM 5538 O O . ALA B 1 104 ? -10.797 4.996 -24.656 1 91.56 104 ALA B O 1
ATOM 5539 N N . THR B 1 105 ? -9.344 6.152 -23.344 1 92.5 105 THR B N 1
ATOM 5540 C CA . THR B 1 105 ? -10.141 7.371 -23.422 1 92.5 105 THR B CA 1
ATOM 5541 C C . THR B 1 105 ? -10.156 7.922 -24.844 1 92.5 105 THR B C 1
ATOM 5543 O O . THR B 1 105 ? -11.211 8.328 -25.344 1 92.5 105 THR B O 1
ATOM 5546 N N . ALA B 1 106 ? -9.008 7.941 -25.469 1 91.12 106 ALA B N 1
ATOM 5547 C CA . ALA B 1 106 ? -8.914 8.43 -26.844 1 91.12 106 ALA B CA 1
ATOM 5548 C C . ALA B 1 106 ? -9.797 7.609 -27.781 1 91.12 106 ALA B C 1
ATOM 5550 O O . ALA B 1 106 ? -10.477 8.164 -28.641 1 91.12 106 ALA B O 1
ATOM 5551 N N . GLN B 1 107 ? -9.789 6.355 -27.578 1 89.31 107 GLN B N 1
ATOM 5552 C CA . GLN B 1 107 ? -10.594 5.477 -28.422 1 89.31 107 GLN B CA 1
ATOM 5553 C C . GLN B 1 107 ? -12.078 5.773 -28.25 1 89.31 107 GLN B C 1
ATOM 5555 O O . GLN B 1 107 ? -12.82 5.824 -29.234 1 89.31 107 GLN B O 1
ATOM 5560 N N . VAL B 1 108 ? -12.484 5.949 -27.078 1 89.88 108 VAL B N 1
ATOM 5561 C CA . VAL B 1 108 ? -13.898 6.191 -26.781 1 89.88 108 VAL B CA 1
ATOM 5562 C C . VAL B 1 108 ? -14.312 7.547 -27.344 1 89.88 108 VAL B C 1
ATOM 5564 O O . VAL B 1 108 ? -15.461 7.734 -27.75 1 89.88 108 VAL B O 1
ATOM 5567 N N . LEU B 1 109 ? -13.359 8.414 -27.391 1 89.31 109 LEU B N 1
ATOM 5568 C CA . LEU B 1 109 ? -13.641 9.75 -27.891 1 89.31 109 LEU B CA 1
ATOM 5569 C C . LEU B 1 109 ? -13.508 9.797 -29.406 1 89.31 109 LEU B C 1
ATOM 5571 O O . LEU B 1 109 ? -13.602 10.867 -30.016 1 89.31 109 LEU B O 1
ATOM 5575 N N . GLY B 1 110 ? -13.266 8.68 -30.016 1 85.25 110 GLY B N 1
ATOM 5576 C CA . GLY B 1 110 ? -13.32 8.555 -31.469 1 85.25 110 GLY B CA 1
ATOM 5577 C C . GLY B 1 110 ? -11.977 8.766 -32.125 1 85.25 110 GLY B C 1
ATOM 5578 O O . GLY B 1 110 ? -11.906 8.945 -33.344 1 85.25 110 GLY B O 1
ATOM 5579 N N . MET B 1 111 ? -10.969 8.742 -31.359 1 87.31 111 MET B N 1
ATOM 5580 C CA . MET B 1 111 ? -9.641 8.938 -31.938 1 87.31 111 MET B CA 1
ATOM 5581 C C . MET B 1 111 ? -9.008 7.602 -32.312 1 87.31 111 MET B C 1
ATOM 5583 O O . MET B 1 111 ? -9.266 6.59 -31.641 1 87.31 111 MET B O 1
ATOM 5587 N N . ASP B 1 112 ? -8.227 7.629 -33.281 1 84.31 112 ASP B N 1
ATOM 5588 C CA . ASP B 1 112 ? -7.496 6.438 -33.719 1 84.31 112 ASP B CA 1
ATOM 5589 C C . ASP B 1 112 ? -6.117 6.387 -33.031 1 84.31 112 ASP B C 1
ATOM 5591 O O . ASP B 1 112 ? -5.246 7.199 -33.344 1 84.31 112 ASP B O 1
ATOM 5595 N N . ILE B 1 113 ? -5.945 5.391 -32.25 1 83.5 113 ILE B N 1
ATOM 5596 C CA . ILE B 1 113 ? -4.715 5.246 -31.5 1 83.5 113 ILE B CA 1
ATOM 5597 C C . ILE B 1 113 ? -3.559 4.898 -32.438 1 83.5 113 ILE B C 1
ATOM 5599 O O . ILE B 1 113 ? -2.41 5.262 -32.188 1 83.5 113 ILE B O 1
ATOM 5603 N N . GLY B 1 114 ? -3.885 4.191 -33.469 1 80.75 114 GLY B N 1
ATOM 5604 C CA . GLY B 1 114 ? -2.859 3.814 -34.438 1 80.75 114 GLY B CA 1
ATOM 5605 C C . GLY B 1 114 ? -2.129 5.004 -35.031 1 80.75 114 GLY B C 1
ATOM 5606 O O . GLY B 1 114 ? -0.932 4.926 -35.312 1 80.75 114 GLY B O 1
ATOM 5607 N N . SER B 1 115 ? -2.805 6.121 -35.094 1 81.5 115 SER B N 1
ATOM 5608 C CA . SER B 1 115 ? -2.234 7.312 -35.719 1 81.5 115 SER B CA 1
ATOM 5609 C C . SER B 1 115 ? -1.6 8.234 -34.656 1 81.5 115 SER B C 1
ATOM 5611 O O . SER B 1 115 ? -0.963 9.227 -35.031 1 81.5 115 SER B O 1
ATOM 5613 N N . MET B 1 116 ? -1.753 7.82 -33.5 1 83.5 116 MET B N 1
ATOM 5614 C CA . MET B 1 116 ? -1.239 8.672 -32.438 1 83.5 116 MET B CA 1
ATOM 5615 C C . MET B 1 116 ? 0.096 8.141 -31.922 1 83.5 116 MET B C 1
ATOM 5617 O O . MET B 1 116 ? 0.351 6.941 -31.953 1 83.5 116 MET B O 1
ATOM 5621 N N . ALA B 1 117 ? 0.964 9.039 -31.547 1 81.81 117 ALA B N 1
ATOM 5622 C CA . ALA B 1 117 ? 2.221 8.648 -30.906 1 81.81 117 ALA B CA 1
ATOM 5623 C C . ALA B 1 117 ? 2.018 8.352 -29.422 1 81.81 117 ALA B C 1
ATOM 5625 O O . ALA B 1 117 ? 2.322 9.188 -28.578 1 81.81 117 ALA B O 1
ATOM 5626 N N . VAL B 1 118 ? 1.438 7.234 -29.203 1 85.06 118 VAL B N 1
ATOM 5627 C CA . VAL B 1 118 ? 1.174 6.875 -27.812 1 85.06 118 VAL B CA 1
ATOM 5628 C C . VAL B 1 118 ? 1.753 5.496 -27.516 1 85.06 118 VAL B C 1
ATOM 5630 O O . VAL B 1 118 ? 1.369 4.508 -28.141 1 85.06 118 VAL B O 1
ATOM 5633 N N . SER B 1 119 ? 2.807 5.469 -26.781 1 86.5 119 SER B N 1
ATOM 5634 C CA . SER B 1 119 ? 3.424 4.246 -26.281 1 86.5 119 SER B CA 1
ATOM 5635 C C . SER B 1 119 ? 3.957 4.438 -24.859 1 86.5 119 SER B C 1
ATOM 5637 O O . SER B 1 119 ? 4.047 5.566 -24.375 1 86.5 119 SER B O 1
ATOM 5639 N N . LYS B 1 120 ? 4.211 3.359 -24.266 1 88.31 120 LYS B N 1
ATOM 5640 C CA . LYS B 1 120 ? 4.773 3.436 -22.922 1 88.31 120 LYS B CA 1
ATOM 5641 C C . LYS B 1 120 ? 6.035 4.293 -22.906 1 88.31 120 LYS B C 1
ATOM 5643 O O . LYS B 1 120 ? 6.199 5.145 -22.031 1 88.31 120 LYS B O 1
ATOM 5648 N N . SER B 1 121 ? 6.859 4.094 -23.906 1 88.31 121 SER B N 1
ATOM 5649 C CA . SER B 1 121 ? 8.117 4.824 -23.969 1 88.31 121 SER B CA 1
ATOM 5650 C C . SER B 1 121 ? 7.883 6.305 -24.234 1 88.31 121 SER B C 1
ATOM 5652 O O . SER B 1 121 ? 8.555 7.16 -23.656 1 88.31 121 SER B O 1
ATOM 5654 N N . THR B 1 122 ? 6.945 6.582 -25.078 1 88.94 122 THR B N 1
ATOM 5655 C CA . THR B 1 122 ? 6.641 7.973 -25.406 1 88.94 122 THR B CA 1
ATOM 5656 C C . THR B 1 122 ? 6.07 8.695 -24.188 1 88.94 122 THR B C 1
ATOM 5658 O O . THR B 1 122 ? 6.445 9.836 -23.891 1 88.94 122 THR B O 1
ATOM 5661 N N . VAL B 1 123 ? 5.141 8.07 -23.516 1 91.56 123 VAL B N 1
ATOM 5662 C CA . VAL B 1 123 ? 4.531 8.648 -22.328 1 91.56 123 VAL B CA 1
ATOM 5663 C C . VAL B 1 123 ? 5.594 8.852 -21.25 1 91.56 123 VAL B C 1
ATOM 5665 O O . VAL B 1 123 ? 5.602 9.875 -20.562 1 91.56 123 VAL B O 1
ATOM 5668 N N . HIS B 1 124 ? 6.449 7.879 -21.109 1 92.75 124 HIS B N 1
ATOM 5669 C CA . HIS B 1 124 ? 7.527 7.969 -20.141 1 92.75 124 HIS B CA 1
ATOM 5670 C C . HIS B 1 124 ? 8.414 9.18 -20.406 1 92.75 124 HIS B C 1
ATOM 5672 O O . HIS B 1 124 ? 8.711 9.953 -19.484 1 92.75 124 HIS B O 1
ATOM 5678 N N . ARG B 1 125 ? 8.805 9.414 -21.625 1 92.38 125 ARG B N 1
ATOM 5679 C CA . ARG B 1 125 ? 9.664 10.531 -22.016 1 92.38 125 ARG B CA 1
ATOM 5680 C C . ARG B 1 125 ? 8.938 11.859 -21.844 1 92.38 125 ARG B C 1
ATOM 5682 O O . ARG B 1 125 ? 9.523 12.844 -21.391 1 92.38 125 ARG B O 1
ATOM 5689 N N . ALA B 1 126 ? 7.738 11.828 -22.266 1 93.62 126 ALA B N 1
ATOM 5690 C CA . ALA B 1 126 ? 6.938 13.047 -22.141 1 93.62 126 ALA B CA 1
ATOM 5691 C C . ALA B 1 126 ? 6.816 13.469 -20.688 1 93.62 126 ALA B C 1
ATOM 5693 O O . ALA B 1 126 ? 6.883 14.656 -20.359 1 93.62 126 ALA B O 1
ATOM 5694 N N . ARG B 1 127 ? 6.652 12.539 -19.781 1 93.81 127 ARG B N 1
ATOM 5695 C CA . ARG B 1 127 ? 6.496 12.82 -18.359 1 93.81 127 ARG B CA 1
ATOM 5696 C C . ARG B 1 127 ? 7.785 13.375 -17.766 1 93.81 127 ARG B C 1
ATOM 5698 O O . ARG B 1 127 ? 7.758 14.328 -17 1 93.81 127 ARG B O 1
ATOM 5705 N N . ILE B 1 128 ? 8.883 12.789 -18.156 1 94.5 128 ILE B N 1
ATOM 5706 C CA . ILE B 1 128 ? 10.18 13.25 -17.656 1 94.5 128 ILE B CA 1
ATOM 5707 C C . ILE B 1 128 ? 10.43 14.68 -18.125 1 94.5 128 ILE B C 1
ATOM 5709 O O . ILE B 1 128 ? 10.742 15.555 -17.328 1 94.5 128 ILE B O 1
ATOM 5713 N N . ALA B 1 129 ? 10.25 14.891 -19.391 1 94.69 129 ALA B N 1
ATOM 5714 C CA . ALA B 1 129 ? 10.453 16.219 -19.969 1 94.69 129 ALA B CA 1
ATOM 5715 C C . ALA B 1 129 ? 9.422 17.203 -19.438 1 94.69 129 ALA B C 1
ATOM 5717 O O . ALA B 1 129 ? 9.75 18.375 -19.188 1 94.69 129 ALA B O 1
ATOM 5718 N N . GLY B 1 130 ? 8.227 16.734 -19.344 1 95.06 130 GLY B N 1
ATOM 5719 C CA . GLY B 1 130 ? 7.156 17.594 -18.859 1 95.06 130 GLY B CA 1
ATOM 5720 C C . GLY B 1 130 ? 7.375 18.062 -17.438 1 95.06 130 GLY B C 1
ATOM 5721 O O . GLY B 1 130 ? 7.082 19.219 -17.109 1 95.06 130 GLY B O 1
ATOM 5722 N N . ARG B 1 131 ? 7.895 17.25 -16.594 1 94.31 131 ARG B N 1
ATOM 5723 C CA . ARG B 1 131 ? 8.18 17.609 -15.211 1 94.31 131 ARG B CA 1
ATOM 5724 C C . ARG B 1 131 ? 9.25 18.703 -15.141 1 94.31 131 ARG B C 1
ATOM 5726 O O . ARG B 1 131 ? 9.133 19.641 -14.359 1 94.31 131 ARG B O 1
ATOM 5733 N N . GLU B 1 132 ? 10.219 18.531 -15.922 1 94.19 132 GLU B N 1
ATOM 5734 C CA . GLU B 1 132 ? 11.289 19.531 -15.969 1 94.19 132 GLU B CA 1
ATOM 5735 C C . GLU B 1 132 ? 10.766 20.875 -16.453 1 94.19 132 GLU B C 1
ATOM 5737 O O . GLU B 1 132 ? 11.07 21.922 -15.852 1 94.19 132 GLU B O 1
ATOM 5742 N N . GLN B 1 133 ? 10.016 20.812 -17.484 1 94.94 133 GLN B N 1
ATOM 5743 C CA . GLN B 1 133 ? 9.422 22.031 -18.031 1 94.94 133 GLN B CA 1
ATOM 5744 C C . GLN B 1 133 ? 8.492 22.688 -17.016 1 94.94 133 GLN B C 1
ATOM 5746 O O . GLN B 1 133 ? 8.5 23.906 -16.859 1 94.94 133 GLN B O 1
ATOM 5751 N N . ALA B 1 134 ? 7.676 21.891 -16.406 1 94.75 134 ALA B N 1
ATOM 5752 C CA . ALA B 1 134 ? 6.75 22.391 -15.406 1 94.75 134 ALA B CA 1
ATOM 5753 C C . ALA B 1 134 ? 7.504 23.031 -14.242 1 94.75 134 ALA B C 1
ATOM 5755 O O . ALA B 1 134 ? 7.09 24.078 -13.727 1 94.75 134 ALA B O 1
ATOM 5756 N N . ALA B 1 135 ? 8.562 22.422 -13.82 1 92.56 135 ALA B N 1
ATOM 5757 C CA . ALA B 1 135 ? 9.367 22.953 -12.727 1 92.56 135 ALA B CA 1
ATOM 5758 C C . ALA B 1 135 ? 9.93 24.328 -13.086 1 92.56 135 ALA B C 1
ATOM 5760 O O . ALA B 1 135 ? 9.945 25.234 -12.25 1 92.56 135 ALA B O 1
ATOM 5761 N N . GLU B 1 136 ? 10.367 24.469 -14.281 1 92.81 136 GLU B N 1
ATOM 5762 C CA . GLU B 1 136 ? 10.883 25.75 -14.75 1 92.81 136 GLU B CA 1
ATOM 5763 C C . GLU B 1 136 ? 9.789 26.812 -14.75 1 92.81 136 GLU B C 1
ATOM 5765 O O . GLU B 1 136 ? 10.016 27.953 -14.32 1 92.81 136 GLU B O 1
ATOM 5770 N N . LYS B 1 137 ? 8.711 26.422 -15.195 1 93.25 137 LYS B N 1
ATOM 5771 C CA . LYS B 1 137 ? 7.594 27.359 -15.242 1 93.25 137 LYS B CA 1
ATOM 5772 C C . LYS B 1 137 ? 7.156 27.75 -13.836 1 93.25 137 LYS B C 1
ATOM 5774 O O . LYS B 1 137 ? 6.766 28.906 -13.602 1 93.25 137 LYS B O 1
ATOM 5779 N N . ILE B 1 138 ? 7.164 26.828 -12.961 1 92 138 ILE B N 1
ATOM 5780 C CA . ILE B 1 138 ? 6.766 27.078 -11.586 1 92 138 ILE B CA 1
ATOM 5781 C C . ILE B 1 138 ? 7.73 28.078 -10.945 1 92 138 ILE B C 1
ATOM 5783 O O . ILE B 1 138 ? 7.312 28.984 -10.219 1 92 138 ILE B O 1
ATOM 5787 N N . VAL B 1 139 ? 8.992 27.906 -11.203 1 90.31 139 VAL B N 1
ATOM 5788 C CA . VAL B 1 139 ? 10 28.828 -10.68 1 90.31 139 VAL B CA 1
ATOM 5789 C C . VAL B 1 139 ? 9.773 30.219 -11.258 1 90.31 139 VAL B C 1
ATOM 5791 O O . VAL B 1 139 ? 9.875 31.219 -10.539 1 90.31 139 VAL B O 1
ATOM 5794 N N . GLU B 1 140 ? 9.422 30.266 -12.477 1 90.62 140 GLU B N 1
ATOM 5795 C CA . GLU B 1 140 ? 9.148 31.547 -13.117 1 90.62 140 GLU B CA 1
ATOM 5796 C C . GLU B 1 140 ? 7.926 32.219 -12.5 1 90.62 140 GLU B C 1
ATOM 5798 O O . GLU B 1 140 ? 7.953 33.438 -12.203 1 90.62 140 GLU B O 1
ATOM 5803 N N . LEU B 1 141 ? 6.941 31.438 -12.328 1 87.75 141 LEU B N 1
ATOM 5804 C CA . LEU B 1 141 ? 5.719 31.969 -11.734 1 87.75 141 LEU B CA 1
ATOM 5805 C C . LEU B 1 141 ? 5.957 32.406 -10.297 1 87.75 141 LEU B C 1
ATOM 5807 O O . LEU B 1 141 ? 5.438 33.438 -9.875 1 87.75 141 LEU B O 1
ATOM 5811 N N . ARG B 1 142 ? 6.676 31.688 -9.562 1 86.56 142 ARG B N 1
ATOM 5812 C CA . ARG B 1 142 ? 7.035 32.031 -8.195 1 86.56 142 ARG B CA 1
ATOM 5813 C C . ARG B 1 142 ? 7.777 33.375 -8.148 1 86.56 142 ARG B C 1
ATOM 5815 O O . ARG B 1 142 ? 7.461 34.25 -7.332 1 86.56 142 ARG B O 1
ATOM 5822 N N . ASN B 1 143 ? 8.703 33.531 -9.008 1 88 143 ASN B N 1
ATOM 5823 C CA . ASN B 1 143 ? 9.523 34.75 -9.008 1 88 143 ASN B CA 1
ATOM 5824 C C . ASN B 1 143 ? 8.688 35.969 -9.328 1 88 143 ASN B C 1
ATOM 5826 O O . ASN B 1 143 ? 9 37.062 -8.859 1 88 143 ASN B O 1
ATOM 5830 N N . GLN B 1 144 ? 7.668 35.719 -9.984 1 87.06 144 GLN B N 1
ATOM 5831 C CA . GLN B 1 144 ? 6.809 36.844 -10.352 1 87.06 144 GLN B CA 1
ATOM 5832 C C . GLN B 1 144 ? 5.832 37.188 -9.227 1 87.06 144 GLN B C 1
ATOM 5834 O O . GLN B 1 144 ? 5.504 38.344 -9.016 1 87.06 144 GLN B O 1
ATOM 5839 N N . GLU B 1 145 ? 5.465 36.156 -8.484 1 85.38 145 GLU B N 1
ATOM 5840 C CA . GLU B 1 145 ? 4.359 36.344 -7.551 1 85.38 145 GLU B CA 1
ATOM 5841 C C . GLU B 1 145 ? 4.836 36.25 -6.102 1 85.38 145 GLU B C 1
ATOM 5843 O O . GLU B 1 145 ? 4.07 36.531 -5.176 1 85.38 145 GLU B O 1
ATOM 5848 N N . ILE B 1 146 ? 6.059 36.094 -5.855 1 88.44 146 ILE B N 1
ATOM 5849 C CA . ILE B 1 146 ? 6.527 35.812 -4.5 1 88.44 146 ILE B CA 1
ATOM 5850 C C . ILE B 1 146 ? 6.449 37.094 -3.664 1 88.44 146 ILE B C 1
ATOM 5852 O O . ILE B 1 146 ? 6.883 38.156 -4.105 1 88.44 146 ILE B O 1
ATOM 5856 N N . PRO B 1 147 ? 5.836 37 -2.553 1 91.19 147 PRO B N 1
ATOM 5857 C CA . PRO B 1 147 ? 5.742 38.188 -1.666 1 91.19 147 PRO B CA 1
ATOM 5858 C C . PRO B 1 147 ? 7.102 38.625 -1.146 1 91.19 147 PRO B C 1
ATOM 5860 O O . PRO B 1 147 ? 8.07 37.875 -1.193 1 91.19 147 PRO B O 1
ATOM 5863 N N . GLU B 1 148 ? 7.082 39.812 -0.624 1 91.12 148 GLU B N 1
ATOM 5864 C CA . GLU B 1 148 ? 8.328 40.438 -0.15 1 91.12 148 GLU B CA 1
ATOM 5865 C C . GLU B 1 148 ? 8.688 39.906 1.243 1 91.12 148 GLU B C 1
ATOM 5867 O O . GLU B 1 148 ? 9.836 40.031 1.67 1 91.12 148 GLU B O 1
ATOM 5872 N N . ARG B 1 149 ? 7.766 39.469 1.884 1 94.38 149 ARG B N 1
ATOM 5873 C CA . ARG B 1 149 ? 7.961 38.938 3.238 1 94.38 149 ARG B CA 1
ATOM 5874 C C . ARG B 1 149 ? 7.539 37.5 3.336 1 94.38 149 ARG B C 1
ATOM 5876 O O . ARG B 1 149 ? 6.371 37.156 3.119 1 94.38 149 ARG B O 1
ATOM 5883 N N . LEU B 1 150 ? 8.5 36.656 3.725 1 95.94 150 LEU B N 1
ATOM 5884 C CA . LEU B 1 150 ? 8.242 35.219 3.688 1 95.94 150 LEU B CA 1
ATOM 5885 C C . LEU B 1 150 ? 8.508 34.594 5.051 1 95.94 150 LEU B C 1
ATOM 5887 O O . LEU B 1 150 ? 9.344 35.062 5.812 1 95.94 150 LEU B O 1
ATOM 5891 N N . VAL B 1 151 ? 7.723 33.594 5.344 1 97.69 151 VAL B N 1
ATOM 5892 C CA . VAL B 1 151 ? 7.953 32.719 6.492 1 97.69 151 VAL B CA 1
ATOM 5893 C C . VAL B 1 151 ? 8.531 31.391 6.02 1 97.69 151 VAL B C 1
ATOM 5895 O O . VAL B 1 151 ? 7.945 30.719 5.16 1 97.69 151 VAL B O 1
ATOM 5898 N N . LEU B 1 152 ? 9.633 31.016 6.551 1 97.81 152 LEU B N 1
ATOM 5899 C CA . LEU B 1 152 ? 10.312 29.766 6.203 1 97.81 152 LEU B CA 1
ATOM 5900 C C . LEU B 1 152 ? 9.852 28.625 7.105 1 97.81 152 LEU B C 1
ATOM 5902 O O . LEU B 1 152 ? 9.844 28.766 8.336 1 97.81 152 LEU B O 1
ATOM 5906 N N . HIS B 1 153 ? 9.414 27.578 6.496 1 97.88 153 HIS B N 1
ATOM 5907 C CA . HIS B 1 153 ? 8.969 26.391 7.215 1 97.88 153 HIS B CA 1
ATOM 5908 C C . HIS B 1 153 ? 9.852 25.188 6.898 1 97.88 153 HIS B C 1
ATOM 5910 O O . HIS B 1 153 ? 10.289 25.031 5.758 1 97.88 153 HIS B O 1
ATOM 5916 N N . TRP B 1 154 ? 10.07 24.297 7.891 1 97.06 154 TRP B N 1
ATOM 5917 C CA . TRP B 1 154 ? 10.695 23.016 7.602 1 97.06 154 TRP B CA 1
ATOM 5918 C C . TRP B 1 154 ? 10.234 21.953 8.594 1 97.06 154 TRP B C 1
ATOM 5920 O O . TRP B 1 154 ? 9.758 22.266 9.688 1 97.06 154 TRP B O 1
ATOM 5930 N N . ASP B 1 155 ? 10.172 20.75 8.18 1 93.81 155 ASP B N 1
ATOM 5931 C CA . ASP B 1 155 ? 9.852 19.578 8.984 1 93.81 155 ASP B CA 1
ATOM 5932 C C . ASP B 1 155 ? 10.57 18.344 8.453 1 93.81 155 ASP B C 1
ATOM 5934 O O . ASP B 1 155 ? 10.734 18.172 7.238 1 93.81 155 ASP B O 1
ATOM 5938 N N . GLY B 1 156 ? 11.086 17.547 9.422 1 91.06 156 GLY B N 1
ATOM 5939 C CA . GLY B 1 156 ? 11.836 16.375 9.023 1 91.06 156 GLY B CA 1
ATOM 5940 C C . GLY B 1 156 ? 11.164 15.078 9.438 1 91.06 156 GLY B C 1
ATOM 5941 O O . GLY B 1 156 ? 10.461 15.031 10.445 1 91.06 156 GLY B O 1
ATOM 5942 N N . LYS B 1 157 ? 11.352 14.055 8.609 1 88.94 157 LYS B N 1
ATOM 5943 C CA . LYS B 1 157 ? 10.859 12.719 8.93 1 88.94 157 LYS B CA 1
ATOM 5944 C C . LYS B 1 157 ? 11.781 11.641 8.359 1 88.94 157 LYS B C 1
ATOM 5946 O O . LYS B 1 157 ? 12.391 11.836 7.309 1 88.94 157 LYS B O 1
ATOM 5951 N N . LEU B 1 158 ? 11.898 10.641 9.133 1 88.81 158 LEU B N 1
ATOM 5952 C CA . LEU B 1 158 ? 12.656 9.484 8.656 1 88.81 158 LEU B CA 1
ATOM 5953 C C . LEU B 1 158 ? 11.836 8.664 7.664 1 88.81 158 LEU B C 1
ATOM 5955 O O . LEU B 1 158 ? 10.75 8.195 7.992 1 88.81 158 LEU B O 1
ATOM 5959 N N . LEU B 1 159 ? 12.352 8.492 6.445 1 86.62 159 LEU B N 1
ATOM 5960 C CA . LEU B 1 159 ? 11.648 7.77 5.387 1 86.62 159 LEU B CA 1
ATOM 5961 C C . LEU B 1 159 ? 12.602 6.832 4.652 1 86.62 159 LEU B C 1
ATOM 5963 O O . LEU B 1 159 ? 13.82 7.047 4.652 1 86.62 159 LEU B O 1
ATOM 5967 N N . PRO B 1 160 ? 12.039 5.738 4.043 1 80.88 160 PRO B N 1
ATOM 5968 C CA . PRO B 1 160 ? 12.906 4.871 3.242 1 80.88 160 PRO B CA 1
ATOM 5969 C C . PRO B 1 160 ? 13.391 5.539 1.958 1 80.88 160 PRO B C 1
ATOM 5971 O O . PRO B 1 160 ? 12.633 6.281 1.322 1 80.88 160 PRO B O 1
ATOM 5974 N N . SER B 1 161 ? 14.555 5.352 1.697 1 75.81 161 SER B N 1
ATOM 5975 C CA . SER B 1 161 ? 15.141 5.863 0.461 1 75.81 161 SER B CA 1
ATOM 5976 C C . SER B 1 161 ? 14.789 4.973 -0.725 1 75.81 161 SER B C 1
ATOM 5978 O O . SER B 1 161 ? 14.125 3.945 -0.562 1 75.81 161 SER B O 1
ATOM 5980 N N . LEU B 1 162 ? 15.195 5.391 -1.914 1 66 162 LEU B N 1
ATOM 5981 C CA . LEU B 1 162 ? 15.023 4.602 -3.129 1 66 162 LEU B CA 1
ATOM 5982 C C . LEU B 1 162 ? 15.773 3.277 -3.029 1 66 162 LEU B C 1
ATOM 5984 O O . LEU B 1 162 ? 15.367 2.285 -3.643 1 66 162 LEU B O 1
ATOM 5988 N N . SER B 1 163 ? 16.891 3.289 -2.271 1 63.47 163 SER B N 1
ATOM 5989 C CA . SER B 1 163 ? 17.688 2.088 -2.094 1 63.47 163 SER B CA 1
ATOM 5990 C C . SER B 1 163 ? 17.156 1.225 -0.955 1 63.47 163 SER B C 1
ATOM 5992 O O . SER B 1 163 ? 17.641 0.111 -0.737 1 63.47 163 SER B O 1
ATOM 5994 N N . GLY B 1 164 ? 16.094 1.67 -0.291 1 66.69 164 GLY B N 1
ATOM 5995 C CA . GLY B 1 164 ? 15.523 0.907 0.803 1 66.69 164 GLY B CA 1
ATOM 5996 C C . GLY B 1 164 ? 16 1.358 2.168 1 66.69 164 GLY B C 1
ATOM 5997 O O . GLY B 1 164 ? 15.375 1.062 3.186 1 66.69 164 GLY B O 1
ATOM 5998 N N . ASP B 1 165 ? 17.078 2.029 2.193 1 73.12 165 ASP B N 1
ATOM 5999 C CA . ASP B 1 165 ? 17.609 2.516 3.463 1 73.12 165 ASP B CA 1
ATOM 6000 C C . ASP B 1 165 ? 16.781 3.684 3.994 1 73.12 165 ASP B C 1
ATOM 6002 O O . ASP B 1 165 ? 16.141 4.395 3.223 1 73.12 165 ASP B O 1
ATOM 6006 N N . MET B 1 166 ? 16.844 3.799 5.285 1 83.5 166 MET B N 1
ATOM 6007 C CA . MET B 1 166 ? 16.109 4.898 5.895 1 83.5 166 MET B CA 1
ATOM 6008 C C . MET B 1 166 ? 16.906 6.199 5.816 1 83.5 166 MET B C 1
ATOM 6010 O O . MET B 1 166 ? 18.109 6.207 6.035 1 83.5 166 MET B O 1
ATOM 6014 N N . GLU B 1 167 ? 16.344 7.184 5.395 1 86.12 167 GLU B N 1
ATOM 6015 C CA . GLU B 1 167 ? 16.953 8.508 5.328 1 86.12 167 GLU B CA 1
ATOM 6016 C C . GLU B 1 167 ? 16.016 9.586 5.852 1 86.12 167 GLU B C 1
ATOM 6018 O O . GLU B 1 167 ? 14.789 9.398 5.844 1 86.12 167 GLU B O 1
ATOM 6023 N N . VAL B 1 168 ? 16.656 10.672 6.391 1 90.94 168 VAL B N 1
ATOM 6024 C CA . VAL B 1 168 ? 15.859 11.797 6.875 1 90.94 168 VAL B CA 1
ATOM 6025 C C . VAL B 1 168 ? 15.523 12.727 5.711 1 90.94 168 VAL B C 1
ATOM 6027 O O . VAL B 1 168 ? 16.422 13.18 4.988 1 90.94 168 VAL B O 1
ATOM 6030 N N . ARG B 1 169 ? 14.258 12.922 5.574 1 92.5 169 ARG B N 1
ATOM 6031 C CA . ARG B 1 169 ? 13.789 13.875 4.574 1 92.5 169 ARG B CA 1
ATOM 6032 C C . ARG B 1 169 ? 13.266 15.148 5.234 1 92.5 169 ARG B C 1
ATOM 6034 O O . ARG B 1 169 ? 12.562 15.078 6.246 1 92.5 169 ARG B O 1
ATOM 6041 N N . ILE B 1 170 ? 13.641 16.281 4.688 1 94.69 170 ILE B N 1
ATOM 6042 C CA . ILE B 1 170 ? 13.242 17.562 5.254 1 94.69 170 ILE B CA 1
ATOM 6043 C C . ILE B 1 170 ? 12.438 18.359 4.227 1 94.69 170 ILE B C 1
ATOM 6045 O O . ILE B 1 170 ? 12.961 18.734 3.176 1 94.69 170 ILE B O 1
ATOM 6049 N N . ALA B 1 171 ? 11.203 18.609 4.562 1 95.25 171 ALA B N 1
ATOM 6050 C CA . ALA B 1 171 ? 10.383 19.469 3.707 1 95.25 171 ALA B CA 1
ATOM 6051 C C . ALA B 1 171 ? 10.664 20.938 3.982 1 95.25 171 ALA B C 1
ATOM 6053 O O . ALA B 1 171 ? 10.672 21.375 5.137 1 95.25 171 ALA B O 1
ATOM 6054 N N . VAL B 1 172 ? 10.945 21.656 2.99 1 96.38 172 VAL B N 1
ATOM 6055 C CA . VAL B 1 172 ? 11.219 23.094 3.096 1 96.38 172 VAL B CA 1
ATOM 6056 C C . VAL B 1 172 ? 10.188 23.875 2.285 1 96.38 172 VAL B C 1
ATOM 6058 O O . VAL B 1 172 ? 10.055 23.672 1.075 1 96.38 172 VAL B O 1
ATOM 6061 N N . LEU B 1 173 ? 9.5 24.75 2.965 1 96.12 173 LEU B N 1
ATOM 6062 C CA . LEU B 1 173 ? 8.438 25.516 2.318 1 96.12 173 LEU B CA 1
ATOM 6063 C C . LEU B 1 173 ? 8.516 26.984 2.686 1 96.12 173 LEU B C 1
ATOM 6065 O O . LEU B 1 173 ? 9.102 27.344 3.711 1 96.12 173 LEU B O 1
ATOM 6069 N N . LEU B 1 174 ? 7.961 27.781 1.818 1 95.19 174 LEU B N 1
ATOM 6070 C CA . LEU B 1 174 ? 7.797 29.219 2.045 1 95.19 174 LEU B CA 1
ATOM 6071 C C . LEU B 1 174 ? 6.32 29.609 2.016 1 95.19 174 LEU B C 1
ATOM 6073 O O . LEU B 1 174 ? 5.555 29.094 1.2 1 95.19 174 LEU B O 1
ATOM 6077 N N . THR B 1 175 ? 5.977 30.438 3.002 1 95.5 175 THR B N 1
ATOM 6078 C CA . THR B 1 175 ? 4.637 31.016 2.984 1 95.5 175 THR B CA 1
ATOM 6079 C C . THR B 1 175 ? 4.703 32.531 3.094 1 95.5 175 THR B C 1
ATOM 6081 O O . THR B 1 175 ? 5.727 33.094 3.496 1 95.5 175 THR B O 1
ATOM 6084 N N . GLY B 1 176 ? 3.658 33.188 2.605 1 92.06 176 GLY B N 1
ATOM 6085 C CA . GLY B 1 176 ? 3.588 34.625 2.639 1 92.06 176 GLY B CA 1
ATOM 6086 C C . GLY B 1 176 ? 2.168 35.156 2.615 1 92.06 176 GLY B C 1
ATOM 6087 O O . GLY B 1 176 ? 1.223 34.438 2.924 1 92.06 176 GLY B O 1
ATOM 6088 N N . GLU B 1 177 ? 2.105 36.438 2.373 1 89.5 177 GLU B N 1
ATOM 6089 C CA . GLU B 1 177 ? 0.815 37.094 2.326 1 89.5 177 GLU B CA 1
ATOM 6090 C C . GLU B 1 177 ? -0.084 36.5 1.246 1 89.5 177 GLU B C 1
ATOM 6092 O O . GLU B 1 177 ? 0.402 35.875 0.309 1 89.5 177 GLU B O 1
ATOM 6097 N N . ASP B 1 178 ? -1.413 36.594 1.462 1 85.19 178 ASP B N 1
ATOM 6098 C CA . ASP B 1 178 ? -2.436 36.188 0.506 1 85.19 178 ASP B CA 1
ATOM 6099 C C . ASP B 1 178 ? -2.363 34.688 0.236 1 85.19 178 ASP B C 1
ATOM 6101 O O . ASP B 1 178 ? -2.43 34.25 -0.917 1 85.19 178 ASP B O 1
ATOM 6105 N N . ASP B 1 179 ? -2.037 33.969 1.186 1 84.31 179 ASP B N 1
ATOM 6106 C CA . ASP B 1 179 ? -2.051 32.5 1.188 1 84.31 179 ASP B CA 1
ATOM 6107 C C . ASP B 1 179 ? -1.04 31.953 0.19 1 84.31 179 ASP B C 1
ATOM 6109 O O . ASP B 1 179 ? -1.262 30.891 -0.396 1 84.31 179 ASP B O 1
ATOM 6113 N N . ALA B 1 180 ? 0.031 32.719 -0.029 1 90.19 180 ALA B N 1
ATOM 6114 C CA . ALA B 1 180 ? 1.119 32.219 -0.875 1 90.19 180 ALA B CA 1
ATOM 6115 C C . ALA B 1 180 ? 1.855 31.062 -0.208 1 90.19 180 ALA B C 1
ATOM 6117 O O . ALA B 1 180 ? 2.168 31.125 0.983 1 90.19 180 ALA B O 1
ATOM 6118 N N . GLU B 1 181 ? 1.985 30.016 -0.879 1 92.06 181 GLU B N 1
ATOM 6119 C CA . GLU B 1 181 ? 2.701 28.844 -0.4 1 92.06 181 GLU B CA 1
ATOM 6120 C C . GLU B 1 181 ? 3.523 28.203 -1.516 1 92.06 181 GLU B C 1
ATOM 6122 O O . GLU B 1 181 ? 3.014 27.969 -2.613 1 92.06 181 GLU B O 1
ATOM 6127 N N . PHE B 1 182 ? 4.797 28.016 -1.242 1 91.81 182 PHE B N 1
ATOM 6128 C CA . PHE B 1 182 ? 5.691 27.469 -2.246 1 91.81 182 PHE B CA 1
ATOM 6129 C C . PHE B 1 182 ? 6.527 26.328 -1.654 1 91.81 182 PHE B C 1
ATOM 6131 O O . PHE B 1 182 ? 7.215 26.516 -0.646 1 91.81 182 PHE B O 1
ATOM 6138 N N . LEU B 1 183 ? 6.461 25.234 -2.227 1 93.31 183 LEU B N 1
ATOM 6139 C CA . LEU B 1 183 ? 7.344 24.141 -1.844 1 93.31 183 LEU B CA 1
ATOM 6140 C C . LEU B 1 183 ? 8.695 24.25 -2.543 1 93.31 183 LEU B C 1
ATOM 6142 O O . LEU B 1 183 ? 8.766 24.219 -3.773 1 93.31 183 LEU B O 1
ATOM 6146 N N . LEU B 1 184 ? 9.727 24.422 -1.794 1 92.69 184 LEU B N 1
ATOM 6147 C CA . LEU B 1 184 ? 11.055 24.516 -2.387 1 92.69 184 LEU B CA 1
ATOM 6148 C C . LEU B 1 184 ? 11.617 23.141 -2.693 1 92.69 184 LEU B C 1
ATOM 6150 O O . LEU B 1 184 ? 12.203 22.922 -3.756 1 92.69 184 LEU B O 1
ATOM 6154 N N . GLY B 1 185 ? 11.43 22.203 -1.805 1 91.38 185 GLY B N 1
ATOM 6155 C CA . GLY B 1 185 ? 11.898 20.844 -1.993 1 91.38 185 GLY B CA 1
ATOM 6156 C C . GLY B 1 185 ? 11.82 20 -0.731 1 91.38 185 GLY B C 1
ATOM 6157 O O . GLY B 1 185 ? 11.398 20.484 0.319 1 91.38 185 GLY B O 1
ATOM 6158 N N . VAL B 1 186 ? 12.078 18.75 -0.864 1 92.12 186 VAL B N 1
ATOM 6159 C CA . VAL B 1 186 ? 12.156 17.812 0.255 1 92.12 186 VAL B CA 1
ATOM 6160 C C . VAL B 1 186 ? 13.453 17.016 0.178 1 92.12 186 VAL B C 1
ATOM 6162 O O . VAL B 1 186 ? 13.438 15.797 -0.002 1 92.12 186 VAL B O 1
ATOM 6165 N N . PRO B 1 187 ? 14.5 17.688 0.426 1 91.12 187 PRO B N 1
ATOM 6166 C CA . PRO B 1 187 ? 15.812 17.062 0.296 1 91.12 187 PRO B CA 1
ATOM 6167 C C . PRO B 1 187 ? 16.078 16.031 1.4 1 91.12 187 PRO B C 1
ATOM 6169 O O . PRO B 1 187 ? 15.422 16.062 2.439 1 91.12 187 PRO B O 1
ATOM 6172 N N . ALA B 1 188 ? 17.031 15.156 1.066 1 89.06 188 ALA B N 1
ATOM 6173 C CA . ALA B 1 188 ? 17.5 14.195 2.057 1 89.06 188 ALA B CA 1
ATOM 6174 C C . ALA B 1 188 ? 18.594 14.797 2.934 1 89.06 188 ALA B C 1
ATOM 6176 O O . ALA B 1 188 ? 19.375 15.648 2.48 1 89.06 188 ALA B O 1
ATOM 6177 N N . SER B 1 189 ? 18.516 14.484 4.168 1 88.94 189 SER B N 1
ATOM 6178 C CA . SER B 1 189 ? 19.547 14.891 5.113 1 88.94 189 SER B CA 1
ATOM 6179 C C . SER B 1 189 ? 20.25 13.68 5.723 1 88.94 189 SER B C 1
ATOM 6181 O O . SER B 1 189 ? 19.656 12.609 5.855 1 88.94 189 SER B O 1
ATOM 6183 N N . SER B 1 190 ? 21.5 13.781 6.016 1 81.62 190 SER B N 1
ATOM 6184 C CA . SER B 1 190 ? 22.281 12.703 6.617 1 81.62 190 SER B CA 1
ATOM 6185 C C . SER B 1 190 ? 21.734 12.344 8 1 81.62 190 SER B C 1
ATOM 6187 O O . SER B 1 190 ? 21.688 11.164 8.359 1 81.62 190 SER B O 1
ATOM 6189 N N . ASP B 1 191 ? 21.438 13.375 8.719 1 84.44 191 ASP B N 1
ATOM 6190 C CA . ASP B 1 191 ? 20.828 13.148 10.031 1 84.44 191 ASP B CA 1
ATOM 6191 C C . ASP B 1 191 ? 19.891 14.289 10.406 1 84.44 191 ASP B C 1
ATOM 6193 O O . ASP B 1 191 ? 19.625 15.18 9.594 1 84.44 191 ASP B O 1
ATOM 6197 N N . SER B 1 192 ? 19.391 14.172 11.609 1 85.62 192 SER B N 1
ATOM 6198 C CA . SER B 1 192 ? 18.375 15.125 12.039 1 85.62 192 SER B CA 1
ATOM 6199 C C . SER B 1 192 ? 18.969 16.156 12.992 1 85.62 192 SER B C 1
ATOM 6201 O O . SER B 1 192 ? 18.234 16.812 13.75 1 85.62 192 SER B O 1
ATOM 6203 N N . THR B 1 193 ? 20.266 16.344 12.953 1 89.06 193 THR B N 1
ATOM 6204 C CA . THR B 1 193 ? 20.891 17.328 13.82 1 89.06 193 THR B CA 1
ATOM 6205 C C . THR B 1 193 ? 20.609 18.75 13.328 1 89.06 193 THR B C 1
ATOM 6207 O O . THR B 1 193 ? 20.422 18.969 12.133 1 89.06 193 THR B O 1
ATOM 6210 N N . GLY B 1 194 ? 20.656 19.688 14.297 1 92 194 GLY B N 1
ATOM 6211 C CA . GLY B 1 194 ? 20.375 21.078 13.953 1 92 194 GLY B CA 1
ATOM 6212 C C . GLY B 1 194 ? 21.297 21.625 12.883 1 92 194 GLY B C 1
ATOM 6213 O O . GLY B 1 194 ? 20.875 22.375 12 1 92 194 GLY B O 1
ATOM 6214 N N . ARG B 1 195 ? 22.5 21.219 12.914 1 92.12 195 ARG B N 1
ATOM 6215 C CA . ARG B 1 195 ? 23.484 21.703 11.953 1 92.12 195 ARG B CA 1
ATOM 6216 C C . ARG B 1 195 ? 23.141 21.234 10.547 1 92.12 195 ARG B C 1
ATOM 6218 O O . ARG B 1 195 ? 23.141 22.016 9.602 1 92.12 195 ARG B O 1
ATOM 6225 N N . ASN B 1 196 ? 22.875 19.984 10.438 1 93.12 196 ASN B N 1
ATOM 6226 C CA . ASN B 1 196 ? 22.594 19.438 9.117 1 93.12 196 ASN B CA 1
ATOM 6227 C C . ASN B 1 196 ? 21.25 19.922 8.578 1 93.12 196 ASN B C 1
ATOM 6229 O O . ASN B 1 196 ? 21.109 20.172 7.383 1 93.12 196 ASN B O 1
ATOM 6233 N N . VAL B 1 197 ? 20.312 20.031 9.477 1 94.88 197 VAL B N 1
ATOM 6234 C CA . VAL B 1 197 ? 19.016 20.547 9.07 1 94.88 197 VAL B CA 1
ATOM 6235 C C . VAL B 1 197 ? 19.172 21.984 8.539 1 94.88 197 VAL B C 1
ATOM 6237 O O . VAL B 1 197 ? 18.641 22.312 7.48 1 94.88 197 VAL B O 1
ATOM 6240 N N . ALA B 1 198 ? 19.922 22.734 9.266 1 96 198 ALA B N 1
ATOM 6241 C CA . ALA B 1 198 ? 20.156 24.125 8.859 1 96 198 ALA B CA 1
ATOM 6242 C C . ALA B 1 198 ? 20.844 24.188 7.496 1 96 198 ALA B C 1
ATOM 6244 O O . ALA B 1 198 ? 20.469 25.016 6.652 1 96 198 ALA B O 1
ATOM 6245 N N . ALA B 1 199 ? 21.75 23.328 7.301 1 95.62 199 ALA B N 1
ATOM 6246 C CA . ALA B 1 199 ? 22.5 23.328 6.043 1 95.62 199 ALA B CA 1
ATOM 6247 C C . ALA B 1 199 ? 21.578 22.984 4.867 1 95.62 199 ALA B C 1
ATOM 6249 O O . ALA B 1 199 ? 21.656 23.625 3.812 1 95.62 199 ALA B O 1
ATOM 6250 N N . VAL B 1 200 ? 20.797 22 5.055 1 95.12 200 VAL B N 1
ATOM 6251 C CA . VAL B 1 200 ? 19.891 21.531 4.004 1 95.12 200 VAL B CA 1
ATOM 6252 C C . VAL B 1 200 ? 18.859 22.609 3.693 1 95.12 200 VAL B C 1
ATOM 6254 O O . VAL B 1 200 ? 18.562 22.875 2.525 1 95.12 200 VAL B O 1
ATOM 6257 N N . VAL B 1 201 ? 18.297 23.219 4.703 1 96.56 201 VAL B N 1
ATOM 6258 C CA . VAL B 1 201 ? 17.281 24.25 4.551 1 96.56 201 VAL B CA 1
ATOM 6259 C C . VAL B 1 201 ? 17.875 25.453 3.816 1 96.56 201 VAL B C 1
ATOM 6261 O O . VAL B 1 201 ? 17.281 25.969 2.873 1 96.56 201 VAL B O 1
ATOM 6264 N N . LEU B 1 202 ? 19.094 25.844 4.199 1 96.75 202 LEU B N 1
ATOM 6265 C CA . LEU B 1 202 ? 19.734 27.016 3.611 1 96.75 202 LEU B CA 1
ATOM 6266 C C . LEU B 1 202 ? 20.109 26.766 2.156 1 96.75 202 LEU B C 1
ATOM 6268 O O . LEU B 1 202 ? 20.062 27.672 1.326 1 96.75 202 LEU B O 1
ATOM 6272 N N . LYS B 1 203 ? 20.438 25.562 1.925 1 95.75 203 LYS B N 1
ATOM 6273 C CA . LYS B 1 203 ? 20.75 25.219 0.54 1 95.75 203 LYS B CA 1
ATOM 6274 C C . LYS B 1 203 ? 19.531 25.438 -0.363 1 95.75 203 LYS B C 1
ATOM 6276 O O . LYS B 1 203 ? 19.656 26 -1.453 1 95.75 203 LYS B O 1
ATOM 6281 N N . GLU B 1 204 ? 18.391 25 0.053 1 94.06 204 GLU B N 1
ATOM 6282 C CA . GLU B 1 204 ? 17.156 25.172 -0.713 1 94.06 204 GLU B CA 1
ATOM 6283 C C . GLU B 1 204 ? 16.812 26.656 -0.859 1 94.06 204 GLU B C 1
ATOM 6285 O O . GLU B 1 204 ? 16.359 27.094 -1.919 1 94.06 204 GLU B O 1
ATOM 6290 N N . VAL B 1 205 ? 17.016 27.391 0.186 1 95.88 205 VAL B N 1
ATOM 6291 C CA . VAL B 1 205 ? 16.719 28.828 0.198 1 95.88 205 VAL B CA 1
ATOM 6292 C C . VAL B 1 205 ? 17.641 29.547 -0.783 1 95.88 205 VAL B C 1
ATOM 6294 O O . VAL B 1 205 ? 17.188 30.422 -1.529 1 95.88 205 VAL B O 1
ATOM 6297 N N . ASP B 1 206 ? 18.891 29.172 -0.789 1 95.62 206 ASP B N 1
ATOM 6298 C CA . ASP B 1 206 ? 19.859 29.797 -1.676 1 95.62 206 ASP B CA 1
ATOM 6299 C C . ASP B 1 206 ? 19.562 29.469 -3.137 1 95.62 206 ASP B C 1
ATOM 6301 O O . ASP B 1 206 ? 19.656 30.344 -4 1 95.62 206 ASP B O 1
ATOM 6305 N N . GLU B 1 207 ? 19.188 28.266 -3.34 1 91.31 207 GLU B N 1
ATOM 6306 C CA . GLU B 1 207 ? 18.828 27.859 -4.695 1 91.31 207 GLU B CA 1
ATOM 6307 C C . GLU B 1 207 ? 17.625 28.641 -5.207 1 91.31 207 GLU B C 1
ATOM 6309 O O . GLU B 1 207 ? 17.516 28.922 -6.398 1 91.31 207 GLU B O 1
ATOM 6314 N N . ALA B 1 208 ? 16.734 28.969 -4.324 1 91.75 208 ALA B N 1
ATOM 6315 C CA . ALA B 1 208 ? 15.516 29.703 -4.695 1 91.75 208 ALA B CA 1
ATOM 6316 C C . ALA B 1 208 ? 15.781 31.203 -4.805 1 91.75 208 ALA B C 1
ATOM 6318 O O . ALA B 1 208 ? 14.992 31.938 -5.387 1 91.75 208 ALA B O 1
ATOM 6319 N N . GLY B 1 209 ? 16.812 31.688 -4.23 1 91.38 209 GLY B N 1
ATOM 6320 C CA . GLY B 1 209 ? 17.188 33.094 -4.293 1 91.38 209 GLY B CA 1
ATOM 6321 C C . GLY B 1 209 ? 16.266 34 -3.484 1 91.38 209 GLY B C 1
ATOM 6322 O O . GLY B 1 209 ? 15.906 35.094 -3.924 1 91.38 209 GLY B O 1
ATOM 6323 N N . VAL B 1 210 ? 15.859 33.531 -2.303 1 93.38 210 VAL B N 1
ATOM 6324 C CA . VAL B 1 210 ? 14.875 34.281 -1.543 1 93.38 210 VAL B CA 1
ATOM 6325 C C . VAL B 1 210 ? 15.43 34.625 -0.157 1 93.38 210 VAL B C 1
ATOM 6327 O O . VAL B 1 210 ? 14.672 34.875 0.775 1 93.38 210 VAL B O 1
ATOM 6330 N N . ARG B 1 211 ? 16.656 34.656 0.046 1 93.94 211 ARG B N 1
ATOM 6331 C CA . ARG B 1 211 ? 17.312 34.875 1.331 1 93.94 211 ARG B CA 1
ATOM 6332 C C . ARG B 1 211 ? 16.859 36.156 1.978 1 93.94 211 ARG B C 1
ATOM 6334 O O . ARG B 1 211 ? 16.594 36.219 3.182 1 93.94 211 ARG B O 1
ATOM 6341 N N . ASP B 1 212 ? 16.766 37.125 1.207 1 92.88 212 ASP B N 1
ATOM 6342 C CA . ASP B 1 212 ? 16.547 38.469 1.721 1 92.88 212 ASP B CA 1
ATOM 6343 C C . ASP B 1 212 ? 15.062 38.688 2.033 1 92.88 212 ASP B C 1
ATOM 6345 O O . ASP B 1 212 ? 14.711 39.625 2.744 1 92.88 212 ASP B O 1
ATOM 6349 N N . LYS B 1 213 ? 14.273 37.812 1.625 1 94.62 213 LYS B N 1
ATOM 6350 C CA . LYS B 1 213 ? 12.836 38.031 1.78 1 94.62 213 LYS B CA 1
ATOM 6351 C C . LYS B 1 213 ? 12.312 37.281 3.012 1 94.62 213 LYS B C 1
ATOM 6353 O O . LYS B 1 213 ? 11.156 37.469 3.402 1 94.62 213 LYS B O 1
ATOM 6358 N N . ILE B 1 214 ? 13.148 36.531 3.635 1 96.62 214 ILE B N 1
ATOM 6359 C CA . ILE B 1 214 ? 12.734 35.75 4.797 1 96.62 214 ILE B CA 1
ATOM 6360 C C . ILE B 1 214 ? 12.758 36.625 6.043 1 96.62 214 ILE B C 1
ATOM 6362 O O . ILE B 1 214 ? 13.805 37.188 6.402 1 96.62 214 ILE B O 1
ATOM 6366 N N . ILE B 1 215 ? 11.609 36.719 6.727 1 96.81 215 ILE B N 1
ATOM 6367 C CA . ILE B 1 215 ? 11.57 37.594 7.895 1 96.81 215 ILE B CA 1
ATOM 6368 C C . ILE B 1 215 ? 11.281 36.781 9.148 1 96.81 215 ILE B C 1
ATOM 6370 O O . ILE B 1 215 ? 11.445 37.25 10.266 1 96.81 215 ILE B O 1
ATOM 6374 N N . ALA B 1 216 ? 10.789 35.562 8.945 1 97 216 ALA B N 1
ATOM 6375 C CA . ALA B 1 216 ? 10.414 34.719 10.07 1 97 216 ALA B CA 1
ATOM 6376 C C . ALA B 1 216 ? 10.594 33.25 9.719 1 97 216 ALA B C 1
ATOM 6378 O O . ALA B 1 216 ? 10.727 32.875 8.547 1 97 216 ALA B O 1
ATOM 6379 N N . PHE B 1 217 ? 10.688 32.344 10.672 1 94.94 217 PHE B N 1
ATOM 6380 C CA . PHE B 1 217 ? 10.602 30.922 10.438 1 94.94 217 PHE B CA 1
ATOM 6381 C C . PHE B 1 217 ? 9.578 30.281 11.383 1 94.94 217 PHE B C 1
ATOM 6383 O O . PHE B 1 217 ? 9.352 30.781 12.484 1 94.94 217 PHE B O 1
ATOM 6390 N N . CYS B 1 218 ? 8.93 29.344 10.93 1 97.31 218 CYS B N 1
ATOM 6391 C CA . CYS B 1 218 ? 7.977 28.516 11.672 1 97.31 218 CYS B CA 1
ATOM 6392 C C . CYS B 1 218 ? 8.453 27.078 11.758 1 97.31 218 CYS B C 1
ATOM 6394 O O . CYS B 1 218 ? 8.766 26.453 10.734 1 97.31 218 CYS B O 1
ATOM 6396 N N . PHE B 1 219 ? 8.516 26.547 12.93 1 95.31 219 PHE B N 1
ATOM 6397 C CA . PHE B 1 219 ? 9.156 25.25 13.172 1 95.31 219 PHE B CA 1
ATOM 6398 C C . PHE B 1 219 ? 8.5 24.531 14.344 1 95.31 219 PHE B C 1
ATOM 6400 O O . PHE B 1 219 ? 7.793 25.156 15.141 1 95.31 219 PHE B O 1
ATOM 6407 N N . ASP B 1 220 ? 8.695 23.234 14.406 1 93.56 220 ASP B N 1
ATOM 6408 C CA . ASP B 1 220 ? 8.305 22.469 15.586 1 93.56 220 ASP B CA 1
ATOM 6409 C C . ASP B 1 220 ? 9.266 22.734 16.75 1 93.56 220 ASP B C 1
ATOM 6411 O O . ASP B 1 220 ? 10.453 22.984 16.531 1 93.56 220 ASP B O 1
ATOM 6415 N N . THR B 1 221 ? 8.82 22.641 17.922 1 93 221 THR B N 1
ATOM 6416 C CA . THR B 1 221 ? 9.586 23.094 19.078 1 93 221 THR B CA 1
ATOM 6417 C C . THR B 1 221 ? 10.477 21.984 19.609 1 93 221 THR B C 1
ATOM 6419 O O . THR B 1 221 ? 10.695 21.891 20.828 1 93 221 THR B O 1
ATOM 6422 N N . THR B 1 222 ? 10.992 21.188 18.797 1 89.44 222 THR B N 1
ATOM 6423 C CA . THR B 1 222 ? 11.906 20.125 19.203 1 89.44 222 THR B CA 1
ATOM 6424 C C . THR B 1 222 ? 13.281 20.703 19.531 1 89.44 222 THR B C 1
ATOM 6426 O O . THR B 1 222 ? 13.617 21.812 19.094 1 89.44 222 THR B O 1
ATOM 6429 N N . ALA B 1 223 ? 14.039 19.953 20.281 1 88.5 223 ALA B N 1
ATOM 6430 C CA . ALA B 1 223 ? 15.367 20.391 20.688 1 88.5 223 ALA B CA 1
ATOM 6431 C C . ALA B 1 223 ? 16.266 20.594 19.469 1 88.5 223 ALA B C 1
ATOM 6433 O O . ALA B 1 223 ? 17.125 21.5 19.453 1 88.5 223 ALA B O 1
ATOM 6434 N N . SER B 1 224 ? 16.078 19.844 18.469 1 90.38 224 SER B N 1
ATOM 6435 C CA . SER B 1 224 ? 16.891 19.953 17.25 1 90.38 224 SER B CA 1
ATOM 6436 C C . SER B 1 224 ? 16.656 21.281 16.547 1 90.38 224 SER B C 1
ATOM 6438 O O . SER B 1 224 ? 17.547 21.797 15.875 1 90.38 224 SER B O 1
ATOM 6440 N N . ASN B 1 225 ? 15.516 21.828 16.734 1 93.25 225 ASN B N 1
ATOM 6441 C CA . ASN B 1 225 ? 15.195 23.109 16.094 1 93.25 225 ASN B CA 1
ATOM 6442 C C . ASN B 1 225 ? 15.523 24.297 17 1 93.25 225 ASN B C 1
ATOM 6444 O O . ASN B 1 225 ? 16.094 25.297 16.547 1 93.25 225 ASN B O 1
ATOM 6448 N N . THR B 1 226 ? 15.258 24.156 18.312 1 90.88 226 THR B N 1
ATOM 6449 C CA . THR B 1 226 ? 15.242 25.328 19.172 1 90.88 226 THR B CA 1
ATOM 6450 C C . THR B 1 226 ? 16.438 25.328 20.125 1 90.88 226 THR B C 1
ATOM 6452 O O . THR B 1 226 ? 16.578 26.219 20.953 1 90.88 226 THR B O 1
ATOM 6455 N N . GLY B 1 227 ? 17.312 24.406 20 1 86.88 227 GLY B N 1
ATOM 6456 C CA . GLY B 1 227 ? 18.484 24.406 20.859 1 86.88 227 GLY B CA 1
ATOM 6457 C C . GLY B 1 227 ? 19.25 25.719 20.828 1 86.88 227 GLY B C 1
ATOM 6458 O O . GLY B 1 227 ? 19.359 26.359 19.781 1 86.88 227 GLY B O 1
ATOM 6459 N N . MET B 1 228 ? 19.812 26.109 21.906 1 82.81 228 MET B N 1
ATOM 6460 C CA . MET B 1 228 ? 20.391 27.438 22.094 1 82.81 228 MET B CA 1
ATOM 6461 C C . MET B 1 228 ? 21.734 27.531 21.375 1 82.81 228 MET B C 1
ATOM 6463 O O . MET B 1 228 ? 22.156 28.625 20.984 1 82.81 228 MET B O 1
ATOM 6467 N N . VAL B 1 229 ? 22.312 26.438 21.188 1 82.88 229 VAL B N 1
ATOM 6468 C CA . VAL B 1 229 ? 23.656 26.516 20.609 1 82.88 229 VAL B CA 1
ATOM 6469 C C . VAL B 1 229 ? 23.672 25.859 19.234 1 82.88 229 VAL B C 1
ATOM 6471 O O . VAL B 1 229 ? 24.109 26.453 18.266 1 82.88 229 VAL B O 1
ATOM 6474 N N . GLN B 1 230 ? 23.031 24.719 19.203 1 88.44 230 GLN B N 1
ATOM 6475 C CA . GLN B 1 230 ? 23.203 23.938 17.984 1 88.44 230 GLN B CA 1
ATOM 6476 C C . GLN B 1 230 ? 21.859 23.734 17.281 1 88.44 230 GLN B C 1
ATOM 6478 O O . GLN B 1 230 ? 21.766 22.984 16.297 1 88.44 230 GLN B O 1
ATOM 6483 N N . GLY B 1 231 ? 20.859 24.453 17.766 1 92.62 231 GLY B N 1
ATOM 6484 C CA . GLY B 1 231 ? 19.562 24.281 17.141 1 92.62 231 GLY B CA 1
ATOM 6485 C C . GLY B 1 231 ? 19.516 24.828 15.719 1 92.62 231 GLY B C 1
ATOM 6486 O O . GLY B 1 231 ? 20.25 25.75 15.367 1 92.62 231 GLY B O 1
ATOM 6487 N N . ALA B 1 232 ? 18.703 24.266 14.852 1 95.06 232 ALA B N 1
ATOM 6488 C CA . ALA B 1 232 ? 18.578 24.672 13.453 1 95.06 232 ALA B CA 1
ATOM 6489 C C . ALA B 1 232 ? 18.234 26.156 13.344 1 95.06 232 ALA B C 1
ATOM 6491 O O . ALA B 1 232 ? 18.75 26.859 12.469 1 95.06 232 ALA B O 1
ATOM 6492 N N . CYS B 1 233 ? 17.391 26.688 14.219 1 94.94 233 CYS B N 1
ATOM 6493 C CA . CYS B 1 233 ? 16.938 28.062 14.172 1 94.94 233 CYS B CA 1
ATOM 6494 C C . CYS B 1 233 ? 18.109 29.031 14.352 1 94.94 233 CYS B C 1
ATOM 6496 O O . CYS B 1 233 ? 18.266 29.984 13.578 1 94.94 233 CYS B O 1
ATOM 6498 N N . ILE B 1 234 ? 18.891 28.766 15.328 1 93.81 234 ILE B N 1
ATOM 6499 C CA . ILE B 1 234 ? 20.016 29.656 15.625 1 93.81 234 ILE B CA 1
ATOM 6500 C C . ILE B 1 234 ? 21.016 29.625 14.484 1 93.81 234 ILE B C 1
ATOM 6502 O O . ILE B 1 234 ? 21.578 30.656 14.094 1 93.81 234 ILE B O 1
ATOM 6506 N N . ARG B 1 235 ? 21.219 28.484 13.961 1 95 235 ARG B N 1
ATOM 6507 C CA . ARG B 1 235 ? 22.188 28.328 12.875 1 95 235 ARG B CA 1
ATOM 6508 C C . ARG B 1 235 ? 21.703 29.031 11.609 1 95 235 ARG B C 1
ATOM 6510 O O . ARG B 1 235 ? 22.5 29.656 10.906 1 95 235 ARG B O 1
ATOM 6517 N N . ILE B 1 236 ? 20.469 28.891 11.328 1 95.12 236 ILE B N 1
ATOM 6518 C CA . ILE B 1 236 ? 19.922 29.547 10.156 1 95.12 236 ILE B CA 1
ATOM 6519 C C . ILE B 1 236 ? 20.016 31.062 10.312 1 95.12 236 ILE B C 1
ATOM 6521 O O . ILE B 1 236 ? 20.422 31.766 9.375 1 95.12 236 ILE B O 1
ATOM 6525 N N . GLU B 1 237 ? 19.672 31.531 11.453 1 93.75 237 GLU B N 1
ATOM 6526 C CA . GLU B 1 237 ? 19.734 32.969 11.727 1 93.75 237 GLU B CA 1
ATOM 6527 C C . GLU B 1 237 ? 21.172 33.469 11.602 1 93.75 237 GLU B C 1
ATOM 6529 O O . GLU B 1 237 ? 21.406 34.562 11.039 1 93.75 237 GLU B O 1
ATOM 6534 N N . GLN B 1 238 ? 22.094 32.75 12.094 1 93 238 GLN B N 1
ATOM 6535 C CA . GLN B 1 238 ? 23.5 33.156 12.023 1 93 238 GLN B CA 1
ATOM 6536 C C . GLN B 1 238 ? 23.984 33.188 10.578 1 93 238 GLN B C 1
ATOM 6538 O O . GLN B 1 238 ? 24.688 34.125 10.18 1 93 238 GLN B O 1
ATOM 6543 N N . GLU B 1 239 ? 23.609 32.25 9.875 1 93.31 239 GLU B N 1
ATOM 6544 C CA . GLU B 1 239 ? 24.031 32.156 8.484 1 93.31 239 GLU B CA 1
ATOM 6545 C C . GLU B 1 239 ? 23.391 33.25 7.641 1 93.31 239 GLU B C 1
ATOM 6547 O O . GLU B 1 239 ? 23.969 33.719 6.66 1 93.31 239 GLU B O 1
ATOM 6552 N N . LEU B 1 240 ? 22.156 33.562 7.957 1 93.75 240 LEU B N 1
ATOM 6553 C CA . LEU B 1 240 ? 21.484 34.625 7.23 1 93.75 240 LEU B CA 1
ATOM 6554 C C . LEU B 1 240 ? 22 36 7.652 1 93.75 240 LEU B C 1
ATOM 6556 O O . LEU B 1 240 ? 21.844 36.969 6.926 1 93.75 240 LEU B O 1
ATOM 6560 N N . GLY B 1 241 ? 22.531 36.156 8.805 1 91.44 241 GLY B N 1
ATOM 6561 C CA . GLY B 1 241 ? 23.188 37.375 9.266 1 91.44 241 GLY B CA 1
ATOM 6562 C C . GLY B 1 241 ? 22.219 38.406 9.789 1 91.44 241 GLY B C 1
ATOM 6563 O O . GLY B 1 241 ? 22.516 39.625 9.766 1 91.44 241 GLY B O 1
ATOM 6564 N N . ARG B 1 242 ? 21.062 38.031 10.094 1 91.69 242 ARG B N 1
ATOM 6565 C CA . ARG B 1 242 ? 20.078 38.969 10.641 1 91.69 242 ARG B CA 1
ATOM 6566 C C . ARG B 1 242 ? 19.109 38.25 11.578 1 91.69 242 ARG B C 1
ATOM 6568 O O . ARG B 1 242 ? 18.938 37.031 11.477 1 91.69 242 ARG B O 1
ATOM 6575 N N . SER B 1 243 ? 18.578 39 12.484 1 91.81 243 SER B N 1
ATOM 6576 C CA . SER B 1 243 ? 17.609 38.438 13.43 1 91.81 243 SER B CA 1
ATOM 6577 C C . SER B 1 243 ? 16.234 38.25 12.773 1 91.81 243 SER B C 1
ATOM 6579 O O . SER B 1 243 ? 15.781 39.125 12.016 1 91.81 243 SER B O 1
ATOM 6581 N N . LEU B 1 244 ? 15.641 37.094 13.023 1 95.12 244 LEU B N 1
ATOM 6582 C CA . LEU B 1 244 ? 14.336 36.75 12.453 1 95.12 244 LEU B CA 1
ATOM 6583 C C . LEU B 1 244 ? 13.305 36.531 13.547 1 95.12 244 LEU B C 1
ATOM 6585 O O . LEU B 1 244 ? 13.656 36.375 14.719 1 95.12 244 LEU B O 1
ATOM 6589 N N . LEU B 1 245 ? 12.039 36.594 13.156 1 96.06 245 LEU B N 1
ATOM 6590 C CA . LEU B 1 245 ? 10.969 36.219 14.078 1 96.06 245 LEU B CA 1
ATOM 6591 C C . LEU B 1 245 ? 10.883 34.719 14.234 1 96.06 245 LEU B C 1
ATOM 6593 O O . LEU B 1 245 ? 10.875 34 13.242 1 96.06 245 LEU B O 1
ATOM 6597 N N . TRP B 1 246 ? 10.828 34.25 15.461 1 96.25 246 TRP B N 1
ATOM 6598 C CA . TRP B 1 246 ? 10.648 32.844 15.742 1 96.25 246 TRP B CA 1
ATOM 6599 C C . TRP B 1 246 ? 9.188 32.531 16 1 96.25 246 TRP B C 1
ATOM 6601 O O . TRP B 1 246 ? 8.656 32.812 17.078 1 96.25 246 TRP B O 1
ATOM 6611 N N . LEU B 1 247 ? 8.625 31.938 15.055 1 97.25 247 LEU B N 1
ATOM 6612 C CA . LEU B 1 247 ? 7.211 31.594 15.172 1 97.25 247 LEU B CA 1
ATOM 6613 C C . LEU B 1 247 ? 7.039 30.094 15.391 1 97.25 247 LEU B C 1
ATOM 6615 O O . LEU B 1 247 ? 6.723 29.359 14.461 1 97.25 247 LEU B O 1
ATOM 6619 N N . ALA B 1 248 ? 7.152 29.719 16.625 1 96.94 248 ALA B N 1
ATOM 6620 C CA . ALA B 1 248 ? 7.008 28.312 16.969 1 96.94 248 ALA B CA 1
ATOM 6621 C C . ALA B 1 248 ? 5.621 27.797 16.594 1 96.94 248 ALA B C 1
ATOM 6623 O O . ALA B 1 248 ? 4.617 28.469 16.812 1 96.94 248 ALA B O 1
ATOM 6624 N N . CYS B 1 249 ? 5.633 26.594 16.031 1 97.12 249 CYS B N 1
ATOM 6625 C CA . CYS B 1 249 ? 4.363 26.047 15.578 1 97.12 249 CYS B CA 1
ATOM 6626 C C . CYS B 1 249 ? 3.396 25.875 16.75 1 97.12 249 CYS B C 1
ATOM 6628 O O . CYS B 1 249 ? 3.639 25.062 17.641 1 97.12 249 CYS B O 1
ATOM 6630 N N . ARG B 1 250 ? 2.309 26.516 16.703 1 97.19 250 ARG B N 1
ATOM 6631 C CA . ARG B 1 250 ? 1.333 26.484 17.797 1 97.19 250 ARG B CA 1
ATOM 6632 C C . ARG B 1 250 ? 0.614 25.141 17.844 1 97.19 250 ARG B C 1
ATOM 6634 O O . ARG B 1 250 ? 0.24 24.672 18.906 1 97.19 250 ARG B O 1
ATOM 6641 N N . HIS B 1 251 ? 0.402 24.547 16.688 1 95 251 HIS B N 1
ATOM 6642 C CA . HIS B 1 251 ? -0.185 23.219 16.672 1 95 251 HIS B CA 1
ATOM 6643 C C . HIS B 1 251 ? 0.71 22.219 17.406 1 95 251 HIS B C 1
ATOM 6645 O O . HIS B 1 251 ? 0.22 21.344 18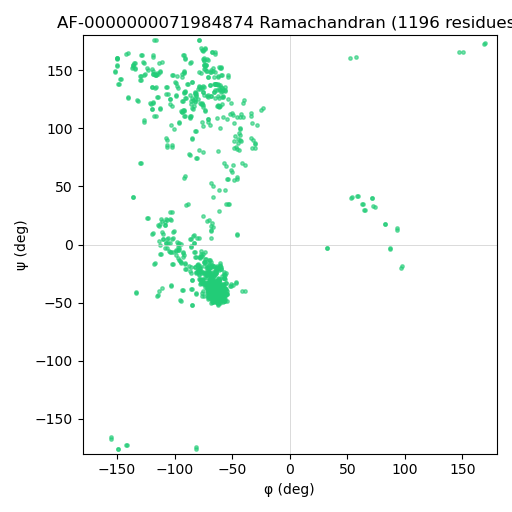.125 1 95 251 HIS B O 1
ATOM 6651 N N . HIS B 1 252 ? 1.961 22.312 17.141 1 94.56 252 HIS B N 1
ATOM 6652 C CA . HIS B 1 252 ? 2.896 21.438 17.844 1 94.56 252 HIS B CA 1
ATOM 6653 C C . HIS B 1 252 ? 2.834 21.656 19.344 1 94.56 252 HIS B C 1
ATOM 6655 O O . HIS B 1 252 ? 2.84 20.703 20.125 1 94.56 252 HIS B O 1
ATOM 6661 N N . VAL B 1 253 ? 2.768 22.859 19.766 1 95.56 253 VAL B N 1
ATOM 6662 C CA . VAL B 1 253 ? 2.688 23.203 21.188 1 95.56 253 VAL B CA 1
ATOM 6663 C C . VAL B 1 253 ? 1.43 22.594 21.797 1 95.56 253 VAL B C 1
ATOM 6665 O O . VAL B 1 253 ? 1.485 21.969 22.859 1 95.56 253 VAL B O 1
ATOM 6668 N N . HIS B 1 254 ? 0.366 22.766 21.109 1 95.88 254 HIS B N 1
ATOM 6669 C CA . HIS B 1 254 ? -0.888 22.234 21.641 1 95.88 254 HIS B CA 1
ATOM 6670 C C . HIS B 1 254 ? -0.9 20.719 21.625 1 95.88 254 HIS B C 1
ATOM 6672 O O . HIS B 1 254 ? -1.588 20.078 22.422 1 95.88 254 HIS B O 1
ATOM 6678 N N . GLU B 1 255 ? -0.199 20.109 20.688 1 94.5 255 GLU B N 1
ATOM 6679 C CA . GLU B 1 255 ? -0.037 18.656 20.734 1 94.5 255 GLU B CA 1
ATOM 6680 C C . GLU B 1 255 ? 0.723 18.234 21.984 1 94.5 255 GLU B C 1
ATOM 6682 O O . GLU B 1 255 ? 0.372 17.234 22.609 1 94.5 255 GLU B O 1
ATOM 6687 N N . VAL B 1 256 ? 1.74 18.953 22.328 1 94.06 256 VAL B N 1
ATOM 6688 C CA . VAL B 1 256 ? 2.531 18.656 23.516 1 94.06 256 VAL B CA 1
ATOM 6689 C C . VAL B 1 256 ? 1.663 18.797 24.766 1 94.06 256 VAL B C 1
ATOM 6691 O O . VAL B 1 256 ? 1.733 17.969 25.672 1 94.06 256 VAL B O 1
ATOM 6694 N N . ILE B 1 257 ? 0.874 19.812 24.797 1 96.12 257 ILE B N 1
ATOM 6695 C CA . ILE B 1 257 ? -0.013 20.047 25.922 1 96.12 257 ILE B CA 1
ATOM 6696 C C . ILE B 1 257 ? -0.972 18.859 26.078 1 96.12 257 ILE B C 1
ATOM 6698 O O . ILE B 1 257 ? -1.129 18.328 27.188 1 96.12 257 ILE B O 1
ATOM 6702 N N . LEU B 1 258 ? -1.568 18.516 25 1 95.44 258 LEU B N 1
ATOM 6703 C CA . LEU B 1 258 ? -2.514 17.406 25.062 1 95.44 258 LEU B CA 1
ATOM 6704 C C . LEU B 1 258 ? -1.808 16.109 25.453 1 95.44 258 LEU B C 1
ATOM 6706 O O . LEU B 1 258 ? -2.383 15.273 26.156 1 95.44 258 LEU B O 1
ATOM 6710 N N . LYS B 1 259 ? -0.628 15.898 24.969 1 93.06 259 LYS B N 1
ATOM 6711 C CA . LYS B 1 259 ? 0.164 14.734 25.359 1 93.06 259 LYS B CA 1
ATOM 6712 C C . LYS B 1 259 ? 0.351 14.68 26.875 1 93.06 259 LYS B C 1
ATOM 6714 O O . LYS B 1 259 ? 0.128 13.633 27.484 1 93.06 259 LYS B O 1
ATOM 6719 N N . ASP B 1 260 ? 0.739 15.766 27.438 1 94.19 260 ASP B N 1
ATOM 6720 C CA . ASP B 1 260 ? 0.986 15.812 28.875 1 94.19 260 ASP B CA 1
ATOM 6721 C C . ASP B 1 260 ? -0.301 15.578 29.656 1 94.19 260 ASP B C 1
ATOM 6723 O O . ASP B 1 260 ? -0.286 14.914 30.703 1 94.19 260 ASP B O 1
ATOM 6727 N N . VAL B 1 261 ? -1.364 16.094 29.172 1 95.62 261 VAL B N 1
ATOM 6728 C CA . VAL B 1 261 ? -2.658 15.891 29.828 1 95.62 261 VAL B CA 1
ATOM 6729 C C . VAL B 1 261 ? -3.043 14.414 29.75 1 95.62 261 VAL B C 1
ATOM 6731 O O . VAL B 1 261 ? -3.531 13.844 30.719 1 95.62 261 VAL B O 1
ATOM 6734 N N . PHE B 1 262 ? -2.836 13.867 28.594 1 92.06 262 PHE B N 1
ATOM 6735 C CA . PHE B 1 262 ? -3.15 12.461 28.391 1 92.06 262 PHE B CA 1
ATOM 6736 C C . PHE B 1 262 ? -2.32 11.578 29.312 1 92.06 262 PHE B C 1
ATOM 6738 O O . PHE B 1 262 ? -2.852 10.672 29.953 1 92.06 262 PHE B O 1
ATOM 6745 N N . GLU B 1 263 ? -1.086 11.867 29.375 1 90.31 263 GLU B N 1
ATOM 6746 C CA . GLU B 1 263 ? -0.18 11.07 30.203 1 90.31 263 GLU B CA 1
ATOM 6747 C C . GLU B 1 263 ? -0.505 11.211 31.688 1 90.31 263 GLU B C 1
ATOM 6749 O O . GLU B 1 263 ? -0.371 10.258 32.438 1 90.31 263 GLU B O 1
ATOM 6754 N N . ALA B 1 264 ? -0.908 12.367 32.062 1 93 264 ALA B N 1
ATOM 6755 C CA . ALA B 1 264 ? -1.288 12.609 33.438 1 93 264 ALA B CA 1
ATOM 6756 C C . ALA B 1 264 ? -2.586 11.883 33.781 1 93 264 ALA B C 1
ATOM 6758 O O . ALA B 1 264 ? -2.801 11.5 34.938 1 93 264 ALA B O 1
ATOM 6759 N N . SER B 1 265 ? -3.436 11.672 32.781 1 91.75 265 SER B N 1
ATOM 6760 C CA . SER B 1 265 ? -4.762 11.109 33 1 91.75 265 SER B CA 1
ATOM 6761 C C . SER B 1 265 ? -4.766 9.602 32.812 1 91.75 265 SER B C 1
ATOM 6763 O O . SER B 1 265 ? -5.461 8.875 33.5 1 91.75 265 SER B O 1
ATOM 6765 N N . LEU B 1 266 ? -4.199 8.977 31.703 1 85.25 266 LEU B N 1
ATOM 6766 C CA . LEU B 1 266 ? -4.285 7.574 31.328 1 85.25 266 LEU B CA 1
ATOM 6767 C C . LEU B 1 266 ? -2.926 6.895 31.438 1 85.25 266 LEU B C 1
ATOM 6769 O O . LEU B 1 266 ? -2.807 5.688 31.203 1 85.25 266 LEU B O 1
ATOM 6773 N N . SER B 1 267 ? -2.008 7.355 32.062 1 69.75 267 SER B N 1
ATOM 6774 C CA . SER B 1 267 ? -0.656 6.832 32.25 1 69.75 267 SER B CA 1
ATOM 6775 C C . SER B 1 267 ? 0.038 6.637 30.906 1 69.75 267 SER B C 1
ATOM 6777 O O . SER B 1 267 ? -0.621 6.539 29.875 1 69.75 267 SER B O 1
ATOM 6779 N N . SER B 1 268 ? 1.32 6.547 30.953 1 63.19 268 SER B N 1
ATOM 6780 C CA . SER B 1 268 ? 2.178 6.531 29.781 1 63.19 268 SER B CA 1
ATOM 6781 C C . SER B 1 268 ? 2.043 5.219 29.016 1 63.19 268 SER B C 1
ATOM 6783 O O . SER B 1 268 ? 1.953 4.148 29.625 1 63.19 268 SER B O 1
ATOM 6785 N N . SER B 1 269 ? 1.375 5.273 27.797 1 55.25 269 SER B N 1
ATOM 6786 C CA . SER B 1 269 ? 1.28 4.062 26.984 1 55.25 269 SER B CA 1
ATOM 6787 C C . SER B 1 269 ? 2.629 3.699 26.375 1 55.25 269 SER B C 1
ATOM 6789 O O . SER B 1 269 ? 3.326 4.562 25.844 1 55.25 269 SER B O 1
ATOM 6791 N N . SER B 1 270 ? 3.281 2.688 26.891 1 50.25 270 SER B N 1
ATOM 6792 C CA . SER B 1 270 ? 4.574 2.252 26.359 1 50.25 270 SER B CA 1
ATOM 6793 C C . SER B 1 270 ? 4.484 1.906 24.891 1 50.25 270 SER B C 1
ATOM 6795 O O . SER B 1 270 ? 5.504 1.82 24.203 1 50.25 270 SER B O 1
ATOM 6797 N N . GLY B 1 271 ? 3.348 1.437 24.297 1 50.94 271 GLY B N 1
ATOM 6798 C CA . GLY B 1 271 ? 3.346 0.965 22.922 1 50.94 271 GLY B CA 1
ATOM 6799 C C . GLY B 1 271 ? 2.576 1.874 21.984 1 50.94 271 GLY B C 1
ATOM 6800 O O . GLY B 1 271 ? 1.913 2.814 22.422 1 50.94 271 GLY B O 1
ATOM 6801 N N . PRO B 1 272 ? 2.895 1.8 20.734 1 52.53 272 PRO B N 1
ATOM 6802 C CA . PRO B 1 272 ? 2.285 2.66 19.719 1 52.53 272 PRO B CA 1
ATOM 6803 C C . PRO B 1 272 ? 0.76 2.645 19.781 1 52.53 272 PRO B C 1
ATOM 6805 O O . PRO B 1 272 ? 0.117 3.641 19.438 1 52.53 272 PRO B O 1
ATOM 6808 N N . ASP B 1 273 ? 0.231 1.548 20.125 1 56.78 273 ASP B N 1
ATOM 6809 C CA . ASP B 1 273 ? -1.224 1.424 20.156 1 56.78 273 ASP B CA 1
ATOM 6810 C C . ASP B 1 273 ? -1.75 1.498 21.594 1 56.78 273 ASP B C 1
ATOM 6812 O O . ASP B 1 273 ? -1.359 0.698 22.453 1 56.78 273 ASP B O 1
ATOM 6816 N N . ILE B 1 274 ? -2.297 2.674 21.906 1 69.31 274 ILE B N 1
ATOM 6817 C CA . ILE B 1 274 ? -3.023 2.768 23.172 1 69.31 274 ILE B CA 1
ATOM 6818 C C . ILE B 1 274 ? -4.156 1.746 23.188 1 69.31 274 ILE B C 1
ATOM 6820 O O . ILE B 1 274 ? -5.035 1.765 22.328 1 69.31 274 ILE B O 1
ATOM 6824 N N . GLY B 1 275 ? -4.031 0.726 24 1 76.62 275 GLY B N 1
ATOM 6825 C CA . GLY B 1 275 ? -4.914 -0.428 24.062 1 76.62 275 GLY B CA 1
ATOM 6826 C C . GLY B 1 275 ? -6.383 -0.065 23.953 1 76.62 275 GLY B C 1
ATOM 6827 O O . GLY B 1 275 ? -7.133 -0.715 23.219 1 76.62 275 GLY B O 1
ATOM 6828 N N . ILE B 1 276 ? -6.691 1.025 24.609 1 83.56 276 ILE B N 1
ATOM 6829 C CA . ILE B 1 276 ? -8.102 1.387 24.641 1 83.56 276 ILE B CA 1
ATOM 6830 C C . ILE B 1 276 ? -8.555 1.86 23.266 1 83.56 276 ILE B C 1
ATOM 6832 O O . ILE B 1 276 ? -9.711 1.645 22.875 1 83.56 276 ILE B O 1
ATOM 6836 N N . PHE B 1 277 ? -7.676 2.473 22.562 1 86 277 PHE B N 1
ATOM 6837 C CA . PHE B 1 277 ? -8.023 2.945 21.234 1 86 277 PHE B CA 1
ATOM 6838 C C . PHE B 1 277 ? -8.148 1.776 20.266 1 86 277 PHE B C 1
ATOM 6840 O O . PHE B 1 277 ? -9.023 1.771 19.391 1 86 277 PHE B O 1
ATOM 6847 N N . LYS B 1 278 ? -7.227 0.868 20.406 1 81.44 278 LYS B N 1
ATOM 6848 C CA . LYS B 1 278 ? -7.312 -0.345 19.594 1 81.44 278 LYS B CA 1
ATOM 6849 C C . LYS B 1 278 ? -8.625 -1.082 19.844 1 81.44 278 LYS B C 1
ATOM 6851 O O . LYS B 1 278 ? -9.234 -1.614 18.922 1 81.44 278 LYS B O 1
ATOM 6856 N N . LEU B 1 279 ? -9.031 -1.13 21.062 1 84 279 LEU B N 1
ATOM 6857 C CA . LEU B 1 279 ? -10.289 -1.766 21.438 1 84 279 LEU B CA 1
ATOM 6858 C C . LEU B 1 279 ? -11.461 -1.117 20.703 1 84 279 LEU B C 1
ATOM 6860 O O . LEU B 1 279 ? -12.344 -1.813 20.203 1 84 279 LEU B O 1
ATOM 6864 N N . LEU B 1 280 ? -11.477 0.18 20.719 1 86.75 280 LEU B N 1
ATOM 6865 C CA . LEU B 1 280 ? -12.547 0.899 20.047 1 86.75 280 LEU B CA 1
ATOM 6866 C C . LEU B 1 280 ? -12.555 0.583 18.547 1 86.75 280 LEU B C 1
ATOM 6868 O O . LEU B 1 280 ? -13.617 0.377 17.969 1 86.75 280 LEU B O 1
ATOM 6872 N N . ARG B 1 281 ? -11.391 0.62 17.938 1 83.31 281 ARG B N 1
ATOM 6873 C CA . ARG B 1 281 ? -11.281 0.348 16.5 1 83.31 281 ARG B CA 1
ATOM 6874 C C . ARG B 1 281 ? -11.766 -1.062 16.172 1 83.31 281 ARG B C 1
ATOM 6876 O O . ARG B 1 281 ? -12.5 -1.264 15.211 1 83.31 281 ARG B O 1
ATOM 6883 N N . ASP B 1 282 ? -11.344 -1.979 16.953 1 77.62 282 ASP B N 1
ATOM 6884 C CA . ASP B 1 282 ? -11.648 -3.385 16.719 1 77.62 282 ASP B CA 1
ATOM 6885 C C . ASP B 1 282 ? -13.133 -3.67 16.953 1 77.62 282 ASP B C 1
ATOM 6887 O O . ASP B 1 282 ? -13.719 -4.523 16.281 1 77.62 282 ASP B O 1
ATOM 6891 N N . ARG B 1 283 ? -13.758 -2.934 17.875 1 82.44 283 ARG B N 1
ATOM 6892 C CA . ARG B 1 283 ? -15.141 -3.207 18.25 1 82.44 283 ARG B CA 1
ATOM 6893 C C . ARG B 1 283 ? -16.094 -2.225 17.578 1 82.44 283 ARG B C 1
ATOM 6895 O O . ARG B 1 283 ? -17.266 -2.146 17.953 1 82.44 283 ARG B O 1
ATOM 6902 N N . TRP B 1 284 ? -15.578 -1.491 16.656 1 85.25 284 TRP B N 1
ATOM 6903 C CA . TRP B 1 284 ? -16.359 -0.404 16.078 1 85.25 284 TRP B CA 1
ATOM 6904 C C . TRP B 1 284 ? -17.641 -0.936 15.43 1 85.25 284 TRP B C 1
ATOM 6906 O O . TRP B 1 284 ? -18.688 -0.287 15.484 1 85.25 284 TRP B O 1
ATOM 6916 N N . SER B 1 285 ? -17.562 -2.111 14.828 1 76.31 285 SER B N 1
ATOM 6917 C CA . SER B 1 285 ? -18.703 -2.672 14.117 1 76.31 285 SER B CA 1
ATOM 6918 C C . SER B 1 285 ? -19.797 -3.107 15.078 1 76.31 285 SER B C 1
ATOM 6920 O O . SER B 1 285 ? -20.953 -3.264 14.688 1 76.31 285 SER B O 1
ATOM 6922 N N . PHE B 1 286 ? -19.484 -3.176 16.344 1 79.88 286 PHE B N 1
ATOM 6923 C CA . PHE B 1 286 ? -20.438 -3.666 17.328 1 79.88 286 PHE B CA 1
ATOM 6924 C C . PHE B 1 286 ? -21.016 -2.514 18.141 1 79.88 286 PHE B C 1
ATOM 6926 O O . PHE B 1 286 ? -21.938 -2.709 18.938 1 79.88 286 PHE B O 1
ATOM 6933 N N . VAL B 1 287 ? -20.484 -1.377 17.891 1 83.31 287 VAL B N 1
ATOM 6934 C CA . VAL B 1 287 ? -20.891 -0.225 18.688 1 83.31 287 VAL B CA 1
ATOM 6935 C C . VAL B 1 287 ? -22.047 0.496 18 1 83.31 287 VAL B C 1
ATOM 6937 O O . VAL B 1 287 ? -22.062 0.651 16.781 1 83.31 287 VAL B O 1
ATOM 6940 N N . ASP B 1 288 ? -23.062 0.762 18.734 1 83.25 288 ASP B N 1
ATOM 6941 C CA . ASP B 1 288 ? -24.172 1.572 18.25 1 83.25 288 ASP B CA 1
ATOM 6942 C C . ASP B 1 288 ? -23.953 3.051 18.562 1 83.25 288 ASP B C 1
ATOM 6944 O O . ASP B 1 288 ? -24.125 3.484 19.703 1 83.25 288 ASP B O 1
ATOM 6948 N N . SER B 1 289 ? -23.719 3.805 17.594 1 80.88 289 SER B N 1
ATOM 6949 C CA . SER B 1 289 ? -23.375 5.215 17.75 1 80.88 289 SER B CA 1
ATOM 6950 C C . SER B 1 289 ? -24.594 6.039 18.172 1 80.88 289 SER B C 1
ATOM 6952 O O . SER B 1 289 ? -24.438 7.168 18.641 1 80.88 289 SER B O 1
ATOM 6954 N N . SER B 1 290 ? -25.719 5.469 18.078 1 81.06 290 SER B N 1
ATOM 6955 C CA . SER B 1 290 ? -26.938 6.191 18.453 1 81.06 290 SER B CA 1
ATOM 6956 C C . SER B 1 290 ? -27.109 6.207 19.969 1 81.06 290 SER B C 1
ATOM 6958 O O . SER B 1 290 ? -27.781 7.098 20.516 1 81.06 290 SER B O 1
ATOM 6960 N N . GLN B 1 291 ? -26.578 5.25 20.641 1 85.12 291 GLN B N 1
ATOM 6961 C CA . GLN B 1 291 ? -26.656 5.195 22.094 1 85.12 291 GLN B CA 1
ATOM 6962 C C . GLN B 1 291 ? -25.453 5.883 22.734 1 85.12 291 GLN B C 1
ATOM 6964 O O . GLN B 1 291 ? -24.719 5.27 23.516 1 85.12 291 GLN B O 1
ATOM 6969 N N . ARG B 1 292 ? -25.297 7.117 22.422 1 89.25 292 ARG B N 1
ATOM 6970 C CA . ARG B 1 292 ? -24.156 7.875 22.922 1 89.25 292 ARG B CA 1
ATOM 6971 C C . ARG B 1 292 ? -24.516 8.609 24.203 1 89.25 292 ARG B C 1
ATOM 6973 O O . ARG B 1 292 ? -25.656 9.039 24.391 1 89.25 292 ARG B O 1
ATOM 6980 N N . GLU B 1 293 ? -23.531 8.734 25.062 1 91.06 293 GLU B N 1
ATOM 6981 C CA . GLU B 1 293 ? -23.672 9.469 26.312 1 91.06 293 GLU B CA 1
ATOM 6982 C C . GLU B 1 293 ? -23.109 10.883 26.203 1 91.06 293 GLU B C 1
ATOM 6984 O O . GLU B 1 293 ? -22 11.07 25.703 1 91.06 293 GLU B O 1
ATOM 6989 N N . THR B 1 294 ? -23.906 11.852 26.578 1 93.69 294 THR B N 1
ATOM 6990 C CA . THR B 1 294 ? -23.484 13.25 26.609 1 93.69 294 THR B CA 1
ATOM 6991 C C . THR B 1 294 ? -23.5 13.789 28.031 1 93.69 294 THR B C 1
ATOM 6993 O O . THR B 1 294 ? -23.859 13.07 28.969 1 93.69 294 THR B O 1
ATOM 6996 N N . VAL B 1 295 ? -23.062 14.992 28.188 1 94.19 295 VAL B N 1
ATOM 6997 C CA . VAL B 1 295 ? -23.016 15.617 29.5 1 94.19 295 VAL B CA 1
ATOM 6998 C C . VAL B 1 295 ? -24.406 15.617 30.141 1 94.19 295 VAL B C 1
ATOM 7000 O O . VAL B 1 295 ? -24.547 15.43 31.344 1 94.19 295 VAL B O 1
ATOM 7003 N N . GLU B 1 296 ? -25.484 15.664 29.328 1 91.06 296 GLU B N 1
ATOM 7004 C CA . GLU B 1 296 ? -26.859 15.75 29.859 1 91.06 296 GLU B CA 1
ATOM 7005 C C . GLU B 1 296 ? -27.406 14.359 30.156 1 91.06 296 GLU B C 1
ATOM 7007 O O . GLU B 1 296 ? -28.312 14.211 30.969 1 91.06 296 GLU B O 1
ATOM 7012 N N . THR B 1 297 ? -26.859 13.406 29.516 1 91.5 297 THR B N 1
ATOM 7013 C CA . THR B 1 297 ? -27.406 12.062 29.688 1 91.5 297 THR B CA 1
ATOM 7014 C C . THR B 1 297 ? -26.641 11.305 30.766 1 91.5 297 THR B C 1
ATOM 7016 O O . THR B 1 297 ? -27.109 10.266 31.234 1 91.5 297 THR B O 1
ATOM 7019 N N . SER B 1 298 ? -25.5 11.789 31.141 1 91.06 298 SER B N 1
ATOM 7020 C CA . SER B 1 298 ? -24.703 11.172 32.188 1 91.06 298 SER B CA 1
ATOM 7021 C C . SER B 1 298 ? -25 11.805 33.531 1 91.06 298 SER B C 1
ATOM 7023 O O . SER B 1 298 ? -24.734 12.992 33.75 1 91.06 298 SER B O 1
ATOM 7025 N N . GLU B 1 299 ? -25.391 11.055 34.469 1 90.06 299 GLU B N 1
ATOM 7026 C CA . GLU B 1 299 ? -25.766 11.555 35.781 1 90.06 299 GLU B CA 1
ATOM 7027 C C . GLU B 1 299 ? -24.562 12.18 36.5 1 90.06 299 GLU B C 1
ATOM 7029 O O . GLU B 1 299 ? -24.688 13.25 37.125 1 90.06 299 GLU B O 1
ATOM 7034 N N . ASP B 1 300 ? -23.5 11.539 36.406 1 91.31 300 ASP B N 1
ATOM 7035 C CA . ASP B 1 300 ? -22.297 12.016 37.062 1 91.31 300 ASP B CA 1
ATOM 7036 C C . ASP B 1 300 ? -21.844 13.367 36.5 1 91.31 300 ASP B C 1
ATOM 7038 O O . ASP B 1 300 ? -21.422 14.242 37.25 1 91.31 300 ASP B O 1
ATOM 7042 N N . LEU B 1 301 ? -22 13.547 35.25 1 94.69 301 LEU B N 1
ATOM 7043 C CA . LEU B 1 301 ? -21.562 14.773 34.594 1 94.69 301 LEU B CA 1
ATOM 7044 C C . LEU B 1 301 ? -22.547 15.906 34.844 1 94.69 301 LEU B C 1
ATOM 7046 O O . LEU B 1 301 ? -22.156 17.062 35 1 94.69 301 LEU B O 1
ATOM 7050 N N . VAL B 1 302 ? -23.797 15.578 34.938 1 94.62 302 VAL B N 1
ATOM 7051 C CA . VAL B 1 302 ? -24.797 16.578 35.281 1 94.62 302 VAL B CA 1
ATOM 7052 C C . VAL B 1 302 ? -24.531 17.156 36.656 1 94.62 302 VAL B C 1
ATOM 7054 O O . VAL B 1 302 ? -24.562 18.375 36.875 1 94.62 302 VAL B O 1
ATOM 7057 N N . GLU B 1 303 ? -24.266 16.281 37.5 1 93.88 303 GLU B N 1
ATOM 7058 C CA . GLU B 1 303 ? -23.969 16.703 38.875 1 93.88 303 GLU B CA 1
ATOM 7059 C C . GLU B 1 303 ? -22.688 17.531 38.938 1 93.88 303 GLU B C 1
ATOM 7061 O O . GLU B 1 303 ? -22.594 18.5 39.688 1 93.88 303 GLU B O 1
ATOM 7066 N N . PHE B 1 304 ? -21.766 17.141 38.125 1 93.88 304 PHE B N 1
ATOM 7067 C CA . PHE B 1 304 ? -20.484 17.828 38.094 1 93.88 304 PHE B CA 1
ATOM 7068 C C . PHE B 1 304 ? -20.656 19.281 37.656 1 93.88 304 PHE B C 1
ATOM 7070 O O . PHE B 1 304 ? -20.125 20.203 38.281 1 93.88 304 PHE B O 1
ATOM 7077 N N . PHE B 1 305 ? -21.391 19.547 36.625 1 95.06 305 PHE B N 1
ATOM 7078 C CA . PHE B 1 305 ? -21.578 20.891 36.094 1 95.06 305 PHE B CA 1
ATOM 7079 C C . PHE B 1 305 ? -22.547 21.703 36.938 1 95.06 305 PHE B C 1
ATOM 7081 O O . PHE B 1 305 ? -22.469 22.922 37 1 95.06 305 PHE B O 1
ATOM 7088 N N . ALA B 1 306 ? -23.422 20.984 37.688 1 93.56 306 ALA B N 1
ATOM 7089 C CA . ALA B 1 306 ? -24.359 21.672 38.594 1 93.56 306 ALA B CA 1
ATOM 7090 C C . ALA B 1 306 ? -23.641 22.188 39.844 1 93.56 306 ALA B C 1
ATOM 7092 O O . ALA B 1 306 ? -24 23.234 40.375 1 93.56 306 ALA B O 1
ATOM 7093 N N . THR B 1 307 ? -22.656 21.5 40.281 1 94.19 307 THR B N 1
ATOM 7094 C CA . THR B 1 307 ? -22.016 21.812 41.562 1 94.19 307 THR B CA 1
ATOM 7095 C C . THR B 1 307 ? -20.781 22.703 41.344 1 94.19 307 THR B C 1
ATOM 7097 O O . THR B 1 307 ? -20.266 23.281 42.281 1 94.19 307 THR B O 1
ATOM 7100 N N . ASN B 1 308 ? -20.375 22.766 40.156 1 94.5 308 ASN B N 1
ATOM 7101 C CA . ASN B 1 308 ? -19.172 23.531 39.844 1 94.5 308 ASN B CA 1
ATOM 7102 C C . ASN B 1 308 ? -19.484 24.703 38.938 1 94.5 308 ASN B C 1
ATOM 7104 O O . ASN B 1 308 ? -19.5 24.547 37.688 1 94.5 308 ASN B O 1
ATOM 7108 N N . ASP B 1 309 ? -19.391 25.859 39.438 1 93.31 309 ASP B N 1
ATOM 7109 C CA . ASP B 1 309 ? -19.766 27.078 38.719 1 93.31 309 ASP B CA 1
ATOM 7110 C C . ASP B 1 309 ? -18.75 27.359 37.594 1 93.31 309 ASP B C 1
ATOM 7112 O O . ASP B 1 309 ? -19.125 27.781 36.5 1 93.31 309 ASP B O 1
ATOM 7116 N N . THR B 1 310 ? -17.562 27.125 37.938 1 94.75 310 THR B N 1
ATOM 7117 C CA . THR B 1 310 ? -16.516 27.375 36.969 1 94.75 310 THR B CA 1
ATOM 7118 C C . THR B 1 310 ? -16.672 26.453 35.75 1 94.75 310 THR B C 1
ATOM 7120 O O . THR B 1 310 ? -16.547 26.891 34.594 1 94.75 310 THR B O 1
ATOM 7123 N N . ALA B 1 311 ? -16.969 25.219 36.062 1 95.69 311 ALA B N 1
ATOM 7124 C CA . ALA B 1 311 ? -17.156 24.25 34.969 1 95.69 311 ALA B CA 1
ATOM 7125 C C . ALA B 1 311 ? -18.359 24.625 34.125 1 95.69 311 ALA B C 1
ATOM 7127 O O . ALA B 1 311 ? -18.328 24.469 32.906 1 95.69 311 ALA B O 1
ATOM 7128 N N . SER B 1 312 ? -19.344 25.078 34.719 1 96.12 312 SER B N 1
ATOM 7129 C CA . SER B 1 312 ? -20.547 25.469 34 1 96.12 312 SER B CA 1
ATOM 7130 C C . SER B 1 312 ? -20.312 26.656 33.094 1 96.12 312 SER B C 1
ATOM 7132 O O . SER B 1 312 ? -20.781 26.688 31.953 1 96.12 312 SER B O 1
ATOM 7134 N N . LYS B 1 313 ? -19.578 27.516 33.562 1 96.12 313 LYS B N 1
ATOM 7135 C CA . LYS B 1 313 ? -19.234 28.688 32.781 1 96.12 313 LYS B CA 1
ATOM 7136 C C . LYS B 1 313 ? -18.391 28.297 31.562 1 96.12 313 LYS B C 1
ATOM 7138 O O . LYS B 1 313 ? -18.609 28.781 30.453 1 96.12 313 LYS B O 1
ATOM 7143 N N . LEU B 1 314 ? -17.438 27.484 31.844 1 96.69 314 LEU B N 1
ATOM 7144 C CA . LEU B 1 314 ? -16.594 27.016 30.766 1 96.69 314 LEU B CA 1
ATOM 7145 C C . LEU B 1 314 ? -17.406 26.266 29.703 1 96.69 314 LEU B C 1
ATOM 7147 O O . LEU B 1 314 ? -17.125 26.375 28.516 1 96.69 314 LEU B O 1
ATOM 7151 N N . LYS B 1 315 ? -18.344 25.484 30.156 1 97.12 315 LYS B N 1
ATOM 7152 C CA . LYS B 1 315 ? -19.219 24.75 29.25 1 97.12 315 LYS B CA 1
ATOM 7153 C C . LYS B 1 315 ? -20 25.703 28.344 1 97.12 315 LYS B C 1
ATOM 7155 O O . LYS B 1 315 ? -20.062 25.5 27.141 1 97.12 315 LYS B O 1
ATOM 7160 N N . ASP B 1 316 ? -20.5 26.734 28.906 1 96.31 316 ASP B N 1
ATOM 7161 C CA . ASP B 1 316 ? -21.281 27.719 28.141 1 96.31 316 ASP B CA 1
ATOM 7162 C C . ASP B 1 316 ? -20.406 28.438 27.125 1 96.31 316 ASP B C 1
ATOM 7164 O O . ASP B 1 316 ? -20.812 28.641 25.984 1 96.31 316 ASP B O 1
ATOM 7168 N N . ASP B 1 317 ? -19.25 28.766 27.625 1 96.25 317 ASP B N 1
ATOM 7169 C CA . ASP B 1 317 ? -18.312 29.438 26.734 1 96.25 317 ASP B CA 1
ATOM 7170 C C . ASP B 1 317 ? -17.906 28.516 25.578 1 96.25 317 ASP B C 1
ATOM 7172 O O . ASP B 1 317 ? -17.812 28.953 24.438 1 96.25 317 ASP B O 1
ATOM 7176 N N . ALA B 1 318 ? -17.641 27.312 25.922 1 97.19 318 ALA B N 1
ATOM 7177 C CA . ALA B 1 318 ? -17.25 26.328 24.922 1 97.19 318 ALA B CA 1
ATOM 7178 C C . ALA B 1 318 ? -18.359 26.094 23.906 1 97.19 318 ALA B C 1
ATOM 7180 O O . ALA B 1 318 ? -18.109 26.031 22.703 1 97.19 318 ALA B O 1
ATOM 7181 N N . LEU B 1 319 ? -19.578 25.953 24.375 1 96.56 319 LEU B N 1
ATOM 7182 C CA . LEU B 1 319 ? -20.719 25.719 23.484 1 96.56 319 LEU B CA 1
ATOM 7183 C C . LEU B 1 319 ? -20.906 26.891 22.531 1 96.56 319 LEU B C 1
ATOM 7185 O O . LEU B 1 319 ? -21.188 26.688 21.344 1 96.56 319 LEU B O 1
ATOM 7189 N N . ALA B 1 320 ? -20.719 28.062 23.078 1 95.5 320 ALA B N 1
ATOM 7190 C CA . ALA B 1 320 ? -20.859 29.25 22.25 1 95.5 320 ALA B CA 1
ATOM 7191 C C . ALA B 1 320 ? -19.797 29.266 21.141 1 95.5 320 ALA B C 1
ATOM 7193 O O . ALA B 1 320 ? -20.109 29.531 19.984 1 95.5 320 ALA B O 1
ATOM 7194 N N . PHE B 1 321 ? -18.688 29 21.5 1 94.75 321 PHE B N 1
ATOM 7195 C CA . PHE B 1 321 ? -17.594 28.969 20.547 1 94.75 321 PHE B CA 1
ATOM 7196 C C . PHE B 1 321 ? -17.828 27.891 19.5 1 94.75 321 PHE B C 1
ATOM 7198 O O . PHE B 1 321 ? -17.656 28.125 18.297 1 94.75 321 PHE B O 1
ATOM 7205 N N . LEU B 1 322 ? -18.094 26.688 20 1 94.81 322 LEU B N 1
ATOM 7206 C CA . LEU B 1 322 ? -18.234 25.547 19.109 1 94.81 322 LEU B CA 1
ATOM 7207 C C . LEU B 1 322 ? -19.375 25.781 18.109 1 94.81 322 LEU B C 1
ATOM 7209 O O . LEU B 1 322 ? -19.25 25.422 16.938 1 94.81 322 LEU B O 1
ATOM 7213 N N . LYS B 1 323 ? -20.406 26.359 18.547 1 93.19 323 LYS B N 1
ATOM 7214 C CA . LYS B 1 323 ? -21.516 26.672 17.656 1 93.19 323 LYS B CA 1
ATOM 7215 C C . LYS B 1 323 ? -21.078 27.625 16.547 1 93.19 323 LYS B C 1
ATOM 7217 O O . LYS B 1 323 ? -21.391 27.391 15.367 1 93.19 323 LYS B O 1
ATOM 7222 N N . GLU B 1 324 ? -20.312 28.547 16.906 1 92.19 324 GLU B N 1
ATOM 7223 C CA . GLU B 1 324 ? -19.828 29.531 15.945 1 92.19 324 GLU B CA 1
ATOM 7224 C C . GLU B 1 324 ? -18.828 28.906 14.984 1 92.19 324 GLU B C 1
ATOM 7226 O O . GLU B 1 324 ? -18.875 29.156 13.773 1 92.19 324 GLU B O 1
ATOM 7231 N N . ALA B 1 325 ? -17.922 28.188 15.539 1 91.88 325 ALA B N 1
ATOM 7232 C CA . ALA B 1 325 ? -16.891 27.547 14.734 1 91.88 325 ALA B CA 1
ATOM 7233 C C . ALA B 1 325 ? -17.484 26.578 13.719 1 91.88 325 ALA B C 1
ATOM 7235 O O . ALA B 1 325 ? -17 26.469 12.594 1 91.88 325 ALA B O 1
ATOM 7236 N N . LEU B 1 326 ? -18.484 25.859 14.078 1 89.56 326 LEU B N 1
ATOM 7237 C CA . LEU B 1 326 ? -19.125 24.875 13.203 1 89.56 326 LEU B CA 1
ATOM 7238 C C . LEU B 1 326 ? -19.938 25.578 12.117 1 89.56 326 LEU B C 1
ATOM 7240 O O . LEU B 1 326 ? -20.094 25.047 11.008 1 89.56 326 LEU B O 1
ATOM 7244 N N . MET B 1 327 ? -20.375 26.719 12.367 1 85.44 327 MET B N 1
ATOM 7245 C CA . MET B 1 327 ? -21.172 27.469 11.398 1 85.44 327 MET B CA 1
ATOM 7246 C C . MET B 1 327 ? -20.281 28.094 10.336 1 85.44 327 MET B C 1
ATOM 7248 O O . MET B 1 327 ? -20.719 28.359 9.219 1 85.44 327 MET B O 1
ATOM 7252 N N . SER B 1 328 ? -19.047 28.438 10.664 1 79 328 SER B N 1
ATOM 7253 C CA . SER B 1 328 ? -18.141 29.094 9.734 1 79 328 SER B CA 1
ATOM 7254 C C . SER B 1 328 ? -17.734 28.156 8.602 1 79 328 SER B C 1
ATOM 7256 O O . SER B 1 328 ? -17.297 28.609 7.539 1 79 328 SER B O 1
ATOM 7258 N N . LYS B 1 329 ? -18.219 27.047 8.266 1 66.5 329 LYS B N 1
ATOM 7259 C CA . LYS B 1 329 ? -18.156 26 7.242 1 66.5 329 LYS B CA 1
ATOM 7260 C C . LYS B 1 329 ? -16.734 25.875 6.676 1 66.5 329 LYS B C 1
ATOM 7262 O O . LYS B 1 329 ? -16.469 25.031 5.828 1 66.5 329 LYS B O 1
ATOM 7267 N N . ASN B 1 330 ? -15.688 26.672 7.031 1 68.44 330 ASN B N 1
ATOM 7268 C CA . ASN B 1 330 ? -14.383 26.594 6.383 1 68.44 330 ASN B CA 1
ATOM 7269 C C . ASN B 1 330 ? -13.375 25.844 7.254 1 68.44 330 ASN B C 1
ATOM 7271 O O . ASN B 1 330 ? -12.664 26.469 8.055 1 68.44 330 ASN B O 1
ATOM 7275 N N . HIS B 1 331 ? -13.414 24.547 7.109 1 75.44 331 HIS B N 1
ATOM 7276 C CA . HIS B 1 331 ? -12.43 23.766 7.863 1 75.44 331 HIS B CA 1
ATOM 7277 C C . HIS B 1 331 ? -11.352 23.203 6.941 1 75.44 331 HIS B C 1
ATOM 7279 O O . HIS B 1 331 ? -11.656 22.641 5.887 1 75.44 331 HIS B O 1
ATOM 7285 N N . PRO B 1 332 ? -10.141 23.5 7.438 1 69.19 332 PRO B N 1
ATOM 7286 C CA . PRO B 1 332 ? -9.031 23.062 6.586 1 69.19 332 PRO B CA 1
ATOM 7287 C C . PRO B 1 332 ? -8.969 21.531 6.438 1 69.19 332 PRO B C 1
ATOM 7289 O O . PRO B 1 332 ? -8.5 21.031 5.414 1 69.19 332 PRO B O 1
ATOM 7292 N N . ARG B 1 333 ? -9.391 20.766 7.48 1 76.94 333 ARG B N 1
ATOM 7293 C CA . ARG B 1 333 ? -9.328 19.297 7.488 1 76.94 333 ARG B CA 1
ATOM 7294 C C . ARG B 1 333 ? -10.609 18.703 8.047 1 76.94 333 ARG B C 1
ATOM 7296 O O . ARG B 1 333 ? -11.234 19.281 8.938 1 76.94 333 ARG B O 1
ATOM 7303 N N . GLU B 1 334 ? -10.883 17.578 7.625 1 78.56 334 GLU B N 1
ATOM 7304 C CA . GLU B 1 334 ? -12.086 16.875 8.07 1 78.56 334 GLU B CA 1
ATOM 7305 C C . GLU B 1 334 ? -11.977 16.469 9.539 1 78.56 334 GLU B C 1
ATOM 7307 O O . GLU B 1 334 ? -12.977 16.469 10.266 1 78.56 334 GLU B O 1
ATOM 7312 N N . ASN B 1 335 ? -10.812 16.219 9.93 1 84.62 335 ASN B N 1
ATOM 7313 C CA . ASN B 1 335 ? -10.633 15.789 11.312 1 84.62 335 ASN B CA 1
ATOM 7314 C C . ASN B 1 335 ? -10.828 16.953 12.289 1 84.62 335 ASN B C 1
ATOM 7316 O O . ASN B 1 335 ? -11.242 16.734 13.43 1 84.62 335 ASN B O 1
ATOM 7320 N N . TYR B 1 336 ? -10.531 18.172 11.828 1 86.69 336 TYR B N 1
ATOM 7321 C CA . TYR B 1 336 ? -10.773 19.328 12.672 1 86.69 336 TYR B CA 1
ATOM 7322 C C . TYR B 1 336 ? -12.266 19.562 12.883 1 86.69 336 TYR B C 1
ATOM 7324 O O . TYR B 1 336 ? -12.711 19.812 14.008 1 86.69 336 TYR B O 1
ATOM 7332 N N . GLU B 1 337 ? -12.922 19.391 11.797 1 88.75 337 GLU B N 1
ATOM 7333 C CA . GLU B 1 337 ? -14.375 19.516 11.883 1 88.75 337 GLU B CA 1
ATOM 7334 C C . GLU B 1 337 ? -14.977 18.453 12.789 1 88.75 337 GLU B C 1
ATOM 7336 O O . GLU B 1 337 ? -15.891 18.719 13.57 1 88.75 337 GLU B O 1
ATOM 7341 N N . GLU B 1 338 ? -14.453 17.281 12.641 1 90.62 338 GLU B N 1
ATOM 7342 C CA . GLU B 1 338 ? -14.953 16.188 13.469 1 90.62 338 GLU B CA 1
ATOM 7343 C C . GLU B 1 338 ? -14.703 16.453 14.945 1 90.62 338 GLU B C 1
ATOM 7345 O O . GLU B 1 338 ? -15.547 16.141 15.789 1 90.62 338 GLU B O 1
ATOM 7350 N N . LEU B 1 339 ? -13.594 16.953 15.258 1 92.5 339 LEU B N 1
ATOM 7351 C CA . LEU B 1 339 ? -13.266 17.297 16.641 1 92.5 339 LEU B CA 1
ATOM 7352 C C . LEU B 1 339 ? -14.266 18.297 17.203 1 92.5 339 LEU B C 1
ATOM 7354 O O . LEU B 1 339 ? -14.766 18.125 18.328 1 92.5 339 LEU B O 1
ATOM 7358 N N . LEU B 1 340 ? -14.531 19.312 16.422 1 93.25 340 LEU B N 1
ATOM 7359 C CA . LEU B 1 340 ? -15.477 20.344 16.859 1 93.25 340 LEU B CA 1
ATOM 7360 C C . LEU B 1 340 ? -16.875 19.75 17.047 1 93.25 340 LEU B C 1
ATOM 7362 O O . LEU B 1 340 ? -17.531 20.016 18.047 1 93.25 340 LEU B O 1
ATOM 7366 N N . ARG B 1 341 ? -17.234 18.953 16.172 1 92.75 341 ARG B N 1
ATOM 7367 C CA . ARG B 1 341 ? -18.562 18.359 16.203 1 92.75 341 ARG B CA 1
ATOM 7368 C C . ARG B 1 341 ? -18.719 17.438 17.406 1 92.75 341 ARG B C 1
ATOM 7370 O O . ARG B 1 341 ? -19.75 17.469 18.094 1 92.75 341 ARG B O 1
ATOM 7377 N N . LEU B 1 342 ? -17.781 16.609 17.547 1 93.81 342 LEU B N 1
ATOM 7378 C CA . LEU B 1 342 ? -17.844 15.656 18.656 1 93.81 342 LEU B CA 1
ATOM 7379 C C . LEU B 1 342 ? -17.828 16.391 19.984 1 93.81 342 LEU B C 1
ATOM 7381 O O . LEU B 1 342 ? -18.531 15.992 20.922 1 93.81 342 LEU B O 1
ATOM 7385 N N . SER B 1 343 ? -17.047 17.438 20.109 1 96.19 343 SER B N 1
ATOM 7386 C CA . SER B 1 343 ? -17.016 18.234 21.328 1 96.19 343 SER B CA 1
ATOM 7387 C C . SER B 1 343 ? -18.359 18.906 21.594 1 96.19 343 SER B C 1
ATOM 7389 O O . SER B 1 343 ? -18.844 18.922 22.734 1 96.19 343 SER B O 1
ATOM 7391 N N . TYR B 1 344 ? -18.906 19.422 20.562 1 95.56 344 TYR B N 1
ATOM 7392 C CA . TYR B 1 344 ? -20.203 20.062 20.672 1 95.56 344 TYR B CA 1
ATOM 7393 C C . TYR B 1 344 ? -21.281 19.062 21.094 1 95.56 344 TYR B C 1
ATOM 7395 O O . TYR B 1 344 ? -22.094 19.359 21.969 1 95.56 344 TYR B O 1
ATOM 7403 N N . LEU B 1 345 ? -21.203 17.906 20.531 1 94 345 LEU B N 1
ATOM 7404 C CA . LEU B 1 345 ? -22.156 16.844 20.859 1 94 345 LEU B CA 1
ATOM 7405 C C . LEU B 1 345 ? -21.969 16.359 22.281 1 94 345 LEU B C 1
ATOM 7407 O O . LEU B 1 345 ? -22.938 16.156 23.016 1 94 345 LEU B O 1
ATOM 7411 N N . PHE B 1 346 ? -20.812 16.156 22.656 1 95.75 346 PHE B N 1
ATOM 7412 C CA . PHE B 1 346 ? -20.5 15.688 24 1 95.75 346 PHE B CA 1
ATOM 7413 C C . PHE B 1 346 ? -21.031 16.641 25.062 1 95.75 346 PHE B C 1
ATOM 7415 O O . PHE B 1 346 ? -21.562 16.203 26.078 1 95.75 346 PHE B O 1
ATOM 7422 N N . LEU B 1 347 ? -20.938 17.953 24.766 1 96.25 347 LEU B N 1
ATOM 7423 C CA . LEU B 1 347 ? -21.391 18.984 25.703 1 96.25 347 LEU B CA 1
ATOM 7424 C C . LEU B 1 347 ? -22.891 19.219 25.562 1 96.25 347 LEU B C 1
ATOM 7426 O O . LEU B 1 347 ? -23.422 20.188 26.109 1 96.25 347 LEU B O 1
ATOM 7430 N N . SER B 1 348 ? -23.609 18.359 24.734 1 93.5 348 SER B N 1
ATOM 7431 C CA . SER B 1 348 ? -25.062 18.359 24.547 1 93.5 348 SER B CA 1
ATOM 7432 C C . SER B 1 348 ? -25.5 19.547 23.703 1 93.5 348 SER B C 1
ATOM 7434 O O . SER B 1 348 ? -26.547 20.156 24 1 93.5 348 SER B O 1
ATOM 7436 N N . GLY B 1 349 ? -24.562 19.891 22.781 1 91.06 349 GLY B N 1
ATOM 7437 C CA . GLY B 1 349 ? -24.969 20.922 21.859 1 91.06 349 GLY B CA 1
ATOM 7438 C C . GLY B 1 349 ? -26.172 20.547 21.016 1 91.06 349 GLY B C 1
ATOM 7439 O O . GLY B 1 349 ? -26.406 19.375 20.75 1 91.06 349 GLY B O 1
ATOM 7440 N N . GLU B 1 350 ? -26.922 21.625 20.594 1 80.12 350 GLU B N 1
ATOM 7441 C CA . GLU B 1 350 ? -28.156 21.422 19.828 1 80.12 350 GLU B CA 1
ATOM 7442 C C . GLU B 1 350 ? -27.859 21.188 18.344 1 80.12 350 GLU B C 1
ATOM 7444 O O . GLU B 1 350 ? -26.953 21.781 17.797 1 80.12 350 GLU B O 1
ATOM 7449 N N . GLY B 1 351 ? -28.453 20.125 17.766 1 68.56 351 GLY B N 1
ATOM 7450 C CA . GLY B 1 351 ? -28.359 19.984 16.328 1 68.56 351 GLY B CA 1
ATOM 7451 C C . GLY B 1 351 ? -28.312 18.531 15.867 1 68.56 351 GLY B C 1
ATOM 7452 O O . GLY B 1 351 ? -28.234 17.625 16.688 1 68.56 351 GLY B O 1
ATOM 7453 N N . PRO B 1 352 ? -28.547 18.453 14.547 1 64.75 352 PRO B N 1
ATOM 7454 C CA . PRO B 1 352 ? -28.562 17.078 14.016 1 64.75 352 PRO B CA 1
ATOM 7455 C C . PRO B 1 352 ? -27.219 16.359 14.172 1 64.75 352 PRO B C 1
ATOM 7457 O O . PRO B 1 352 ? -26.172 16.969 13.953 1 64.75 352 PRO B O 1
ATOM 7460 N N . ALA B 1 353 ? -27.266 15.312 14.852 1 64.31 353 ALA B N 1
ATOM 7461 C CA . ALA B 1 353 ? -26.031 14.555 15.102 1 64.31 353 ALA B CA 1
ATOM 7462 C C . ALA B 1 353 ? -25.625 13.766 13.867 1 64.31 353 ALA B C 1
ATOM 7464 O O . ALA B 1 353 ? -26.422 13.039 13.289 1 64.31 353 ALA B O 1
ATOM 7465 N N . LYS B 1 354 ? -24.625 14.25 13.219 1 69.94 354 LYS B N 1
ATOM 7466 C CA . LYS B 1 354 ? -24.047 13.406 12.172 1 69.94 354 LYS B CA 1
ATOM 7467 C C . LYS B 1 354 ? -23.484 12.117 12.75 1 69.94 354 LYS B C 1
ATOM 7469 O O . LYS B 1 354 ? -23.047 12.094 13.898 1 69.94 354 LYS B O 1
ATOM 7474 N N . PRO B 1 355 ? -23.625 11.094 11.961 1 72.38 355 PRO B N 1
ATOM 7475 C CA . PRO B 1 355 ? -23.062 9.828 12.438 1 72.38 355 PRO B CA 1
ATOM 7476 C C . PRO B 1 355 ? -21.562 9.906 12.68 1 72.38 355 PRO B C 1
ATOM 7478 O O . PRO B 1 355 ? -20.875 10.703 12.047 1 72.38 355 PRO B O 1
ATOM 7481 N N . PHE B 1 356 ? -21.203 9.156 13.68 1 81.31 356 PHE B N 1
ATOM 7482 C CA . PHE B 1 356 ? -19.781 9.047 13.984 1 81.31 356 PHE B CA 1
ATOM 7483 C C . PHE B 1 356 ? -19.016 8.438 12.812 1 81.31 356 PHE B C 1
ATOM 7485 O O . PHE B 1 356 ? -19.5 7.496 12.172 1 81.31 356 PHE B O 1
ATOM 7492 N N . ARG B 1 357 ? -17.984 9.008 12.5 1 81.62 357 ARG B N 1
ATOM 7493 C CA . ARG B 1 357 ? -17.094 8.375 11.539 1 81.62 357 ARG B CA 1
ATOM 7494 C C . ARG B 1 357 ? -16.266 7.277 12.195 1 81.62 357 ARG B C 1
ATOM 7496 O O . ARG B 1 357 ? -15.906 7.383 13.375 1 81.62 357 ARG B O 1
ATOM 7503 N N . ARG B 1 358 ? -15.969 6.312 11.469 1 81.81 358 ARG B N 1
ATOM 7504 C CA . ARG B 1 358 ? -15.086 5.262 11.961 1 81.81 358 ARG B CA 1
ATOM 7505 C C . ARG B 1 358 ? -13.727 5.836 12.359 1 81.81 358 ARG B C 1
ATOM 7507 O O . ARG B 1 358 ? -13.188 6.699 11.672 1 81.81 358 ARG B O 1
ATOM 7514 N N . PRO B 1 359 ? -13.32 5.355 13.547 1 79.44 359 PRO B N 1
ATOM 7515 C CA . PRO B 1 359 ? -12.016 5.863 13.977 1 79.44 359 PRO B CA 1
ATOM 7516 C C . PRO B 1 359 ? -10.898 5.539 12.984 1 79.44 359 PRO B C 1
ATOM 7518 O O . PRO B 1 359 ? -10.852 4.43 12.445 1 79.44 359 PRO B O 1
ATOM 7521 N N . GLY B 1 360 ? -10.109 6.496 12.633 1 73.38 360 GLY B N 1
ATOM 7522 C CA . GLY B 1 360 ? -9.039 6.344 11.656 1 73.38 360 GLY B CA 1
ATOM 7523 C C . GLY B 1 360 ? -7.781 5.73 12.242 1 73.38 360 GLY B C 1
ATOM 7524 O O . GLY B 1 360 ? -7.801 5.211 13.359 1 73.38 360 GLY B O 1
ATOM 7525 N N . ALA B 1 361 ? -6.719 5.668 11.43 1 66.5 361 ALA B N 1
ATOM 7526 C CA . ALA B 1 361 ? -5.43 5.125 11.852 1 66.5 361 ALA B CA 1
ATOM 7527 C C . ALA B 1 361 ? -4.805 5.977 12.953 1 66.5 361 ALA B C 1
ATOM 7529 O O . ALA B 1 361 ? -5.008 7.195 12.992 1 66.5 361 ALA B O 1
ATOM 7530 N N . LEU B 1 362 ? -4.234 5.289 13.938 1 67.94 362 LEU B N 1
ATOM 7531 C CA . LEU B 1 362 ? -3.6 5.984 15.047 1 67.94 362 LEU B CA 1
ATOM 7532 C C . LEU B 1 362 ? -2.111 6.184 14.789 1 67.94 362 LEU B C 1
ATOM 7534 O O . LEU B 1 362 ? -1.427 5.262 14.336 1 67.94 362 LEU B O 1
ATOM 7538 N N . HIS B 1 363 ? -1.784 7.375 14.664 1 64.25 363 HIS B N 1
ATOM 7539 C CA . HIS B 1 363 ? -0.36 7.688 14.609 1 64.25 363 HIS B CA 1
ATOM 7540 C C . HIS B 1 363 ? 0.148 8.188 15.961 1 64.25 363 HIS B C 1
ATOM 7542 O O . HIS B 1 363 ? -0.569 8.883 16.672 1 64.25 363 HIS B O 1
ATOM 7548 N N . GLN B 1 364 ? 1.21 7.824 16.344 1 58.19 364 GLN B N 1
ATOM 7549 C CA . GLN B 1 364 ? 1.766 8.133 17.656 1 58.19 364 GLN B CA 1
ATOM 7550 C C . GLN B 1 364 ? 1.879 9.641 17.875 1 58.19 364 GLN B C 1
ATOM 7552 O O . GLN B 1 364 ? 1.619 10.148 18.969 1 58.19 364 GLN B O 1
ATOM 7557 N N . ALA B 1 365 ? 2.156 10.32 16.844 1 57.94 365 ALA B N 1
ATOM 7558 C CA . ALA B 1 365 ? 2.502 11.727 17.031 1 57.94 365 ALA B CA 1
ATOM 7559 C C . ALA B 1 365 ? 1.295 12.625 16.766 1 57.94 365 ALA B C 1
ATOM 7561 O O . ALA B 1 365 ? 1.377 13.844 16.922 1 57.94 365 ALA B O 1
ATOM 7562 N N . ARG B 1 366 ? 0.247 12.047 16.484 1 71.69 366 ARG B N 1
ATOM 7563 C CA . ARG B 1 366 ? -0.912 12.883 16.172 1 71.69 366 ARG B CA 1
ATOM 7564 C C . ARG B 1 366 ? -1.931 12.844 17.312 1 71.69 366 ARG B C 1
ATOM 7566 O O . ARG B 1 366 ? -2.875 12.055 17.281 1 71.69 366 ARG B O 1
ATOM 7573 N N . TRP B 1 367 ? -1.779 13.773 18.203 1 77.06 367 TRP B N 1
ATOM 7574 C CA . TRP B 1 367 ? -2.551 13.766 19.438 1 77.06 367 TRP B CA 1
ATOM 7575 C C . TRP B 1 367 ? -3.963 14.289 19.203 1 77.06 367 TRP B C 1
ATOM 7577 O O . TRP B 1 367 ? -4.887 13.961 19.953 1 77.06 367 TRP B O 1
ATOM 7587 N N . MET B 1 368 ? -4.09 15.047 18.172 1 82.56 368 MET B N 1
ATOM 7588 C CA . MET B 1 368 ? -5.441 15.5 17.844 1 82.56 368 MET B CA 1
ATOM 7589 C C . MET B 1 368 ? -6.344 14.312 17.531 1 82.56 368 MET B C 1
ATOM 7591 O O . MET B 1 368 ? -7.512 14.289 17.922 1 82.56 368 MET B O 1
ATOM 7595 N N . ALA B 1 369 ? -5.77 13.383 16.891 1 86.06 369 ALA B N 1
ATOM 7596 C CA . ALA B 1 369 ? -6.523 12.164 16.609 1 86.06 369 ALA B CA 1
ATOM 7597 C C . ALA B 1 369 ? -6.895 11.445 17.906 1 86.06 369 ALA B C 1
ATOM 7599 O O . ALA B 1 369 ? -7.984 10.883 18.031 1 86.06 369 ALA B O 1
ATOM 7600 N N . LYS B 1 370 ? -6.035 11.508 18.828 1 88.31 370 LYS B N 1
ATOM 7601 C CA . LYS B 1 370 ? -6.297 10.875 20.125 1 88.31 370 LYS B CA 1
ATOM 7602 C C . LYS B 1 370 ? -7.41 11.594 20.875 1 88.31 370 LYS B C 1
ATOM 7604 O O . LYS B 1 370 ? -8.164 10.969 21.625 1 88.31 370 LYS B O 1
ATOM 7609 N N . ALA B 1 371 ? -7.453 12.922 20.625 1 93.12 371 ALA B N 1
ATOM 7610 C CA . ALA B 1 371 ? -8.562 13.68 21.203 1 93.12 371 ALA B CA 1
ATOM 7611 C C . ALA B 1 371 ? -9.898 13.188 20.672 1 93.12 371 ALA B C 1
ATOM 7613 O O . ALA B 1 371 ? -10.852 13.016 21.438 1 93.12 371 ALA B O 1
ATOM 7614 N N . ILE B 1 372 ? -9.938 12.93 19.438 1 92.31 372 ILE B N 1
ATOM 7615 C CA . ILE B 1 372 ? -11.148 12.43 18.812 1 92.31 372 ILE B CA 1
ATOM 7616 C C . ILE B 1 372 ? -11.5 11.055 19.375 1 92.31 372 ILE B C 1
ATOM 7618 O O . ILE B 1 372 ? -12.656 10.781 19.688 1 92.31 372 ILE B O 1
ATOM 7622 N N . TYR B 1 373 ? -10.5 10.25 19.578 1 91.62 373 TYR B N 1
ATOM 7623 C CA . TYR B 1 373 ? -10.703 8.93 20.172 1 91.62 373 TYR B CA 1
ATOM 7624 C C . TYR B 1 373 ? -11.266 9.031 21.578 1 91.62 373 TYR B C 1
ATOM 7626 O O . TYR B 1 373 ? -12.188 8.289 21.938 1 91.62 373 TYR B O 1
ATOM 7634 N N . CYS B 1 374 ? -10.781 9.93 22.312 1 93.31 374 CYS B N 1
ATOM 7635 C CA . CYS B 1 374 ? -11.219 10.086 23.703 1 93.31 374 CYS B CA 1
ATOM 7636 C C . CYS B 1 374 ? -12.672 10.547 23.766 1 93.31 374 CYS B C 1
ATOM 7638 O O . CYS B 1 374 ? -13.438 10.086 24.609 1 93.31 374 CYS B O 1
ATOM 7640 N N . LEU B 1 375 ? -13.023 11.422 22.922 1 95.12 375 LEU B N 1
ATOM 7641 C CA . LEU B 1 375 ? -14.398 11.898 22.875 1 95.12 375 LEU B CA 1
ATOM 7642 C C . LEU B 1 375 ? -15.352 10.766 22.5 1 95.12 375 LEU B C 1
ATOM 7644 O O . LEU B 1 375 ? -16.406 10.594 23.125 1 95.12 375 LEU B O 1
ATOM 7648 N N . LYS B 1 376 ? -14.961 10.023 21.5 1 93.62 376 LYS B N 1
ATOM 7649 C CA . LYS B 1 376 ? -15.789 8.891 21.094 1 93.62 376 LYS B CA 1
ATOM 7650 C C . LYS B 1 376 ? -15.883 7.855 22.219 1 93.62 376 LYS B C 1
ATOM 7652 O O . LYS B 1 376 ? -16.969 7.34 22.5 1 93.62 376 LYS B O 1
ATOM 7657 N N . LEU B 1 377 ? -14.773 7.566 22.812 1 93 377 LEU B N 1
ATOM 7658 C CA . LEU B 1 377 ? -14.742 6.598 23.906 1 93 377 LEU B CA 1
ATOM 7659 C C . LEU B 1 377 ? -15.641 7.043 25.062 1 93 377 LEU B C 1
ATOM 7661 O O . LEU B 1 377 ? -16.359 6.234 25.641 1 93 377 LEU B O 1
ATOM 7665 N N . GLN B 1 378 ? -15.547 8.281 25.375 1 94.56 378 GLN B N 1
ATOM 7666 C CA . GLN B 1 378 ? -16.344 8.828 26.469 1 94.56 378 GLN B CA 1
ATOM 7667 C C . GLN B 1 378 ? -17.828 8.703 26.172 1 94.56 378 GLN B C 1
ATOM 7669 O O . GLN B 1 378 ? -18.609 8.328 27.062 1 94.56 378 GLN B O 1
ATOM 7674 N N . MET B 1 379 ? -18.203 8.938 24.984 1 94.06 379 MET B N 1
ATOM 7675 C CA . MET B 1 379 ? -19.609 8.938 24.625 1 94.06 379 MET B CA 1
ATOM 7676 C C . MET B 1 379 ? -20.125 7.508 24.453 1 94.06 379 MET B C 1
ATOM 7678 O O . MET B 1 379 ? -21.328 7.266 24.531 1 94.06 379 MET B O 1
ATOM 7682 N N . LEU B 1 380 ? -19.203 6.598 24.203 1 92.88 380 LEU B N 1
ATOM 7683 C CA . LEU B 1 380 ? -19.625 5.219 23.953 1 92.88 380 LEU B CA 1
ATOM 7684 C C . LEU B 1 380 ? -19.125 4.297 25.062 1 92.88 380 LEU B C 1
ATOM 7686 O O . LEU B 1 380 ? -19.094 3.076 24.906 1 92.88 380 LEU B O 1
ATOM 7690 N N . LYS B 1 381 ? -18.734 4.75 26.141 1 90.19 381 LYS B N 1
ATOM 7691 C CA . LYS B 1 381 ? -18.047 4.016 27.203 1 90.19 381 LYS B CA 1
ATOM 7692 C C . LYS B 1 381 ? -18.938 2.906 27.766 1 90.19 381 LYS B C 1
ATOM 7694 O O . LYS B 1 381 ? -18.438 1.881 28.234 1 90.19 381 LYS B O 1
ATOM 7699 N N . SER B 1 382 ? -20.219 3.064 27.734 1 88.31 382 SER B N 1
ATOM 7700 C CA . SER B 1 382 ? -21.125 2.07 28.281 1 88.31 382 SER B CA 1
ATOM 7701 C C . SER B 1 382 ? -21.156 0.807 27.438 1 88.31 382 SER B C 1
ATOM 7703 O O . SER B 1 382 ? -21.531 -0.265 27.906 1 88.31 382 SER B O 1
ATOM 7705 N N . GLN B 1 383 ? -20.734 0.971 26.25 1 90.38 383 GLN B N 1
ATOM 7706 C CA . GLN B 1 383 ? -20.797 -0.149 25.312 1 90.38 383 GLN B CA 1
ATOM 7707 C C . GLN B 1 383 ? -19.453 -0.868 25.234 1 90.38 383 GLN B C 1
ATOM 7709 O O . GLN B 1 383 ? -19.328 -1.893 24.562 1 90.38 383 GLN B O 1
ATOM 7714 N N . LEU B 1 384 ? -18.469 -0.333 25.922 1 90.06 384 LEU B N 1
ATOM 7715 C CA . LEU B 1 384 ? -17.125 -0.885 25.875 1 90.06 384 LEU B CA 1
ATOM 7716 C C . LEU B 1 384 ? -16.656 -1.349 27.25 1 90.06 384 LEU B C 1
ATOM 7718 O O . LEU B 1 384 ? -17.109 -0.811 28.266 1 90.06 384 LEU B O 1
ATOM 7722 N N . SER B 1 385 ? -15.867 -2.389 27.234 1 87.56 385 SER B N 1
ATOM 7723 C CA . SER B 1 385 ? -15.336 -2.887 28.5 1 87.56 385 SER B CA 1
ATOM 7724 C C . SER B 1 385 ? -14.078 -2.131 28.922 1 87.56 385 SER B C 1
ATOM 7726 O O . SER B 1 385 ? -12.969 -2.523 28.562 1 87.56 385 SER B O 1
ATOM 7728 N N . LEU B 1 386 ? -14.32 -1.06 29.703 1 88.62 386 LEU B N 1
ATOM 7729 C CA . LEU B 1 386 ? -13.195 -0.266 30.203 1 88.62 386 LEU B CA 1
ATOM 7730 C C . LEU B 1 386 ? -13.055 -0.408 31.719 1 88.62 386 LEU B C 1
ATOM 7732 O O . LEU B 1 386 ? -14.039 -0.638 32.406 1 88.62 386 LEU B O 1
ATOM 7736 N N . THR B 1 387 ? -11.836 -0.301 32.156 1 87.75 387 THR B N 1
ATOM 7737 C CA . THR B 1 387 ? -11.594 -0.301 33.594 1 87.75 387 THR B CA 1
ATOM 7738 C C . THR B 1 387 ? -12.008 1.032 34.219 1 87.75 387 THR B C 1
ATOM 7740 O O . THR B 1 387 ? -12.156 2.029 33.5 1 87.75 387 THR B O 1
ATOM 7743 N N . GLY B 1 388 ? -12.234 0.987 35.5 1 88.06 388 GLY B N 1
ATOM 7744 C CA . GLY B 1 388 ? -12.594 2.219 36.188 1 88.06 388 GLY B CA 1
ATOM 7745 C C . GLY B 1 388 ? -11.578 3.33 36 1 88.06 388 GLY B C 1
ATOM 7746 O O . GLY B 1 388 ? -11.953 4.488 35.781 1 88.06 388 GLY B O 1
ATOM 7747 N N . ARG B 1 389 ? -10.359 2.924 36 1 87.81 389 ARG B N 1
ATOM 7748 C CA . ARG B 1 389 ? -9.281 3.891 35.812 1 87.81 389 ARG B CA 1
ATOM 7749 C C . ARG B 1 389 ? -9.305 4.461 34.406 1 87.81 389 ARG B C 1
ATOM 7751 O O . ARG B 1 389 ? -9.086 5.66 34.219 1 87.81 389 ARG B O 1
ATOM 7758 N N . GLU B 1 390 ? -9.516 3.637 33.469 1 90.12 390 GLU B N 1
ATOM 7759 C CA . GLU B 1 390 ? -9.57 4.062 32.062 1 90.12 390 GLU B CA 1
ATOM 7760 C C . GLU B 1 390 ? -10.766 4.973 31.812 1 90.12 390 GLU B C 1
ATOM 7762 O O . GLU B 1 390 ? -10.656 5.965 31.094 1 90.12 390 GLU B O 1
ATOM 7767 N N . LYS B 1 391 ? -11.828 4.637 32.438 1 91.81 391 LYS B N 1
ATOM 7768 C CA . LYS B 1 391 ? -13.031 5.449 32.281 1 91.81 391 LYS B CA 1
ATOM 7769 C C . LYS B 1 391 ? -12.82 6.852 32.844 1 91.81 391 LYS B C 1
ATOM 7771 O O . LYS B 1 391 ? -13.164 7.844 32.219 1 91.81 391 LYS B O 1
ATOM 7776 N N . ALA B 1 392 ? -12.234 6.848 33.938 1 92.56 392 ALA B N 1
ATOM 7777 C CA . ALA B 1 392 ? -11.977 8.133 34.594 1 92.56 392 ALA B CA 1
ATOM 7778 C C . ALA B 1 392 ? -10.977 8.961 33.781 1 92.56 392 ALA B C 1
ATOM 7780 O O . ALA B 1 392 ? -11.133 10.18 33.656 1 92.56 392 ALA B O 1
ATOM 7781 N N . GLY B 1 393 ? -9.969 8.312 33.344 1 93.25 393 GLY B N 1
ATOM 7782 C CA . GLY B 1 393 ? -8.961 8.992 32.531 1 93.25 393 GLY B CA 1
ATOM 7783 C C . GLY B 1 393 ? -9.516 9.547 31.234 1 93.25 393 GLY B C 1
ATOM 7784 O O . GLY B 1 393 ? -9.211 10.688 30.875 1 93.25 393 GLY B O 1
ATOM 7785 N N . VAL B 1 394 ? -10.297 8.781 30.562 1 94.19 394 VAL B N 1
ATOM 7786 C CA . VAL B 1 394 ? -10.906 9.195 29.297 1 94.19 394 VAL B CA 1
ATOM 7787 C C . VAL B 1 394 ? -11.852 10.367 29.531 1 94.19 394 VAL B C 1
ATOM 7789 O O . VAL B 1 394 ? -11.906 11.297 28.734 1 94.19 394 VAL B O 1
ATOM 7792 N N . GLU B 1 395 ? -12.539 10.305 30.578 1 95.19 395 GLU B N 1
ATOM 7793 C CA . GLU B 1 395 ? -13.469 11.375 30.922 1 95.19 395 GLU B CA 1
ATOM 7794 C C . GLU B 1 395 ? -12.734 12.688 31.172 1 95.19 395 GLU B C 1
ATOM 7796 O O . GLU B 1 395 ? -13.148 13.742 30.688 1 95.19 395 GLU B O 1
ATOM 7801 N N . ARG B 1 396 ? -11.641 12.609 31.875 1 95.56 396 ARG B N 1
ATOM 7802 C CA . ARG B 1 396 ? -10.844 13.789 32.188 1 95.56 396 ARG B CA 1
ATOM 7803 C C . ARG B 1 396 ? -10.336 14.445 30.891 1 95.56 396 ARG B C 1
ATOM 7805 O O . ARG B 1 396 ? -10.445 15.664 30.734 1 95.56 396 ARG B O 1
ATOM 7812 N N . VAL B 1 397 ? -9.852 13.633 30.031 1 95.88 397 VAL B N 1
ATOM 7813 C CA . VAL B 1 397 ? -9.289 14.148 28.781 1 95.88 397 VAL B CA 1
ATOM 7814 C C . VAL B 1 397 ? -10.406 14.711 27.906 1 95.88 397 VAL B C 1
ATOM 7816 O O . VAL B 1 397 ? -10.258 15.781 27.312 1 95.88 397 VAL B O 1
ATOM 7819 N N . ALA B 1 398 ? -11.484 13.977 27.844 1 97.06 398 ALA B N 1
ATOM 7820 C CA . ALA B 1 398 ? -12.609 14.414 27.031 1 97.06 398 ALA B CA 1
ATOM 7821 C C . ALA B 1 398 ? -13.141 15.766 27.5 1 97.06 398 ALA B C 1
ATOM 7823 O O . ALA B 1 398 ? -13.445 16.641 26.688 1 97.06 398 ALA B O 1
ATOM 7824 N N . LEU B 1 399 ? -13.258 15.898 28.75 1 97.5 399 LEU B N 1
ATOM 7825 C CA . LEU B 1 399 ? -13.727 17.156 29.312 1 97.5 399 LEU B CA 1
ATOM 7826 C C . LEU B 1 399 ? -12.75 18.281 29.016 1 97.5 399 LEU B C 1
ATOM 7828 O O . LEU B 1 399 ? -13.156 19.375 28.609 1 97.5 399 LEU B O 1
ATOM 7832 N N . PHE B 1 400 ? -11.539 18.031 29.172 1 97.75 400 PHE B N 1
ATOM 7833 C CA . PHE B 1 400 ? -10.516 19.031 28.906 1 97.75 400 PHE B CA 1
ATOM 7834 C C . PHE B 1 400 ? -10.555 19.469 27.438 1 97.75 400 PHE B C 1
ATOM 7836 O O . PHE B 1 400 ? -10.477 20.656 27.141 1 97.75 400 PHE B O 1
ATOM 7843 N N . VAL B 1 401 ? -10.664 18.469 26.578 1 97.62 401 VAL B N 1
ATOM 7844 C CA . VAL B 1 401 ? -10.672 18.719 25.141 1 97.62 401 VAL B CA 1
ATOM 7845 C C . VAL B 1 401 ? -11.891 19.562 24.766 1 97.62 401 VAL B C 1
ATOM 7847 O O . VAL B 1 401 ? -11.773 20.594 24.094 1 97.62 401 VAL B O 1
ATOM 7850 N N . ALA B 1 402 ? -13.008 19.234 25.266 1 97.5 402 ALA B N 1
ATOM 7851 C CA . ALA B 1 402 ? -14.258 19.875 24.875 1 97.5 402 ALA B CA 1
ATOM 7852 C C . ALA B 1 402 ? -14.375 21.266 25.484 1 97.5 402 ALA B C 1
ATOM 7854 O O . ALA B 1 402 ? -14.859 22.203 24.844 1 97.5 402 ALA B O 1
ATOM 7855 N N . LEU B 1 403 ? -13.867 21.453 26.672 1 97.38 403 LEU B N 1
ATOM 7856 C CA . LEU B 1 403 ? -14.102 22.688 27.422 1 97.38 403 LEU B CA 1
ATOM 7857 C C . LEU B 1 403 ? -13.078 23.75 27.031 1 97.38 403 LEU B C 1
ATOM 7859 O O . LEU B 1 403 ? -13.406 24.938 26.984 1 97.38 403 LEU B O 1
ATOM 7863 N N . VAL B 1 404 ? -11.828 23.266 26.812 1 96.25 404 VAL B N 1
ATOM 7864 C CA . VAL B 1 404 ? -10.82 24.312 26.719 1 96.25 404 VAL B CA 1
ATOM 7865 C C . VAL B 1 404 ? -9.914 24.062 25.516 1 96.25 404 VAL B C 1
ATOM 7867 O O . VAL B 1 404 ? -9.625 24.984 24.734 1 96.25 404 VAL B O 1
ATOM 7870 N N . TYR B 1 405 ? -9.508 22.891 25.219 1 96.06 405 TYR B N 1
ATOM 7871 C CA . TYR B 1 405 ? -8.477 22.547 24.25 1 96.06 405 TYR B CA 1
ATOM 7872 C C . TYR B 1 405 ? -8.953 22.797 22.828 1 96.06 405 TYR B C 1
ATOM 7874 O O . TYR B 1 405 ? -8.188 23.281 21.984 1 96.06 405 TYR B O 1
ATOM 7882 N N . CYS B 1 406 ? -10.156 22.516 22.516 1 95 406 CYS B N 1
ATOM 7883 C CA . CYS B 1 406 ? -10.703 22.625 21.156 1 95 406 CYS B CA 1
ATOM 7884 C C . CYS B 1 406 ? -10.578 24.047 20.625 1 95 406 CYS B C 1
ATOM 7886 O O . CYS B 1 406 ? -10.203 24.25 19.469 1 95 406 CYS B O 1
ATOM 7888 N N . LYS B 1 407 ? -10.891 24.938 21.438 1 95.06 407 LYS B N 1
ATOM 7889 C CA . LYS B 1 407 ? -10.797 26.344 21.031 1 95.06 407 LYS B CA 1
ATOM 7890 C C . LYS B 1 407 ? -9.352 26.734 20.734 1 95.06 407 LYS B C 1
ATOM 7892 O O . LYS B 1 407 ? -9.07 27.391 19.734 1 95.06 407 LYS B O 1
ATOM 7897 N N . GLN B 1 408 ? -8.477 26.359 21.672 1 95.5 408 GLN B N 1
ATOM 7898 C CA . GLN B 1 408 ? -7.062 26.672 21.484 1 95.5 408 GLN B CA 1
ATOM 7899 C C . GLN B 1 408 ? -6.531 26.078 20.188 1 95.5 408 GLN B C 1
ATOM 7901 O O . GLN B 1 408 ? -5.777 26.734 19.469 1 95.5 408 GLN B O 1
ATOM 7906 N N . TRP B 1 409 ? -6.918 24.875 19.891 1 94.62 409 TRP B N 1
ATOM 7907 C CA . TRP B 1 409 ? -6.48 24.203 18.672 1 94.62 409 TRP B CA 1
ATOM 7908 C C . TRP B 1 409 ? -7.027 24.906 17.422 1 94.62 409 TRP B C 1
ATOM 7910 O O . TRP B 1 409 ? -6.293 25.125 16.453 1 94.62 409 TRP B O 1
ATOM 7920 N N . HIS B 1 410 ? -8.25 25.266 17.453 1 93.81 410 HIS B N 1
ATOM 7921 C CA . HIS B 1 410 ? -8.93 25.875 16.312 1 93.81 410 HIS B CA 1
ATOM 7922 C C . HIS B 1 410 ? -8.344 27.25 15.977 1 93.81 410 HIS B C 1
ATOM 7924 O O . HIS B 1 410 ? -8.25 27.609 14.805 1 93.81 410 HIS B O 1
ATOM 7930 N N . GLU B 1 411 ? -7.965 27.953 16.969 1 94.94 411 GLU B N 1
ATOM 7931 C CA . GLU B 1 411 ? -7.484 29.312 16.766 1 94.94 411 GLU B CA 1
ATOM 7932 C C . GLU B 1 411 ? -5.965 29.344 16.641 1 94.94 411 GLU B C 1
ATOM 7934 O O . GLU B 1 411 ? -5.383 30.422 16.438 1 94.94 411 GLU B O 1
ATOM 7939 N N . ALA B 1 412 ? -5.371 28.234 16.719 1 95.5 412 ALA B N 1
ATOM 7940 C CA . ALA B 1 412 ? -3.912 28.141 16.719 1 95.5 412 ALA B CA 1
ATOM 7941 C C . ALA B 1 412 ? -3.328 28.781 15.453 1 95.5 412 ALA B C 1
ATOM 7943 O O . ALA B 1 412 ? -2.277 29.422 15.508 1 95.5 412 ALA B O 1
ATOM 7944 N N . PRO B 1 413 ? -3.963 28.703 14.32 1 94.62 413 PRO B N 1
ATOM 7945 C CA . PRO B 1 413 ? -3.357 29.219 13.094 1 94.62 413 PRO B CA 1
ATOM 7946 C C . PRO B 1 413 ? -3.443 30.75 12.992 1 94.62 413 PRO B C 1
ATOM 7948 O O . PRO B 1 413 ? -2.795 31.344 12.133 1 94.62 413 PRO B O 1
ATOM 7951 N N . ILE B 1 414 ? -4.172 31.391 13.82 1 95.5 414 ILE B N 1
ATOM 7952 C CA . ILE B 1 414 ? -4.355 32.844 13.75 1 95.5 414 ILE B CA 1
ATOM 7953 C C . ILE B 1 414 ? -3.24 33.531 14.523 1 95.5 414 ILE B C 1
ATOM 7955 O O . ILE B 1 414 ? -3.291 33.625 15.75 1 95.5 414 ILE B O 1
ATOM 7959 N N . SER B 1 415 ? -2.377 34.188 13.812 1 97.38 415 SER B N 1
ATOM 7960 C CA . SER B 1 415 ? -1.137 34.719 14.375 1 97.38 415 SER B CA 1
ATOM 7961 C C . SER B 1 415 ? -1.412 35.812 15.375 1 97.38 415 SER B C 1
ATOM 7963 O O . SER B 1 415 ? -0.883 35.812 16.484 1 97.38 415 SER B O 1
ATOM 7965 N N . VAL B 1 416 ? -2.307 36.75 15.078 1 97.56 416 VAL B N 1
ATOM 7966 C CA . VAL B 1 416 ? -2.508 37.938 15.875 1 97.56 416 VAL B CA 1
ATOM 7967 C C . VAL B 1 416 ? -3.158 37.594 17.203 1 97.56 416 VAL B C 1
ATOM 7969 O O . VAL B 1 416 ? -3.008 38.312 18.188 1 97.56 416 VAL B O 1
ATOM 7972 N N . LYS B 1 417 ? -3.746 36.438 17.312 1 97.38 417 LYS B N 1
ATOM 7973 C CA . LYS B 1 417 ? -4.445 36.031 18.516 1 97.38 417 LYS B CA 1
ATOM 7974 C C . LYS B 1 417 ? -3.523 35.25 19.453 1 97.38 417 LYS B C 1
ATOM 7976 O O . LYS B 1 417 ? -3.859 35.031 20.609 1 97.38 417 LYS B O 1
ATOM 7981 N N . ALA B 1 418 ? -2.369 34.938 19.016 1 97.62 418 ALA B N 1
ATOM 7982 C CA . ALA B 1 418 ? -1.494 33.969 19.703 1 97.62 418 ALA B CA 1
ATOM 7983 C C . ALA B 1 418 ? -1.107 34.5 21.078 1 97.62 418 ALA B C 1
ATOM 7985 O O . ALA B 1 418 ? -1.273 33.812 22.094 1 97.62 418 ALA B O 1
ATOM 7986 N N . PRO B 1 419 ? -0.646 35.781 21.203 1 96.19 419 PRO B N 1
ATOM 7987 C CA . PRO B 1 419 ? -0.211 36.219 22.531 1 96.19 419 PRO B CA 1
ATOM 7988 C C . PRO B 1 419 ? -1.342 36.219 23.547 1 96.19 419 PRO B C 1
ATOM 7990 O O . PRO B 1 419 ? -1.183 35.688 24.656 1 96.19 419 PRO B O 1
ATOM 7993 N N . LEU B 1 420 ? -2.445 36.812 23.188 1 96.12 420 LEU B N 1
ATOM 7994 C CA . LEU B 1 420 ? -3.564 36.875 24.109 1 96.12 420 LEU B CA 1
ATOM 7995 C C . LEU B 1 420 ? -4.094 35.5 24.453 1 96.12 420 LEU B C 1
ATOM 7997 O O . LEU B 1 420 ? -4.473 35.25 25.609 1 96.12 420 LEU B O 1
ATOM 8001 N N . ASN B 1 421 ? -4.18 34.656 23.484 1 95.81 421 ASN B N 1
ATOM 8002 C CA . ASN B 1 421 ? -4.648 33.281 23.719 1 95.81 421 ASN B CA 1
ATOM 8003 C C . ASN B 1 421 ? -3.783 32.562 24.75 1 95.81 421 ASN B C 1
ATOM 8005 O O . ASN B 1 421 ? -4.297 31.812 25.578 1 95.81 421 ASN B O 1
ATOM 8009 N N . ASP B 1 422 ? -2.504 32.781 24.688 1 94.69 422 ASP B N 1
ATOM 8010 C CA . ASP B 1 422 ? -1.608 32.156 25.656 1 94.69 422 ASP B CA 1
ATOM 8011 C C . ASP B 1 422 ? -1.863 32.688 27.062 1 94.69 422 ASP B C 1
ATOM 8013 O O . ASP B 1 422 ? -1.91 31.906 28.031 1 94.69 422 ASP B O 1
ATOM 8017 N N . VAL B 1 423 ? -2.102 33.938 27.172 1 93.38 423 VAL B N 1
ATOM 8018 C CA . VAL B 1 423 ? -2.367 34.562 28.469 1 93.38 423 VAL B CA 1
ATOM 8019 C C . VAL B 1 423 ? -3.703 34.062 29.016 1 93.38 423 VAL B C 1
ATOM 8021 O O . VAL B 1 423 ? -3.791 33.625 30.172 1 93.38 423 VAL B O 1
ATOM 8024 N N . LEU B 1 424 ? -4.684 34.125 28.188 1 93.31 424 LEU B N 1
ATOM 8025 C CA . LEU B 1 424 ? -6.02 33.688 28.594 1 93.31 424 LEU B CA 1
ATOM 8026 C C . LEU B 1 424 ? -6.035 32.219 28.953 1 93.31 424 LEU B C 1
ATOM 8028 O O . LEU B 1 424 ? -6.734 31.812 29.891 1 93.31 424 LEU B O 1
ATOM 8032 N N . PHE B 1 425 ? -5.316 31.422 28.172 1 94.81 425 PHE B N 1
ATOM 8033 C CA . PHE B 1 425 ? -5.262 29.984 28.438 1 94.81 425 PHE B CA 1
ATOM 8034 C C . PHE B 1 425 ? -4.656 29.703 29.812 1 94.81 425 PHE B C 1
ATOM 8036 O O . PHE B 1 425 ? -5.148 28.859 30.562 1 94.81 425 PHE B O 1
ATOM 8043 N N . LEU B 1 426 ? -3.643 30.406 30.141 1 92.75 426 LEU B N 1
ATOM 8044 C CA . LEU B 1 426 ? -3.023 30.25 31.453 1 92.75 426 LEU B CA 1
ATOM 8045 C C . LEU B 1 426 ? -4 30.641 32.562 1 92.75 426 LEU B C 1
ATOM 8047 O O . LEU B 1 426 ? -4.035 29.984 33.625 1 92.75 426 LEU B O 1
ATOM 8051 N N . GLU B 1 427 ? -4.773 31.656 32.344 1 92 427 GLU B N 1
ATOM 8052 C CA . GLU B 1 427 ? -5.77 32.094 33.312 1 92 427 GLU B CA 1
ATOM 8053 C C . GLU B 1 427 ? -6.848 31.031 33.531 1 92 427 GLU B C 1
ATOM 8055 O O . GLU B 1 427 ? -7.27 30.766 34.656 1 92 427 GLU B O 1
ATOM 8060 N N . ILE B 1 428 ? -7.25 30.484 32.438 1 94.69 428 ILE B N 1
ATOM 8061 C CA . ILE B 1 428 ? -8.273 29.453 32.5 1 94.69 428 ILE B CA 1
ATOM 8062 C C . ILE B 1 428 ? -7.734 28.234 33.25 1 94.69 428 ILE B C 1
ATOM 8064 O O . ILE B 1 428 ? -8.453 27.641 34.062 1 94.69 428 ILE B O 1
ATOM 8068 N N . LEU B 1 429 ? -6.492 27.906 33 1 95.06 429 LEU B N 1
ATOM 8069 C CA . LEU B 1 429 ? -5.895 26.734 33.625 1 95.06 429 LEU B CA 1
ATOM 8070 C C . LEU B 1 429 ? -5.766 26.922 35.125 1 95.06 429 LEU B C 1
ATOM 8072 O O . LEU B 1 429 ? -5.863 25.953 35.906 1 95.06 429 LEU B O 1
ATOM 8076 N N . LYS B 1 430 ? -5.715 28.094 35.594 1 91.31 430 LYS B N 1
ATOM 8077 C CA . LYS B 1 430 ? -5.602 28.375 37 1 91.31 430 LYS B CA 1
ATOM 8078 C C . LYS B 1 430 ? -6.906 28.062 37.75 1 91.31 430 LYS B C 1
ATOM 8080 O O . LYS B 1 430 ? -6.898 27.656 38.906 1 91.31 430 LYS B O 1
ATOM 8085 N N . THR B 1 431 ? -7.957 28.266 37.062 1 92.5 431 THR B N 1
ATOM 8086 C CA . THR B 1 431 ? -9.258 28.109 37.719 1 92.5 431 THR B CA 1
ATOM 8087 C C . THR B 1 431 ? -9.93 26.828 37.25 1 92.5 431 THR B C 1
ATOM 8089 O O . THR B 1 431 ? -11.07 26.547 37.656 1 92.5 431 THR B O 1
ATOM 8092 N N . TYR B 1 432 ? -9.258 26.078 36.469 1 95.88 432 TYR B N 1
ATOM 8093 C CA . TYR B 1 432 ? -9.852 24.844 35.938 1 95.88 432 TYR B CA 1
ATOM 8094 C C . TYR B 1 432 ? -10.148 23.859 37.062 1 95.88 432 TYR B C 1
ATOM 8096 O O . TYR B 1 432 ? -9.352 23.703 38 1 95.88 432 TYR B O 1
ATOM 8104 N N . PRO B 1 433 ? -11.266 23.203 37.031 1 94.56 433 PRO B N 1
ATOM 8105 C CA . PRO B 1 433 ? -11.719 22.391 38.156 1 94.56 433 PRO B CA 1
ATOM 8106 C C . PRO B 1 433 ? -10.797 21.203 38.406 1 94.56 433 PRO B C 1
ATOM 8108 O O . PRO B 1 433 ? -10.555 20.859 39.594 1 94.56 433 PRO B O 1
ATOM 8111 N N . ASP B 1 434 ? -10.305 20.516 37.438 1 95.31 434 ASP B N 1
ATOM 8112 C CA . ASP B 1 434 ? -9.406 19.375 37.594 1 95.31 434 ASP B CA 1
ATOM 8113 C C . ASP B 1 434 ? -7.953 19.844 37.688 1 95.31 434 ASP B C 1
ATOM 8115 O O . ASP B 1 434 ? -7.309 20.078 36.688 1 95.31 434 ASP B O 1
ATOM 8119 N N . GLN B 1 435 ? -7.387 19.734 38.844 1 94.69 435 GLN B N 1
ATOM 8120 C CA . GLN B 1 435 ? -6.078 20.328 39.125 1 94.69 435 GLN B CA 1
ATOM 8121 C C . GLN B 1 435 ? -4.965 19.484 38.5 1 94.69 435 GLN B C 1
ATOM 8123 O O . GLN B 1 435 ? -3.92 20 38.125 1 94.69 435 GLN B O 1
ATOM 8128 N N . THR B 1 436 ? -5.203 18.25 38.406 1 94.75 436 THR B N 1
ATOM 8129 C CA . THR B 1 436 ? -4.203 17.375 37.781 1 94.75 436 THR B CA 1
ATOM 8130 C C . THR B 1 436 ? -4.02 17.734 36.312 1 94.75 436 THR B C 1
ATOM 8132 O O . THR B 1 436 ? -2.893 17.875 35.844 1 94.75 436 THR B O 1
ATOM 8135 N N . VAL B 1 437 ? -5.109 17.844 35.688 1 96.56 437 VAL B N 1
ATOM 8136 C CA . VAL B 1 437 ? -5.109 18.188 34.25 1 96.56 437 VAL B CA 1
ATOM 8137 C C . VAL B 1 437 ? -4.57 19.609 34.062 1 96.56 437 VAL B C 1
ATOM 8139 O O . VAL B 1 437 ? -3.756 19.844 33.156 1 96.56 437 VAL B O 1
ATOM 8142 N N . ALA B 1 438 ? -4.961 20.469 34.906 1 97.06 438 ALA B N 1
ATOM 8143 C CA . ALA B 1 438 ? -4.555 21.875 34.812 1 97.06 438 ALA B CA 1
ATOM 8144 C C . ALA B 1 438 ? -3.047 22.016 35 1 97.06 438 ALA B C 1
ATOM 8146 O O . ALA B 1 438 ? -2.393 22.75 34.25 1 97.06 438 ALA B O 1
ATOM 8147 N N . LYS B 1 439 ? -2.543 21.328 35.938 1 96.25 439 LYS B N 1
ATOM 8148 C CA . LYS B 1 439 ? -1.112 21.422 36.219 1 96.25 439 LYS B CA 1
ATOM 8149 C C . LYS B 1 439 ? -0.291 20.875 35.031 1 96.25 439 LYS B C 1
ATOM 8151 O O . LYS B 1 439 ? 0.732 21.453 34.688 1 96.25 439 LYS B O 1
ATOM 8156 N N . ALA B 1 440 ? -0.743 19.797 34.562 1 96.5 440 ALA B N 1
ATOM 8157 C CA . ALA B 1 440 ? -0.046 19.203 33.406 1 96.5 440 ALA B CA 1
ATOM 8158 C C . ALA B 1 440 ? -0.049 20.141 32.219 1 96.5 440 ALA B C 1
ATOM 8160 O O . ALA B 1 440 ? 0.983 20.344 31.562 1 96.5 440 ALA B O 1
ATOM 8161 N N . ALA B 1 441 ? -1.169 20.688 31.922 1 97.19 441 ALA B N 1
ATOM 8162 C CA . ALA B 1 441 ? -1.309 21.609 30.797 1 97.19 441 ALA B CA 1
ATOM 8163 C C . ALA B 1 441 ? -0.499 22.875 31.016 1 97.19 441 ALA B C 1
ATOM 8165 O O . ALA B 1 441 ? 0.153 23.375 30.094 1 97.19 441 ALA B O 1
ATOM 8166 N N . GLU B 1 442 ? -0.541 23.391 32.188 1 95.75 442 GLU B N 1
ATOM 8167 C CA . GLU B 1 442 ? 0.169 24.609 32.531 1 95.75 442 GLU B CA 1
ATOM 8168 C C . GLU B 1 442 ? 1.68 24.438 32.406 1 95.75 442 GLU B C 1
ATOM 8170 O O . GLU B 1 442 ? 2.373 25.297 31.859 1 95.75 442 GLU B O 1
ATOM 8175 N N . GLN B 1 443 ? 2.107 23.375 32.906 1 94.75 443 GLN B N 1
ATOM 8176 C CA . GLN B 1 443 ? 3.541 23.109 32.844 1 94.75 443 GLN B CA 1
ATOM 8177 C C . GLN B 1 443 ? 4.012 23.031 31.391 1 94.75 443 GLN B C 1
ATOM 8179 O O . GLN B 1 443 ? 5.066 23.562 31.047 1 94.75 443 GLN B O 1
ATOM 8184 N N . ALA B 1 444 ? 3.283 22.359 30.609 1 94.62 444 ALA B N 1
ATOM 8185 C CA . ALA B 1 444 ? 3.625 22.25 29.203 1 94.62 444 ALA B CA 1
ATOM 8186 C C . ALA B 1 444 ? 3.607 23.609 28.516 1 94.62 444 ALA B C 1
ATOM 8188 O O . ALA B 1 444 ? 4.508 23.938 27.75 1 94.62 444 ALA B O 1
ATOM 8189 N N . LEU B 1 445 ? 2.596 24.375 28.797 1 94.69 445 LEU B N 1
ATOM 8190 C CA . LEU B 1 445 ? 2.449 25.703 28.203 1 94.69 445 LEU B CA 1
ATOM 8191 C C . LEU B 1 445 ? 3.596 26.609 28.625 1 94.69 445 LEU B C 1
ATOM 8193 O O . LEU B 1 445 ? 4.145 27.344 27.797 1 94.69 445 LEU B O 1
ATOM 8197 N N . ARG B 1 446 ? 3.975 26.547 29.828 1 92.94 446 ARG B N 1
ATOM 8198 C CA . ARG B 1 446 ? 5.012 27.422 30.375 1 92.94 446 ARG B CA 1
ATOM 8199 C C . ARG B 1 446 ? 6.359 27.141 29.719 1 92.94 446 ARG B C 1
ATOM 8201 O O . ARG B 1 446 ? 7.207 28.031 29.625 1 92.94 446 ARG B O 1
ATOM 8208 N N . ARG B 1 447 ? 6.484 26 29.25 1 91.88 447 ARG B N 1
ATOM 8209 C CA . ARG B 1 447 ? 7.727 25.641 28.578 1 91.88 447 ARG B CA 1
ATOM 8210 C C . ARG B 1 447 ? 7.715 26.109 27.125 1 91.88 447 ARG B C 1
ATOM 8212 O O . ARG B 1 447 ? 8.75 26.109 26.453 1 91.88 447 ARG B O 1
ATOM 8219 N N . HIS B 1 448 ? 6.582 26.641 26.641 1 93.88 448 HIS B N 1
ATOM 8220 C CA . HIS B 1 448 ? 6.453 26.969 25.219 1 93.88 448 HIS B CA 1
ATOM 8221 C C . HIS B 1 448 ? 5.801 28.328 25.016 1 93.88 448 HIS B C 1
ATOM 8223 O O . HIS B 1 448 ? 4.922 28.469 24.172 1 93.88 448 HIS B O 1
ATOM 8229 N N . LEU B 1 449 ? 6.191 29.219 25.812 1 93.44 449 LEU B N 1
ATOM 8230 C CA . LEU B 1 449 ? 5.645 30.562 25.719 1 93.44 449 LEU B CA 1
ATOM 8231 C C . LEU B 1 449 ? 6.43 31.406 24.703 1 93.44 449 LEU B C 1
ATOM 8233 O O . LEU B 1 449 ? 7.125 32.344 25.078 1 93.44 449 LEU B O 1
ATOM 8237 N N . TRP B 1 450 ? 6.16 31.156 23.484 1 94.75 450 TRP B N 1
ATOM 8238 C CA . TRP B 1 450 ? 6.918 31.766 22.391 1 94.75 450 TRP B CA 1
ATOM 8239 C C . TRP B 1 450 ? 6.285 33.094 21.953 1 94.75 450 TRP B C 1
ATOM 8241 O O . TRP B 1 450 ? 6.969 33.969 21.422 1 94.75 450 TRP B O 1
ATOM 8251 N N . TYR B 1 451 ? 5.02 33.344 22.234 1 96.06 451 TYR B N 1
ATOM 8252 C CA . TYR B 1 451 ? 4.297 34.438 21.609 1 96.06 451 TYR B CA 1
ATOM 8253 C C . TYR B 1 451 ? 4.055 35.562 22.609 1 96.06 451 TYR B C 1
ATOM 8255 O O . TYR B 1 451 ? 3.512 36.594 22.25 1 96.06 451 TYR B O 1
ATOM 8263 N N . VAL B 1 452 ? 4.465 35.344 23.844 1 93.31 452 VAL B N 1
ATOM 8264 C CA . VAL B 1 452 ? 4.457 36.406 24.828 1 93.31 452 VAL B CA 1
ATOM 8265 C C . VAL B 1 452 ? 5.891 36.875 25.109 1 93.31 452 VAL B C 1
ATOM 8267 O O . VAL B 1 452 ? 6.188 37.375 26.203 1 93.31 452 VAL B O 1
ATOM 8270 N N . SER B 1 453 ? 6.723 36.625 24.234 1 92.38 453 SER B N 1
ATOM 8271 C CA . SER B 1 453 ? 8.07 37.188 24.266 1 92.38 453 SER B CA 1
ATOM 8272 C C . SER B 1 453 ? 8.078 38.656 23.906 1 92.38 453 SER B C 1
ATOM 8274 O O . SER B 1 453 ? 7.109 39.156 23.344 1 92.38 453 SER B O 1
ATOM 8276 N N . GLU B 1 454 ? 9.195 39.281 24.141 1 92.69 454 GLU B N 1
ATOM 8277 C CA . GLU B 1 454 ? 9.297 40.719 23.906 1 92.69 454 GLU B CA 1
ATOM 8278 C C . GLU B 1 454 ? 9.117 41.062 22.438 1 92.69 454 GLU B C 1
ATOM 8280 O O . GLU B 1 454 ? 8.539 42.094 22.094 1 92.69 454 GLU B O 1
ATOM 8285 N N . GLU B 1 455 ? 9.539 40.188 21.609 1 94 455 GLU B N 1
ATOM 8286 C CA . GLU B 1 455 ? 9.461 40.438 20.172 1 94 455 GLU B CA 1
ATOM 8287 C C . GLU B 1 455 ? 8.086 40.062 19.625 1 94 455 GLU B C 1
ATOM 8289 O O . GLU B 1 455 ? 7.414 40.875 19 1 94 455 GLU B O 1
ATOM 8294 N N . ASN B 1 456 ? 7.633 38.844 19.906 1 96 456 ASN B N 1
ATOM 8295 C CA . ASN B 1 456 ? 6.406 38.344 19.297 1 96 456 ASN B CA 1
ATOM 8296 C C . ASN B 1 456 ? 5.168 38.938 19.953 1 96 456 ASN B C 1
ATOM 8298 O O . ASN B 1 456 ? 4.066 38.844 19.406 1 96 456 ASN B O 1
ATOM 8302 N N . ALA B 1 457 ? 5.332 39.656 21.031 1 95.25 457 ALA B N 1
ATOM 8303 C CA . ALA B 1 457 ? 4.219 40.344 21.672 1 95.25 457 ALA B CA 1
ATOM 8304 C C . ALA B 1 457 ? 3.646 41.406 20.734 1 95.25 457 ALA B C 1
ATOM 8306 O O . ALA B 1 457 ? 2.516 41.875 20.922 1 95.25 457 ALA B O 1
ATOM 8307 N N . GLY B 1 458 ? 4.473 41.781 19.781 1 96.62 458 GLY B N 1
ATOM 8308 C CA . GLY B 1 458 ? 4.023 42.75 18.781 1 96.62 458 GLY B CA 1
ATOM 8309 C C . GLY B 1 458 ? 2.766 42.281 18.062 1 96.62 458 GLY B C 1
ATOM 8310 O O . GLY B 1 458 ? 1.975 43.125 17.609 1 96.62 458 GLY B O 1
ATOM 8311 N N . LEU B 1 459 ? 2.523 41.031 17.969 1 97.75 459 LEU B N 1
ATOM 8312 C CA . LEU B 1 459 ? 1.337 40.469 17.328 1 97.75 459 LEU B CA 1
ATOM 8313 C C . LEU B 1 459 ? 0.068 40.938 18.031 1 97.75 459 LEU B C 1
ATOM 8315 O O . LEU B 1 459 ? -0.968 41.125 17.391 1 97.75 459 LEU B O 1
ATOM 8319 N N . ALA B 1 460 ? 0.149 41.188 19.281 1 97.25 460 ALA B N 1
ATOM 8320 C CA . ALA B 1 460 ? -1.004 41.531 20.125 1 97.25 460 ALA B CA 1
ATOM 8321 C C . ALA B 1 460 ? -1.577 42.875 19.734 1 97.25 460 ALA B C 1
ATOM 8323 O O . ALA B 1 460 ? -2.762 43.156 19.969 1 97.25 460 ALA B O 1
ATOM 8324 N N . PHE B 1 461 ? -0.75 43.75 19.188 1 97.69 461 PHE B N 1
ATOM 8325 C CA . PHE B 1 461 ? -1.192 45.062 18.812 1 97.69 461 PHE B CA 1
ATOM 8326 C C . PHE B 1 461 ? -2.318 45 17.781 1 97.69 461 PHE B C 1
ATOM 8328 O O . PHE B 1 461 ? -3.09 45.969 17.641 1 97.69 461 PHE B O 1
ATOM 8335 N N . PHE B 1 462 ? -2.404 43.938 17.141 1 97.62 462 PHE B N 1
ATOM 8336 C CA . PHE B 1 462 ? -3.33 43.844 16.016 1 97.62 462 PHE B CA 1
ATOM 8337 C C . PHE B 1 462 ? -4.52 42.969 16.375 1 97.62 462 PHE B C 1
ATOM 8339 O O . PHE B 1 462 ? -5.336 42.625 15.508 1 97.62 462 PHE B O 1
ATOM 8346 N N . ASP B 1 463 ? -4.59 42.469 17.562 1 97.06 463 ASP B N 1
ATOM 8347 C CA . ASP B 1 463 ? -5.723 41.688 18.062 1 97.06 463 ASP B CA 1
ATOM 8348 C C . ASP B 1 463 ? -6.895 42.594 18.422 1 97.06 463 ASP B C 1
ATOM 8350 O O . ASP B 1 463 ? -6.797 43.406 19.344 1 97.06 463 ASP B O 1
ATOM 8354 N N . SER B 1 464 ? -8.008 42.406 17.828 1 94.31 464 SER B N 1
ATOM 8355 C CA . SER B 1 464 ? -9.164 43.281 18 1 94.31 464 SER B CA 1
ATOM 8356 C C . SER B 1 464 ? -9.828 43.062 19.359 1 94.31 464 SER B C 1
ATOM 8358 O O . SER B 1 464 ? -10.602 43.875 19.828 1 94.31 464 SER B O 1
ATOM 8360 N N . ARG B 1 465 ? -9.523 42 20.047 1 93.38 465 ARG B N 1
ATOM 8361 C CA . ARG B 1 465 ? -10.148 41.656 21.328 1 93.38 465 ARG B CA 1
ATOM 8362 C C . ARG B 1 465 ? -9.555 42.5 22.453 1 93.38 465 ARG B C 1
ATOM 8364 O O . ARG B 1 465 ? -10.156 42.594 23.531 1 93.38 465 ARG B O 1
ATOM 8371 N N . ILE B 1 466 ? -8.391 43.031 22.219 1 95.88 466 ILE B N 1
ATOM 8372 C CA . ILE B 1 466 ? -7.711 43.781 23.266 1 95.88 466 ILE B CA 1
ATOM 8373 C C . ILE B 1 466 ? -8.32 45.188 23.344 1 95.88 466 ILE B C 1
ATOM 8375 O O . ILE B 1 466 ? -8.5 45.844 22.328 1 95.88 466 ILE B O 1
ATOM 8379 N N . ASP B 1 467 ? -8.594 45.625 24.531 1 94.56 467 ASP B N 1
ATOM 8380 C CA . ASP B 1 467 ? -9.289 46.875 24.719 1 94.56 467 ASP B CA 1
ATOM 8381 C C . ASP B 1 467 ? -8.344 48.062 24.469 1 94.56 467 ASP B C 1
ATOM 8383 O O . ASP B 1 467 ? -7.125 47.906 24.484 1 94.56 467 ASP B O 1
ATOM 8387 N N . VAL B 1 468 ? -8.961 49.219 24.359 1 96.06 468 VAL B N 1
ATOM 8388 C CA . VAL B 1 468 ? -8.25 50.438 23.984 1 96.06 468 VAL B CA 1
ATOM 8389 C C . VAL B 1 468 ? -7.285 50.844 25.094 1 96.06 468 VAL B C 1
ATOM 8391 O O . VAL B 1 468 ? -6.16 51.281 24.828 1 96.06 468 VAL B O 1
ATOM 8394 N N . GLU B 1 469 ? -7.715 50.719 26.312 1 95.12 469 GLU B N 1
ATOM 8395 C CA . GLU B 1 469 ? -6.887 51.125 27.453 1 95.12 469 GLU B CA 1
ATOM 8396 C C . GLU B 1 469 ? -5.621 50.281 27.531 1 95.12 469 GLU B C 1
ATOM 8398 O O . GLU B 1 469 ? -4.539 50.812 27.812 1 95.12 469 GLU B O 1
ATOM 8403 N N . GLU B 1 470 ? -5.785 49 27.344 1 95.56 470 GLU B N 1
ATOM 8404 C CA . GLU B 1 470 ? -4.625 48.094 27.344 1 95.56 470 GLU B CA 1
ATOM 8405 C C . GLU B 1 470 ? -3.686 48.438 26.188 1 95.56 470 GLU B C 1
ATOM 8407 O O . GLU B 1 470 ? -2.463 48.375 26.344 1 95.56 470 GLU B O 1
ATOM 8412 N N . LYS B 1 471 ? -4.199 48.75 25.062 1 96.75 471 LYS B N 1
ATOM 8413 C CA . LYS B 1 471 ? -3.379 49.125 23.906 1 96.75 471 LYS B CA 1
ATOM 8414 C C . LYS B 1 471 ? -2.584 50.375 24.188 1 96.75 471 LYS B C 1
ATOM 8416 O O . LYS B 1 471 ? -1.433 50.5 23.766 1 96.75 471 LYS B O 1
ATOM 8421 N N . LYS B 1 472 ? -3.229 51.312 24.875 1 96.31 472 LYS B N 1
ATOM 8422 C CA . LYS B 1 472 ? -2.52 52.531 25.266 1 96.31 472 LYS B CA 1
ATOM 8423 C C . LYS B 1 472 ? -1.329 52.219 26.172 1 96.31 472 LYS B C 1
ATOM 8425 O O . LYS B 1 472 ? -0.249 52.781 26 1 96.31 472 LYS B O 1
ATOM 8430 N N . GLN B 1 473 ? -1.645 51.312 27.078 1 96.06 473 GLN B N 1
ATOM 8431 C CA . GLN B 1 473 ? -0.571 50.906 27.969 1 96.06 473 GLN B CA 1
ATOM 8432 C C . GLN B 1 473 ? 0.547 50.188 27.203 1 96.06 473 GLN B C 1
ATOM 8434 O O . GLN B 1 473 ? 1.725 50.344 27.531 1 96.06 473 GLN B O 1
ATOM 8439 N N . MET B 1 474 ? 0.218 49.438 26.203 1 96.69 474 MET B N 1
ATOM 8440 C CA . MET B 1 474 ? 1.203 48.75 25.375 1 96.69 474 MET B CA 1
ATOM 8441 C C . MET B 1 474 ? 2.068 49.75 24.625 1 96.69 474 MET B C 1
ATOM 8443 O O . MET B 1 474 ? 3.283 49.562 24.516 1 96.69 474 MET B O 1
ATOM 8447 N N . VAL B 1 475 ? 1.44 50.781 24.078 1 97 475 VAL B N 1
ATOM 8448 C CA . VAL B 1 475 ? 2.178 51.812 23.344 1 97 475 VAL B CA 1
ATOM 8449 C C . VAL B 1 475 ? 3.174 52.5 24.281 1 97 475 VAL B C 1
ATOM 8451 O O . VAL B 1 475 ? 4.328 52.719 23.906 1 97 475 VAL B O 1
ATOM 8454 N N . LYS B 1 476 ? 2.707 52.781 25.438 1 95.94 476 LYS B N 1
ATOM 8455 C CA . LYS B 1 476 ? 3.586 53.406 26.422 1 95.94 476 LYS B CA 1
ATOM 8456 C C . LYS B 1 476 ? 4.742 52.5 26.781 1 95.94 476 LYS B C 1
ATOM 8458 O O . LYS B 1 476 ? 5.863 52.938 27.016 1 95.94 476 LYS B O 1
ATOM 8463 N N . ALA B 1 477 ? 4.445 51.25 26.844 1 95.62 477 ALA B N 1
ATOM 8464 C CA . ALA B 1 477 ? 5.426 50.25 27.266 1 95.62 477 ALA B CA 1
ATOM 8465 C C . ALA B 1 477 ? 6.535 50.094 26.219 1 95.62 477 ALA B C 1
ATOM 8467 O O . ALA B 1 477 ? 7.605 49.562 26.516 1 95.62 477 ALA B O 1
ATOM 8468 N N . LEU B 1 478 ? 6.305 50.531 24.984 1 95.88 478 LEU B N 1
ATOM 8469 C CA . LEU B 1 478 ? 7.305 50.469 23.922 1 95.88 478 LEU B CA 1
ATOM 8470 C C . LEU B 1 478 ? 8.547 51.281 24.297 1 95.88 478 LEU B C 1
ATOM 8472 O O . LEU B 1 478 ? 9.617 51.094 23.719 1 95.88 478 LEU B O 1
ATOM 8476 N N . ASP B 1 479 ? 8.398 52.156 25.25 1 93.69 479 ASP B N 1
ATOM 8477 C CA . ASP B 1 479 ? 9.508 53 25.656 1 93.69 479 ASP B CA 1
ATOM 8478 C C . ASP B 1 479 ? 10.289 52.375 26.797 1 93.69 479 ASP B C 1
ATOM 84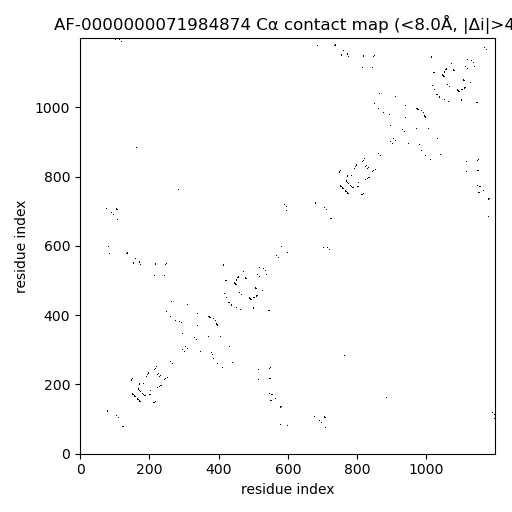80 O O . ASP B 1 479 ? 11.375 52.844 27.141 1 93.69 479 ASP B O 1
ATOM 8484 N N . LYS B 1 480 ? 9.766 51.344 27.328 1 93.62 480 LYS B N 1
ATOM 8485 C CA . LYS B 1 480 ? 10.484 50.625 28.391 1 93.62 480 LYS B CA 1
ATOM 8486 C C . LYS B 1 480 ? 11.688 49.875 27.828 1 93.62 480 LYS B C 1
ATOM 8488 O O . LYS B 1 480 ? 11.617 49.312 26.734 1 93.62 480 LYS B O 1
ATOM 8493 N N . PRO B 1 481 ? 12.727 49.844 28.609 1 91.44 481 PRO B N 1
ATOM 8494 C CA . PRO B 1 481 ? 13.93 49.156 28.125 1 91.44 481 PRO B CA 1
ATOM 8495 C C . PRO B 1 481 ? 13.75 47.656 28.016 1 91.44 481 PRO B C 1
ATOM 8497 O O . PRO B 1 481 ? 13.047 47.031 28.828 1 91.44 481 PRO B O 1
ATOM 8500 N N . ALA B 1 482 ? 14.453 47.094 27.047 1 88.44 482 ALA B N 1
ATOM 8501 C CA . ALA B 1 482 ? 14.414 45.656 26.812 1 88.44 482 ALA B CA 1
ATOM 8502 C C . ALA B 1 482 ? 15.172 44.906 27.906 1 88.44 482 ALA B C 1
ATOM 8504 O O . ALA B 1 482 ? 16 45.5 28.609 1 88.44 482 ALA B O 1
ATOM 8505 N N . SER B 1 483 ? 14.734 43.688 28.031 1 81.94 483 SER B N 1
ATOM 8506 C CA . SER B 1 483 ? 15.453 42.844 28.969 1 81.94 483 SER B CA 1
ATOM 8507 C C . SER B 1 483 ? 16.875 42.562 28.5 1 81.94 483 SER B C 1
ATOM 8509 O O . SER B 1 483 ? 17.156 42.594 27.312 1 81.94 483 SER B O 1
ATOM 8511 N N . LYS B 1 484 ? 17.688 42.344 29.438 1 71.25 484 LYS B N 1
ATOM 8512 C CA . LYS B 1 484 ? 19.109 42.156 29.141 1 71.25 484 LYS B CA 1
ATOM 8513 C C . LYS B 1 484 ? 19.344 40.844 28.375 1 71.25 484 LYS B C 1
ATOM 8515 O O . LYS B 1 484 ? 20.203 40.781 27.5 1 71.25 484 LYS B O 1
ATOM 8520 N N . LYS B 1 485 ? 18.547 39.844 28.719 1 69.75 485 LYS B N 1
ATOM 8521 C CA . LYS B 1 485 ? 18.688 38.562 28.047 1 69.75 485 LYS B CA 1
ATOM 8522 C C . LYS B 1 485 ? 17.766 38.469 26.828 1 69.75 485 LYS B C 1
ATOM 8524 O O . LYS B 1 485 ? 16.562 38.781 26.938 1 69.75 485 LYS B O 1
ATOM 8529 N N . GLU B 1 486 ? 18.391 38.375 25.703 1 66.25 486 GLU B N 1
ATOM 8530 C CA . GLU B 1 486 ? 17.625 38.312 24.469 1 66.25 486 GLU B CA 1
ATOM 8531 C C . GLU B 1 486 ? 17.062 36.906 24.25 1 66.25 486 GLU B C 1
ATOM 8533 O O . GLU B 1 486 ? 17.625 36.094 23.5 1 66.25 486 GLU B O 1
ATOM 8538 N N . LEU B 1 487 ? 15.945 36.688 24.953 1 76.69 487 LEU B N 1
ATOM 8539 C CA . LEU B 1 487 ? 15.367 35.344 24.828 1 76.69 487 LEU B CA 1
ATOM 8540 C C . LEU B 1 487 ? 14.234 35.344 23.812 1 76.69 487 LEU B C 1
ATOM 8542 O O . LEU B 1 487 ? 13.453 36.281 23.734 1 76.69 487 LEU B O 1
ATOM 8546 N N . LYS B 1 488 ? 14.258 34.312 22.984 1 83.12 488 LYS B N 1
ATOM 8547 C CA . LYS B 1 488 ? 13.211 34.156 21.984 1 83.12 488 LYS B CA 1
ATOM 8548 C C . LYS B 1 488 ? 11.945 33.562 22.609 1 83.12 488 LYS B C 1
ATOM 8550 O O . LYS B 1 488 ? 10.859 33.688 22.031 1 83.12 488 LYS B O 1
ATOM 8555 N N . ARG B 1 489 ? 12.117 33.031 23.719 1 82.19 489 ARG B N 1
ATOM 8556 C CA . ARG B 1 489 ? 11.016 32.438 24.469 1 82.19 489 ARG B CA 1
ATOM 8557 C C . ARG B 1 489 ? 11.008 32.938 25.906 1 82.19 489 ARG B C 1
ATOM 8559 O O . ARG B 1 489 ? 12.062 33.094 26.516 1 82.19 489 ARG B O 1
ATOM 8566 N N . LEU B 1 490 ? 9.75 33.156 26.375 1 79.31 490 LEU B N 1
ATOM 8567 C CA . LEU B 1 490 ? 9.648 33.594 27.766 1 79.31 490 LEU B CA 1
ATOM 8568 C C . LEU B 1 490 ? 9.898 32.438 28.719 1 79.31 490 LEU B C 1
ATOM 8570 O O . LEU B 1 490 ? 9.414 31.328 28.5 1 79.31 490 LEU B O 1
ATOM 8574 N N . GLU B 1 491 ? 10.664 32.75 29.703 1 75.12 491 GLU B N 1
ATOM 8575 C CA . GLU B 1 491 ? 10.828 31.766 30.75 1 75.12 491 GLU B CA 1
ATOM 8576 C C . GLU B 1 491 ? 9.547 31.625 31.578 1 75.12 491 GLU B C 1
ATOM 8578 O O . GLU B 1 491 ? 8.961 32.625 32 1 75.12 491 GLU B O 1
ATOM 8583 N N . GLY B 1 492 ? 9.117 30.516 31.734 1 71.5 492 GLY B N 1
ATOM 8584 C CA . GLY B 1 492 ? 7.84 30.203 32.344 1 71.5 492 GLY B CA 1
ATOM 8585 C C . GLY B 1 492 ? 7.648 30.875 33.688 1 71.5 492 GLY B C 1
ATOM 8586 O O . GLY B 1 492 ? 6.547 31.312 34.031 1 71.5 492 GLY B O 1
ATOM 8587 N N . LYS B 1 493 ? 8.688 30.969 34.375 1 66.12 493 LYS B N 1
ATOM 8588 C CA . LYS B 1 493 ? 8.617 31.516 35.719 1 66.12 493 LYS B CA 1
ATOM 8589 C C . LYS B 1 493 ? 8.242 33 35.719 1 66.12 493 LYS B C 1
ATOM 8591 O O . LYS B 1 493 ? 7.715 33.531 36.688 1 66.12 493 LYS B O 1
ATOM 8596 N N . LYS B 1 494 ? 8.414 33.562 34.656 1 67.12 494 LYS B N 1
ATOM 8597 C CA . LYS B 1 494 ? 8.195 35 34.562 1 67.12 494 LYS B CA 1
ATOM 8598 C C . LYS B 1 494 ? 6.73 35.312 34.281 1 67.12 494 LYS B C 1
ATOM 8600 O O . LYS B 1 494 ? 6.289 36.469 34.469 1 67.12 494 LYS B O 1
ATOM 8605 N N . MET B 1 495 ? 6.223 34.344 33.844 1 70.75 495 MET B N 1
ATOM 8606 C CA . MET B 1 495 ? 4.801 34.562 33.625 1 70.75 495 MET B CA 1
ATOM 8607 C C . MET B 1 495 ? 3.992 34.406 34.906 1 70.75 495 MET B C 1
ATOM 8609 O O . MET B 1 495 ? 3.957 33.312 35.469 1 70.75 495 MET B O 1
ATOM 8613 N N . THR B 1 496 ? 3.754 35.594 35.438 1 65.06 496 THR B N 1
ATOM 8614 C CA . THR B 1 496 ? 2.943 35.562 36.656 1 65.06 496 THR B CA 1
ATOM 8615 C C . THR B 1 496 ? 1.465 35.719 36.312 1 65.06 496 THR B C 1
ATOM 8617 O O . THR B 1 496 ? 1.112 36.062 35.188 1 65.06 496 THR B O 1
ATOM 8620 N N . THR B 1 497 ? 0.614 35.344 37.312 1 57.94 497 THR B N 1
ATOM 8621 C CA . THR B 1 497 ? -0.837 35.344 37.188 1 57.94 497 THR B CA 1
ATOM 8622 C C . THR B 1 497 ? -1.365 36.719 36.875 1 57.94 497 THR B C 1
ATOM 8624 O O . THR B 1 497 ? -2.455 36.875 36.312 1 57.94 497 THR B O 1
ATOM 8627 N N . SER B 1 498 ? -0.63 37.688 37.125 1 58.09 498 SER B N 1
ATOM 8628 C CA . SER B 1 498 ? -1.157 39.062 37 1 58.09 498 SER B CA 1
ATOM 8629 C C . SER B 1 498 ? -0.574 39.781 35.812 1 58.09 498 SER B C 1
ATOM 8631 O O . SER B 1 498 ? -0.763 41 35.656 1 58.09 498 SER B O 1
ATOM 8633 N N . SER B 1 499 ? -0.093 38.969 34.969 1 70.19 499 SER B N 1
ATOM 8634 C CA . SER B 1 499 ? 0.603 39.625 33.844 1 70.19 499 SER B CA 1
ATOM 8635 C C . SER B 1 499 ? -0.37 40.062 32.75 1 70.19 499 SER B C 1
ATOM 8637 O O . SER B 1 499 ? -1.249 39.281 32.375 1 70.19 499 SER B O 1
ATOM 8639 N N . SER B 1 500 ? -0.418 41.281 32.5 1 83.69 500 SER B N 1
ATOM 8640 C CA . SER B 1 500 ? -1.119 41.844 31.359 1 83.69 500 SER B CA 1
ATOM 8641 C C . SER B 1 500 ? -0.231 41.844 30.125 1 83.69 500 SER B C 1
ATOM 8643 O O . SER B 1 500 ? 0.978 41.625 30.219 1 83.69 500 SER B O 1
ATOM 8645 N N . LEU B 1 501 ? -0.784 41.875 28.984 1 91.25 501 LEU B N 1
ATOM 8646 C CA . LEU B 1 501 ? -0.04 41.844 27.734 1 91.25 501 LEU B CA 1
ATOM 8647 C C . LEU B 1 501 ? 0.993 42.969 27.688 1 91.25 501 LEU B C 1
ATOM 8649 O O . LEU B 1 501 ? 2.076 42.812 27.125 1 91.25 501 LEU B O 1
ATOM 8653 N N . SER B 1 502 ? 0.659 44.125 28.312 1 92.38 502 SER B N 1
ATOM 8654 C CA . SER B 1 502 ? 1.546 45.281 28.297 1 92.38 502 SER B CA 1
ATOM 8655 C C . SER B 1 502 ? 2.852 44.969 29.031 1 92.38 502 SER B C 1
ATOM 8657 O O . SER B 1 502 ? 3.879 45.594 28.75 1 92.38 502 SER B O 1
ATOM 8659 N N . SER B 1 503 ? 2.779 44.031 29.922 1 90.25 503 SER B N 1
ATOM 8660 C CA . SER B 1 503 ? 3.965 43.656 30.703 1 90.25 503 SER B CA 1
ATOM 8661 C C . SER B 1 503 ? 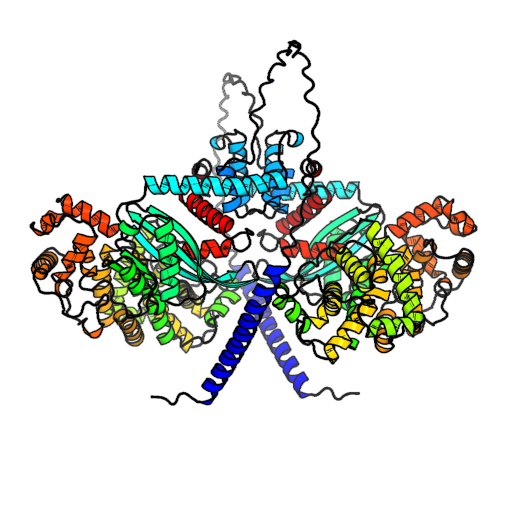5.012 42.969 29.828 1 90.25 503 SER B C 1
ATOM 8663 O O . SER B 1 503 ? 6.188 42.938 30.188 1 90.25 503 SER B O 1
ATOM 8665 N N . PHE B 1 504 ? 4.605 42.562 28.672 1 92.19 504 PHE B N 1
ATOM 8666 C CA . PHE B 1 504 ? 5.527 41.812 27.812 1 92.19 504 PHE B CA 1
ATOM 8667 C C . PHE B 1 504 ? 6.055 42.719 26.703 1 92.19 504 PHE B C 1
ATOM 8669 O O . PHE B 1 504 ? 6.93 42.312 25.922 1 92.19 504 PHE B O 1
ATOM 8676 N N . VAL B 1 505 ? 5.535 43.875 26.641 1 94.62 505 VAL B N 1
ATOM 8677 C CA . VAL B 1 505 ? 5.93 44.812 25.594 1 94.62 505 VAL B CA 1
ATOM 8678 C C . VAL B 1 505 ? 7.098 45.688 26.094 1 94.62 505 VAL B C 1
ATOM 8680 O O . VAL B 1 505 ? 7.074 46.156 27.234 1 94.62 505 VAL B O 1
ATOM 8683 N N . THR B 1 506 ? 8.109 45.812 25.328 1 94.56 506 THR B N 1
ATOM 8684 C CA . THR B 1 506 ? 9.281 46.625 25.609 1 94.56 506 THR B CA 1
ATOM 8685 C C . THR B 1 506 ? 9.773 47.312 24.328 1 94.56 506 THR B C 1
ATOM 8687 O O . THR B 1 506 ? 9.117 47.219 23.281 1 94.56 506 THR B O 1
ATOM 8690 N N . SER B 1 507 ? 10.906 47.969 24.375 1 94.12 507 SER B N 1
ATOM 8691 C CA . SER B 1 507 ? 11.5 48.594 23.219 1 94.12 507 SER B CA 1
ATOM 8692 C C . SER B 1 507 ? 11.891 47.562 22.156 1 94.12 507 SER B C 1
ATOM 8694 O O . SER B 1 507 ? 11.93 47.875 20.969 1 94.12 507 SER B O 1
ATOM 8696 N N . LYS B 1 508 ? 12.078 46.406 22.594 1 94 508 LYS B N 1
ATOM 8697 C CA . LYS B 1 508 ? 12.43 45.312 21.672 1 94 508 LYS B CA 1
ATOM 8698 C C . LYS B 1 508 ? 11.242 44.938 20.797 1 94 508 LYS B C 1
ATOM 8700 O O . LYS B 1 508 ? 11.422 44.375 19.703 1 94 508 LYS B O 1
ATOM 8705 N N . THR B 1 509 ? 10.07 45.219 21.25 1 95.44 509 THR B N 1
ATOM 8706 C CA . THR B 1 509 ? 8.859 44.938 20.5 1 95.44 509 THR B CA 1
ATOM 8707 C C . THR B 1 509 ? 8.836 45.719 19.188 1 95.44 509 THR B C 1
ATOM 8709 O O . THR B 1 509 ? 8.219 45.281 18.203 1 95.44 509 THR B O 1
ATOM 8712 N N . ARG B 1 510 ? 9.57 46.75 19.094 1 94.31 510 ARG B N 1
ATOM 8713 C CA . ARG B 1 510 ? 9.648 47.562 17.875 1 94.31 510 ARG B CA 1
ATOM 8714 C C . ARG B 1 510 ? 10.328 46.812 16.75 1 94.31 510 ARG B C 1
ATOM 8716 O O . ARG B 1 510 ? 10.055 47.031 15.578 1 94.31 510 ARG B O 1
ATOM 8723 N N . SER B 1 511 ? 11.195 45.906 17.172 1 93.88 511 SER B N 1
ATOM 8724 C CA . SER B 1 511 ? 11.852 45.062 16.172 1 93.88 511 SER B CA 1
ATOM 8725 C C . SER B 1 511 ? 10.844 44.25 15.383 1 93.88 511 SER B C 1
ATOM 8727 O O . SER B 1 511 ? 11.062 43.938 14.203 1 93.88 511 SER B O 1
ATOM 8729 N N . PHE B 1 512 ? 9.773 43.844 16.016 1 96.25 512 PHE B N 1
ATOM 8730 C CA . PHE B 1 512 ? 8.695 43.156 15.328 1 96.25 512 PHE B CA 1
ATOM 8731 C C . PHE B 1 512 ? 8.125 44 14.195 1 96.25 512 PHE B C 1
ATOM 8733 O O . PHE B 1 512 ? 7.957 43.5 13.07 1 96.25 512 PHE B O 1
ATOM 8740 N N . PHE B 1 513 ? 7.875 45.25 14.453 1 96.44 513 PHE B N 1
ATOM 8741 C CA . PHE B 1 513 ? 7.312 46.156 13.461 1 96.44 513 PHE B CA 1
ATOM 8742 C C . PHE B 1 513 ? 8.312 46.406 12.336 1 96.44 513 PHE B C 1
ATOM 8744 O O . PHE B 1 513 ? 7.93 46.5 11.172 1 96.44 513 PHE B O 1
ATOM 8751 N N . GLN B 1 514 ? 9.531 46.5 12.695 1 95.12 514 GLN B N 1
ATOM 8752 C CA . GLN B 1 514 ? 10.578 46.719 11.695 1 95.12 514 GLN B CA 1
ATOM 8753 C C . GLN B 1 514 ? 10.688 45.531 10.742 1 95.12 514 GLN B C 1
ATOM 8755 O O . GLN B 1 514 ? 10.758 45.719 9.523 1 95.12 514 GLN B O 1
ATOM 8760 N N . LYS B 1 515 ? 10.688 44.406 11.328 1 94.69 515 LYS B N 1
ATOM 8761 C CA . LYS B 1 515 ? 10.789 43.188 10.516 1 94.69 515 LYS B CA 1
ATOM 8762 C C . LYS B 1 515 ? 9.562 43 9.625 1 94.69 515 LYS B C 1
ATOM 8764 O O . LYS B 1 515 ? 9.664 42.5 8.516 1 94.69 515 LYS B O 1
ATOM 8769 N N . LEU B 1 516 ? 8.453 43.438 10.164 1 95.38 516 LEU B N 1
ATOM 8770 C CA . LEU B 1 516 ? 7.207 43.375 9.414 1 95.38 516 LEU B CA 1
ATOM 8771 C C . LEU B 1 516 ? 7.152 44.5 8.375 1 95.38 516 LEU B C 1
ATOM 8773 O O . LEU B 1 516 ? 6.254 44.5 7.527 1 95.38 516 LEU B O 1
ATOM 8777 N N . ASP B 1 517 ? 8.102 45.375 8.375 1 93.56 517 ASP B N 1
ATOM 8778 C CA . ASP B 1 517 ? 8.102 46.562 7.531 1 93.56 517 ASP B CA 1
ATOM 8779 C C . ASP B 1 517 ? 6.809 47.375 7.703 1 93.56 517 ASP B C 1
ATOM 8781 O O . ASP B 1 517 ? 6.16 47.719 6.719 1 93.56 517 ASP B O 1
ATOM 8785 N N . ALA B 1 518 ? 6.422 47.438 8.922 1 94.62 518 ALA B N 1
ATOM 8786 C CA . ALA B 1 518 ? 5.203 48.156 9.25 1 94.62 518 ALA B CA 1
ATOM 8787 C C . ALA B 1 518 ? 5.512 49.625 9.516 1 94.62 518 ALA B C 1
ATOM 8789 O O . ALA B 1 518 ? 6.527 49.969 10.133 1 94.62 518 ALA B O 1
ATOM 8790 N N . ASP B 1 519 ? 4.625 50.531 8.984 1 94.19 519 ASP B N 1
ATOM 8791 C CA . ASP B 1 519 ? 4.715 51.938 9.312 1 94.19 519 ASP B CA 1
ATOM 8792 C C . ASP B 1 519 ? 4.23 52.188 10.734 1 94.19 519 ASP B C 1
ATOM 8794 O O . ASP B 1 519 ? 3.037 52.094 11.023 1 94.19 519 ASP B O 1
ATOM 8798 N N . GLU B 1 520 ? 5.16 52.656 11.602 1 93.88 520 GLU B N 1
ATOM 8799 C CA . GLU B 1 520 ? 4.855 52.812 13.023 1 93.88 520 GLU B CA 1
ATOM 8800 C C . GLU B 1 520 ? 4.074 54.125 13.258 1 93.88 520 GLU B C 1
ATOM 8802 O O . GLU B 1 520 ? 3.729 54.438 14.398 1 93.88 520 GLU B O 1
ATOM 8807 N N . GLY B 1 521 ? 3.727 54.781 12.234 1 93.88 521 GLY B N 1
ATOM 8808 C CA . GLY B 1 521 ? 2.996 56.031 12.375 1 93.88 521 GLY B CA 1
ATOM 8809 C C . GLY B 1 521 ? 1.65 55.875 13.055 1 93.88 521 GLY B C 1
ATOM 8810 O O . GLY B 1 521 ? 1.134 56.812 13.656 1 93.88 521 GLY B O 1
ATOM 8811 N N . PHE B 1 522 ? 1.128 54.719 13.031 1 95.19 522 PHE B N 1
ATOM 8812 C CA . PHE B 1 522 ? -0.182 54.469 13.633 1 95.19 522 PHE B CA 1
ATOM 8813 C C . PHE B 1 522 ? -0.089 54.5 15.148 1 95.19 522 PHE B C 1
ATOM 8815 O O . PHE B 1 522 ? -1.08 54.75 15.836 1 95.19 522 PHE B O 1
ATOM 8822 N N . LEU B 1 523 ? 1.108 54.281 15.688 1 95.75 523 LEU B N 1
ATOM 8823 C CA . LEU B 1 523 ? 1.315 54.219 17.125 1 95.75 523 LEU B CA 1
ATOM 8824 C C . LEU B 1 523 ? 1.155 55.594 17.766 1 95.75 523 LEU B C 1
ATOM 8826 O O . LEU B 1 523 ? 0.95 55.719 18.969 1 95.75 523 LEU B O 1
ATOM 8830 N N . ALA B 1 524 ? 1.27 56.594 16.984 1 94.12 524 ALA B N 1
ATOM 8831 C CA . ALA B 1 524 ? 1.156 57.969 17.469 1 94.12 524 ALA B CA 1
ATOM 8832 C C . ALA B 1 524 ? -0.305 58.375 17.641 1 94.12 524 ALA B C 1
ATOM 8834 O O . ALA B 1 524 ? -0.613 59.312 18.375 1 94.12 524 ALA B O 1
ATOM 8835 N N . LYS B 1 525 ? -1.09 57.625 17.031 1 95.19 525 LYS B N 1
ATOM 8836 C CA . LYS B 1 525 ? -2.518 57.906 17.125 1 95.19 525 LYS B CA 1
ATOM 8837 C C . LYS B 1 525 ? -3.158 57.156 18.281 1 95.19 525 LYS B C 1
ATOM 8839 O O . LYS B 1 525 ? -2.6 56.156 18.766 1 95.19 525 LYS B O 1
ATOM 8844 N N . ASP B 1 526 ? -4.301 57.656 18.672 1 95.56 526 ASP B N 1
ATOM 8845 C CA . ASP B 1 526 ? -5.082 56.938 19.672 1 95.56 526 ASP B CA 1
ATOM 8846 C C . ASP B 1 526 ? -5.523 55.562 19.141 1 95.56 526 ASP B C 1
ATOM 8848 O O . ASP B 1 526 ? -6.008 55.469 18.016 1 95.56 526 ASP B O 1
ATOM 8852 N N . PRO B 1 527 ? -5.336 54.562 19.969 1 96.06 527 PRO B N 1
ATOM 8853 C CA . PRO B 1 527 ? -5.691 53.219 19.531 1 96.06 527 PRO B CA 1
ATOM 8854 C C . PRO B 1 527 ? -7.152 53.094 19.094 1 96.06 527 PRO B C 1
ATOM 8856 O O . PRO B 1 527 ? -7.496 52.219 18.297 1 96.06 527 PRO B O 1
ATOM 8859 N N . ALA B 1 528 ? -7.996 53.938 19.562 1 95 528 ALA B N 1
ATOM 8860 C CA . ALA B 1 528 ? -9.406 53.938 19.188 1 95 528 ALA B CA 1
ATOM 8861 C C . ALA B 1 528 ? -9.578 54.25 17.703 1 95 528 ALA B C 1
ATOM 8863 O O . ALA B 1 528 ? -10.586 53.875 17.094 1 95 528 ALA B O 1
ATOM 8864 N N . LEU B 1 529 ? -8.562 54.875 17.125 1 95.75 529 LEU B N 1
ATOM 8865 C CA . LEU B 1 529 ? -8.648 55.344 15.75 1 95.75 529 LEU B CA 1
ATOM 8866 C C . LEU B 1 529 ? -7.824 54.438 14.828 1 95.75 529 LEU B C 1
ATOM 8868 O O . LEU B 1 529 ? -7.75 54.688 13.617 1 95.75 529 LEU B O 1
ATOM 8872 N N . TRP B 1 530 ? -7.219 53.406 15.383 1 96.38 530 TRP B N 1
ATOM 8873 C CA . TRP B 1 530 ? -6.312 52.562 14.609 1 96.38 530 TRP B CA 1
ATOM 8874 C C . TRP B 1 530 ? -7.043 51.938 13.438 1 96.38 530 TRP B C 1
ATOM 8876 O O . TRP B 1 530 ? -6.488 51.812 12.344 1 96.38 530 TRP B O 1
ATOM 8886 N N . GLU B 1 531 ? -8.281 51.531 13.602 1 94.06 531 GLU B N 1
ATOM 8887 C CA . GLU B 1 531 ? -9.047 50.781 12.594 1 94.06 531 GLU B CA 1
ATOM 8888 C C . GLU B 1 531 ? -9.289 51.656 11.359 1 94.06 531 GLU B C 1
ATOM 8890 O O . GLU B 1 531 ? -9.555 51.125 10.273 1 94.06 531 GLU B O 1
ATOM 8895 N N . GLU B 1 532 ? -9.156 52.906 11.508 1 94.25 532 GLU B N 1
ATOM 8896 C CA . GLU B 1 532 ? -9.367 53.844 10.391 1 94.25 532 GLU B CA 1
ATOM 8897 C C . GLU B 1 532 ? -8.047 54.219 9.742 1 94.25 532 GLU B C 1
ATOM 8899 O O . GLU B 1 532 ? -8.031 54.812 8.656 1 94.25 532 GLU B O 1
ATOM 8904 N N . ASP B 1 533 ? -6.973 53.875 10.367 1 95.69 533 ASP B N 1
ATOM 8905 C CA . ASP B 1 533 ? -5.645 54.219 9.867 1 95.69 533 ASP B CA 1
ATOM 8906 C C . ASP B 1 533 ? -5.156 53.188 8.852 1 95.69 533 ASP B C 1
ATOM 8908 O O . ASP B 1 533 ? -5.094 52 9.148 1 95.69 533 ASP B O 1
ATOM 8912 N N . ASP B 1 534 ? -4.77 53.656 7.68 1 95.56 534 ASP B N 1
ATOM 8913 C CA . ASP B 1 534 ? -4.344 52.781 6.602 1 95.56 534 ASP B CA 1
ATOM 8914 C C . ASP B 1 534 ? -3.043 52.062 6.961 1 95.56 534 ASP B C 1
ATOM 8916 O O . ASP B 1 534 ? -2.826 50.906 6.551 1 95.56 534 ASP B O 1
ATOM 8920 N N . ARG B 1 535 ? -2.223 52.719 7.668 1 96.12 535 ARG B N 1
ATOM 8921 C CA . ARG B 1 535 ? -0.968 52.094 8.086 1 96.12 535 ARG B CA 1
ATOM 8922 C C . ARG B 1 535 ? -1.223 50.906 9.008 1 96.12 535 ARG B C 1
ATOM 8924 O O . ARG B 1 535 ? -0.547 49.875 8.914 1 96.12 535 ARG B O 1
ATOM 8931 N N . PHE B 1 536 ? -2.184 51.125 9.867 1 96.69 536 PHE B N 1
ATOM 8932 C CA . PHE B 1 536 ? -2.564 50.062 10.781 1 96.69 536 PHE B CA 1
ATOM 8933 C C . PHE B 1 536 ? -3.164 48.906 10.023 1 96.69 536 PHE B C 1
ATOM 8935 O O . PHE B 1 536 ? -2.822 47.75 10.289 1 96.69 536 PHE B O 1
ATOM 8942 N N . LYS B 1 537 ? -3.998 49.125 9.078 1 96.5 537 LYS B N 1
ATOM 8943 C CA . LYS B 1 537 ? -4.652 48.094 8.297 1 96.5 537 LYS B CA 1
ATOM 8944 C C . LYS B 1 537 ? -3.631 47.281 7.5 1 96.5 537 LYS B C 1
ATOM 8946 O O . LYS B 1 537 ? -3.729 46.031 7.43 1 96.5 537 LYS B O 1
ATOM 8951 N N . ASP B 1 538 ? -2.74 47.969 6.977 1 95.69 538 ASP B N 1
ATOM 8952 C CA . ASP B 1 538 ? -1.692 47.312 6.207 1 95.69 538 ASP B CA 1
ATOM 8953 C C . ASP B 1 538 ? -0.831 46.406 7.105 1 95.69 538 ASP B C 1
ATOM 8955 O O . ASP B 1 538 ? -0.533 45.281 6.758 1 95.69 538 ASP B O 1
ATOM 8959 N N . ALA B 1 539 ? -0.45 46.938 8.242 1 96.69 539 ALA B N 1
ATOM 8960 C CA . ALA B 1 539 ? 0.358 46.188 9.195 1 96.69 539 ALA B CA 1
ATOM 8961 C C . ALA B 1 539 ? -0.397 44.969 9.711 1 96.69 539 ALA B C 1
ATOM 8963 O O . ALA B 1 539 ? 0.188 43.906 9.891 1 96.69 539 ALA B O 1
ATOM 8964 N N . ARG B 1 540 ? -1.622 45.188 9.953 1 96.44 540 ARG B N 1
ATOM 8965 C CA . ARG B 1 540 ? -2.453 44.094 10.43 1 96.44 540 ARG B CA 1
ATOM 8966 C C . ARG B 1 540 ? -2.549 43 9.391 1 96.44 540 ARG B C 1
ATOM 8968 O O . ARG B 1 540 ? -2.492 41.812 9.727 1 96.44 540 ARG B O 1
ATOM 8975 N N . LYS B 1 541 ? -2.738 43.344 8.203 1 94.69 541 LYS B N 1
ATOM 8976 C CA . LYS B 1 541 ? -2.777 42.375 7.117 1 94.69 541 LYS B CA 1
ATOM 8977 C C . LYS B 1 541 ? -1.49 41.562 7.066 1 94.69 541 LYS B C 1
ATOM 8979 O O . LYS B 1 541 ? -1.529 40.344 6.906 1 94.69 541 LYS B O 1
ATOM 8984 N N . ARG B 1 542 ? -0.408 42.188 7.219 1 95.38 542 ARG B N 1
ATOM 8985 C CA . ARG B 1 542 ? 0.89 41.5 7.195 1 95.38 542 ARG B CA 1
ATOM 8986 C C . ARG B 1 542 ? 1.05 40.594 8.391 1 95.38 542 ARG B C 1
ATOM 8988 O O . ARG B 1 542 ? 1.572 39.469 8.258 1 95.38 542 ARG B O 1
ATOM 8995 N N . ALA B 1 543 ? 0.6 41.062 9.547 1 96.69 543 ALA B N 1
ATOM 8996 C CA . ALA B 1 543 ? 0.689 40.281 10.758 1 96.69 543 ALA B CA 1
ATOM 8997 C C . ALA B 1 543 ? -0.179 39 10.656 1 96.69 543 ALA B C 1
ATOM 8999 O O . ALA B 1 543 ? 0.224 37.938 11.086 1 96.69 543 ALA B O 1
ATOM 9000 N N . LEU B 1 544 ? -1.301 39.156 10.031 1 94.75 544 LEU B N 1
ATOM 9001 C CA . LEU B 1 544 ? -2.219 38.031 9.836 1 94.75 544 LEU B CA 1
ATOM 9002 C C . LEU B 1 544 ? -1.665 37.062 8.82 1 94.75 544 LEU B C 1
ATOM 9004 O O . LEU B 1 544 ? -2.02 35.875 8.836 1 94.75 544 LEU B O 1
ATOM 9008 N N . GLY B 1 545 ? -0.843 37.531 7.996 1 92.81 545 GLY B N 1
ATOM 9009 C CA . GLY B 1 545 ? -0.256 36.688 6.957 1 92.81 545 GLY B CA 1
ATOM 9010 C C . GLY B 1 545 ? 0.867 35.812 7.465 1 92.81 545 GLY B C 1
ATOM 9011 O O . GLY B 1 545 ? 1.269 34.875 6.789 1 92.81 545 GLY B O 1
ATOM 9012 N N . LEU B 1 546 ? 1.318 36.062 8.672 1 95.62 546 LEU B N 1
ATOM 9013 C CA . LEU B 1 546 ? 2.367 35.25 9.266 1 95.62 546 LEU B CA 1
ATOM 9014 C C . LEU B 1 546 ? 1.81 33.906 9.719 1 95.62 546 LEU B C 1
ATOM 9016 O O . LEU B 1 546 ? 0.924 33.844 10.578 1 95.62 546 LEU B O 1
ATOM 9020 N N . ARG B 1 547 ? 2.303 32.844 9.148 1 95.56 547 ARG B N 1
ATOM 9021 C CA . ARG B 1 547 ? 1.854 31.531 9.562 1 95.56 547 ARG B CA 1
ATOM 9022 C C . ARG B 1 547 ? 2.551 31.094 10.844 1 95.56 547 ARG B C 1
ATOM 9024 O O . ARG B 1 547 ? 3.781 31.078 10.914 1 95.56 547 ARG B O 1
ATOM 9031 N N . VAL B 1 548 ? 1.728 30.766 11.805 1 97.19 548 VAL B N 1
ATOM 9032 C CA . VAL B 1 548 ? 2.268 30.406 13.109 1 97.19 548 VAL B CA 1
ATOM 9033 C C . VAL B 1 548 ? 2.072 28.906 13.352 1 97.19 548 VAL B C 1
ATOM 9035 O O . VAL B 1 548 ? 2.203 28.438 14.484 1 97.19 548 VAL B O 1
ATOM 9038 N N . VAL B 1 549 ? 1.658 28.219 12.328 1 95.62 549 VAL B N 1
ATOM 9039 C CA . VAL B 1 549 ? 1.576 26.766 12.359 1 95.62 549 VAL B CA 1
ATOM 9040 C C . VAL B 1 549 ? 2.416 26.172 11.227 1 95.62 549 VAL B C 1
ATOM 9042 O O . VAL B 1 549 ? 2.568 26.797 10.172 1 95.62 549 VAL B O 1
ATOM 9045 N N . ASN B 1 550 ? 2.928 24.984 11.461 1 94.94 550 ASN B N 1
ATOM 9046 C CA . ASN B 1 550 ? 3.861 24.359 10.523 1 94.94 550 ASN B CA 1
ATOM 9047 C C . ASN B 1 550 ? 3.18 23.297 9.672 1 94.94 550 ASN B C 1
ATOM 9049 O O . ASN B 1 550 ? 3.826 22.359 9.211 1 94.94 550 ASN B O 1
ATOM 9053 N N . ASP B 1 551 ? 1.913 23.391 9.414 1 89.69 551 ASP B N 1
ATOM 9054 C CA . ASP B 1 551 ? 1.116 22.422 8.68 1 89.69 551 ASP B CA 1
ATOM 9055 C C . ASP B 1 551 ? 1.619 22.266 7.242 1 89.69 551 ASP B C 1
ATOM 9057 O O . ASP B 1 551 ? 1.546 21.188 6.664 1 89.69 551 ASP B O 1
ATOM 9061 N N . ALA B 1 552 ? 2.082 23.391 6.738 1 89.56 552 ALA B N 1
ATOM 9062 C CA . ALA B 1 552 ? 2.574 23.375 5.363 1 89.56 552 ALA B CA 1
ATOM 9063 C C . ALA B 1 552 ? 3.732 22.391 5.207 1 89.56 552 ALA B C 1
ATOM 9065 O O . ALA B 1 552 ? 3.771 21.609 4.25 1 89.56 552 ALA B O 1
ATOM 9066 N N . ALA B 1 553 ? 4.633 22.469 6.129 1 91.94 553 ALA B N 1
ATOM 9067 C CA . ALA B 1 553 ? 5.777 21.562 6.078 1 91.94 553 ALA B CA 1
ATOM 9068 C C . ALA B 1 553 ? 5.34 20.109 6.297 1 91.94 553 ALA B C 1
ATOM 9070 O O . ALA B 1 553 ? 5.887 19.203 5.684 1 91.94 553 ALA B O 1
ATOM 9071 N N . GLU B 1 554 ? 4.402 19.953 7.105 1 89 554 GLU B N 1
ATOM 9072 C CA . GLU B 1 554 ? 3.871 18.609 7.34 1 89 554 GLU B CA 1
ATOM 9073 C C . GLU B 1 554 ? 3.238 18.031 6.078 1 89 554 GLU B C 1
ATOM 9075 O O . GLU B 1 554 ? 3.367 16.844 5.797 1 89 554 GLU B O 1
ATOM 9080 N N . ARG B 1 555 ? 2.574 18.844 5.422 1 87.19 555 ARG B N 1
ATOM 9081 C CA . ARG B 1 555 ? 1.994 18.422 4.152 1 87.19 555 ARG B CA 1
ATOM 9082 C C . ARG B 1 555 ? 3.082 18.094 3.139 1 87.19 555 ARG B C 1
ATOM 9084 O O . ARG B 1 555 ? 2.914 17.188 2.312 1 87.19 555 ARG B O 1
ATOM 9091 N N . GLY B 1 556 ? 4.141 18.875 3.205 1 89.69 556 GLY B N 1
ATOM 9092 C CA . GLY B 1 556 ? 5.277 18.547 2.357 1 89.69 556 GLY B CA 1
ATOM 9093 C C . GLY B 1 556 ? 5.844 17.172 2.615 1 89.69 556 GLY B C 1
ATOM 9094 O O . GLY B 1 556 ? 6.137 16.422 1.675 1 89.69 556 GLY B O 1
ATOM 9095 N N . ILE B 1 557 ? 5.898 16.859 3.855 1 89.56 557 ILE B N 1
ATOM 9096 C CA . ILE B 1 557 ? 6.395 15.547 4.242 1 89.56 557 ILE B CA 1
ATOM 9097 C C . ILE B 1 557 ? 5.41 14.469 3.787 1 89.56 557 ILE B C 1
ATOM 9099 O O . ILE B 1 557 ? 5.82 13.422 3.287 1 89.56 557 ILE B O 1
ATOM 9103 N N . ALA B 1 558 ? 4.207 14.734 3.994 1 87.94 558 ALA B N 1
ATOM 9104 C CA . ALA B 1 558 ? 3.178 13.797 3.561 1 87.94 558 ALA B CA 1
ATOM 9105 C C . ALA B 1 558 ? 3.248 13.562 2.053 1 87.94 558 ALA B C 1
ATOM 9107 O O . ALA B 1 558 ? 2.986 12.453 1.575 1 87.94 558 ALA B O 1
ATOM 9108 N N . LEU B 1 559 ? 3.551 14.602 1.367 1 90.25 559 LEU B N 1
ATOM 9109 C CA . LEU B 1 559 ? 3.658 14.523 -0.086 1 90.25 559 LEU B CA 1
ATOM 9110 C C . LEU B 1 559 ? 4.766 13.562 -0.497 1 90.25 559 LEU B C 1
ATOM 9112 O O . LEU B 1 559 ? 4.566 12.711 -1.367 1 90.25 559 LEU B O 1
ATOM 9116 N N . VAL B 1 560 ? 5.887 13.688 0.097 1 88.62 560 VAL B N 1
ATOM 9117 C CA . VAL B 1 560 ? 7.004 12.82 -0.264 1 88.62 560 VAL B CA 1
ATOM 9118 C C . VAL B 1 560 ? 6.688 11.383 0.13 1 88.62 560 VAL B C 1
ATOM 9120 O O . VAL B 1 560 ? 7.031 10.445 -0.594 1 88.62 560 VAL B O 1
ATOM 9123 N N . GLN B 1 561 ? 6.051 11.242 1.246 1 88.44 561 GLN B N 1
ATOM 9124 C CA . GLN B 1 561 ? 5.676 9.898 1.687 1 88.44 561 GLN B CA 1
ATOM 9125 C C . GLN B 1 561 ? 4.758 9.227 0.675 1 88.44 561 GLN B C 1
ATOM 9127 O O . GLN B 1 561 ? 4.891 8.031 0.407 1 88.44 561 GLN B O 1
ATOM 9132 N N . ARG B 1 562 ? 3.867 9.93 0.179 1 88.25 562 ARG B N 1
ATOM 9133 C CA . ARG B 1 562 ? 2.883 9.406 -0.763 1 88.25 562 ARG B CA 1
ATOM 9134 C C . ARG B 1 562 ? 3.539 9.023 -2.084 1 88.25 562 ARG B C 1
ATOM 9136 O O . ARG B 1 562 ? 3.1 8.078 -2.75 1 88.25 562 ARG B O 1
ATOM 9143 N N . TYR B 1 563 ? 4.535 9.695 -2.471 1 89.75 563 TYR B N 1
ATOM 9144 C CA . TYR B 1 563 ? 5.086 9.516 -3.809 1 89.75 563 TYR B CA 1
ATOM 9145 C C . TYR B 1 563 ? 6.43 8.805 -3.752 1 89.75 563 TYR B C 1
ATOM 9147 O O . TYR B 1 563 ? 7.199 8.836 -4.719 1 89.75 563 TYR B O 1
ATOM 9155 N N . LEU B 1 564 ? 6.656 8.203 -2.617 1 84.12 564 LEU B N 1
ATOM 9156 C CA . LEU B 1 564 ? 7.883 7.43 -2.473 1 84.12 564 LEU B CA 1
ATOM 9157 C C . LEU B 1 564 ? 7.961 6.336 -3.533 1 84.12 564 LEU B C 1
ATOM 9159 O O . LEU B 1 564 ? 7.004 5.59 -3.734 1 84.12 564 LEU B O 1
ATOM 9163 N N . GLY B 1 565 ? 9.078 6.281 -4.27 1 77.62 565 GLY B N 1
ATOM 9164 C CA . GLY B 1 565 ? 9.312 5.219 -5.234 1 77.62 565 GLY B CA 1
ATOM 9165 C C . GLY B 1 565 ? 8.727 5.508 -6.602 1 77.62 565 GLY B C 1
ATOM 9166 O O . GLY B 1 565 ? 8.867 4.707 -7.527 1 77.62 565 GLY B O 1
ATOM 9167 N N . SER B 1 566 ? 8.039 6.609 -6.758 1 83.88 566 SER B N 1
ATOM 9168 C CA . SER B 1 566 ? 7.379 6.941 -8.016 1 83.88 566 SER B CA 1
ATOM 9169 C C . SER B 1 566 ? 8.398 7.328 -9.086 1 83.88 566 SER B C 1
ATOM 9171 O O . SER B 1 566 ? 8.086 7.309 -10.281 1 83.88 566 SER B O 1
ATOM 9173 N N . THR B 1 567 ? 9.539 7.77 -8.68 1 84.62 567 THR B N 1
ATOM 9174 C CA . THR B 1 567 ? 10.594 8.133 -9.617 1 84.62 567 THR B CA 1
ATOM 9175 C C . THR B 1 567 ? 11.906 7.449 -9.25 1 84.62 567 THR B C 1
ATOM 9177 O O . THR B 1 567 ? 12.055 6.953 -8.133 1 84.62 567 THR B O 1
ATOM 9180 N N . LYS B 1 568 ? 12.844 7.438 -10.25 1 77.56 568 LYS B N 1
ATOM 9181 C CA . LYS B 1 568 ? 14.109 6.746 -10.031 1 77.56 568 LYS B CA 1
ATOM 9182 C C . LYS B 1 568 ? 15.227 7.734 -9.711 1 77.56 568 LYS B C 1
ATOM 9184 O O . LYS B 1 568 ? 16.281 7.344 -9.219 1 77.56 568 LYS B O 1
ATOM 9189 N N . SER B 1 569 ? 15 8.984 -10.016 1 84.25 569 SER B N 1
ATOM 9190 C CA . SER B 1 569 ? 16.031 9.984 -9.781 1 84.25 569 SER B CA 1
ATOM 9191 C C . SER B 1 569 ? 15.57 11.055 -8.805 1 84.25 569 SER B C 1
ATOM 9193 O O . SER B 1 569 ? 14.383 11.383 -8.75 1 84.25 569 SER B O 1
ATOM 9195 N N . ALA B 1 570 ? 16.578 11.586 -8.062 1 82.44 570 ALA B N 1
ATOM 9196 C CA . ALA B 1 570 ? 16.297 12.625 -7.07 1 82.44 570 ALA B CA 1
ATOM 9197 C C . ALA B 1 570 ? 15.781 13.898 -7.73 1 82.44 570 ALA B C 1
ATOM 9199 O O . ALA B 1 570 ? 14.891 14.562 -7.195 1 82.44 570 ALA B O 1
ATOM 9200 N N . ALA B 1 571 ? 16.297 14.211 -8.859 1 86.5 571 ALA B N 1
ATOM 9201 C CA . ALA B 1 571 ? 15.867 15.414 -9.562 1 86.5 571 ALA B CA 1
ATOM 9202 C C . ALA B 1 571 ? 14.406 15.305 -9.992 1 86.5 571 ALA B C 1
ATOM 9204 O O . ALA B 1 571 ? 13.625 16.234 -9.805 1 86.5 571 ALA B O 1
ATOM 9205 N N . GLN B 1 572 ? 14.102 14.141 -10.5 1 91.19 572 GLN B N 1
ATOM 9206 C CA . GLN B 1 572 ? 12.734 13.914 -10.945 1 91.19 572 GLN B CA 1
ATOM 9207 C C . GLN B 1 572 ? 11.766 13.914 -9.766 1 91.19 572 GLN B C 1
ATOM 9209 O O . GLN B 1 572 ? 10.617 14.344 -9.891 1 91.19 572 GLN B O 1
ATOM 9214 N N . GLU B 1 573 ? 12.273 13.453 -8.672 1 90.56 573 GLU B N 1
ATOM 9215 C CA . GLU B 1 573 ? 11.438 13.469 -7.477 1 90.56 573 GLU B CA 1
ATOM 9216 C C . GLU B 1 573 ? 11.117 14.898 -7.047 1 90.56 573 GLU B C 1
ATOM 9218 O O . GLU B 1 573 ? 9.977 15.203 -6.707 1 90.56 573 GLU B O 1
ATOM 9223 N N . LYS B 1 574 ? 12.125 15.703 -7.016 1 89.56 574 LYS B N 1
ATOM 9224 C CA . LYS B 1 574 ? 11.93 17.109 -6.668 1 89.56 574 LYS B CA 1
ATOM 9225 C C . LYS B 1 574 ? 10.922 17.766 -7.605 1 89.56 574 LYS B C 1
ATOM 9227 O O . LYS B 1 574 ? 10.008 18.453 -7.156 1 89.56 574 LYS B O 1
ATOM 9232 N N . TYR B 1 575 ? 11.102 17.578 -8.938 1 93.25 575 TYR B N 1
ATOM 9233 C CA . TYR B 1 575 ? 10.188 18.141 -9.922 1 93.25 575 TYR B CA 1
ATOM 9234 C C . TYR B 1 575 ? 8.773 17.641 -9.719 1 93.25 575 TYR B C 1
ATOM 9236 O O . TYR B 1 575 ? 7.809 18.406 -9.797 1 93.25 575 TYR B O 1
ATOM 9244 N N . LEU B 1 576 ? 8.695 16.344 -9.469 1 94.44 576 LEU B N 1
ATOM 9245 C CA . LEU B 1 576 ? 7.402 15.719 -9.266 1 94.44 576 LEU B CA 1
ATOM 9246 C C . LEU B 1 576 ? 6.672 16.344 -8.078 1 94.44 576 LEU B C 1
ATOM 9248 O O . LEU B 1 576 ? 5.488 16.672 -8.18 1 94.44 576 LEU B O 1
ATOM 9252 N N . LEU B 1 577 ? 7.344 16.531 -7.02 1 93.38 577 LEU B N 1
ATOM 9253 C CA . LEU B 1 577 ? 6.734 17.062 -5.805 1 93.38 577 LEU B CA 1
ATOM 9254 C C . LEU B 1 577 ? 6.289 18.5 -6.004 1 93.38 577 LEU B C 1
ATOM 9256 O O . LEU B 1 577 ? 5.199 18.891 -5.574 1 93.38 577 LEU B O 1
ATOM 9260 N N . GLN B 1 578 ? 7.098 19.281 -6.625 1 92.12 578 GLN B N 1
ATOM 9261 C CA . GLN B 1 578 ? 6.746 20.656 -6.918 1 92.12 578 GLN B CA 1
ATOM 9262 C C . GLN B 1 578 ? 5.535 20.734 -7.844 1 92.12 578 GLN B C 1
ATOM 9264 O O . GLN B 1 578 ? 4.629 21.547 -7.629 1 92.12 578 GLN B O 1
ATOM 9269 N N . LEU B 1 579 ? 5.578 19.875 -8.812 1 93.69 579 LEU B N 1
ATOM 9270 C CA . LEU B 1 579 ? 4.496 19.844 -9.789 1 93.69 579 LEU B CA 1
ATOM 9271 C C . LEU B 1 579 ? 3.172 19.484 -9.117 1 93.69 579 LEU B C 1
ATOM 9273 O O . LEU B 1 579 ? 2.158 20.141 -9.344 1 93.69 579 LEU B O 1
ATOM 9277 N N . VAL B 1 580 ? 3.193 18.438 -8.352 1 93.5 580 VAL B N 1
ATOM 9278 C CA . VAL B 1 580 ? 1.974 17.969 -7.695 1 93.5 580 VAL B CA 1
ATOM 9279 C C . VAL B 1 580 ? 1.474 19.031 -6.719 1 93.5 580 VAL B C 1
ATOM 9281 O O . VAL B 1 580 ? 0.276 19.312 -6.664 1 93.5 580 VAL B O 1
ATOM 9284 N N . HIS B 1 581 ? 2.402 19.562 -5.949 1 92.56 581 HIS B N 1
ATOM 9285 C CA . HIS B 1 581 ? 2.037 20.625 -5.008 1 92.56 581 HIS B CA 1
ATOM 9286 C C . HIS B 1 581 ? 1.378 21.797 -5.727 1 92.56 581 HIS B C 1
ATOM 9288 O O . HIS B 1 581 ? 0.329 22.281 -5.297 1 92.56 581 HIS B O 1
ATOM 9294 N N . HIS B 1 582 ? 1.932 22.266 -6.809 1 91 582 HIS B N 1
ATOM 9295 C CA . HIS B 1 582 ? 1.422 23.391 -7.598 1 91 582 HIS B CA 1
ATOM 9296 C C . HIS B 1 582 ? 0.058 23.062 -8.195 1 91 582 HIS B C 1
ATOM 9298 O O . HIS B 1 582 ? -0.864 23.875 -8.133 1 91 582 HIS B O 1
ATOM 9304 N N . HIS B 1 583 ? -0.009 21.938 -8.742 1 91.62 583 HIS B N 1
ATOM 9305 C CA . HIS B 1 583 ? -1.248 21.516 -9.383 1 91.62 583 HIS B CA 1
ATOM 9306 C C . HIS B 1 583 ? -2.387 21.422 -8.375 1 91.62 583 HIS B C 1
ATOM 9308 O O . HIS B 1 583 ? -3.518 21.812 -8.672 1 91.62 583 HIS B O 1
ATOM 9314 N N . ARG B 1 584 ? -2.178 20.906 -7.207 1 88.5 584 ARG B N 1
ATOM 9315 C CA . ARG B 1 584 ? -3.188 20.734 -6.164 1 88.5 584 ARG B CA 1
ATOM 9316 C C . ARG B 1 584 ? -3.707 22.094 -5.688 1 88.5 584 ARG B C 1
ATOM 9318 O O . ARG B 1 584 ? -4.871 22.219 -5.301 1 88.5 584 ARG B O 1
ATOM 9325 N N . LYS B 1 585 ? -2.865 23 -5.684 1 85.19 585 LYS B N 1
ATOM 9326 C CA . LYS B 1 585 ? -3.238 24.328 -5.23 1 85.19 585 LYS B CA 1
ATOM 9327 C C . LYS B 1 585 ? -4.191 25 -6.215 1 85.19 585 LYS B C 1
ATOM 9329 O O . LYS B 1 585 ? -5.086 25.75 -5.809 1 85.19 585 LYS B O 1
ATOM 9334 N N . LEU B 1 586 ? -4.059 24.703 -7.461 1 85.69 586 LEU B N 1
ATOM 9335 C CA . LEU B 1 586 ? -4.762 25.469 -8.477 1 85.69 586 LEU B CA 1
ATOM 9336 C C . LEU B 1 586 ? -5.977 24.703 -9 1 85.69 586 LEU B C 1
ATOM 9338 O O . LEU B 1 586 ? -6.953 25.312 -9.438 1 85.69 586 LEU B O 1
ATOM 9342 N N . VAL B 1 587 ? -5.793 23.422 -9.062 1 84.56 587 VAL B N 1
ATOM 9343 C CA . VAL B 1 587 ? -6.844 22.625 -9.688 1 84.56 587 VAL B CA 1
ATOM 9344 C C . VAL B 1 587 ? -7.516 21.734 -8.648 1 84.56 587 VAL B C 1
ATOM 9346 O O . VAL B 1 587 ? -6.871 20.875 -8.055 1 84.56 587 VAL B O 1
ATOM 9349 N N . GLY B 1 588 ? -8.789 22 -8.477 1 76.38 588 GLY B N 1
ATOM 9350 C CA . GLY B 1 588 ? -9.555 21.141 -7.582 1 76.38 588 GLY B CA 1
ATOM 9351 C C . GLY B 1 588 ? -9.93 19.812 -8.203 1 76.38 588 GLY B C 1
ATOM 9352 O O . GLY B 1 588 ? -9.703 19.594 -9.391 1 76.38 588 GLY B O 1
ATOM 9353 N N . ARG B 1 589 ? -10.469 18.797 -7.371 1 67.62 589 ARG B N 1
ATOM 9354 C CA . ARG B 1 589 ? -10.695 17.438 -7.867 1 67.62 589 ARG B CA 1
ATOM 9355 C C . ARG B 1 589 ? -12.18 17.125 -7.945 1 67.62 589 ARG B C 1
ATOM 9357 O O . ARG B 1 589 ? -12.578 16.078 -8.453 1 67.62 589 ARG B O 1
ATOM 9364 N N . GLU B 1 590 ? -12.969 17.906 -7.469 1 64.75 590 GLU B N 1
ATOM 9365 C CA . GLU B 1 590 ? -14.32 17.406 -7.227 1 64.75 590 GLU B CA 1
ATOM 9366 C C . GLU B 1 590 ? -15.336 18.094 -8.133 1 64.75 590 GLU B C 1
ATOM 9368 O O . GLU B 1 590 ? -16.188 17.438 -8.742 1 64.75 590 GLU B O 1
ATOM 9373 N N . LYS B 1 591 ? -15.133 19.344 -8.281 1 74.25 591 LYS B N 1
ATOM 9374 C CA . LYS B 1 591 ? -16.141 20.109 -9.016 1 74.25 591 LYS B CA 1
ATOM 9375 C C . LYS B 1 591 ? -15.781 20.203 -10.492 1 74.25 591 LYS B C 1
ATOM 9377 O O . LYS B 1 591 ? -14.594 20.234 -10.852 1 74.25 591 LYS B O 1
ATOM 9382 N N . LYS B 1 592 ? -16.812 20.156 -11.25 1 77.31 592 LYS B N 1
ATOM 9383 C CA . LYS B 1 592 ? -16.641 20.234 -12.703 1 77.31 592 LYS B CA 1
ATOM 9384 C C . LYS B 1 592 ? -15.867 21.5 -13.086 1 77.31 592 LYS B C 1
ATOM 9386 O O . LYS B 1 592 ? -15.031 21.469 -13.992 1 77.31 592 LYS B O 1
ATOM 9391 N N . GLU B 1 593 ? -16.188 22.516 -12.398 1 80 593 GLU B N 1
ATOM 9392 C CA . GLU B 1 593 ? -15.5 23.781 -12.672 1 80 593 GLU B CA 1
ATOM 9393 C C . GLU B 1 593 ? -14 23.656 -12.422 1 80 593 GLU B C 1
ATOM 9395 O O . GLU B 1 593 ? -13.195 24.234 -13.148 1 80 593 GLU B O 1
ATOM 9400 N N . ASP B 1 594 ? -13.703 22.828 -11.492 1 83.25 594 ASP B N 1
ATOM 9401 C CA . ASP B 1 594 ? -12.297 22.641 -11.133 1 83.25 594 ASP B CA 1
ATOM 9402 C C . ASP B 1 594 ? -11.578 21.781 -12.18 1 83.25 594 ASP B C 1
ATOM 9404 O O . ASP B 1 594 ? -10.398 22 -12.461 1 83.25 594 ASP B O 1
ATOM 9408 N N . LEU B 1 595 ? -12.336 20.953 -12.75 1 82.5 595 LEU B N 1
ATOM 9409 C CA . LEU B 1 595 ? -11.742 20.031 -13.711 1 82.5 595 LEU B CA 1
ATOM 9410 C C . LEU B 1 595 ? -11.391 20.75 -15.008 1 82.5 595 LEU B C 1
ATOM 9412 O O . LEU B 1 595 ? -10.578 20.25 -15.797 1 82.5 595 LEU B O 1
ATOM 9416 N N . GLN B 1 596 ? -11.938 21.891 -15.148 1 83.06 596 GLN B N 1
ATOM 9417 C CA . GLN B 1 596 ? -11.703 22.641 -16.375 1 83.06 596 GLN B CA 1
ATOM 9418 C C . GLN B 1 596 ? -10.492 23.562 -16.234 1 83.06 596 GLN B C 1
ATOM 9420 O O . GLN B 1 596 ? -9.938 24.016 -17.219 1 83.06 596 GLN B O 1
ATOM 9425 N N . LYS B 1 597 ? -10.133 23.75 -15.055 1 84 597 LYS B N 1
ATOM 9426 C CA . LYS B 1 597 ? -9.023 24.656 -14.805 1 84 597 LYS B CA 1
ATOM 9427 C C . LYS B 1 597 ? -7.695 24.047 -15.25 1 84 597 LYS B C 1
ATOM 9429 O O . LYS B 1 597 ? -7.539 22.828 -15.234 1 84 597 LYS B O 1
ATOM 9434 N N . LYS B 1 598 ? -6.812 24.953 -15.656 1 85.31 598 LYS B N 1
ATOM 9435 C CA . LYS B 1 598 ? -5.469 24.562 -16.062 1 85.31 598 LYS B CA 1
ATOM 9436 C C . LYS B 1 598 ? -4.41 25.172 -15.156 1 85.31 598 LYS B C 1
ATOM 9438 O O . LYS B 1 598 ? -4.539 26.312 -14.734 1 85.31 598 LYS B O 1
ATOM 9443 N N . ALA B 1 599 ? -3.467 24.328 -14.773 1 86.56 599 ALA B N 1
ATOM 9444 C CA . ALA B 1 599 ? -2.383 24.828 -13.93 1 86.56 599 ALA B CA 1
ATOM 9445 C C . ALA B 1 599 ? -1.312 25.516 -14.766 1 86.56 599 ALA B C 1
ATOM 9447 O O . ALA B 1 599 ? -0.542 26.328 -14.25 1 86.56 599 ALA B O 1
ATOM 9448 N N . PHE B 1 600 ? -1.28 25.156 -15.945 1 87.69 600 PHE B N 1
ATOM 9449 C CA . PHE B 1 600 ? -0.304 25.719 -16.859 1 87.69 600 PHE B CA 1
ATOM 9450 C C . PHE B 1 600 ? -0.979 26.188 -18.141 1 87.69 600 PHE B C 1
ATOM 9452 O O . PHE B 1 600 ? -1.997 25.625 -18.562 1 87.69 600 PHE B O 1
#

Organism: Chionoecetes opilio (NCBI:txid41210)

Secondary structure (DSSP, 8-state):
-----HHHHHHHHHHHHHHHHHHHHHHHHHHHHHHHHHH---------------------------------------TT-HHHHHHHHHTT--HHHHHHHHHHHHHHTT--GGGS---HHHHHHHHHHHHHHHHHHHHHHHHHH--SSEEEEEEEEEEE-TTS-EEEEEEEEEEESTT-EEEEE--EES---HHHHHHHHHHHHHHHT-GGGEEEEEE---HHHH-TTT-HHHHHHHHHTS--EEEE-HHHHHHHHHHHHHHHHH----SSS-HHHHHHHHTGGG--TTS---TTT-HHHHHHHHH-HHHHHHHHHHHHHHHHHHHT---S-HHHHHHHHHHHHHTT-SS--PPPPPP----TT-HHHHHHHHHHHHHTGGGS---HHHHHHHHHHHHHIIIIIHHHHHTTT-GGGHHHHHHHHHHHHHH-S-HHHHHHHHHHHHTTB-TTSTTGGGGGGG-TTS-HHHHHHHHHHTTSPPPSS--SSB-GGG--TT--GGGG--GGGHHHHHHTT--GGGGGS-GGGGGG-HHHHHHHHHHHHS--S-HHHHHHHHHHHHTTTS-SSHHHHHHHHHHHHHHHHH--SSSHHHHH----/-----HHHHHHHHHHHHHHHHHHHHHHHHHHHHHHHHHH---------------------------------------TT-HHHHHHHHHTT--HHHHHHHHHHHHHHTT--GGGS---HHHHHHHHHHHHHHHHHHHHHHHHHH--SSEEEEEEEEEEE-TTS-EEEEEEEEEEESTT-EEEEE--EES---HHHHHHHHHHHHHHHT-GGGEEEEEE---HHHH-TTT-HHHHHHHHHTS--EEEE-HHHHHHHHHHHHHHHHH----SSS-HHHHHHHHTGGG--TTS---TTT-HHHHHHHHH-HHHHHHHHHHHHHHHHHHHT---S-HHHHHHHHHHHHHTT-SS--PPPPPP----TT-HHHHHHHHHHHHHTGGGS---HHHHHHHHHHHHHIIIIIHHHHHTTT-GGGHHHHHHHHHHHHHH-S-HHHHHHHHHHHHTTB-TTSTTGGGGGGG-TTS-HHHHHHHHHHTTSPPPSS--SSB-GGG--TT--GGGG--GGGHHHHHHTT--GGGGGS-GGGGGG-HHHHHHHHHHHHS--S-HHHHHHHHHHHHTTTS-SSHHHHHHHHHHHHHHHHH--SSSHHHHH----

Solvent-accessible surface area (backbone atoms only — not comparable to full-atom values): 66136 Å² total; per-residue (Å²): 134,79,78,71,65,65,67,68,54,52,56,52,48,51,54,52,47,54,52,49,49,54,47,52,54,45,54,53,49,51,53,52,48,55,56,56,66,59,65,72,60,71,75,78,76,76,78,71,82,69,81,71,82,81,78,81,75,77,78,78,74,83,68,84,73,73,76,72,75,75,68,80,69,66,82,74,68,58,76,56,44,55,55,43,41,43,47,39,56,59,62,63,50,50,57,60,47,48,43,54,51,48,46,37,50,38,45,68,67,69,45,62,63,89,81,40,84,67,41,51,68,50,48,45,50,27,44,57,53,32,31,53,51,49,40,52,50,49,52,53,50,43,71,72,63,58,60,74,52,26,34,39,28,47,37,74,46,81,40,68,42,92,87,62,46,77,36,28,32,35,10,32,29,39,33,21,56,91,79,38,70,43,69,73,44,59,50,78,34,95,48,80,45,14,62,52,45,25,51,55,51,48,49,51,38,58,74,68,68,47,69,87,28,51,40,29,37,16,31,56,83,44,63,43,34,62,28,88,78,58,4,18,54,51,50,42,32,60,72,69,69,48,92,60,46,71,30,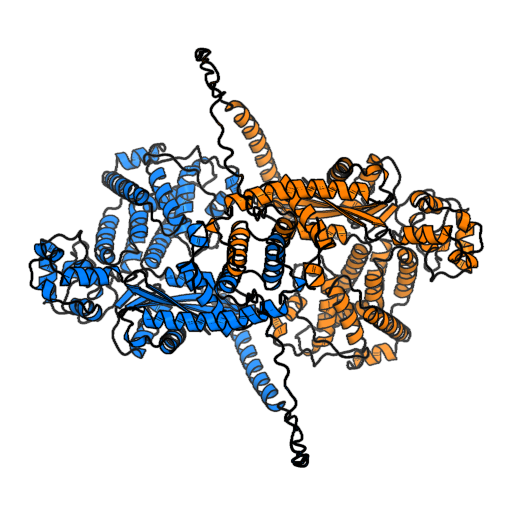54,11,37,57,53,51,52,36,51,22,51,48,40,30,42,37,74,43,62,47,78,65,89,50,82,65,45,64,69,58,50,48,48,58,73,42,44,88,76,55,63,76,84,69,52,44,25,37,80,70,29,68,70,47,41,52,49,41,71,74,27,67,62,56,38,50,37,45,53,52,27,49,54,48,38,54,51,60,62,65,64,74,80,60,96,44,70,65,58,50,48,43,46,49,52,33,32,43,38,68,56,49,90,69,87,76,71,80,78,72,80,77,71,87,84,54,78,85,44,46,67,60,50,50,44,48,27,41,52,44,52,22,39,42,90,81,44,98,65,51,72,64,51,49,52,18,31,43,52,48,31,48,46,38,43,45,54,47,50,60,56,62,72,49,32,58,41,33,26,48,43,30,55,50,54,53,51,49,52,56,49,37,70,63,39,87,54,58,69,49,22,50,34,33,48,55,45,46,32,75,60,32,35,35,57,7,36,40,47,31,46,37,39,77,60,28,83,85,59,52,54,68,58,48,51,48,28,58,57,22,37,73,36,77,57,70,89,70,88,55,72,47,37,60,42,83,70,63,50,96,81,64,51,76,37,76,32,34,16,39,48,18,51,53,39,38,57,63,65,68,38,57,68,70,47,71,79,43,62,65,84,50,35,89,76,33,66,46,38,51,53,37,38,52,53,47,56,30,40,60,19,39,43,61,67,13,50,49,42,43,51,50,52,63,72,51,61,76,74,54,94,44,73,67,55,40,45,25,46,51,41,44,34,55,52,36,59,74,65,33,51,88,75,47,66,73,26,59,68,52,69,75,109,132,78,78,72,65,64,69,65,54,50,54,53,49,51,54,52,47,52,51,49,51,54,48,52,54,47,55,53,49,52,56,54,49,57,57,56,66,62,65,75,60,70,73,78,73,76,77,70,80,68,80,72,80,80,77,81,75,80,76,81,74,81,67,83,70,72,76,70,74,75,66,80,70,66,81,74,66,59,75,57,42,54,52,44,42,44,48,39,55,61,64,63,50,50,56,61,46,48,42,54,50,48,44,38,48,38,44,67,67,70,44,62,63,88,80,39,84,70,42,52,67,49,46,45,51,28,43,57,52,31,31,55,52,48,43,52,50,49,52,52,50,42,71,72,64,58,60,74,49,26,34,40,27,48,37,73,45,81,38,68,41,92,88,62,48,77,35,28,32,35,10,31,28,39,32,20,54,90,79,39,71,44,69,74,43,60,49,77,36,96,49,80,45,13,62,52,46,26,52,55,51,49,50,51,39,57,73,67,68,47,67,87,27,52,40,29,36,17,30,54,83,44,63,43,33,62,28,89,78,59,3,18,53,51,47,41,32,60,74,69,68,50,92,61,46,71,29,54,12,36,56,51,50,52,36,50,22,49,49,39,29,44,37,73,43,62,48,78,66,89,52,82,67,46,63,71,58,52,48,50,58,74,42,47,89,76,54,61,76,84,70,56,44,25,38,80,71,31,68,69,48,42,51,50,41,71,74,26,67,61,54,38,50,37,45,53,52,28,50,53,48,39,55,51,62,65,64,64,73,78,62,97,45,71,65,59,48,47,43,48,49,53,31,31,43,38,70,54,49,89,68,87,77,71,79,81,72,78,76,74,88,83,52,80,85,43,46,67,60,50,50,44,49,26,42,52,44,50,22,40,43,90,82,44,98,66,52,73,64,53,50,52,17,31,44,53,48,30,48,45,37,43,43,51,45,49,58,56,62,70,50,32,57,41,33,25,48,43,30,57,49,53,55,51,49,54,55,48,39,71,64,40,88,55,58,68,50,24,50,34,33,48,55,45,44,32,75,61,32,35,34,56,8,36,40,46,32,44,36,39,80,61,28,82,86,59,53,55,69,56,48,50,47,29,59,58,21,38,72,35,76,56,69,89,69,88,54,72,47,38,59,40,82,71,63,51,95,80,63,52,74,38,76,32,33,15,40,47,18,51,52,38,38,56,66,65,68,37,59,68,70,46,71,79,45,61,64,85,52,34,88,76,33,66,46,38,52,54,37,40,52,54,48,56,31,41,60,20,40,42,60,66,14,50,49,44,43,50,50,53,62,73,50,61,76,75,53,92,44,71,67,55,42,46,25,47,53,42,44,32,55,52,37,58,74,64,32,51,86,74,48,63,74,26,59,68,50,68,75,109

Nearest PDB structures (foldseek):
  3f2k-assembly1_A  TM=5.479E-01  e=4.093E-02  Homo sapiens
  3k9j-assembly3_B  TM=5.402E-01  e=1.084E-01  Homo sapiens
  4mdb-assembly1_A  TM=4.396E-01  e=9.493E-02  Drosophila mauritiana
  3k9k-assembly3_B  TM=4.853E-01  e=2.406E-01  Homo sapiens
  3f2k-assembly1_A  TM=4.981E-01  e=6.279E-02  Homo sapiens